Protein 1AF6 (pdb70)

Structure (mmCIF, N/CA/C/O backbone):
data_1AF6
#
_entry.id   1AF6
#
_cell.length_a   129.660
_cell.length_b   211.510
_cell.length_c   217.910
_cell.angle_alpha   90.00
_cell.angle_beta   90.00
_cell.angle_gamma   90.00
#
_symmetry.space_group_name_H-M   'C 2 2 21'
#
loop_
_entity.id
_entity.type
_entity.pdbx_description
1 polymer MALTOPORIN
2 branched beta-D-fructofuranose-(2-1)-alpha-D-glucopyranose
3 non-polymer 'MAGNESIUM ION'
4 water water
#
loop_
_atom_site.group_PDB
_atom_site.id
_atom_site.type_symbol
_atom_site.label_atom_id
_atom_site.label_alt_id
_atom_site.label_comp_id
_atom_site.label_asym_id
_atom_site.label_entity_id
_atom_site.label_seq_id
_atom_site.pdbx_PDB_ins_code
_atom_site.Cartn_x
_atom_site.Cartn_y
_atom_site.Cartn_z
_atom_site.occupancy
_atom_site.B_iso_or_equiv
_atom_site.auth_seq_id
_atom_site.auth_comp_id
_atom_site.auth_asym_id
_atom_site.auth_atom_id
_atom_site.pdbx_PDB_model_num
ATOM 1 N N . VAL A 1 1 ? -0.576 40.146 64.303 1.00 36.56 1 VAL A N 1
ATOM 2 C CA . VAL A 1 1 ? -0.176 40.196 65.736 1.00 31.34 1 VAL A CA 1
ATOM 3 C C . VAL A 1 1 ? 1.257 39.702 65.872 1.00 30.72 1 VAL A C 1
ATOM 4 O O . VAL A 1 1 ? 1.574 38.694 65.280 1.00 30.68 1 VAL A O 1
ATOM 8 N N . ASP A 1 2 ? 2.121 40.447 66.516 1.00 24.74 2 ASP A N 1
ATOM 9 C CA . ASP A 1 2 ? 3.488 40.051 66.812 1.00 25.40 2 ASP A CA 1
ATOM 10 C C . ASP A 1 2 ? 3.526 39.354 68.176 1.00 28.79 2 ASP A C 1
ATOM 11 O O . ASP A 1 2 ? 3.032 39.894 69.159 1.00 34.37 2 ASP A O 1
ATOM 16 N N . PHE A 1 3 ? 4.146 38.201 68.229 1.00 24.84 3 PHE A N 1
ATOM 17 C CA . PHE A 1 3 ? 4.254 37.379 69.412 1.00 27.52 3 PHE A CA 1
ATOM 18 C C . PHE A 1 3 ? 5.727 37.356 69.809 1.00 27.92 3 PHE A C 1
ATOM 19 O O . PHE A 1 3 ? 6.522 36.960 68.973 1.00 27.28 3 PHE A O 1
ATOM 27 N N . HIS A 1 4 ? 6.083 37.923 70.945 1.00 25.44 4 HIS A N 1
ATOM 28 C CA . HIS A 1 4 ? 7.470 38.000 71.375 1.00 26.63 4 HIS A CA 1
ATOM 29 C C . HIS A 1 4 ? 7.536 37.729 72.886 1.00 32.35 4 HIS A C 1
ATOM 30 O O . HIS A 1 4 ? 6.505 37.595 73.544 1.00 21.86 4 HIS A O 1
ATOM 37 N N . GLY A 1 5 ? 8.756 37.569 73.406 1.00 25.78 5 GLY A N 1
ATOM 38 C CA . GLY A 1 5 ? 8.876 37.370 74.832 1.00 25.82 5 GLY A CA 1
ATOM 39 C C . GLY A 1 5 ? 10.182 36.711 75.230 1.00 27.34 5 GLY A C 1
ATOM 40 O O . GLY A 1 5 ? 11.069 36.507 74.417 1.00 28.91 5 GLY A O 1
ATOM 41 N N . TYR A 1 6 ? 10.145 36.152 76.434 1.00 22.60 6 TYR A N 1
ATOM 42 C CA . TYR A 1 6 ? 11.265 35.496 77.058 1.00 25.15 6 TYR A CA 1
ATOM 43 C C . TYR A 1 6 ? 10.715 34.347 77.904 1.00 23.44 6 TYR A C 1
ATOM 44 O O . TYR A 1 6 ? 9.663 34.529 78.534 1.00 27.61 6 TYR A O 1
ATOM 53 N N . ALA A 1 7 ? 11.396 33.215 77.964 1.00 25.44 7 ALA A N 1
ATOM 54 C CA . ALA A 1 7 ? 10.978 32.144 78.861 1.00 25.25 7 ALA A CA 1
ATOM 55 C C . ALA A 1 7 ? 12.137 31.219 79.223 1.00 28.46 7 ALA A C 1
ATOM 56 O O . ALA A 1 7 ? 13.056 31.029 78.437 1.00 27.71 7 ALA A O 1
ATOM 58 N N . ARG A 1 8 ? 12.055 30.644 80.416 1.00 25.99 8 ARG A N 1
ATOM 59 C CA . ARG A 1 8 ? 12.980 29.612 80.861 1.00 26.63 8 ARG A CA 1
ATOM 60 C C . ARG A 1 8 ? 12.183 28.604 81.694 1.00 25.99 8 ARG A C 1
ATOM 61 O O . ARG A 1 8 ? 11.245 28.996 82.386 1.00 29.64 8 ARG A O 1
ATOM 69 N N . SER A 1 9 ? 12.518 27.335 81.571 1.00 22.77 9 SER A N 1
ATOM 70 C CA . SER A 1 9 ? 11.795 26.294 82.300 1.00 23.78 9 SER A CA 1
ATOM 71 C C . SER A 1 9 ? 12.648 25.031 82.315 1.00 26.64 9 SER A C 1
ATOM 72 O O . SER A 1 9 ? 13.375 24.767 81.353 1.00 29.40 9 SER A O 1
ATOM 75 N N . GLY A 1 10 ? 12.669 24.316 83.441 1.00 27.47 10 GLY A N 1
ATOM 76 C CA . GLY A 1 10 ? 13.477 23.096 83.454 1.00 26.53 10 GLY A CA 1
ATOM 77 C C . GLY A 1 10 ? 13.130 22.190 84.620 1.00 32.40 10 GLY A C 1
ATOM 78 O O . GLY A 1 10 ? 12.136 22.385 85.308 1.00 26.22 10 GLY A O 1
ATOM 79 N N . ILE A 1 11 ? 14.003 21.206 84.813 1.00 30.89 11 ILE A N 1
ATOM 80 C CA . ILE A 1 11 ? 13.870 20.247 85.900 1.00 29.93 11 ILE A CA 1
ATOM 81 C C . ILE A 1 11 ? 15.276 19.944 86.423 1.00 35.72 11 ILE A C 1
ATOM 82 O O . ILE A 1 11 ? 16.236 19.992 85.654 1.00 33.47 11 ILE A O 1
ATOM 87 N N . GLY A 1 12 ? 15.419 19.934 87.745 1.00 33.78 12 GLY A N 1
ATOM 88 C CA . GLY A 1 12 ? 16.751 19.832 88.325 1.00 30.34 12 GLY A CA 1
ATOM 89 C C . GLY A 1 12 ? 16.713 19.069 89.641 1.00 33.88 12 GLY A C 1
ATOM 90 O O . GLY A 1 12 ? 15.645 18.884 90.234 1.00 27.91 12 GLY A O 1
ATOM 91 N N . TRP A 1 13 ? 17.889 18.559 90.006 1.00 33.40 13 TRP A N 1
ATOM 92 C CA . TRP A 1 13 ? 18.080 17.767 91.198 1.00 30.81 13 TRP A CA 1
ATOM 93 C C . TRP A 1 13 ? 19.271 18.283 92.013 1.00 39.38 13 TRP A C 1
ATOM 94 O O . TRP A 1 13 ? 20.309 18.682 91.469 1.00 37.31 13 TRP A O 1
ATOM 105 N N . THR A 1 14 ? 19.136 18.219 93.338 1.00 37.44 14 THR A N 1
ATOM 106 C CA . THR A 1 14 ? 20.287 18.551 94.193 1.00 38.18 14 THR A CA 1
ATOM 107 C C . THR A 1 14 ? 21.023 17.268 94.546 1.00 32.11 14 THR A C 1
ATOM 108 O O . THR A 1 14 ? 20.366 16.275 94.896 1.00 35.12 14 THR A O 1
ATOM 112 N N . GLY A 1 15 ? 22.330 17.260 94.426 1.00 34.17 15 GLY A N 1
ATOM 113 C CA . GLY A 1 15 ? 23.159 16.084 94.683 1.00 37.25 15 GLY A CA 1
ATOM 114 C C . GLY A 1 15 ? 22.895 15.417 96.014 1.00 41.86 15 GLY A C 1
ATOM 115 O O . GLY A 1 15 ? 22.682 14.200 96.095 1.00 43.60 15 GLY A O 1
ATOM 116 N N . SER A 1 16 ? 22.767 16.169 97.100 1.00 35.91 16 SER A N 1
ATOM 117 C CA . SER A 1 16 ? 22.466 15.590 98.400 1.00 36.60 16 SER A CA 1
ATOM 118 C C . SER A 1 16 ? 20.995 15.286 98.587 1.00 41.79 16 SER A C 1
ATOM 119 O O . SER A 1 16 ? 20.607 14.918 99.705 1.00 44.98 16 SER A O 1
ATOM 122 N N . GLY A 1 17 ? 20.140 15.501 97.590 1.00 43.79 17 GLY A N 1
ATOM 123 C CA . GLY A 1 17 ? 18.735 15.170 97.684 1.00 37.20 17 GLY A CA 1
ATOM 124 C C . GLY A 1 17 ? 17.772 16.317 97.410 1.00 40.26 17 GLY A C 1
ATOM 125 O O . GLY A 1 17 ? 17.993 17.486 97.721 1.00 33.93 17 GLY A O 1
ATOM 126 N N . GLY A 1 18 ? 16.570 15.951 96.936 1.00 35.91 18 GLY A N 1
ATOM 127 C CA . GLY A 1 18 ? 15.515 16.911 96.708 1.00 35.15 18 GLY A CA 1
ATOM 128 C C . GLY A 1 18 ? 15.705 17.630 95.370 1.00 33.95 18 GLY A C 1
ATOM 129 O O . GLY A 1 18 ? 16.614 17.329 94.602 1.00 32.94 18 GLY A O 1
ATOM 130 N N . GLU A 1 19 ? 14.836 18.589 95.123 1.00 34.03 19 GLU A N 1
ATOM 131 C CA . GLU A 1 19 ? 14.830 19.361 93.882 1.00 36.30 19 GLU A CA 1
ATOM 132 C C . GLU A 1 19 ? 16.027 20.298 93.808 1.00 35.17 19 GLU A C 1
ATOM 133 O O . GLU A 1 19 ? 16.601 20.677 94.826 1.00 36.72 19 GLU A O 1
ATOM 139 N N . GLN A 1 20 ? 16.350 20.750 92.609 1.00 34.64 20 GLN A N 1
ATOM 140 C CA . GLN A 1 20 ? 17.421 21.687 92.383 1.00 29.44 20 GLN A CA 1
ATOM 141 C C . GLN A 1 20 ? 17.415 22.834 93.388 1.00 33.08 20 GLN A C 1
ATOM 142 O O . GLN A 1 20 ? 16.384 23.434 93.643 1.00 28.62 20 GLN A O 1
ATOM 148 N N . GLN A 1 21 ? 18.580 23.268 93.826 1.00 31.30 21 GLN A N 1
ATOM 149 C CA . GLN A 1 21 ? 18.697 24.435 94.699 1.00 28.05 21 GLN A CA 1
ATOM 150 C C . GLN A 1 21 ? 19.601 25.425 93.957 1.00 29.00 21 GLN A C 1
ATOM 151 O O . GLN A 1 21 ? 20.331 24.995 93.054 1.00 28.89 21 GLN A O 1
ATOM 157 N N . CYS A 1 22 ? 19.397 26.701 94.221 1.00 29.50 22 CYS A N 1
ATOM 158 C CA . CYS A 1 22 ? 20.140 27.729 93.474 1.00 30.61 22 CYS A CA 1
ATOM 159 C C . CYS A 1 22 ? 20.977 28.527 94.457 1.00 36.74 22 CYS A C 1
ATOM 160 O O . CYS A 1 22 ? 20.701 28.503 95.654 1.00 32.71 22 CYS A O 1
ATOM 163 N N . PHE A 1 23 ? 22.136 28.954 94.014 1.00 33.38 23 PHE A N 1
ATOM 164 C CA . PHE A 1 23 ? 23.222 29.429 94.826 1.00 29.54 23 PHE A CA 1
ATOM 165 C C . PHE A 1 23 ? 23.582 30.883 94.549 1.00 31.45 23 PHE A C 1
ATOM 166 O O . PHE A 1 23 ? 24.117 31.204 93.494 1.00 32.73 23 PHE A O 1
ATOM 174 N N . GLN A 1 24 ? 23.261 31.724 95.512 1.00 29.05 24 GLN A N 1
ATOM 175 C CA . GLN A 1 24 ? 23.523 33.146 95.491 1.00 32.66 24 GLN A CA 1
ATOM 176 C C . GLN A 1 24 ? 24.206 33.585 96.795 1.00 38.21 24 GLN A C 1
ATOM 177 O O . GLN A 1 24 ? 23.799 33.232 97.901 1.00 31.55 24 GLN A O 1
ATOM 183 N N . THR A 1 25 ? 25.244 34.386 96.662 1.00 37.62 25 THR A N 1
ATOM 184 C CA . THR A 1 25 ? 25.983 34.901 97.800 1.00 31.24 25 THR A CA 1
ATOM 185 C C . THR A 1 25 ? 25.150 35.876 98.618 1.00 32.01 25 THR A C 1
ATOM 186 O O . THR A 1 25 ? 24.626 36.858 98.100 1.00 26.83 25 THR A O 1
ATOM 190 N N . THR A 1 26 ? 25.108 35.674 99.938 1.00 30.79 26 THR A N 1
ATOM 191 C CA . THR A 1 26 ? 24.414 36.650 100.792 1.00 27.88 26 THR A CA 1
ATOM 192 C C . THR A 1 26 ? 25.097 38.005 100.651 1.00 32.75 26 THR A C 1
ATOM 193 O O . THR A 1 26 ? 26.312 38.125 100.785 1.00 36.41 26 THR A O 1
ATOM 197 N N . GLY A 1 27 ? 24.356 39.026 100.243 1.00 30.04 27 GLY A N 1
ATOM 198 C CA . GLY A 1 27 ? 24.874 40.346 100.022 1.00 29.71 27 GLY A CA 1
ATOM 199 C C . GLY A 1 27 ? 25.079 40.675 98.553 1.00 36.16 27 GLY A C 1
ATOM 200 O O . GLY A 1 27 ? 25.182 41.866 98.234 1.00 36.37 27 GLY A O 1
ATOM 201 N N . ALA A 1 28 ? 25.163 39.678 97.679 1.00 27.36 28 ALA A N 1
ATOM 202 C CA . ALA A 1 28 ? 25.267 39.954 96.241 1.00 37.35 28 ALA A CA 1
ATOM 203 C C . ALA A 1 28 ? 23.885 40.208 95.654 1.00 35.06 28 ALA A C 1
ATOM 204 O O . ALA A 1 28 ? 22.898 39.629 96.116 1.00 37.57 28 ALA A O 1
ATOM 206 N N . GLN A 1 29 ? 23.773 41.055 94.630 1.00 33.92 29 GLN A N 1
ATOM 207 C CA . GLN A 1 29 ? 22.454 41.307 94.040 1.00 31.66 29 GLN A CA 1
ATOM 208 C C . GLN A 1 29 ? 22.191 40.450 92.806 1.00 34.00 29 GLN A C 1
ATOM 209 O O . GLN A 1 29 ? 21.241 40.716 92.080 1.00 34.75 29 GLN A O 1
ATOM 215 N N . SER A 1 30 ? 22.978 39.422 92.553 1.00 31.70 30 SER A N 1
ATOM 216 C CA . SER A 1 30 ? 22.827 38.557 91.397 1.00 30.57 30 SER A CA 1
ATOM 217 C C . SER A 1 30 ? 23.521 37.221 91.667 1.00 31.67 30 SER A C 1
ATOM 218 O O . SER A 1 30 ? 24.204 37.075 92.668 1.00 32.42 30 SER A O 1
ATOM 221 N N . LYS A 1 31 ? 23.377 36.284 90.771 1.00 29.40 31 LYS A N 1
ATOM 222 C CA . LYS A 1 31 ? 24.016 34.987 90.814 1.00 28.74 31 LYS A CA 1
ATOM 223 C C . LYS A 1 31 ? 24.393 34.616 89.366 1.00 35.94 31 LYS A C 1
ATOM 224 O O . LYS A 1 31 ? 23.808 35.216 88.448 1.00 34.20 31 LYS A O 1
ATOM 230 N N . TYR A 1 32 ? 25.356 33.738 89.192 1.00 31.19 32 TYR A N 1
ATOM 231 C CA . TYR A 1 32 ? 25.726 33.228 87.871 1.00 31.69 32 TYR A CA 1
ATOM 232 C C . TYR A 1 32 ? 24.667 32.225 87.443 1.00 32.58 32 TYR A C 1
ATOM 233 O O . TYR A 1 32 ? 24.460 31.230 88.123 1.00 32.00 32 TYR A O 1
ATOM 242 N N . ARG A 1 33 ? 23.913 32.572 86.409 1.00 31.80 33 ARG A N 1
ATOM 243 C CA . ARG A 1 33 ? 22.651 31.895 86.136 1.00 37.70 33 ARG A CA 1
ATOM 244 C C . ARG A 1 33 ? 22.738 30.519 85.527 1.00 31.41 33 ARG A C 1
ATOM 245 O O . ARG A 1 33 ? 21.801 29.719 85.716 1.00 31.72 33 ARG A O 1
ATOM 253 N N . LEU A 1 34 ? 23.757 30.223 84.717 1.00 28.62 34 LEU A N 1
ATOM 254 C CA . LEU A 1 34 ? 23.812 28.971 83.986 1.00 29.55 34 LEU A CA 1
ATOM 255 C C . LEU A 1 34 ? 23.708 27.793 84.949 1.00 30.61 34 LEU A C 1
ATOM 256 O O . LEU A 1 34 ? 24.472 27.726 85.904 1.00 32.61 34 LEU A O 1
ATOM 261 N N . GLY A 1 35 ? 22.690 26.948 84.760 1.00 27.96 35 GLY A N 1
ATOM 262 C CA . GLY A 1 35 ? 22.511 25.789 85.648 1.00 24.15 35 GLY A CA 1
ATOM 263 C C . GLY A 1 35 ? 22.306 26.234 87.095 1.00 33.15 35 GLY A C 1
ATOM 264 O O . GLY A 1 35 ? 22.672 25.538 88.034 1.00 29.55 35 GLY A O 1
ATOM 265 N N . ASN A 1 36 ? 21.683 27.386 87.300 1.00 25.42 36 ASN A N 1
ATOM 266 C CA . ASN A 1 36 ? 21.515 27.980 88.611 1.00 34.74 36 ASN A CA 1
ATOM 267 C C . ASN A 1 36 ? 20.276 28.878 88.607 1.00 34.53 36 ASN A C 1
ATOM 268 O O . ASN A 1 36 ? 20.269 29.956 89.201 1.00 30.65 36 ASN A O 1
ATOM 273 N N . GLU A 1 37 ? 19.239 28.390 87.946 1.00 27.05 37 GLU A N 1
ATOM 274 C CA . GLU A 1 37 ? 17.947 29.063 87.856 1.00 24.11 37 GLU A CA 1
ATOM 275 C C . GLU A 1 37 ? 16.852 28.090 88.295 1.00 29.15 37 GLU A C 1
ATOM 276 O O . GLU A 1 37 ? 16.841 26.939 87.845 1.00 30.38 37 GLU A O 1
ATOM 282 N N . CYS A 1 38 ? 16.107 28.433 89.331 1.00 25.08 38 CYS A N 1
ATOM 283 C CA . CYS A 1 38 ? 15.201 27.527 90.008 1.00 28.36 38 CYS A CA 1
ATOM 284 C C . CYS A 1 38 ? 13.726 27.822 89.834 1.00 32.37 38 CYS A C 1
ATOM 285 O O . CYS A 1 38 ? 12.926 27.511 90.725 1.00 31.16 38 CYS A O 1
ATOM 288 N N . GLU A 1 39 ? 13.326 28.473 88.750 1.00 25.49 39 GLU A N 1
ATOM 289 C CA . GLU A 1 39 ? 11.910 28.768 88.555 1.00 31.47 39 GLU A CA 1
ATOM 290 C C . GLU A 1 39 ? 11.604 28.794 87.053 1.00 31.60 39 GLU A C 1
ATOM 291 O O . GLU A 1 39 ? 12.516 28.867 86.239 1.00 26.57 39 GLU A O 1
ATOM 297 N N . THR A 1 40 ? 10.338 28.595 86.722 1.00 26.63 40 THR A N 1
ATOM 298 C CA . THR A 1 40 ? 9.871 28.808 85.360 1.00 23.42 40 THR A CA 1
ATOM 299 C C . THR A 1 40 ? 9.430 30.283 85.305 1.00 21.08 40 THR A C 1
ATOM 300 O O . THR A 1 40 ? 8.724 30.735 86.216 1.00 26.07 40 THR A O 1
ATOM 304 N N . TYR A 1 41 ? 10.035 31.032 84.406 1.00 23.50 41 TYR A N 1
ATOM 305 C CA . TYR A 1 41 ? 9.738 32.453 84.257 1.00 23.68 41 TYR A CA 1
ATOM 306 C C . TYR A 1 41 ? 9.425 32.707 82.788 1.00 27.43 41 TYR A C 1
ATOM 307 O O . TYR A 1 41 ? 10.123 32.209 81.901 1.00 28.07 41 TYR A O 1
ATOM 316 N N . ALA A 1 42 ? 8.333 33.397 82.502 1.00 25.65 42 ALA A N 1
ATOM 317 C CA . ALA A 1 42 ? 7.936 33.646 81.134 1.00 26.25 42 ALA A CA 1
ATOM 318 C C . ALA A 1 42 ? 7.326 35.034 81.010 1.00 24.69 42 ALA A C 1
ATOM 319 O O . ALA A 1 42 ? 6.555 35.433 81.862 1.00 28.21 42 ALA A O 1
ATOM 321 N N . GLU A 1 43 ? 7.620 35.673 79.883 1.00 24.99 43 GLU A N 1
ATOM 322 C CA . GLU A 1 43 ? 6.979 36.916 79.492 1.00 22.46 43 GLU A CA 1
ATOM 323 C C . GLU A 1 43 ? 6.342 36.701 78.127 1.00 26.98 43 GLU A C 1
ATOM 324 O O . GLU A 1 43 ? 7.001 36.290 77.164 1.00 27.97 43 GLU A O 1
ATOM 330 N N . LEU A 1 44 ? 5.043 36.901 78.047 1.00 26.48 44 LEU A N 1
ATOM 331 C CA . LEU A 1 44 ? 4.338 36.710 76.789 1.00 24.40 44 LEU A CA 1
ATOM 332 C C . LEU A 1 44 ? 3.921 38.089 76.285 1.00 27.22 44 LEU A C 1
ATOM 333 O O . LEU A 1 44 ? 3.094 38.725 76.908 1.00 24.21 44 LEU A O 1
ATOM 338 N N . LYS A 1 45 ? 4.507 38.499 75.168 1.00 22.66 45 LYS A N 1
ATOM 339 C CA . LYS A 1 45 ? 4.226 39.804 74.598 1.00 24.30 45 LYS A CA 1
ATOM 340 C C . LYS A 1 45 ? 3.410 39.662 73.316 1.00 23.77 45 LYS A C 1
ATOM 341 O O . LYS A 1 45 ? 3.691 38.856 72.439 1.00 28.16 45 LYS A O 1
ATOM 347 N N . LEU A 1 46 ? 2.326 40.417 73.248 1.00 23.63 46 LEU A N 1
ATOM 348 C CA . LEU A 1 46 ? 1.501 40.494 72.057 1.00 25.82 46 LEU A CA 1
ATOM 349 C C . LEU A 1 46 ? 1.469 41.972 71.650 1.00 28.61 46 LEU A C 1
ATOM 350 O O . LEU A 1 46 ? 1.128 42.809 72.482 1.00 29.62 46 LEU A O 1
ATOM 355 N N . GLY A 1 47 ? 1.909 42.235 70.435 1.00 27.01 47 GLY A N 1
ATOM 356 C CA . GLY A 1 47 ? 1.962 43.636 69.992 1.00 24.38 47 GLY A CA 1
ATOM 357 C C . GLY A 1 47 ? 1.443 43.695 68.557 1.00 29.44 47 GLY A C 1
ATOM 358 O O . GLY A 1 47 ? 1.338 42.675 67.880 1.00 32.35 47 GLY A O 1
ATOM 359 N N . GLN A 1 48 ? 1.231 44.919 68.092 1.00 28.36 48 GLN A N 1
ATOM 360 C CA . GLN A 1 48 ? 0.785 45.153 66.743 1.00 25.68 48 GLN A CA 1
ATOM 361 C C . GLN A 1 48 ? 1.064 46.582 66.289 1.00 33.78 48 GLN A C 1
ATOM 362 O O . GLN A 1 48 ? 0.861 47.558 67.036 1.00 29.83 48 GLN A O 1
ATOM 368 N N . GLU A 1 49 ? 1.476 46.674 65.031 1.00 28.58 49 GLU A N 1
ATOM 369 C CA . GLU A 1 49 ? 1.545 47.986 64.375 1.00 36.93 49 GLU A CA 1
ATOM 370 C C . GLU A 1 49 ? 0.125 48.337 63.937 1.00 31.64 49 GLU A C 1
ATOM 371 O O . GLU A 1 49 ? -0.371 47.682 63.029 1.00 33.48 49 GLU A O 1
ATOM 377 N N . VAL A 1 50 ? -0.561 49.206 64.668 1.00 31.43 50 VAL A N 1
ATOM 378 C CA . VAL A 1 50 ? -1.999 49.341 64.420 1.00 31.13 50 VAL A CA 1
ATOM 379 C C . VAL A 1 50 ? -2.338 50.398 63.398 1.00 29.93 50 VAL A C 1
ATOM 380 O O . VAL A 1 50 ? -3.477 50.487 62.961 1.00 36.58 50 VAL A O 1
ATOM 384 N N . TRP A 1 51 ? -1.364 51.205 63.006 1.00 29.35 51 TRP A N 1
ATOM 385 C CA . TRP A 1 51 ? -1.634 52.244 62.008 1.00 35.99 51 TRP A CA 1
ATOM 386 C C . TRP A 1 51 ? -0.306 52.700 61.418 1.00 38.52 51 TRP A C 1
ATOM 387 O O . TRP A 1 51 ? 0.679 52.835 62.141 1.00 33.81 51 TRP A O 1
ATOM 398 N N . LYS A 1 52 ? -0.324 52.840 60.100 1.00 33.54 52 LYS A N 1
ATOM 399 C CA . LYS A 1 52 ? 0.899 53.231 59.403 1.00 36.15 52 LYS A CA 1
ATOM 400 C C . LYS A 1 52 ? 0.552 54.030 58.153 1.00 37.72 52 LYS A C 1
ATOM 401 O O . LYS A 1 52 ? -0.321 53.620 57.390 1.00 36.77 52 LYS A O 1
ATOM 407 N N . GLU A 1 53 ? 1.121 55.210 58.016 1.00 33.76 53 GLU A N 1
ATOM 408 C CA . GLU A 1 53 ? 0.948 56.037 56.823 1.00 35.56 53 GLU A CA 1
ATOM 409 C C . GLU A 1 53 ? 2.306 56.623 56.448 1.00 42.50 53 GLU A C 1
ATOM 410 O O . GLU A 1 53 ? 2.900 57.402 57.195 1.00 35.51 53 GLU A O 1
ATOM 416 N N . GLY A 1 54 ? 2.874 56.093 55.364 1.00 42.31 54 GLY A N 1
ATOM 417 C CA . GLY A 1 54 ? 4.212 56.491 54.963 1.00 33.32 54 GLY A CA 1
ATOM 418 C C . GLY A 1 54 ? 5.209 56.133 56.056 1.00 38.40 54 GLY A C 1
ATOM 419 O O . GLY A 1 54 ? 5.364 54.974 56.432 1.00 43.61 54 GLY A O 1
ATOM 420 N N . ASP A 1 55 ? 5.880 57.138 56.573 1.00 41.44 55 ASP A N 1
ATOM 421 C CA . ASP A 1 55 ? 6.926 57.011 57.580 1.00 45.82 55 ASP A CA 1
ATOM 422 C C . ASP A 1 55 ? 6.360 56.990 59.003 1.00 40.31 55 ASP A C 1
ATOM 423 O O . ASP A 1 55 ? 7.090 56.958 59.996 1.00 40.61 55 ASP A O 1
ATOM 428 N N . LYS A 1 56 ? 5.102 57.389 59.136 1.00 36.62 56 LYS A N 1
ATOM 429 C CA . LYS A 1 56 ? 4.469 57.541 60.431 1.00 41.97 56 LYS A CA 1
ATOM 430 C C . LYS A 1 56 ? 3.795 56.251 60.881 1.00 36.14 56 LYS A C 1
ATOM 431 O O . LYS A 1 56 ? 3.076 55.652 60.086 1.00 33.96 56 LYS A O 1
ATOM 437 N N . SER A 1 57 ? 3.982 55.869 62.152 1.00 29.50 57 SER A N 1
ATOM 438 C CA . SER A 1 57 ? 3.236 54.717 62.654 1.00 33.60 57 SER A CA 1
ATOM 439 C C . SER A 1 57 ? 2.944 54.781 64.144 1.00 36.06 57 SER A C 1
ATOM 440 O O . SER A 1 57 ? 3.554 55.506 64.926 1.00 27.64 57 SER A O 1
ATOM 443 N N . PHE A 1 58 ? 1.977 53.965 64.555 1.00 28.38 58 PHE A N 1
ATOM 444 C CA . PHE A 1 58 ? 1.709 53.715 65.968 1.00 29.91 58 PHE A CA 1
ATOM 445 C C . PHE A 1 58 ? 1.884 52.210 66.233 1.00 28.52 58 PHE A C 1
ATOM 446 O O . PHE A 1 58 ? 1.290 51.421 65.505 1.00 31.83 58 PHE A O 1
ATOM 454 N N . TYR A 1 59 ? 2.642 51.874 67.251 1.00 23.60 59 TYR A N 1
ATOM 455 C CA . TYR A 1 59 ? 2.844 50.493 67.654 1.00 26.70 59 TYR A CA 1
ATOM 456 C C . TYR A 1 59 ? 2.281 50.295 69.065 1.00 27.69 59 TYR A C 1
ATOM 457 O O . TYR A 1 59 ? 2.507 51.099 69.969 1.00 30.24 59 TYR A O 1
ATOM 466 N N . PHE A 1 60 ? 1.498 49.258 69.264 1.00 25.58 60 PHE A N 1
ATOM 467 C CA . PHE A 1 60 ? 0.940 48.895 70.559 1.00 21.16 60 PHE A CA 1
ATOM 468 C C . PHE A 1 60 ? 1.635 47.631 71.067 1.00 26.66 60 PHE A C 1
ATOM 469 O O . PHE A 1 60 ? 1.780 46.673 70.303 1.00 28.46 60 PHE A O 1
ATOM 477 N N . ASP A 1 61 ? 2.049 47.631 72.321 1.00 23.25 61 ASP A N 1
ATOM 478 C CA . ASP A 1 61 ? 2.792 46.496 72.870 1.00 28.88 61 ASP A CA 1
ATOM 479 C C . ASP A 1 61 ? 2.356 46.154 74.291 1.00 30.20 61 ASP A C 1
ATOM 480 O O . ASP A 1 61 ? 1.906 47.009 75.063 1.00 29.83 61 ASP A O 1
ATOM 485 N N . THR A 1 62 ? 2.342 44.869 74.629 1.00 24.73 62 THR A N 1
ATOM 486 C CA . THR A 1 62 ? 1.925 44.363 75.922 1.00 23.06 62 THR A CA 1
ATOM 487 C C . THR A 1 62 ? 2.952 43.345 76.442 1.00 26.59 62 THR A C 1
ATOM 488 O O . THR A 1 62 ? 3.736 42.782 75.677 1.00 30.98 62 THR A O 1
ATOM 492 N N . ASN A 1 63 ? 2.856 43.036 77.716 1.00 23.35 63 ASN A N 1
ATOM 493 C CA . ASN A 1 63 ? 3.718 42.072 78.373 1.00 28.30 63 ASN A CA 1
ATOM 494 C C . ASN A 1 63 ? 3.042 41.547 79.649 1.00 25.97 63 ASN A C 1
ATOM 495 O O . ASN A 1 63 ? 2.772 42.303 80.577 1.00 27.27 63 ASN A O 1
ATOM 500 N N . VAL A 1 64 ? 2.788 40.261 79.698 1.00 23.33 64 VAL A N 1
ATOM 501 C CA . VAL A 1 64 ? 2.206 39.569 80.837 1.00 18.05 64 VAL A CA 1
ATOM 502 C C . VAL A 1 64 ? 3.256 38.561 81.313 1.00 24.22 64 VAL A C 1
ATOM 503 O O . VAL A 1 64 ? 3.699 37.743 80.508 1.00 24.27 64 VAL A O 1
ATOM 507 N N . ALA A 1 65 ? 3.719 38.676 82.543 1.00 21.30 65 ALA A N 1
ATOM 508 C CA . ALA A 1 65 ? 4.779 37.815 83.053 1.00 21.65 65 ALA A CA 1
ATOM 509 C C . ALA A 1 65 ? 4.273 36.843 84.111 1.00 25.53 65 ALA A C 1
ATOM 510 O O . ALA A 1 65 ? 3.345 37.120 84.874 1.00 25.55 65 ALA A O 1
ATOM 512 N N . TYR A 1 66 ? 4.792 35.622 84.063 1.00 24.82 66 TYR A N 1
ATOM 513 C CA . TYR A 1 66 ? 4.464 34.527 84.939 1.00 22.20 66 TYR A CA 1
ATOM 514 C C . TYR A 1 66 ? 5.736 33.962 85.588 1.00 26.72 66 TYR A C 1
ATOM 515 O O . TYR A 1 66 ? 6.730 33.704 84.924 1.00 26.23 66 TYR A O 1
ATOM 524 N N . SER A 1 67 ? 5.692 33.777 86.905 1.00 23.31 67 SER A N 1
ATOM 525 C CA . SER A 1 67 ? 6.819 33.139 87.583 1.00 28.17 67 SER A CA 1
ATOM 526 C C . SER A 1 67 ? 6.273 32.012 88.466 1.00 28.58 67 SER A C 1
ATOM 527 O O . SER A 1 67 ? 5.454 32.328 89.317 1.00 26.84 67 SER A O 1
ATOM 530 N N . VAL A 1 68 ? 6.581 30.757 88.166 1.00 24.91 68 VAL A N 1
ATOM 531 C CA . VAL A 1 68 ? 6.046 29.666 89.003 1.00 21.76 68 VAL A CA 1
ATOM 532 C C . VAL A 1 68 ? 7.181 28.763 89.450 1.00 28.47 68 VAL A C 1
ATOM 533 O O . VAL A 1 68 ? 8.277 28.808 88.865 1.00 25.52 68 VAL A O 1
ATOM 537 N N . ALA A 1 69 ? 6.930 27.965 90.486 1.00 21.25 69 ALA A N 1
ATOM 538 C CA . ALA A 1 69 ? 7.973 27.175 91.129 1.00 28.18 69 ALA A CA 1
ATOM 539 C C . ALA A 1 69 ? 8.410 25.977 90.337 1.00 29.42 69 ALA A C 1
ATOM 540 O O . ALA A 1 69 ? 9.394 25.297 90.678 1.00 32.40 69 ALA A O 1
ATOM 542 N N . GLN A 1 70 ? 7.739 25.616 89.244 1.00 29.64 70 GLN A N 1
ATOM 543 C CA . GLN A 1 70 ? 8.074 24.454 88.434 1.00 31.92 70 GLN A CA 1
ATOM 544 C C . GLN A 1 70 ? 8.285 23.227 89.315 1.00 34.01 70 GLN A C 1
ATOM 545 O O . GLN A 1 70 ? 9.198 22.423 89.145 1.00 27.49 70 GLN A O 1
ATOM 551 N N . GLN A 1 71 ? 7.310 22.959 90.195 1.00 22.54 71 GLN A N 1
ATOM 552 C CA . GLN A 1 71 ? 7.376 21.720 90.981 1.00 30.80 71 GLN A CA 1
ATOM 553 C C . GLN A 1 71 ? 6.145 20.886 90.686 1.00 35.03 71 GLN A C 1
ATOM 554 O O . GLN A 1 71 ? 5.981 19.769 91.156 1.00 36.38 71 GLN A O 1
ATOM 560 N N . ASN A 1 72 ? 5.236 21.421 89.854 1.00 23.47 72 ASN A N 1
ATOM 561 C CA . ASN A 1 72 ? 3.974 20.735 89.593 1.00 26.39 72 ASN A CA 1
ATOM 562 C C . ASN A 1 72 ? 3.421 21.219 88.252 1.00 32.76 72 ASN A C 1
ATOM 563 O O . ASN A 1 72 ? 3.788 22.297 87.794 1.00 28.48 72 ASN A O 1
ATOM 568 N N . ASP A 1 73 ? 2.453 20.477 87.755 1.00 32.61 73 ASP A N 1
ATOM 569 C CA . ASP A 1 73 ? 1.742 20.832 86.538 1.00 32.15 73 ASP A CA 1
ATOM 570 C C . ASP A 1 73 ? 0.862 22.048 86.801 1.00 26.19 73 ASP A C 1
ATOM 571 O O . ASP A 1 73 ? 1.112 23.136 86.301 1.00 22.92 73 ASP A O 1
ATOM 576 N N . TRP A 1 74 ? -0.219 21.858 87.566 1.00 23.60 74 TRP A N 1
ATOM 577 C CA . TRP A 1 74 ? -1.117 22.976 87.841 1.00 30.41 74 TRP A CA 1
ATOM 578 C C . TRP A 1 74 ? -0.512 23.965 88.828 1.00 31.25 74 TRP A C 1
ATOM 579 O O . TRP A 1 74 ? -0.515 23.701 90.027 1.00 29.84 74 TRP A O 1
ATOM 590 N N . GLU A 1 75 ? 0.066 25.065 88.369 1.00 29.98 75 GLU A N 1
ATOM 591 C CA . GLU A 1 75 ? 0.637 26.051 89.280 1.00 23.56 75 GLU A CA 1
ATOM 592 C C . GLU A 1 75 ? -0.057 27.398 89.047 1.00 27.22 75 GLU A C 1
ATOM 593 O O . GLU A 1 75 ? 0.186 28.072 88.061 1.00 29.80 75 GLU A O 1
ATOM 599 N N . ALA A 1 76 ? -1.007 27.674 89.903 1.00 27.36 76 ALA A N 1
ATOM 600 C CA . ALA A 1 76 ? -1.811 28.889 89.880 1.00 30.85 76 ALA A CA 1
ATOM 601 C C . ALA A 1 76 ? -0.927 30.033 90.354 1.00 27.76 76 ALA A C 1
ATOM 602 O O . ALA A 1 76 ? -0.152 29.820 91.282 1.00 33.48 76 ALA A O 1
ATOM 604 N N . THR A 1 77 ? -1.028 31.193 89.729 1.00 26.56 77 THR A N 1
ATOM 605 C CA . THR A 1 77 ? -0.146 32.306 90.104 1.00 23.58 77 THR A CA 1
ATOM 606 C C . THR A 1 77 ? -0.828 33.639 89.788 1.00 28.73 77 THR A C 1
ATOM 607 O O . THR A 1 77 ? -1.901 33.631 89.199 1.00 25.15 77 THR A O 1
ATOM 611 N N . ASP A 1 78 ? -0.275 34.743 90.243 1.00 26.01 78 ASP A N 1
ATOM 612 C CA . ASP A 1 78 ? -0.696 36.081 89.900 1.00 27.66 78 ASP A CA 1
ATOM 613 C C . ASP A 1 78 ? 0.254 36.626 88.822 1.00 26.84 78 ASP A C 1
ATOM 614 O O . ASP A 1 78 ? 1.431 36.823 89.092 1.00 31.92 78 ASP A O 1
ATOM 619 N N . PRO A 1 79 ? -0.230 36.688 87.602 1.00 27.88 79 PRO A N 1
ATOM 620 C CA . PRO A 1 79 ? 0.612 37.185 86.523 1.00 30.53 79 PRO A CA 1
ATOM 621 C C . PRO A 1 79 ? 0.897 38.650 86.817 1.00 29.81 79 PRO A C 1
ATOM 622 O O . PRO A 1 79 ? 0.083 39.312 87.464 1.00 30.03 79 PRO A O 1
ATOM 626 N N . ALA A 1 80 ? 2.051 39.134 86.415 1.00 25.99 80 ALA A N 1
ATOM 627 C CA . ALA A 1 80 ? 2.350 40.567 86.526 1.00 24.58 80 ALA A CA 1
ATOM 628 C C . ALA A 1 80 ? 2.058 41.252 85.189 1.00 27.51 80 ALA A C 1
ATOM 629 O O . ALA A 1 80 ? 2.523 40.777 84.136 1.00 27.10 80 ALA A O 1
ATOM 631 N N . PHE A 1 81 ? 1.205 42.268 85.196 1.00 21.84 81 PHE A N 1
ATOM 632 C CA . PHE A 1 81 ? 0.903 42.981 83.935 1.00 23.26 81 PHE A CA 1
ATOM 633 C C . PHE A 1 81 ? 1.923 44.112 83.798 1.00 27.65 81 PHE A C 1
ATOM 634 O O . PHE A 1 81 ? 1.800 45.148 84.448 1.00 22.15 81 PHE A O 1
ATOM 642 N N . ARG A 1 82 ? 3.038 43.822 83.135 1.00 23.39 82 ARG A N 1
ATOM 643 C CA . ARG A 1 82 ? 4.181 44.711 83.150 1.00 26.14 82 ARG A CA 1
ATOM 644 C C . ARG A 1 82 ? 4.190 45.767 82.068 1.00 27.33 82 ARG A C 1
ATOM 645 O O . ARG A 1 82 ? 4.825 46.811 82.282 1.00 27.23 82 ARG A O 1
ATOM 653 N N . GLU A 1 83 ? 3.710 45.487 80.860 1.00 23.48 83 GLU A N 1
ATOM 654 C CA . GLU A 1 83 ? 3.763 46.457 79.775 1.00 27.57 83 GLU A CA 1
ATOM 655 C C . GLU A 1 83 ? 2.399 46.600 79.088 1.00 29.15 83 GLU A C 1
ATOM 656 O O . GLU A 1 83 ? 1.727 45.606 78.833 1.00 24.43 83 GLU A O 1
ATOM 662 N N . ALA A 1 84 ? 2.061 47.837 78.778 1.00 22.61 84 ALA A N 1
ATOM 663 C CA . ALA A 1 84 ? 0.927 48.222 77.974 1.00 23.04 84 ALA A CA 1
ATOM 664 C C . ALA A 1 84 ? 1.182 49.668 77.526 1.00 30.30 84 ALA A C 1
ATOM 665 O O . ALA A 1 84 ? 1.071 50.580 78.347 1.00 26.10 84 ALA A O 1
ATOM 667 N N . ASN A 1 85 ? 1.661 49.840 76.295 1.00 28.46 85 ASN A N 1
ATOM 668 C CA . ASN A 1 85 ? 2.052 51.198 75.895 1.00 30.20 85 ASN A CA 1
ATOM 669 C C . ASN A 1 85 ? 1.906 51.370 74.393 1.00 29.07 85 ASN A C 1
ATOM 670 O O . ASN A 1 85 ? 1.818 50.398 73.651 1.00 29.80 85 ASN A O 1
ATOM 675 N N . VAL A 1 86 ? 1.791 52.619 73.970 1.00 30.62 86 VAL A N 1
ATOM 676 C CA . VAL A 1 86 ? 1.677 52.942 72.553 1.00 31.01 86 VAL A CA 1
ATOM 677 C C . VAL A 1 86 ? 2.858 53.858 72.203 1.00 31.74 86 VAL A C 1
ATOM 678 O O . VAL A 1 86 ? 3.207 54.722 72.999 1.00 27.79 86 VAL A O 1
ATOM 682 N N . GLN A 1 87 ? 3.521 53.530 71.111 1.00 31.09 87 GLN A N 1
ATOM 683 C CA . GLN A 1 87 ? 4.657 54.290 70.607 1.00 31.09 87 GLN A CA 1
ATOM 684 C C . GLN A 1 87 ? 4.303 54.955 69.272 1.00 33.58 87 GLN A C 1
ATOM 685 O O . GLN A 1 87 ? 3.845 54.286 68.338 1.00 34.67 87 GLN A O 1
ATOM 691 N N . GLY A 1 88 ? 4.354 56.282 69.231 1.00 26.76 88 GLY A N 1
ATOM 692 C CA . GLY A 1 88 ? 4.012 57.039 68.022 1.00 25.69 88 GLY A CA 1
ATOM 693 C C . GLY A 1 88 ? 5.300 57.493 67.342 1.00 35.03 88 GLY A C 1
ATOM 694 O O . GLY A 1 88 ? 6.086 58.221 67.973 1.00 31.68 88 GLY A O 1
ATOM 695 N N . LYS A 1 89 ? 5.628 56.886 66.198 1.00 26.78 89 LYS A N 1
ATOM 696 C CA . LYS A 1 89 ? 6.916 57.212 65.582 1.00 34.79 89 LYS A CA 1
ATOM 697 C C . LYS A 1 89 ? 6.777 58.141 64.383 1.00 35.92 89 LYS A C 1
ATOM 698 O O . LYS A 1 89 ? 5.838 58.039 63.580 1.00 31.26 89 LYS A O 1
ATOM 704 N N . ASN A 1 90 ? 7.661 59.145 64.337 1.00 34.81 90 ASN A N 1
ATOM 705 C CA . ASN A 1 90 ? 7.713 60.106 63.254 1.00 36.16 90 ASN A CA 1
ATOM 706 C C . ASN A 1 90 ? 6.467 60.964 63.170 1.00 37.87 90 ASN A C 1
ATOM 707 O O . ASN A 1 90 ? 6.000 61.247 62.052 1.00 43.62 90 ASN A O 1
ATOM 712 N N . LEU A 1 91 ? 5.905 61.339 64.309 1.00 38.30 91 LEU A N 1
ATOM 713 C CA . LEU A 1 91 ? 4.654 62.107 64.281 1.00 41.57 91 LEU A CA 1
ATOM 714 C C . LEU A 1 91 ? 4.947 63.597 64.374 1.00 44.78 91 LEU A C 1
ATOM 715 O O . LEU A 1 91 ? 4.050 64.410 64.149 1.00 51.00 91 LEU A O 1
ATOM 720 N N . ILE A 1 92 ? 6.138 63.928 64.870 1.00 36.97 92 ILE A N 1
ATOM 721 C CA . ILE A 1 92 ? 6.501 65.349 65.019 1.00 45.79 92 ILE A CA 1
ATOM 722 C C . ILE A 1 92 ? 7.490 65.738 63.931 1.00 49.27 92 ILE A C 1
ATOM 723 O O . ILE A 1 92 ? 8.633 65.275 63.924 1.00 42.00 92 ILE A O 1
ATOM 728 N N . GLU A 1 93 ? 7.025 66.488 62.939 1.00 56.39 93 GLU A N 1
ATOM 729 C CA . GLU A 1 93 ? 7.781 66.841 61.754 1.00 59.61 93 GLU A CA 1
ATOM 730 C C . GLU A 1 93 ? 9.109 67.520 62.057 1.00 56.06 93 GLU A C 1
ATOM 731 O O . GLU A 1 93 ? 10.134 67.154 61.478 1.00 54.78 93 GLU A O 1
ATOM 737 N N . TRP A 1 94 ? 9.147 68.414 63.039 1.00 53.67 94 TRP A N 1
ATOM 738 C CA . TRP A 1 94 ? 10.371 69.118 63.381 1.00 63.57 94 TRP A CA 1
ATOM 739 C C . TRP A 1 94 ? 11.349 68.295 64.198 1.00 68.70 94 TRP A C 1
ATOM 740 O O . TRP A 1 94 ? 12.424 68.805 64.566 1.00 67.11 94 TRP A O 1
ATOM 751 N N . LEU A 1 95 ? 11.036 67.047 64.518 1.00 60.06 95 LEU A N 1
ATOM 752 C CA . LEU A 1 95 ? 11.923 66.129 65.212 1.00 58.85 95 LEU A CA 1
ATOM 753 C C . LEU A 1 95 ? 11.875 64.754 64.539 1.00 59.04 95 LEU A C 1
ATOM 754 O O . LEU A 1 95 ? 11.328 63.789 65.071 1.00 59.38 95 LEU A O 1
ATOM 759 N N . PRO A 1 96 ? 12.371 64.673 63.312 1.00 60.91 96 PRO A N 1
ATOM 760 C CA . PRO A 1 96 ? 12.288 63.469 62.510 1.00 53.06 96 PRO A CA 1
ATOM 761 C C . PRO A 1 96 ? 12.930 62.283 63.200 1.00 45.49 96 PRO A C 1
ATOM 762 O O . PRO A 1 96 ? 13.946 62.439 63.864 1.00 41.86 96 PRO A O 1
ATOM 766 N N . GLY A 1 97 ? 12.306 61.118 63.079 1.00 41.72 97 GLY A N 1
ATOM 767 C CA . GLY A 1 97 ? 12.825 59.877 63.618 1.00 39.15 97 GLY A CA 1
ATOM 768 C C . GLY A 1 97 ? 12.499 59.637 65.084 1.00 36.72 97 GLY A C 1
ATOM 769 O O . GLY A 1 97 ? 12.901 58.612 65.631 1.00 41.17 97 GLY A O 1
ATOM 770 N N . SER A 1 98 ? 11.950 60.619 65.781 1.00 34.41 98 SER A N 1
ATOM 771 C CA . SER A 1 98 ? 11.746 60.549 67.217 1.00 41.22 98 SER A CA 1
ATOM 772 C C . SER A 1 98 ? 10.402 59.916 67.564 1.00 38.43 98 SER A C 1
ATOM 773 O O . SER A 1 98 ? 9.454 59.935 66.771 1.00 36.65 98 SER A O 1
ATOM 776 N N . THR A 1 99 ? 10.359 59.257 68.719 1.00 37.90 99 THR A N 1
ATOM 777 C CA . THR A 1 99 ? 9.145 58.554 69.141 1.00 32.31 99 THR A CA 1
ATOM 778 C C . THR A 1 99 ? 8.527 59.205 70.374 1.00 32.19 99 THR A C 1
ATOM 779 O O . THR A 1 99 ? 9.199 59.523 71.361 1.00 34.36 99 THR A O 1
ATOM 783 N N . ILE A 1 100 ? 7.211 59.322 70.356 1.00 32.65 100 ILE A N 1
ATOM 784 C CA . ILE A 1 100 ? 6.471 59.734 71.537 1.00 38.43 100 ILE A CA 1
ATOM 785 C C . ILE A 1 100 ? 5.741 58.493 72.073 1.00 39.04 100 ILE A C 1
ATOM 786 O O . ILE A 1 100 ? 5.274 57.662 71.288 1.00 32.50 100 ILE A O 1
ATOM 791 N N . TRP A 1 101 ? 5.751 58.347 73.395 1.00 29.44 101 TRP A N 1
ATOM 792 C CA . TRP A 1 101 ? 5.144 57.161 73.984 1.00 32.08 101 TRP A CA 1
ATOM 793 C C . TRP A 1 101 ? 4.568 57.460 75.363 1.00 29.72 101 TRP A C 1
ATOM 794 O O . TRP A 1 101 ? 5.039 58.342 76.080 1.00 27.99 101 TRP A O 1
ATOM 805 N N . ALA A 1 102 ? 3.642 56.614 75.769 1.00 32.13 102 ALA A N 1
ATOM 806 C CA . ALA A 1 102 ? 3.048 56.595 77.088 1.00 29.26 102 ALA A CA 1
ATOM 807 C C . ALA A 1 102 ? 2.506 55.192 77.398 1.00 30.23 102 ALA A C 1
ATOM 808 O O . ALA A 1 102 ? 2.018 54.495 76.516 1.00 29.95 102 ALA A O 1
ATOM 810 N N . GLY A 1 103 ? 2.533 54.818 78.671 1.00 25.09 103 GLY A N 1
ATOM 811 C CA . GLY A 1 103 ? 2.043 53.542 79.129 1.00 23.34 103 GLY A CA 1
ATOM 812 C C . GLY A 1 103 ? 3.149 52.813 79.904 1.00 26.57 103 GLY A C 1
ATOM 813 O O . GLY A 1 103 ? 4.234 53.370 80.121 1.00 27.02 103 GLY A O 1
ATOM 814 N N . LYS A 1 104 ? 2.820 51.617 80.389 1.00 24.31 104 LYS A N 1
ATOM 815 C CA . LYS A 1 104 ? 3.844 50.837 81.105 1.00 25.46 104 LYS A CA 1
ATOM 816 C C . LYS A 1 104 ? 4.796 50.243 80.074 1.00 28.84 104 LYS A C 1
ATOM 817 O O . LYS A 1 104 ? 4.348 49.718 79.045 1.00 26.67 104 LYS A O 1
ATOM 823 N N . ARG A 1 105 ? 6.090 50.396 80.310 1.00 26.73 105 ARG A N 1
ATOM 824 C CA . ARG A 1 105 ? 7.069 50.011 79.315 1.00 26.95 105 ARG A CA 1
ATOM 825 C C . ARG A 1 105 ? 8.401 49.600 79.916 1.00 26.59 105 ARG A C 1
ATOM 826 O O . ARG A 1 105 ? 8.861 50.213 80.882 1.00 28.82 105 ARG A O 1
ATOM 834 N N . PHE A 1 106 ? 9.029 48.607 79.298 1.00 22.80 106 PHE A N 1
ATOM 835 C CA . PHE A 1 106 ? 10.417 48.252 79.583 1.00 28.64 106 PHE A CA 1
ATOM 836 C C . PHE A 1 106 ? 11.285 49.270 78.809 1.00 34.80 106 PHE A C 1
ATOM 837 O O . PHE A 1 106 ? 11.237 49.312 77.583 1.00 30.98 106 PHE A O 1
ATOM 845 N N . TYR A 1 107 ? 11.752 50.317 79.475 1.00 34.76 107 TYR A N 1
ATOM 846 C CA . TYR A 1 107 ? 12.369 51.439 78.805 1.00 31.27 107 TYR A CA 1
ATOM 847 C C . TYR A 1 107 ? 13.881 51.293 78.724 1.00 31.84 107 TYR A C 1
ATOM 848 O O . TYR A 1 107 ? 14.555 51.409 79.750 1.00 28.76 107 TYR A O 1
ATOM 857 N N . GLN A 1 108 ? 14.390 51.018 77.534 1.00 27.95 108 GLN A N 1
ATOM 858 C CA . GLN A 1 108 ? 15.828 50.951 77.288 1.00 28.89 108 GLN A CA 1
ATOM 859 C C . GLN A 1 108 ? 16.619 50.393 78.462 1.00 33.33 108 GLN A C 1
ATOM 860 O O . GLN A 1 108 ? 17.535 51.037 79.010 1.00 33.40 108 GLN A O 1
ATOM 866 N N . ARG A 1 109 ? 16.404 49.127 78.755 1.00 28.32 109 ARG A N 1
ATOM 867 C CA . ARG A 1 1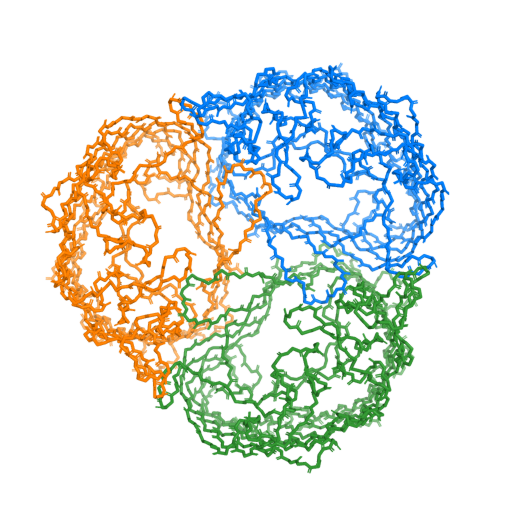09 ? 17.046 48.458 79.883 1.00 30.21 109 ARG A CA 1
ATOM 868 C C . ARG A 1 109 ? 18.451 48.003 79.534 1.00 32.12 109 ARG A C 1
ATOM 869 O O . ARG A 1 109 ? 18.662 47.491 78.448 1.00 32.22 109 ARG A O 1
ATOM 877 N N . HIS A 1 110 ? 19.392 48.097 80.467 1.00 32.16 110 HIS A N 1
ATOM 878 C CA . HIS A 1 110 ? 20.747 47.623 80.252 1.00 30.72 110 HIS A CA 1
ATOM 879 C C . HIS A 1 110 ? 21.016 46.520 81.283 1.00 30.55 110 HIS A C 1
ATOM 880 O O . HIS A 1 110 ? 20.800 46.701 82.487 1.00 31.82 110 HIS A O 1
ATOM 887 N N . ASP A 1 111 ? 21.461 45.367 80.827 1.00 24.26 111 ASP A N 1
ATOM 888 C CA . ASP A 1 111 ? 21.678 44.225 81.703 1.00 25.38 111 ASP A CA 1
ATOM 889 C C . ASP A 1 111 ? 22.937 43.483 81.294 1.00 28.82 111 ASP A C 1
ATOM 890 O O . ASP A 1 111 ? 23.524 43.741 80.249 1.00 30.82 111 ASP A O 1
ATOM 895 N N . VAL A 1 112 ? 23.388 42.608 82.158 1.00 32.36 112 VAL A N 1
ATOM 896 C CA . VAL A 1 112 ? 24.478 41.683 81.889 1.00 31.06 112 VAL A CA 1
ATOM 897 C C . VAL A 1 112 ? 23.824 40.292 81.875 1.00 33.42 112 VAL A C 1
ATOM 898 O O . VAL A 1 112 ? 23.355 39.875 82.940 1.00 33.86 112 VAL A O 1
ATOM 902 N N . HIS A 1 113 ? 23.669 39.696 80.716 1.00 30.09 113 HIS A N 1
ATOM 903 C CA . HIS A 1 113 ? 22.949 38.445 80.585 1.00 28.27 113 HIS A CA 1
ATOM 904 C C . HIS A 1 113 ? 23.369 37.375 81.574 1.00 28.68 113 HIS A C 1
ATOM 905 O O . HIS A 1 113 ? 22.503 36.737 82.189 1.00 33.41 113 HIS A O 1
ATOM 912 N N . MET A 1 114 ? 24.639 37.030 81.663 1.00 31.96 114 MET A N 1
ATOM 913 C CA . MET A 1 114 ? 25.098 35.860 82.393 1.00 30.82 114 MET A CA 1
ATOM 914 C C . MET A 1 114 ? 24.841 35.882 83.878 1.00 29.58 114 MET A C 1
ATOM 915 O O . MET A 1 114 ? 24.803 34.815 84.508 1.00 29.91 114 MET A O 1
ATOM 920 N N . ILE A 1 115 ? 24.646 37.047 84.489 1.00 26.60 115 ILE A N 1
ATOM 921 C CA . ILE A 1 115 ? 24.291 37.137 85.891 1.00 28.04 115 ILE A CA 1
ATOM 922 C C . ILE A 1 115 ? 22.889 37.702 86.044 1.00 32.22 115 ILE A C 1
ATOM 923 O O . ILE A 1 115 ? 22.454 38.088 87.127 1.00 31.64 115 ILE A O 1
ATOM 928 N N . ASP A 1 116 ? 22.171 37.796 84.928 1.00 29.68 116 ASP A N 1
ATOM 929 C CA . ASP A 1 116 ? 20.811 38.310 84.892 1.00 26.21 116 ASP A CA 1
ATOM 930 C C . ASP A 1 116 ? 20.682 39.584 85.733 1.00 28.28 116 ASP A C 1
ATOM 931 O O . ASP A 1 116 ? 19.850 39.666 86.633 1.00 28.54 116 ASP A O 1
ATOM 936 N N . PHE A 1 117 ? 21.549 40.550 85.524 1.00 34.22 117 PHE A N 1
ATOM 937 C CA . PHE A 1 117 ? 21.653 41.739 86.353 1.00 32.76 117 PHE A CA 1
ATOM 938 C C . PHE A 1 117 ? 21.360 42.989 85.539 1.00 29.51 117 PHE A C 1
ATOM 939 O O . PHE A 1 117 ? 22.099 43.327 84.629 1.00 32.36 117 PHE A O 1
ATOM 947 N N . TYR A 1 118 ? 20.311 43.707 85.907 1.00 28.67 118 TYR A N 1
ATOM 948 C CA . TYR A 1 118 ? 19.983 44.970 85.272 1.00 27.36 118 TYR A CA 1
ATOM 949 C C . TYR A 1 118 ? 20.664 46.089 86.059 1.00 34.07 118 TYR A C 1
ATOM 950 O O . TYR A 1 118 ? 20.545 46.127 87.284 1.00 32.37 118 TYR A O 1
ATOM 959 N N . TYR A 1 119 ? 21.402 46.927 85.348 1.00 27.31 119 TYR A N 1
ATOM 960 C CA . TYR A 1 119 ? 22.195 47.958 85.997 1.00 32.23 119 TYR A CA 1
ATOM 961 C C . TYR A 1 119 ? 21.642 49.331 85.641 1.00 31.67 119 TYR A C 1
ATOM 962 O O . TYR A 1 119 ? 21.905 50.285 86.357 1.00 32.62 119 TYR A O 1
ATOM 971 N N . TRP A 1 120 ? 20.767 49.337 84.636 1.00 26.21 120 TRP A N 1
ATOM 972 C CA . TRP A 1 120 ? 20.108 50.590 84.265 1.00 30.12 120 TRP A CA 1
ATOM 973 C C . TRP A 1 120 ? 18.698 50.234 83.798 1.00 33.40 120 TRP A C 1
ATOM 974 O O . TRP A 1 120 ? 18.459 49.752 82.689 1.00 34.61 120 TRP A O 1
ATOM 985 N N . ASP A 1 121 ? 17.746 50.408 84.709 1.00 34.95 121 ASP A N 1
ATOM 986 C CA . ASP A 1 121 ? 16.364 50.036 84.428 1.00 30.85 121 ASP A CA 1
ATOM 987 C C . ASP A 1 121 ? 15.393 50.933 85.175 1.00 33.82 121 ASP A C 1
ATOM 988 O O . ASP A 1 121 ? 15.222 50.787 86.390 1.00 30.58 121 ASP A O 1
ATOM 993 N N . ILE A 1 122 ? 14.733 51.839 84.448 1.00 29.38 122 ILE A N 1
ATOM 994 C CA . ILE A 1 122 ? 13.741 52.710 85.067 1.00 27.12 122 ILE A CA 1
ATOM 995 C C . ILE A 1 122 ? 12.323 52.323 84.652 1.00 33.76 122 ILE A C 1
ATOM 996 O O . ILE A 1 122 ? 11.378 53.116 84.773 1.00 32.35 122 ILE A O 1
ATOM 1001 N N . SER A 1 123 ? 12.168 51.095 84.165 1.00 24.33 123 SER A N 1
ATOM 1002 C CA . SER A 1 123 ? 10.900 50.628 83.646 1.00 31.95 123 SER A CA 1
ATOM 1003 C C . SER A 1 123 ? 9.744 50.811 84.639 1.00 28.99 123 SER A C 1
ATOM 1004 O O . SER A 1 123 ? 9.865 50.580 85.833 1.00 25.60 123 SER A O 1
ATOM 1007 N N . GLY A 1 124 ? 8.584 51.111 84.093 1.00 23.87 124 GLY A N 1
ATOM 1008 C CA . GLY A 1 124 ? 7.344 51.189 84.845 1.00 29.18 124 GLY A CA 1
ATOM 1009 C C . GLY A 1 124 ? 6.373 52.031 84.012 1.00 31.07 124 GLY A C 1
ATOM 1010 O O . GLY A 1 124 ? 6.604 52.234 82.821 1.00 28.17 124 GLY A O 1
ATOM 1011 N N . PRO A 1 125 ? 5.312 52.468 84.667 1.00 24.33 125 PRO A N 1
ATOM 1012 C CA . PRO A 1 125 ? 4.384 53.415 84.072 1.00 25.00 125 PRO A CA 1
ATOM 1013 C C . PRO A 1 125 ? 5.163 54.670 83.697 1.00 29.62 125 PRO A C 1
ATOM 1014 O O . PRO A 1 125 ? 6.041 55.072 84.471 1.00 30.86 125 PRO A O 1
ATOM 1018 N N . GLY A 1 126 ? 4.967 55.209 82.499 1.00 27.85 126 GLY A N 1
ATOM 1019 C CA . GLY A 1 126 ? 5.742 56.393 82.127 1.00 22.15 126 GLY A CA 1
ATOM 1020 C C . GLY A 1 126 ? 5.284 57.028 80.834 1.00 27.12 126 GLY A C 1
ATOM 1021 O O . GLY A 1 126 ? 4.293 56.634 80.199 1.00 29.58 126 GLY A O 1
ATOM 1022 N N . ALA A 1 127 ? 6.087 57.978 80.383 1.00 27.29 127 ALA A N 1
ATOM 1023 C CA . ALA A 1 127 ? 5.912 58.662 79.112 1.00 30.53 127 ALA A CA 1
ATOM 1024 C C . ALA A 1 127 ? 7.227 59.346 78.739 1.00 32.64 127 ALA A C 1
ATOM 1025 O O . ALA A 1 127 ? 8.104 59.508 79.583 1.00 30.97 127 ALA A O 1
ATOM 1027 N N . GLY A 1 128 ? 7.387 59.680 77.462 1.00 31.71 128 GLY A N 1
ATOM 1028 C CA . GLY A 1 128 ? 8.627 60.325 77.057 1.00 33.02 128 GLY A CA 1
ATOM 1029 C C . GLY A 1 128 ? 8.650 60.662 75.568 1.00 36.29 128 GLY A C 1
ATOM 1030 O O . GLY A 1 128 ? 7.719 60.370 74.835 1.00 25.95 128 GLY A O 1
ATOM 1031 N N . LEU A 1 129 ? 9.780 61.212 75.183 1.00 35.16 129 LEU A N 1
ATOM 1032 C CA . LEU A 1 129 ? 10.098 61.624 73.821 1.00 35.50 129 LEU A CA 1
ATOM 1033 C C . LEU A 1 129 ? 11.512 61.094 73.555 1.00 32.28 129 LEU A C 1
ATOM 1034 O O . LEU A 1 129 ? 12.445 61.320 74.338 1.00 32.07 129 LEU A O 1
ATOM 1039 N N . GLU A 1 130 ? 11.560 60.115 72.668 1.00 28.56 130 GLU A N 1
ATOM 1040 C CA . GLU A 1 130 ? 12.717 59.269 72.472 1.00 33.83 130 GLU A CA 1
ATOM 1041 C C . GLU A 1 130 ? 13.404 59.562 71.139 1.00 34.46 130 GLU A C 1
ATOM 1042 O O . GLU A 1 130 ? 12.753 59.793 70.117 1.00 28.08 130 GLU A O 1
ATOM 1048 N N . ASN A 1 131 ? 14.700 59.305 71.119 1.00 32.84 131 ASN A N 1
ATOM 1049 C CA . ASN A 1 131 ? 15.499 59.379 69.921 1.00 42.95 131 ASN A CA 1
ATOM 1050 C C . ASN A 1 131 ? 15.417 60.698 69.178 1.00 38.34 131 ASN A C 1
ATOM 1051 O O . ASN A 1 131 ? 15.086 60.714 68.001 1.00 37.97 131 ASN A O 1
ATOM 1056 N N . ILE A 1 132 ? 15.630 61.817 69.857 1.00 41.37 132 ILE A N 1
ATOM 1057 C CA . ILE A 1 132 ? 15.702 63.102 69.167 1.00 42.85 132 ILE A CA 1
ATOM 1058 C C . ILE A 1 132 ? 17.080 63.213 68.506 1.00 40.03 132 ILE A C 1
ATOM 1059 O O . ILE A 1 132 ? 18.097 62.984 69.168 1.00 40.66 132 ILE A O 1
ATOM 1064 N N . ASP A 1 133 ? 17.092 63.352 67.192 1.00 40.34 133 ASP A N 1
ATOM 1065 C CA . ASP A 1 133 ? 18.362 63.466 66.463 1.00 44.71 133 ASP A CA 1
ATOM 1066 C C . ASP A 1 133 ? 18.986 64.829 66.781 1.00 44.42 133 ASP A C 1
ATOM 1067 O O . ASP A 1 133 ? 18.413 65.864 66.447 1.00 46.00 133 ASP A O 1
ATOM 1072 N N . VAL A 1 134 ? 20.140 64.787 67.421 1.00 42.35 134 VAL A N 1
ATOM 1073 C CA . VAL A 1 134 ? 20.761 66.052 67.894 1.00 46.93 134 VAL A CA 1
ATOM 1074 C C . VAL A 1 134 ? 22.071 66.273 67.172 1.00 55.01 134 VAL A C 1
ATOM 1075 O O . VAL A 1 134 ? 22.934 67.074 67.528 1.00 60.13 134 VAL A O 1
ATOM 1079 N N . GLY A 1 135 ? 22.246 65.562 66.050 1.00 51.84 135 GLY A N 1
ATOM 1080 C CA . GLY A 1 135 ? 23.391 65.676 65.177 1.00 51.65 135 GLY A CA 1
ATOM 1081 C C . GLY A 1 135 ? 24.536 64.757 65.534 1.00 48.15 135 GLY A C 1
ATOM 1082 O O . GLY A 1 135 ? 24.844 63.813 64.815 1.00 52.56 135 GLY A O 1
ATOM 1083 N N . PHE A 1 136 ? 25.143 64.974 66.697 1.00 47.08 136 PHE A N 1
ATOM 1084 C CA . PHE A 1 136 ? 26.257 64.144 67.134 1.00 49.49 136 PHE A CA 1
ATOM 1085 C C . PHE A 1 136 ? 25.798 63.008 68.045 1.00 57.31 136 PHE A C 1
ATOM 1086 O O . PHE A 1 136 ? 26.622 62.387 68.724 1.00 57.99 136 PHE A O 1
ATOM 1094 N N . GLY A 1 137 ? 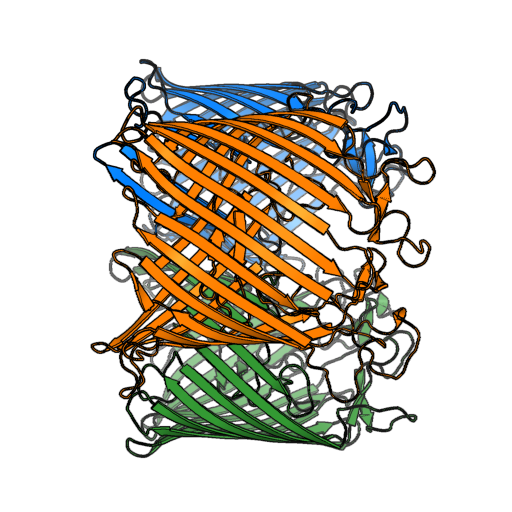24.492 62.770 68.131 1.00 51.68 137 GLY A N 1
ATOM 1095 C CA . GLY A 1 137 ? 23.940 61.701 68.930 1.00 51.75 137 GLY A CA 1
ATOM 1096 C C . GLY A 1 137 ? 22.426 61.732 69.039 1.00 51.13 137 GLY A C 1
ATOM 1097 O O . GLY A 1 137 ? 21.739 62.573 68.453 1.00 50.18 137 GLY A O 1
ATOM 1098 N N . LYS A 1 138 ? 21.901 60.784 69.815 1.00 49.82 138 LYS A N 1
ATOM 1099 C CA . LYS A 1 138 ? 20.468 60.663 70.049 1.00 37.72 138 LYS A CA 1
ATOM 1100 C C . LYS A 1 138 ? 20.127 61.001 71.501 1.00 34.77 138 LYS A C 1
ATOM 1101 O O . LYS A 1 138 ? 20.801 60.567 72.424 1.00 40.35 138 LYS A O 1
ATOM 1107 N N . LEU A 1 139 ? 19.184 61.903 71.662 1.00 34.50 139 LEU A N 1
ATOM 1108 C CA . LEU A 1 139 ? 18.722 62.385 72.939 1.00 39.61 139 LEU A CA 1
ATOM 1109 C C . LEU A 1 139 ? 17.353 61.768 73.261 1.00 41.89 139 LEU A C 1
ATOM 1110 O O . LEU A 1 139 ? 16.483 61.683 72.396 1.00 33.86 139 LEU A O 1
ATOM 1115 N N . SER A 1 140 ? 17.198 61.300 74.486 1.00 33.75 140 SER A N 1
ATOM 1116 C CA . SER A 1 140 ? 15.918 60.758 74.931 1.00 39.83 140 SER A CA 1
ATOM 1117 C C . SER A 1 140 ? 15.569 61.314 76.310 1.00 35.56 140 SER A C 1
ATOM 1118 O O . SER A 1 140 ? 16.439 61.445 77.157 1.00 32.98 140 SER A O 1
ATOM 1121 N N . LEU A 1 141 ? 14.324 61.697 76.489 1.00 32.65 141 LEU A N 1
ATOM 1122 C CA . LEU A 1 141 ? 13.758 62.201 77.717 1.00 36.23 141 LEU A CA 1
ATOM 1123 C C . LEU A 1 141 ? 12.594 61.287 78.157 1.00 44.26 141 LEU A C 1
ATOM 1124 O O . LEU A 1 141 ? 11.723 60.936 77.344 1.00 34.65 141 LEU A O 1
ATOM 1129 N N . ALA A 1 142 ? 12.522 60.980 79.447 1.00 30.17 142 ALA A N 1
ATOM 1130 C CA . ALA A 1 142 ? 11.446 60.153 79.962 1.00 37.47 142 ALA A CA 1
ATOM 1131 C C . ALA A 1 142 ? 11.168 60.422 81.436 1.00 34.63 142 ALA A C 1
ATOM 1132 O O . ALA A 1 142 ? 12.072 60.753 82.204 1.00 34.71 142 ALA A O 1
ATOM 1134 N N . ALA A 1 143 ? 9.924 60.154 81.813 1.00 33.62 143 ALA A N 1
ATOM 1135 C CA . ALA A 1 143 ? 9.545 60.215 83.234 1.00 33.81 143 ALA A CA 1
ATOM 1136 C C . ALA A 1 143 ? 8.810 58.909 83.549 1.00 33.34 143 ALA A C 1
ATOM 1137 O O . ALA A 1 143 ? 7.970 58.492 82.741 1.00 28.69 143 ALA A O 1
ATOM 1139 N N . THR A 1 144 ? 9.231 58.191 84.575 1.00 30.82 144 THR A N 1
ATOM 1140 C CA . THR A 1 144 ? 8.566 56.955 84.973 1.00 36.99 144 THR A CA 1
ATOM 1141 C C . THR A 1 144 ? 8.244 56.978 86.470 1.00 34.66 144 THR A C 1
ATOM 1142 O O . THR A 1 144 ? 8.805 57.751 87.242 1.00 35.57 144 THR A O 1
ATOM 1146 N N . ARG A 1 145 ? 7.373 56.091 86.903 1.00 34.83 145 ARG A N 1
ATOM 1147 C CA . ARG A 1 145 ? 6.885 56.045 88.278 1.00 23.62 145 ARG A CA 1
ATOM 1148 C C . ARG A 1 145 ? 7.168 54.711 88.943 1.00 29.60 145 ARG A C 1
ATOM 1149 O O . ARG A 1 145 ? 7.217 53.656 88.317 1.00 33.09 145 ARG A O 1
ATOM 1157 N N . SER A 1 146 ? 7.459 54.759 90.231 1.00 29.82 146 SER A N 1
ATOM 1158 C CA . SER A 1 146 ? 7.553 53.618 91.108 1.00 27.93 146 SER A CA 1
ATOM 1159 C C . SER A 1 146 ? 6.921 54.027 92.452 1.00 30.68 146 SER A C 1
ATOM 1160 O O . SER A 1 146 ? 6.498 55.167 92.613 1.00 34.51 146 SER A O 1
ATOM 1163 N N . SER A 1 147 ? 6.669 53.055 93.323 1.00 30.33 147 SER A N 1
ATOM 1164 C CA . SER A 1 147 ? 6.064 53.423 94.604 1.00 36.82 147 SER A CA 1
ATOM 1165 C C . SER A 1 147 ? 6.569 52.504 95.697 1.00 35.02 147 SER A C 1
ATOM 1166 O O . SER A 1 147 ? 6.680 51.303 95.458 1.00 36.26 147 SER A O 1
ATOM 1169 N N . GLU A 1 148 ? 6.883 53.074 96.853 1.00 33.87 148 GLU A N 1
ATOM 1170 C CA . GLU A 1 148 ? 7.258 52.219 97.993 1.00 29.42 148 GLU A CA 1
ATOM 1171 C C . GLU A 1 148 ? 5.977 51.804 98.699 1.00 30.99 148 GLU A C 1
ATOM 1172 O O . GLU A 1 148 ? 4.991 52.549 98.709 1.00 36.37 148 GLU A O 1
ATOM 1178 N N . ALA A 1 149 ? 5.989 50.635 99.308 1.00 31.01 149 ALA A N 1
ATOM 1179 C CA . ALA A 1 149 ? 4.786 50.089 99.942 1.00 37.56 149 ALA A CA 1
ATOM 1180 C C . ALA A 1 149 ? 4.300 50.944 101.096 1.00 36.37 149 ALA A C 1
ATOM 1181 O O . ALA A 1 149 ? 3.097 50.978 101.352 1.00 43.48 149 ALA A O 1
ATOM 1183 N N . GLY A 1 150 ? 5.173 51.633 101.823 1.00 33.98 150 GLY A N 1
ATOM 1184 C CA . GLY A 1 150 ? 4.729 52.532 102.902 1.00 36.30 150 GLY A CA 1
ATOM 1185 C C . GLY A 1 150 ? 5.653 53.753 102.934 1.00 50.48 150 GLY A C 1
ATOM 1186 O O . GLY A 1 150 ? 6.078 54.187 101.852 1.00 39.17 150 GLY A O 1
ATOM 1187 N N . GLY A 1 151 ? 5.953 54.314 104.096 1.00 46.13 151 GLY A N 1
ATOM 1188 C CA . GLY A 1 151 ? 6.941 55.373 104.206 1.00 40.37 151 GLY A CA 1
ATOM 1189 C C . GLY A 1 151 ? 6.382 56.747 104.513 1.00 40.61 151 GLY A C 1
ATOM 1190 O O . GLY A 1 151 ? 7.144 57.674 104.819 1.00 44.54 151 GLY A O 1
ATOM 1191 N N . SER A 1 152 ? 5.097 56.964 104.288 1.00 38.67 152 SER A N 1
ATOM 1192 C CA . SER A 1 152 ? 4.479 58.266 104.470 1.00 40.82 152 SER A CA 1
ATOM 1193 C C . SER A 1 152 ? 3.471 58.256 105.629 1.00 45.31 152 SER A C 1
ATOM 1194 O O . SER A 1 152 ? 2.588 57.392 105.688 1.00 44.48 152 SER A O 1
ATOM 1197 N N . SER A 1 153 ? 3.471 59.338 106.397 1.00 45.48 153 SER A N 1
ATOM 1198 C CA . SER A 1 153 ? 2.452 59.552 107.414 1.00 50.75 153 SER A CA 1
ATOM 1199 C C . SER A 1 153 ? 1.561 60.733 107.038 1.00 46.06 153 SER A C 1
ATOM 1200 O O . SER A 1 153 ? 2.071 61.764 106.588 1.00 49.84 153 SER A O 1
ATOM 1203 N N . SER A 1 154 ? 0.279 60.645 107.364 1.00 49.42 154 SER A N 1
ATOM 1204 C CA . SER A 1 154 ? -0.657 61.734 107.139 1.00 59.83 154 SER A CA 1
ATOM 1205 C C . SER A 1 154 ? -0.601 62.791 108.238 1.00 66.08 154 SER A C 1
ATOM 1206 O O . SER A 1 154 ? -1.204 63.860 108.096 1.00 72.98 154 SER A O 1
ATOM 1209 N N . PHE A 1 155 ? 0.072 62.502 109.342 1.00 66.50 155 PHE A N 1
ATOM 1210 C CA . PHE A 1 155 ? 0.191 63.469 110.429 1.00 70.11 155 PHE A CA 1
ATOM 1211 C C . PHE A 1 155 ? 1.611 63.505 110.978 1.00 67.79 155 PHE A C 1
ATOM 1212 O O . PHE A 1 155 ? 2.387 62.570 110.777 1.00 63.16 155 PHE A O 1
ATOM 1220 N N . ALA A 1 156 ? 1.954 64.601 111.644 1.00 71.59 156 ALA A N 1
ATOM 1221 C CA . ALA A 1 156 ? 3.265 64.698 112.291 1.00 72.73 156 ALA A CA 1
ATOM 1222 C C . ALA A 1 156 ? 3.389 63.592 113.343 1.00 69.20 156 ALA A C 1
ATOM 1223 O O . ALA A 1 156 ? 2.432 63.299 114.062 1.00 69.19 156 ALA A O 1
ATOM 1225 N N . SER A 1 157 ? 4.513 62.884 113.324 1.00 62.33 157 SER A N 1
ATOM 1226 C CA . SER A 1 157 ? 4.710 61.774 114.241 1.00 57.70 157 SER A CA 1
ATOM 1227 C C . SER A 1 157 ? 6.187 61.423 114.353 1.00 62.23 157 SER A C 1
ATOM 1228 O O . SER A 1 157 ? 6.951 61.636 113.417 1.00 59.75 157 SER A O 1
ATOM 1231 N N . ASN A 1 158 ? 6.583 60.946 115.529 1.00 66.86 158 ASN A N 1
ATOM 1232 C CA . ASN A 1 158 ? 7.962 60.520 115.759 1.00 66.05 158 ASN A CA 1
ATOM 1233 C C . ASN A 1 158 ? 7.994 58.989 115.792 1.00 62.32 158 ASN A C 1
ATOM 1234 O O . ASN A 1 158 ? 9.042 58.388 115.975 1.00 66.81 158 ASN A O 1
ATOM 1239 N N . ASN A 1 159 ? 6.801 58.400 115.708 1.00 58.95 159 ASN A N 1
ATOM 1240 C CA . ASN A 1 159 ? 6.684 56.946 115.690 1.00 59.35 159 ASN A CA 1
ATOM 1241 C C . ASN A 1 159 ? 6.721 56.436 114.248 1.00 57.56 159 ASN A C 1
ATOM 1242 O O . ASN A 1 159 ? 5.757 56.570 113.491 1.00 55.64 159 ASN A O 1
ATOM 1247 N N . ILE A 1 160 ? 7.725 55.629 113.928 1.00 55.47 160 ILE A N 1
ATOM 1248 C CA . ILE A 1 160 ? 7.915 55.070 112.606 1.00 58.39 160 ILE A CA 1
ATOM 1249 C C . ILE A 1 160 ? 6.802 54.131 112.178 1.00 60.96 160 ILE A C 1
ATOM 1250 O O . ILE A 1 160 ? 6.494 54.056 110.974 1.00 58.10 160 ILE A O 1
ATOM 1255 N N . TYR A 1 161 ? 5.998 53.616 113.104 1.00 53.77 161 TYR A N 1
ATOM 1256 C CA . TYR A 1 161 ? 4.871 52.756 112.802 1.00 48.95 161 TYR A CA 1
ATOM 1257 C C . TYR A 1 161 ? 3.701 53.497 112.178 1.00 51.50 161 TYR A C 1
ATOM 1258 O O . TYR A 1 161 ? 2.758 52.861 111.678 1.00 49.75 161 TYR A O 1
ATOM 1267 N N . ASP A 1 162 ? 3.745 54.828 112.159 1.00 47.70 162 ASP A N 1
ATOM 1268 C CA . ASP A 1 162 ? 2.715 55.635 111.535 1.00 46.00 162 ASP A CA 1
ATOM 1269 C C . ASP A 1 162 ? 2.948 55.855 110.040 1.00 52.03 162 ASP A C 1
ATOM 1270 O O . ASP A 1 162 ? 2.087 56.432 109.367 1.00 48.35 162 ASP A O 1
ATOM 1275 N N . TYR A 1 163 ? 4.146 55.556 109.559 1.00 44.63 163 TYR A N 1
ATOM 1276 C CA . TYR A 1 163 ? 4.548 55.823 108.185 1.00 51.81 163 TYR A CA 1
ATOM 1277 C C . TYR A 1 163 ? 4.227 54.681 107.247 1.00 44.32 163 TYR A C 1
ATOM 1278 O O . TYR A 1 163 ? 5.116 54.026 106.706 1.00 44.28 163 TYR A O 1
ATOM 1287 N N . THR A 1 164 ? 2.931 54.418 107.065 1.00 43.77 164 THR A N 1
ATOM 1288 C CA . THR A 1 164 ? 2.479 53.223 106.367 1.00 48.25 164 THR A CA 1
ATOM 1289 C C . THR A 1 164 ? 1.763 53.509 105.056 1.00 41.74 164 THR A C 1
ATOM 1290 O O . THR A 1 164 ? 1.241 52.583 104.436 1.00 48.40 164 THR A O 1
ATOM 1294 N N . ASN A 1 165 ? 1.616 54.776 104.693 1.00 40.46 165 ASN A N 1
ATOM 1295 C CA . ASN A 1 165 ? 0.986 55.155 103.442 1.00 42.24 165 ASN A CA 1
ATOM 1296 C C . ASN A 1 165 ? 2.002 55.093 102.292 1.00 46.75 165 ASN A C 1
ATOM 1297 O O . ASN A 1 165 ? 3.126 55.555 102.436 1.00 44.68 165 ASN A O 1
ATOM 1302 N N . GLU A 1 166 ? 1.615 54.442 101.211 1.00 41.75 166 GLU A N 1
ATOM 1303 C CA . GLU A 1 166 ? 2.431 54.264 100.021 1.00 46.02 166 GLU A CA 1
ATOM 1304 C C . GLU A 1 166 ? 3.034 55.585 99.572 1.00 37.03 166 GLU A C 1
ATOM 1305 O O . GLU A 1 166 ? 2.409 56.640 99.732 1.00 40.93 166 GLU A O 1
ATOM 1311 N N . THR A 1 167 ? 4.292 55.580 99.131 1.00 31.32 167 THR A N 1
ATOM 1312 C CA . THR A 1 167 ? 4.857 56.832 98.647 1.00 35.00 167 THR A CA 1
ATOM 1313 C C . THR A 1 167 ? 5.378 56.698 97.231 1.00 33.30 167 THR A C 1
ATOM 1314 O O . THR A 1 167 ? 6.238 55.892 96.886 1.00 37.92 167 THR A O 1
ATOM 1318 N N . ALA A 1 168 ? 4.706 57.447 96.354 1.00 29.72 168 ALA A N 1
ATOM 1319 C CA . ALA A 1 168 ? 5.080 57.535 94.950 1.00 31.58 168 ALA A CA 1
ATOM 1320 C C . ALA A 1 168 ? 6.490 58.098 94.828 1.00 39.69 168 ALA A C 1
ATOM 1321 O O . ALA A 1 168 ? 6.845 59.016 95.572 1.00 38.85 168 ALA A O 1
ATOM 1323 N N . ASN A 1 169 ? 7.294 57.521 93.951 1.00 35.85 169 ASN A N 1
ATOM 1324 C CA . ASN A 1 169 ? 8.605 58.095 93.643 1.00 32.67 169 ASN A CA 1
ATOM 1325 C C . ASN A 1 169 ? 8.638 58.373 92.131 1.00 33.80 169 ASN A C 1
ATOM 1326 O O . ASN A 1 169 ? 8.179 57.537 91.360 1.00 38.79 169 ASN A O 1
ATOM 1331 N N . ASP A 1 170 ? 9.083 59.556 91.752 1.00 35.67 170 ASP A N 1
ATOM 1332 C CA . ASP A 1 170 ? 9.208 59.922 90.343 1.00 31.35 170 ASP A CA 1
ATOM 1333 C C . ASP A 1 170 ? 10.671 59.860 89.921 1.00 33.33 170 ASP A C 1
ATOM 1334 O O . ASP A 1 170 ? 11.549 60.165 90.731 1.00 38.34 170 ASP A O 1
ATOM 1339 N N . VAL A 1 171 ? 10.923 59.462 88.673 1.00 31.54 171 VAL A N 1
ATOM 1340 C CA . VAL A 1 171 ? 12.256 59.509 88.097 1.00 32.57 171 VAL A CA 1
ATOM 1341 C C . VAL A 1 171 ? 12.227 60.307 86.791 1.00 35.91 171 VAL A C 1
ATOM 1342 O O . VAL A 1 171 ? 11.356 60.154 85.934 1.00 33.08 171 VAL A O 1
ATOM 1346 N N . PHE A 1 172 ? 13.159 61.248 86.655 1.00 34.28 172 PHE A N 1
ATOM 1347 C CA . PHE A 1 172 ? 13.269 62.046 85.425 1.00 32.41 172 PHE A CA 1
ATOM 1348 C C . PHE A 1 172 ? 14.600 61.700 84.775 1.00 32.82 172 PHE A C 1
ATOM 1349 O O . PHE A 1 172 ? 15.634 61.694 85.440 1.00 33.25 172 PHE A O 1
ATOM 1357 N N . ASP A 1 173 ? 14.513 61.224 83.546 1.00 31.91 173 ASP A N 1
ATOM 1358 C CA . ASP A 1 173 ? 15.648 60.561 82.903 1.00 32.12 173 ASP A CA 1
ATOM 1359 C C . ASP A 1 173 ? 16.017 61.226 81.591 1.00 33.94 173 ASP A C 1
ATOM 1360 O O . ASP A 1 173 ? 15.149 61.534 80.770 1.00 34.95 173 ASP A O 1
ATOM 1365 N N . VAL A 1 174 ? 17.296 61.538 81.434 1.00 35.74 174 VAL A N 1
ATOM 1366 C CA . VAL A 1 174 ? 17.803 62.174 80.216 1.00 34.03 174 VAL A CA 1
ATOM 1367 C C . VAL A 1 174 ? 19.020 61.376 79.762 1.00 31.70 174 VAL A C 1
ATOM 1368 O O . VAL A 1 174 ? 19.875 61.028 80.592 1.00 34.88 174 VAL A O 1
ATOM 1372 N N . ARG A 1 175 ? 19.002 60.929 78.517 1.00 33.14 175 ARG A N 1
ATOM 1373 C CA . ARG A 1 175 ? 20.107 60.127 77.991 1.00 37.00 175 ARG A CA 1
ATOM 1374 C C . ARG A 1 175 ? 20.559 60.704 76.646 1.00 44.68 175 ARG A C 1
ATOM 1375 O O . ARG A 1 175 ? 19.732 61.126 75.828 1.00 41.57 175 ARG A O 1
ATOM 1383 N N . LEU A 1 176 ? 21.853 60.617 76.419 1.00 41.27 176 LEU A N 1
ATOM 1384 C CA . LEU A 1 176 ? 22.461 61.073 75.162 1.00 39.32 176 LEU A CA 1
ATOM 1385 C C . LEU A 1 176 ? 23.377 59.950 74.678 1.00 38.35 176 LEU A C 1
ATOM 1386 O O . LEU A 1 176 ? 24.297 59.551 75.405 1.00 39.41 176 LEU A O 1
ATOM 1391 N N . ALA A 1 177 ? 22.958 59.301 73.602 1.00 34.14 177 ALA A N 1
ATOM 1392 C CA . ALA A 1 177 ? 23.575 58.074 73.152 1.00 42.88 177 ALA A CA 1
ATOM 1393 C C . ALA A 1 177 ? 24.105 58.172 71.729 1.00 35.86 177 ALA A C 1
ATOM 1394 O O . ALA A 1 177 ? 23.753 59.070 70.975 1.00 40.47 177 ALA A O 1
ATOM 1396 N N . GLN A 1 178 ? 24.850 57.152 71.330 1.00 38.95 178 GLN A N 1
ATOM 1397 C CA . GLN A 1 178 ? 25.345 56.993 69.984 1.00 48.69 178 GLN A CA 1
ATOM 1398 C C . GLN A 1 178 ? 26.366 58.039 69.578 1.00 50.63 178 GLN A C 1
ATOM 1399 O O . GLN A 1 178 ? 26.539 58.308 68.391 1.00 51.20 178 GLN A O 1
ATOM 1405 N N . MET A 1 179 ? 27.107 58.584 70.533 1.00 51.39 179 MET A N 1
ATOM 1406 C CA . MET A 1 179 ? 28.203 59.488 70.241 1.00 52.36 179 MET A CA 1
ATOM 1407 C C . MET A 1 179 ? 29.436 58.699 69.788 1.00 48.91 179 MET A C 1
ATOM 1408 O O . MET A 1 179 ? 29.973 57.907 70.557 1.00 45.99 179 MET A O 1
ATOM 1413 N N . GLU A 1 180 ? 29.798 58.830 68.515 1.00 56.30 180 GLU A N 1
ATOM 1414 C CA . GLU A 1 180 ? 30.993 58.149 68.003 1.00 64.14 180 GLU A CA 1
ATOM 1415 C C . GLU A 1 180 ? 32.234 58.884 68.503 1.00 65.20 180 GLU A C 1
ATOM 1416 O O . GLU A 1 180 ? 32.429 60.073 68.256 1.00 75.70 180 GLU A O 1
ATOM 1422 N N . ILE A 1 181 ? 32.972 58.212 69.363 1.00 62.49 181 ILE A N 1
ATOM 1423 C CA . ILE A 1 181 ? 34.062 58.829 70.128 1.00 64.84 181 ILE A CA 1
ATOM 1424 C C . ILE A 1 181 ? 35.397 58.224 69.741 1.00 59.97 181 ILE A C 1
ATOM 1425 O O . ILE A 1 181 ? 36.471 58.701 70.072 1.00 61.44 181 ILE A O 1
ATOM 1430 N N . ASN A 1 182 ? 35.338 57.128 68.995 1.00 55.92 182 ASN A N 1
ATOM 1431 C CA . ASN A 1 182 ? 36.505 56.361 68.590 1.00 52.46 182 ASN A CA 1
ATOM 1432 C C . ASN A 1 182 ? 36.044 55.226 67.677 1.00 59.58 182 ASN A C 1
ATOM 1433 O O . ASN A 1 182 ? 34.852 54.919 67.624 1.00 59.02 182 ASN A O 1
ATOM 1438 N N . PRO A 1 183 ? 36.926 54.765 66.809 1.00 64.50 183 PRO A N 1
ATOM 1439 C CA . PRO A 1 183 ? 36.569 53.794 65.794 1.00 63.84 183 PRO A CA 1
ATOM 1440 C C . PRO A 1 183 ? 35.984 52.534 66.405 1.00 58.53 183 PRO A C 1
ATOM 1441 O O . PRO A 1 183 ? 36.588 51.896 67.268 1.00 56.34 183 PRO A O 1
ATOM 1445 N N . GLY A 1 184 ? 34.750 52.219 66.030 1.00 55.20 184 GLY A N 1
ATOM 1446 C CA . GLY A 1 184 ? 34.020 51.068 66.541 1.00 54.48 184 GLY A CA 1
ATOM 1447 C C . GLY A 1 184 ? 33.519 51.256 67.968 1.00 49.55 184 GLY A C 1
ATOM 1448 O O . GLY A 1 184 ? 33.174 50.277 68.646 1.00 52.10 184 GLY A O 1
ATOM 1449 N N . GLY A 1 185 ? 33.520 52.485 68.468 1.00 42.80 185 GLY A N 1
ATOM 1450 C CA . GLY A 1 185 ? 33.239 52.759 69.856 1.00 46.46 185 GLY A CA 1
ATOM 1451 C C . GLY A 1 185 ? 32.190 53.842 70.029 1.00 48.70 185 GLY A C 1
ATOM 1452 O O . GLY A 1 185 ? 32.310 54.920 69.450 1.00 51.23 185 GLY A O 1
ATOM 1453 N N . THR A 1 186 ? 31.140 53.531 70.796 1.00 48.21 186 THR A N 1
ATOM 1454 C CA . THR A 1 186 ? 30.118 54.524 71.088 1.00 43.28 186 THR A CA 1
ATOM 1455 C C . THR A 1 186 ? 30.072 54.833 72.582 1.00 40.88 186 THR A C 1
ATOM 1456 O O . THR A 1 186 ? 30.402 54.002 73.428 1.00 42.96 186 THR A O 1
ATOM 1460 N N . LEU A 1 187 ? 29.581 56.021 72.896 1.00 39.89 187 LEU A N 1
ATOM 1461 C CA . LEU A 1 187 ? 29.445 56.463 74.268 1.00 41.80 187 LEU A CA 1
ATOM 1462 C C . LEU A 1 187 ? 27.987 56.880 74.512 1.00 46.25 187 LEU A C 1
ATOM 1463 O O . LEU A 1 187 ? 27.344 57.489 73.651 1.00 34.92 187 LEU A O 1
ATOM 1468 N N . GLU A 1 188 ? 27.495 56.483 75.678 1.00 33.48 188 GLU A N 1
ATOM 1469 C CA . GLU A 1 188 ? 26.165 56.894 76.105 1.00 36.51 188 GLU A CA 1
ATOM 1470 C C . GLU A 1 188 ? 26.299 57.491 77.512 1.00 31.52 188 GLU A C 1
ATOM 1471 O O . GLU A 1 188 ? 27.031 56.931 78.326 1.00 33.38 188 GLU A O 1
ATOM 1477 N N . LEU A 1 189 ? 25.631 58.600 77.720 1.00 29.19 189 LEU A N 1
ATOM 1478 C CA . LEU A 1 189 ? 25.640 59.282 79.011 1.00 36.07 189 LEU A CA 1
ATOM 1479 C C . LEU A 1 189 ? 24.186 59.409 79.489 1.00 39.79 189 LEU A C 1
ATOM 1480 O O . LEU A 1 189 ? 23.302 59.741 78.693 1.00 32.26 189 LEU A O 1
ATOM 1485 N N . GLY A 1 190 ? 23.956 59.168 80.772 1.00 36.40 190 GLY A N 1
ATOM 1486 C CA . GLY A 1 190 ? 22.623 59.391 81.309 1.00 32.35 190 GLY A CA 1
ATOM 1487 C C . GLY A 1 190 ? 22.655 60.007 82.700 1.00 31.68 190 GLY A C 1
ATOM 1488 O O . GLY A 1 190 ? 23.584 59.809 83.475 1.00 32.07 190 GLY A O 1
ATOM 1489 N N . VAL A 1 191 ? 21.608 60.754 82.995 1.00 27.13 191 VAL A N 1
ATOM 1490 C CA . VAL A 1 191 ? 21.358 61.373 84.278 1.00 38.74 191 VAL A CA 1
ATOM 1491 C C . VAL A 1 191 ? 19.931 61.015 84.735 1.00 36.75 191 VAL A C 1
ATOM 1492 O O . VAL A 1 191 ? 18.966 61.266 84.023 1.00 32.48 191 VAL A O 1
ATOM 1496 N N . ASP A 1 192 ? 19.796 60.518 85.950 1.00 31.13 192 ASP A N 1
ATOM 1497 C CA . ASP A 1 192 ? 18.483 60.293 86.522 1.00 33.15 192 ASP A CA 1
ATOM 1498 C C . ASP A 1 192 ? 18.361 61.097 87.818 1.00 35.01 192 ASP A C 1
ATOM 1499 O O . ASP A 1 192 ? 19.232 60.987 88.683 1.00 35.99 192 ASP A O 1
ATOM 1504 N N . TYR A 1 193 ? 17.277 61.831 87.933 1.00 32.61 193 TYR A N 1
ATOM 1505 C CA . TYR A 1 193 ? 16.906 62.483 89.177 1.00 36.51 193 TYR A CA 1
ATOM 1506 C C . TYR A 1 193 ? 15.618 61.828 89.687 1.00 33.20 193 TYR A C 1
ATOM 1507 O O . TYR A 1 193 ? 14.618 61.772 88.963 1.00 33.99 193 TYR A O 1
ATOM 1516 N N . GLY A 1 194 ? 15.675 61.235 90.876 1.00 35.08 194 GLY A N 1
ATOM 1517 C CA . GLY A 1 194 ? 14.489 60.608 91.453 1.00 35.49 194 GLY A CA 1
ATOM 1518 C C . GLY A 1 194 ? 14.163 61.218 92.813 1.00 36.28 194 GLY A C 1
ATOM 1519 O O . GLY A 1 194 ? 15.070 61.510 93.582 1.00 43.25 194 GLY A O 1
ATOM 1520 N N . ARG A 1 195 ? 12.882 61.345 93.122 1.00 35.02 195 ARG A N 1
ATOM 1521 C CA . ARG A 1 195 ? 12.429 61.905 94.370 1.00 39.40 195 ARG A CA 1
ATOM 1522 C C . ARG A 1 195 ? 11.106 61.318 94.853 1.00 38.80 195 ARG A C 1
ATOM 1523 O O . ARG A 1 195 ? 10.213 61.068 94.049 1.00 36.26 195 ARG A O 1
ATOM 1531 N N . ALA A 1 196 ? 10.974 61.218 96.173 1.00 34.65 196 ALA A N 1
ATOM 1532 C CA . ALA A 1 196 ? 9.673 60.844 96.752 1.00 35.62 196 ALA A CA 1
ATOM 1533 C C . ALA A 1 196 ? 8.718 62.007 96.474 1.00 33.90 196 ALA A C 1
ATOM 1534 O O . ALA A 1 196 ? 9.165 63.149 96.430 1.00 42.93 196 ALA A O 1
ATOM 1536 N N . ASN A 1 197 ? 7.493 61.724 96.120 1.00 37.28 197 ASN A N 1
ATOM 1537 C CA . ASN A 1 197 ? 6.534 62.749 95.729 1.00 35.66 197 ASN A CA 1
ATOM 1538 C C . ASN A 1 197 ? 5.312 62.607 96.635 1.00 36.10 197 ASN A C 1
ATOM 1539 O O . ASN A 1 197 ? 4.391 61.834 96.369 1.00 40.72 197 ASN A O 1
ATOM 1544 N N . LEU A 1 198 ? 5.328 63.355 97.717 1.00 41.25 198 LEU A N 1
ATOM 1545 C CA . LEU A 1 198 ? 4.369 63.266 98.788 1.00 36.22 198 LEU A CA 1
ATOM 1546 C C . LEU A 1 198 ? 3.015 63.852 98.482 1.00 34.77 198 LEU A C 1
ATOM 1547 O O . LEU A 1 198 ? 2.905 64.917 97.886 1.00 34.76 198 LEU A O 1
ATOM 1552 N N . ARG A 1 199 ? 1.963 63.202 98.979 1.00 37.89 199 ARG A N 1
ATOM 1553 C CA . ARG A 1 199 ? 0.642 63.821 98.931 1.00 47.60 199 ARG A CA 1
ATOM 1554 C C . ARG A 1 199 ? 0.650 65.074 99.826 1.00 46.98 199 ARG A C 1
ATOM 1555 O O . ARG A 1 199 ? 1.495 65.222 100.708 1.00 44.47 199 ARG A O 1
ATOM 1563 N N . ASP A 1 200 ? -0.273 65.974 99.554 1.00 45.89 200 ASP A N 1
ATOM 1564 C CA . ASP A 1 200 ? -0.480 67.165 100.345 1.00 46.20 200 ASP A CA 1
ATOM 1565 C C . ASP A 1 200 ? -0.570 66.827 101.832 1.00 48.50 200 ASP A C 1
ATOM 1566 O O . ASP A 1 200 ? -1.325 65.938 102.248 1.00 50.35 200 ASP A O 1
ATOM 1571 N N . ASN A 1 201 ? 0.243 67.469 102.656 1.00 47.38 201 ASN A N 1
ATOM 1572 C CA . ASN A 1 201 ? 0.228 67.273 104.094 1.00 59.05 201 ASN A CA 1
ATOM 1573 C C . ASN A 1 201 ? 0.765 65.937 104.572 1.00 62.76 201 ASN A C 1
ATOM 1574 O O . ASN A 1 201 ? 0.568 65.602 105.755 1.00 64.55 201 ASN A O 1
ATOM 1579 N N . TYR A 1 202 ? 1.393 65.130 103.718 1.00 56.68 202 TYR A N 1
ATOM 1580 C CA . TYR A 1 202 ? 1.980 63.877 104.210 1.00 42.59 202 TYR A CA 1
ATOM 1581 C C . TYR A 1 202 ? 3.453 64.140 104.492 1.00 42.61 202 TYR A C 1
ATOM 1582 O O . TYR A 1 202 ? 4.024 65.128 104.015 1.00 45.36 202 TYR A O 1
ATOM 1591 N N . ARG A 1 203 ? 4.094 63.232 105.214 1.00 38.38 203 ARG A N 1
ATOM 1592 C CA . ARG A 1 203 ? 5.484 63.476 105.577 1.00 36.45 203 ARG A CA 1
ATOM 1593 C C . ARG A 1 203 ? 6.301 62.190 105.498 1.00 39.01 203 ARG A C 1
ATOM 1594 O O . ARG A 1 203 ? 5.772 61.105 105.706 1.00 40.97 203 ARG A O 1
ATOM 1602 N N . LEU A 1 204 ? 7.590 62.364 105.328 1.00 35.09 204 LEU A N 1
ATOM 1603 C CA . LEU A 1 204 ? 8.560 61.297 105.469 1.00 39.54 204 LEU A CA 1
ATOM 1604 C C . LEU A 1 204 ? 9.153 61.377 106.880 1.00 47.68 204 LEU A C 1
ATOM 1605 O O . LEU A 1 204 ? 8.978 62.372 107.581 1.00 47.79 204 LEU A O 1
ATOM 1610 N N . VAL A 1 205 ? 9.697 60.279 107.334 1.00 47.50 205 VAL A N 1
ATOM 1611 C CA . VAL A 1 205 ? 10.357 60.190 108.636 1.00 44.95 205 VAL A CA 1
ATOM 1612 C C . VAL A 1 205 ? 11.509 61.176 108.681 1.00 53.84 205 VAL A C 1
ATOM 1613 O O . VAL A 1 205 ? 12.080 61.519 107.639 1.00 52.77 205 VAL A O 1
ATOM 1617 N N . ASP A 1 206 ? 11.830 61.715 109.857 1.00 52.69 206 ASP A N 1
ATOM 1618 C CA . ASP A 1 206 ? 12.955 62.645 109.981 1.00 47.45 206 ASP A CA 1
ATOM 1619 C C . ASP A 1 206 ? 14.221 62.001 109.430 1.00 40.80 206 ASP A C 1
ATOM 1620 O O . ASP A 1 206 ? 14.501 60.853 109.776 1.00 48.41 206 ASP A O 1
ATOM 1625 N N . GLY A 1 207 ? 14.986 62.713 108.618 1.00 39.01 207 GLY A N 1
ATOM 1626 C CA . GLY A 1 207 ? 16.226 62.169 108.096 1.00 45.24 207 GLY A CA 1
ATOM 1627 C C . GLY A 1 207 ? 16.064 61.395 106.796 1.00 49.72 207 GLY A C 1
ATOM 1628 O O . GLY A 1 207 ? 17.089 60.948 106.256 1.00 48.08 207 GLY A O 1
ATOM 1629 N N . ALA A 1 208 ? 14.849 61.186 106.292 1.00 45.95 208 ALA A N 1
ATOM 1630 C CA . ALA A 1 208 ? 14.663 60.418 105.058 1.00 43.44 208 ALA A CA 1
ATOM 1631 C C . ALA A 1 208 ? 15.483 61.008 103.915 1.00 38.17 208 ALA A C 1
ATOM 1632 O O . ALA A 1 208 ? 15.540 62.221 103.770 1.00 44.74 208 ALA A O 1
ATOM 1634 N N . SER A 1 209 ? 16.038 60.148 103.075 1.00 41.47 209 SER A N 1
ATOM 1635 C CA . SER A 1 209 ? 16.805 60.590 101.913 1.00 40.13 209 SER A CA 1
ATOM 1636 C C . SER A 1 209 ? 15.953 61.469 101.016 1.00 38.25 209 SER A C 1
ATOM 1637 O O . SER A 1 209 ? 16.441 62.470 100.485 1.00 38.35 209 SER A O 1
ATOM 1640 N N . LYS A 1 210 ? 14.720 61.050 100.726 1.00 35.36 210 LYS A N 1
ATOM 1641 C CA . LYS A 1 210 ? 13.813 61.862 99.929 1.00 41.34 210 LYS A CA 1
ATOM 1642 C C . LYS A 1 210 ? 14.108 61.867 98.438 1.00 42.41 210 LYS A C 1
ATOM 1643 O O . LYS A 1 210 ? 13.204 61.648 97.618 1.00 40.81 210 LYS A O 1
ATOM 1649 N N . ASP A 1 211 ? 15.324 62.231 98.031 1.00 36.85 211 ASP A N 1
ATOM 1650 C CA . ASP A 1 211 ? 15.644 62.285 96.607 1.00 36.36 211 ASP A CA 1
ATOM 1651 C C . ASP A 1 211 ? 17.096 61.898 96.391 1.00 34.77 211 ASP A C 1
ATOM 1652 O O . ASP A 1 211 ? 17.706 61.347 97.313 1.00 37.90 211 ASP A O 1
ATOM 1657 N N . GLY A 1 212 ? 17.532 61.906 95.142 1.00 31.78 212 GLY A N 1
ATOM 1658 C CA . GLY A 1 212 ? 18.873 61.378 94.841 1.00 26.88 212 GLY A CA 1
ATOM 1659 C C . GLY A 1 212 ? 19.064 61.406 93.325 1.00 34.64 212 GLY A C 1
ATOM 1660 O O . GLY A 1 212 ? 18.157 61.700 92.555 1.00 35.35 212 GLY A O 1
ATOM 1661 N N . TRP A 1 213 ? 20.275 61.090 92.906 1.00 37.01 213 TRP A N 1
ATOM 1662 C CA . TRP A 1 213 ? 20.688 61.145 91.518 1.00 33.73 213 TRP A CA 1
ATOM 1663 C C . TRP A 1 213 ? 21.388 59.840 91.137 1.00 36.09 213 TRP A C 1
ATOM 1664 O O . TRP A 1 213 ? 22.022 59.218 91.996 1.00 35.28 213 TRP A O 1
ATOM 1675 N N . LEU A 1 214 ? 21.328 59.517 89.854 1.00 32.38 214 LEU A N 1
ATOM 1676 C CA . LEU A 1 214 ? 22.134 58.410 89.334 1.00 34.92 214 LEU A CA 1
ATOM 1677 C C . LEU A 1 214 ? 22.782 58.892 88.031 1.00 37.31 214 LEU A C 1
ATOM 1678 O O . LEU A 1 214 ? 22.089 59.445 87.180 1.00 38.44 214 LEU A O 1
ATOM 1683 N N . PHE A 1 215 ? 24.089 58.742 87.938 1.00 32.12 215 PHE A N 1
ATOM 1684 C CA . PHE A 1 215 ? 24.803 59.215 86.747 1.00 38.32 215 PHE A CA 1
ATOM 1685 C C . PHE A 1 215 ? 25.391 57.984 86.074 1.00 31.87 215 PHE A C 1
ATOM 1686 O O . PHE A 1 215 ? 25.986 57.170 86.773 1.00 34.76 215 PHE A O 1
ATOM 1694 N N . THR A 1 216 ? 25.175 57.867 84.776 1.00 31.60 216 THR A N 1
ATOM 1695 C CA . THR A 1 216 ? 25.648 56.683 84.061 1.00 38.42 216 THR A CA 1
ATOM 1696 C C . THR A 1 216 ? 26.552 57.053 82.904 1.00 33.54 216 THR A C 1
ATOM 1697 O O . THR A 1 216 ? 26.199 57.944 82.121 1.00 36.63 216 THR A O 1
ATOM 1701 N N . ALA A 1 217 ? 27.577 56.246 82.676 1.00 30.38 217 ALA A N 1
ATOM 1702 C CA . ALA A 1 217 ? 28.397 56.400 81.470 1.00 39.22 217 ALA A CA 1
ATOM 1703 C C . ALA A 1 217 ? 28.681 55.002 80.922 1.00 36.78 217 ALA A C 1
ATOM 1704 O O . ALA A 1 217 ? 29.137 54.140 81.693 1.00 39.33 217 ALA A O 1
ATOM 1706 N N . GLU A 1 218 ? 28.324 54.776 79.660 1.00 32.70 218 GLU A N 1
ATOM 1707 C CA . GLU A 1 218 ? 28.533 53.450 79.083 1.00 35.31 218 GLU A CA 1
ATOM 1708 C C . GLU A 1 218 ? 29.261 53.593 77.751 1.00 41.13 218 GLU A C 1
ATOM 1709 O O . GLU A 1 218 ? 28.854 54.355 76.860 1.00 39.18 218 GLU A O 1
ATOM 1715 N N . HIS A 1 219 ? 30.390 52.906 77.655 1.00 35.23 219 HIS A N 1
ATOM 1716 C CA . HIS A 1 219 ? 31.148 52.904 76.408 1.00 38.77 219 HIS A CA 1
ATOM 1717 C C . HIS A 1 219 ? 30.993 51.528 75.771 1.00 37.20 219 HIS A C 1
ATOM 1718 O O . HIS A 1 219 ? 31.191 50.512 76.457 1.00 37.72 219 HIS A O 1
ATOM 1725 N N . THR A 1 220 ? 30.612 51.515 74.499 1.00 37.57 220 THR A N 1
ATOM 1726 C CA . THR A 1 220 ? 30.432 50.239 73.794 1.00 41.51 220 THR A CA 1
ATOM 1727 C C . THR A 1 220 ? 31.452 50.129 72.662 1.00 46.59 220 THR A C 1
ATOM 1728 O O . THR A 1 220 ? 31.465 50.964 71.760 1.00 43.30 220 THR A O 1
ATOM 1732 N N . GLN A 1 221 ? 32.234 49.067 72.671 1.00 47.94 221 GLN A N 1
ATOM 1733 C CA . GLN A 1 221 ? 33.283 48.845 71.698 1.00 39.39 221 GLN A CA 1
ATOM 1734 C C . GLN A 1 221 ? 33.054 47.574 70.883 1.00 46.45 221 GLN A C 1
ATOM 1735 O O . GLN A 1 221 ? 33.026 46.478 71.438 1.00 39.74 221 GLN A O 1
ATOM 1741 N N . SER A 1 222 ? 32.988 47.733 69.565 1.00 43.21 222 SER A N 1
ATOM 1742 C CA . SER A 1 222 ? 32.931 46.582 68.664 1.00 47.40 222 SER A CA 1
ATOM 1743 C C . SER A 1 222 ? 34.314 45.930 68.588 1.00 47.97 222 SER A C 1
ATOM 1744 O O . SER A 1 222 ? 35.314 46.639 68.443 1.00 55.30 222 SER A O 1
ATOM 1747 N N . VAL A 1 223 ? 34.408 44.686 69.012 1.00 48.66 223 VAL A N 1
ATOM 1748 C CA . VAL A 1 223 ? 35.612 43.916 69.130 1.00 48.10 223 VAL A CA 1
ATOM 1749 C C . VAL A 1 223 ? 35.311 42.437 68.793 1.00 53.09 223 VAL A C 1
ATOM 1750 O O . VAL A 1 223 ? 34.331 41.904 69.305 1.00 52.93 223 VAL A O 1
ATOM 1754 N N . LEU A 1 224 ? 36.259 41.770 68.178 1.00 49.22 224 LEU A N 1
ATOM 1755 C CA . LEU A 1 224 ? 36.242 40.348 67.934 1.00 44.51 224 LEU A CA 1
ATOM 1756 C C . LEU A 1 224 ? 34.892 39.750 67.608 1.00 48.92 224 LEU A C 1
ATOM 1757 O O . LEU A 1 224 ? 34.415 38.810 68.253 1.00 48.50 224 LEU A O 1
ATOM 1762 N N . LYS A 1 225 ? 34.180 40.327 66.644 1.00 53.39 225 LYS A N 1
ATOM 1763 C CA . LYS A 1 225 ? 32.859 39.894 66.232 1.00 57.07 225 LYS A CA 1
ATOM 1764 C C . LYS A 1 225 ? 31.785 40.038 67.295 1.00 58.09 225 LYS A C 1
ATOM 1765 O O . LYS A 1 225 ? 30.637 39.607 67.105 1.00 61.45 225 LYS A O 1
ATOM 1771 N N . GLY A 1 226 ? 32.071 40.733 68.386 1.00 49.84 226 GLY A N 1
ATOM 1772 C CA . GLY A 1 226 ? 31.107 40.927 69.453 1.00 42.06 226 GLY A CA 1
ATOM 1773 C C . GLY A 1 226 ? 31.242 42.337 70.004 1.00 45.00 226 GLY A C 1
ATOM 1774 O O . GLY A 1 226 ? 31.490 43.279 69.240 1.00 46.57 226 GLY A O 1
ATOM 1775 N N . PHE A 1 227 ? 31.246 42.445 71.328 1.00 43.76 227 PHE A N 1
ATOM 1776 C CA . PHE A 1 227 ? 31.326 43.773 71.926 1.00 38.75 227 PHE A CA 1
ATOM 1777 C C . PHE A 1 227 ? 31.890 43.692 73.340 1.00 37.67 227 PHE A C 1
ATOM 1778 O O . PHE A 1 227 ? 31.945 42.637 73.970 1.00 37.50 227 PHE A O 1
ATOM 1786 N N . ASN A 1 228 ? 32.260 44.864 73.819 1.00 33.17 228 ASN A N 1
ATOM 1787 C CA . ASN A 1 228 ? 32.706 45.082 75.174 1.00 35.41 228 ASN A CA 1
ATOM 1788 C C . ASN A 1 228 ? 31.954 46.331 75.652 1.00 36.94 228 ASN A C 1
ATOM 1789 O O . ASN A 1 228 ? 31.862 47.280 74.872 1.00 38.72 228 ASN A O 1
ATOM 1794 N N . LYS A 1 229 ? 31.431 46.262 76.851 1.00 32.64 229 LYS A N 1
ATOM 1795 C CA . LYS A 1 229 ? 30.750 47.417 77.434 1.00 36.14 229 LYS A CA 1
ATOM 1796 C C . LYS A 1 229 ? 31.476 47.738 78.746 1.00 38.52 229 LYS A C 1
ATOM 1797 O O . LYS A 1 229 ? 31.783 46.833 79.522 1.00 37.68 229 LYS A O 1
ATOM 1803 N N . PHE A 1 230 ? 31.852 48.992 78.872 1.00 33.49 230 PHE A N 1
ATOM 1804 C CA . PHE A 1 230 ? 32.552 49.476 80.042 1.00 37.91 230 PHE A CA 1
ATOM 1805 C C . PHE A 1 230 ? 31.654 50.548 80.667 1.00 37.88 230 PHE A C 1
ATOM 1806 O O . PHE A 1 230 ? 31.139 51.386 79.917 1.00 34.39 230 PHE A O 1
ATOM 1814 N N . VAL A 1 231 ? 31.283 50.321 81.922 1.00 34.85 231 VAL A N 1
ATOM 1815 C CA . VAL A 1 231 ? 30.219 51.103 82.546 1.00 34.20 231 VAL A CA 1
ATOM 1816 C C . VAL A 1 231 ? 30.716 51.638 83.884 1.00 36.22 231 VAL A C 1
ATOM 1817 O O . VAL A 1 231 ? 31.385 50.936 84.639 1.00 37.36 231 VAL A O 1
ATOM 1821 N N . VAL A 1 232 ? 30.367 52.873 84.161 1.00 30.18 232 VAL A N 1
ATOM 1822 C CA . VAL A 1 232 ? 30.643 53.537 85.406 1.00 32.17 232 VAL A CA 1
ATOM 1823 C C . VAL A 1 232 ? 29.335 54.239 85.800 1.00 37.02 232 VAL A C 1
ATOM 1824 O O . VAL A 1 232 ? 28.737 54.918 84.959 1.00 33.05 232 VAL A O 1
ATOM 1828 N N . GLN A 1 233 ? 28.895 53.996 87.018 1.00 38.06 233 GLN A N 1
ATOM 1829 C CA . GLN A 1 233 ? 27.689 54.639 87.525 1.00 38.23 233 GLN A CA 1
ATOM 1830 C C . GLN A 1 233 ? 27.968 55.132 88.939 1.00 35.29 233 GLN A C 1
ATOM 1831 O O . GLN A 1 233 ? 28.696 54.492 89.695 1.00 36.28 233 GLN A O 1
ATOM 1837 N N . TYR A 1 234 ? 27.313 56.220 89.285 1.00 34.55 234 TYR A N 1
ATOM 1838 C CA . TYR A 1 234 ? 27.444 56.820 90.602 1.00 34.63 234 TYR A CA 1
ATOM 1839 C C . TYR A 1 234 ? 26.051 57.264 91.030 1.00 32.02 234 TYR A C 1
ATOM 1840 O O . TYR A 1 234 ? 25.363 57.982 90.308 1.00 37.20 234 TYR A O 1
ATOM 1849 N N . ALA A 1 235 ? 25.621 56.781 92.182 1.00 34.29 235 ALA A N 1
ATOM 1850 C CA . ALA A 1 235 ? 24.293 57.125 92.669 1.00 37.11 235 ALA A CA 1
ATOM 1851 C C . ALA A 1 235 ? 24.427 57.698 94.082 1.00 37.02 235 ALA A C 1
ATOM 1852 O O . ALA A 1 235 ? 25.257 57.279 94.888 1.00 37.29 235 ALA A O 1
ATOM 1854 N N . THR A 1 236 ? 23.392 58.399 94.443 1.00 33.78 236 THR A N 1
ATOM 1855 C CA . THR A 1 236 ? 23.316 59.201 95.661 1.00 38.93 236 THR A CA 1
ATOM 1856 C C . THR A 1 236 ? 22.002 58.940 96.361 1.00 43.21 236 THR A C 1
ATOM 1857 O O . THR A 1 236 ? 20.961 58.728 95.721 1.00 30.80 236 THR A O 1
ATOM 1861 N N . ASP A 1 237 ? 22.040 58.801 97.677 1.00 36.40 237 ASP A N 1
ATOM 1862 C CA . ASP A 1 237 ? 20.889 58.717 98.534 1.00 35.81 237 ASP A CA 1
ATOM 1863 C C . ASP A 1 237 ? 19.757 57.843 98.056 1.00 38.74 237 ASP A C 1
ATOM 1864 O O . ASP A 1 237 ? 19.863 56.607 97.999 1.00 38.35 237 ASP A O 1
ATOM 1869 N N . SER A 1 238 ? 18.603 58.418 97.703 1.00 33.05 238 SER A N 1
ATOM 1870 C CA . SER A 1 238 ? 17.418 57.647 97.399 1.00 40.61 238 SER A CA 1
ATOM 1871 C C . SER A 1 238 ? 17.585 56.667 96.250 1.00 38.72 238 SER A C 1
ATOM 1872 O O . SER A 1 238 ? 16.808 55.722 96.196 1.00 37.11 238 SER A O 1
ATOM 1875 N N . MET A 1 239 ? 18.578 56.802 95.402 1.00 32.94 239 MET A N 1
ATOM 1876 C CA . MET A 1 239 ? 18.836 55.984 94.254 1.00 26.67 239 MET A CA 1
ATOM 1877 C C . MET A 1 239 ? 19.777 54.833 94.515 1.00 33.81 239 MET A C 1
ATOM 1878 O O . MET A 1 239 ? 20.053 54.062 93.583 1.00 36.31 239 MET A O 1
ATOM 1883 N N . THR A 1 240 ? 20.257 54.685 95.745 1.00 34.91 240 THR A N 1
ATOM 1884 C CA . THR A 1 240 ? 21.227 53.650 96.058 1.00 32.76 240 THR A CA 1
ATOM 1885 C C . THR A 1 240 ? 20.613 52.313 96.431 1.00 37.02 240 THR A C 1
ATOM 1886 O O . THR A 1 240 ? 21.322 51.291 96.396 1.00 35.25 240 THR A O 1
ATOM 1890 N N . SER A 1 241 ? 19.394 52.288 96.972 1.00 34.01 241 SER A N 1
ATOM 1891 C CA . SER A 1 241 ? 18.895 50.986 97.479 1.00 40.06 241 SER A CA 1
ATOM 1892 C C . SER A 1 241 ? 18.430 50.106 96.327 1.00 32.74 241 SER A C 1
ATOM 1893 O O . SER A 1 241 ? 18.940 49.002 96.169 1.00 33.75 241 SER A O 1
ATOM 1896 N N . GLN A 1 242 ? 17.643 50.646 95.399 1.00 34.40 242 GLN A N 1
ATOM 1897 C CA . GLN A 1 242 ? 17.307 49.854 94.204 1.00 34.65 242 GLN A CA 1
ATOM 1898 C C . GLN A 1 242 ? 18.507 49.783 93.272 1.00 37.76 242 GLN A C 1
ATOM 1899 O O . GLN A 1 242 ? 18.855 48.715 92.767 1.00 38.96 242 GLN A O 1
ATOM 1905 N N . GLY A 1 243 ? 19.162 50.907 93.021 1.00 38.46 243 GLY A N 1
ATOM 1906 C CA . GLY A 1 243 ? 20.422 50.973 92.344 1.00 37.08 243 GLY A CA 1
ATOM 1907 C C . GLY A 1 243 ? 20.431 50.873 90.843 1.00 42.35 243 GLY A C 1
ATOM 1908 O O . GLY A 1 243 ? 21.491 50.565 90.270 1.00 33.77 243 GLY A O 1
ATOM 1909 N N . LYS A 1 244 ? 19.273 50.987 90.192 1.00 35.24 244 LYS A N 1
ATOM 1910 C CA . LYS A 1 244 ? 19.185 50.797 88.750 1.00 36.22 244 LYS A CA 1
ATOM 1911 C C . LYS A 1 244 ? 18.456 51.967 88.096 1.00 30.44 244 LYS A C 1
ATOM 1912 O O . LYS A 1 244 ? 18.216 51.965 86.887 1.00 32.81 244 LYS A O 1
ATOM 1918 N N . GLY A 1 245 ? 18.079 52.962 88.898 1.00 30.01 245 GLY A N 1
ATOM 1919 C CA . GLY A 1 245 ? 17.464 54.150 88.308 1.00 29.96 245 GLY A CA 1
ATOM 1920 C C . GLY A 1 245 ? 16.134 54.488 88.950 1.00 36.69 245 GLY A C 1
ATOM 1921 O O . GLY A 1 245 ? 15.584 55.554 88.664 1.00 36.30 245 GLY A O 1
ATOM 1922 N N . LEU A 1 246 ? 15.653 53.631 89.860 1.00 34.29 246 LEU A N 1
ATOM 1923 C CA . LEU A 1 246 ? 14.415 53.981 90.575 1.00 38.15 246 LEU A CA 1
ATOM 1924 C C . LEU A 1 246 ? 14.740 54.543 91.953 1.00 34.59 246 LEU A C 1
ATOM 1925 O O . LEU A 1 246 ? 15.692 54.131 92.606 1.00 32.43 246 LEU A O 1
ATOM 1930 N N . SER A 1 247 ? 13.929 55.493 92.413 1.00 32.54 247 SER A N 1
ATOM 1931 C CA . SER A 1 247 ? 14.176 56.130 93.701 1.00 35.73 247 SER A CA 1
ATOM 1932 C C . SER A 1 247 ? 13.371 55.456 94.804 1.00 40.53 247 SER A C 1
ATOM 1933 O O . SER A 1 247 ? 12.233 55.033 94.583 1.00 32.43 247 SER A O 1
ATOM 1936 N N . GLN A 1 248 ? 13.918 55.442 96.012 1.00 36.18 248 GLN A N 1
ATOM 1937 C CA . GLN A 1 248 ? 13.220 54.965 97.204 1.00 38.16 248 GLN A CA 1
ATOM 1938 C C . GLN A 1 248 ? 13.472 55.951 98.343 1.00 40.85 248 GLN A C 1
ATOM 1939 O O . GLN A 1 248 ? 14.349 55.765 99.195 1.00 39.35 248 GLN A O 1
ATOM 1945 N N . GLY A 1 249 ? 12.825 57.111 98.255 1.00 36.48 249 GLY A N 1
ATOM 1946 C CA . GLY A 1 249 ? 13.064 58.226 99.134 1.00 41.54 249 GLY A CA 1
ATOM 1947 C C . GLY A 1 249 ? 12.564 58.102 100.556 1.00 42.73 249 GLY A C 1
ATOM 1948 O O . GLY A 1 249 ? 13.008 58.861 101.424 1.00 42.46 249 GLY A O 1
ATOM 1949 N N . SER A 1 250 ? 11.616 57.221 100.854 1.00 36.40 250 SER A N 1
ATOM 1950 C CA . SER A 1 250 ? 11.014 57.140 102.170 1.00 38.12 250 SER A CA 1
ATOM 1951 C C . SER A 1 250 ? 11.959 56.539 103.199 1.00 43.89 250 SER A C 1
ATOM 1952 O O . SER A 1 250 ? 11.914 56.914 104.374 1.00 40.98 250 SER A O 1
ATOM 1955 N N . GLY A 1 251 ? 12.768 55.563 102.801 1.00 45.73 251 GLY A N 1
ATOM 1956 C CA . GLY A 1 251 ? 13.691 54.897 103.702 1.00 43.74 251 GLY A CA 1
ATOM 1957 C C . GLY A 1 251 ? 13.011 53.997 104.722 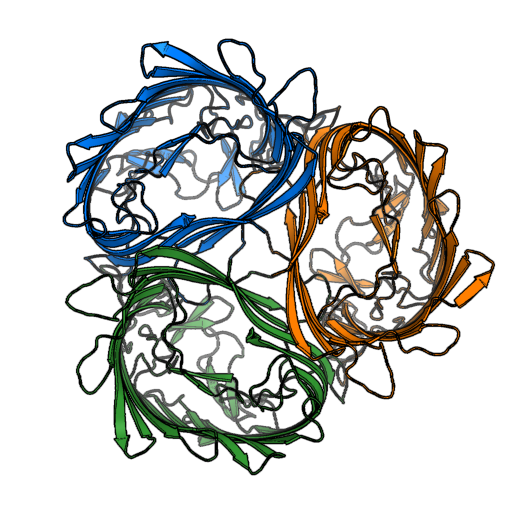1.00 47.49 251 GLY A C 1
ATOM 1958 O O . GLY A 1 251 ? 13.644 53.595 105.701 1.00 51.06 251 GLY A O 1
ATOM 1959 N N . VAL A 1 252 ? 11.768 53.604 104.490 1.00 47.61 252 VAL A N 1
ATOM 1960 C CA . VAL A 1 252 ? 11.004 52.739 105.360 1.00 44.14 252 VAL A CA 1
ATOM 1961 C C . VAL A 1 252 ? 10.716 51.384 104.710 1.00 47.69 252 VAL A C 1
ATOM 1962 O O . VAL A 1 252 ? 10.332 51.280 103.545 1.00 45.37 252 VAL A O 1
ATOM 1966 N N . ALA A 1 253 ? 10.880 50.328 105.492 1.00 45.65 253 ALA A N 1
ATOM 1967 C CA . ALA A 1 253 ? 10.585 48.964 105.077 1.00 42.63 253 ALA A CA 1
ATOM 1968 C C . ALA A 1 253 ? 9.698 48.300 106.132 1.00 49.46 253 ALA A C 1
ATOM 1969 O O . ALA A 1 253 ? 9.477 48.871 107.209 1.00 43.75 253 ALA A O 1
ATOM 1971 N N . PHE A 1 254 ? 9.098 47.171 105.766 1.00 50.15 254 PHE A N 1
ATOM 1972 C CA . PHE A 1 254 ? 8.167 46.463 106.631 1.00 48.33 254 PHE A CA 1
ATOM 1973 C C . PHE A 1 254 ? 8.574 45.021 106.822 1.00 49.80 254 PHE A C 1
ATOM 1974 O O . PHE A 1 254 ? 9.010 44.390 105.863 1.00 47.54 254 PHE A O 1
ATOM 1982 N N . ASP A 1 255 ? 8.458 44.492 108.044 1.00 51.80 255 ASP A N 1
ATOM 1983 C CA . ASP A 1 255 ? 8.735 43.056 108.219 1.00 56.77 255 ASP A CA 1
ATOM 1984 C C . ASP A 1 255 ? 7.507 42.262 107.783 1.00 62.33 255 ASP A C 1
ATOM 1985 O O . ASP A 1 255 ? 6.534 42.848 107.299 1.00 64.84 255 ASP A O 1
ATOM 1990 N N . ASN A 1 256 ? 7.451 40.976 108.093 1.00 69.33 256 ASN A N 1
ATOM 1991 C CA . ASN A 1 256 ? 6.324 40.138 107.700 1.00 72.45 256 ASN A CA 1
ATOM 1992 C C . ASN A 1 256 ? 5.076 40.423 108.516 1.00 74.93 256 ASN A C 1
ATOM 1993 O O . ASN A 1 256 ? 3.963 40.278 108.004 1.00 78.97 256 ASN A O 1
ATOM 1998 N N . GLU A 1 257 ? 5.223 40.967 109.716 1.00 73.83 257 GLU A N 1
ATOM 1999 C CA . GLU A 1 257 ? 4.099 41.327 110.566 1.00 71.59 257 GLU A CA 1
ATOM 2000 C C . GLU A 1 257 ? 3.655 42.765 110.353 1.00 72.11 257 GLU A C 1
ATOM 2001 O O . GLU A 1 257 ? 2.896 43.339 111.140 1.00 69.96 257 GLU A O 1
ATOM 2007 N N . LYS A 1 258 ? 4.189 43.419 109.322 1.00 73.64 258 LYS A N 1
ATOM 2008 C CA . LYS A 1 258 ? 3.826 44.777 108.962 1.00 68.16 258 LYS A CA 1
ATOM 2009 C C . LYS A 1 258 ? 4.346 45.835 109.921 1.00 65.23 258 LYS A C 1
ATOM 2010 O O . LYS A 1 258 ? 3.844 46.965 109.940 1.00 62.45 258 LYS A O 1
ATOM 2016 N N . PHE A 1 259 ? 5.389 45.518 110.685 1.00 57.73 259 PHE A N 1
ATOM 2017 C CA . PHE A 1 259 ? 6.053 46.523 111.507 1.00 55.99 259 PHE A CA 1
ATOM 2018 C C . PHE A 1 259 ? 7.053 47.282 110.621 1.00 53.54 259 PHE A C 1
ATOM 2019 O O . PHE A 1 259 ? 7.754 46.668 109.826 1.00 53.87 259 PHE A O 1
ATOM 2027 N N . ALA A 1 260 ? 7.025 48.599 110.704 1.00 51.56 260 ALA A N 1
ATOM 2028 C CA . ALA A 1 260 ? 7.909 49.453 109.939 1.00 52.02 260 ALA A CA 1
ATOM 2029 C C . ALA A 1 260 ? 9.278 49.544 110.618 1.00 52.91 260 ALA A C 1
ATOM 2030 O O . ALA A 1 260 ? 9.347 49.542 111.838 1.00 55.05 260 ALA A O 1
ATOM 2032 N N . TYR A 1 261 ? 10.335 49.569 109.820 1.00 48.77 261 TYR A N 1
ATOM 2033 C CA . TYR A 1 261 ? 11.684 49.806 110.316 1.00 44.07 261 TYR A CA 1
ATOM 2034 C C . TYR A 1 261 ? 12.460 50.665 109.318 1.00 47.53 261 TYR A C 1
ATOM 2035 O O . TYR A 1 261 ? 12.062 50.841 108.161 1.00 47.15 261 TYR A O 1
ATOM 2044 N N . ASN A 1 262 ? 13.470 51.344 109.817 1.00 47.10 262 ASN A N 1
ATOM 2045 C CA . ASN A 1 262 ? 14.224 52.349 109.094 1.00 45.15 262 ASN A CA 1
ATOM 2046 C C . ASN A 1 262 ? 15.360 51.757 108.279 1.00 47.64 262 ASN A C 1
ATOM 2047 O O . ASN A 1 262 ? 16.241 51.091 108.822 1.00 49.14 262 ASN A O 1
ATOM 2052 N N . ILE A 1 263 ? 15.338 51.981 106.966 1.00 41.53 263 ILE A N 1
ATOM 2053 C CA . ILE A 1 263 ? 16.440 51.548 106.103 1.00 44.32 263 ILE A CA 1
ATOM 2054 C C . ILE A 1 263 ? 17.001 52.753 105.356 1.00 46.17 263 ILE A C 1
ATOM 2055 O O . ILE A 1 263 ? 17.082 52.755 104.129 1.00 52.00 263 ILE A O 1
ATOM 2060 N N . ASN A 1 264 ? 17.229 53.852 106.081 1.00 48.08 264 ASN A N 1
ATOM 2061 C CA . ASN A 1 264 ? 17.723 55.083 105.484 1.00 45.40 264 ASN A CA 1
ATOM 2062 C C . ASN A 1 264 ? 18.810 54.767 104.461 1.00 44.61 264 ASN A C 1
ATOM 2063 O O . ASN A 1 264 ? 19.704 53.951 104.693 1.00 43.70 264 ASN A O 1
ATOM 2068 N N . ASN A 1 265 ? 18.684 55.348 103.271 1.00 40.52 265 ASN A N 1
ATOM 2069 C CA . ASN A 1 265 ? 19.628 55.038 102.209 1.00 42.72 265 ASN A CA 1
ATOM 2070 C C . ASN A 1 265 ? 20.502 56.233 101.865 1.00 41.86 265 ASN A C 1
ATOM 2071 O O . ASN A 1 265 ? 21.139 56.227 100.808 1.00 42.23 265 ASN A O 1
ATOM 2076 N N . ASN A 1 266 ? 20.662 57.158 102.807 1.00 41.10 266 ASN A N 1
ATOM 2077 C CA . ASN A 1 266 ? 21.583 58.280 102.633 1.00 40.69 266 ASN A CA 1
ATOM 2078 C C . ASN A 1 266 ? 22.989 57.740 102.452 1.00 33.82 266 ASN A C 1
ATOM 2079 O O . ASN A 1 266 ? 23.407 56.854 103.202 1.00 30.61 266 ASN A O 1
ATOM 2084 N N . GLY A 1 267 ? 23.676 58.261 101.432 1.00 30.82 267 GLY A N 1
ATOM 2085 C CA . GLY A 1 267 ? 25.062 57.776 101.213 1.00 24.52 267 GLY A CA 1
ATOM 2086 C C . GLY A 1 267 ? 25.250 57.709 99.699 1.00 36.12 267 GLY A C 1
ATOM 2087 O O . GLY A 1 267 ? 24.639 58.494 98.983 1.00 33.80 267 GLY A O 1
ATOM 2088 N N . HIS A 1 268 ? 26.081 56.807 99.210 1.00 31.47 268 HIS A N 1
ATOM 2089 C CA . HIS A 1 268 ? 26.310 56.791 97.773 1.00 36.13 268 HIS A CA 1
ATOM 2090 C C . HIS A 1 268 ? 26.648 55.375 97.312 1.00 36.89 268 HIS A C 1
ATOM 2091 O O . HIS A 1 268 ? 26.983 54.506 98.126 1.00 32.03 268 HIS A O 1
ATOM 2098 N N . MET A 1 269 ? 26.554 55.185 96.001 1.00 35.43 269 MET A N 1
ATOM 2099 C CA . MET A 1 269 ? 26.958 53.918 95.404 1.00 37.37 269 MET A CA 1
ATOM 2100 C C . MET A 1 269 ? 27.891 54.240 94.227 1.00 38.12 269 MET A C 1
ATOM 2101 O O . MET A 1 269 ? 27.600 55.143 93.434 1.00 36.65 269 MET A O 1
ATOM 2106 N N . LEU A 1 270 ? 28.953 53.467 94.133 1.00 33.11 270 LEU A N 1
ATOM 2107 C CA . LEU A 1 270 ? 29.829 53.551 92.976 1.00 38.20 270 LEU A CA 1
ATOM 2108 C C . LEU A 1 270 ? 29.809 52.183 92.303 1.00 36.51 270 LEU A C 1
ATOM 2109 O O . LEU A 1 270 ? 30.086 51.193 93.003 1.00 35.64 270 LEU A O 1
ATOM 2114 N N . ARG A 1 271 ? 29.491 52.138 91.022 1.00 34.39 271 ARG A N 1
ATOM 2115 C CA . ARG A 1 271 ? 29.496 50.846 90.320 1.00 36.73 271 ARG A CA 1
ATOM 2116 C C . ARG A 1 271 ? 30.413 50.953 89.107 1.00 39.04 271 ARG A C 1
ATOM 2117 O O . ARG A 1 271 ? 30.267 51.865 88.284 1.00 35.71 271 ARG A O 1
ATOM 2125 N N . ILE A 1 272 ? 31.395 50.063 89.045 1.00 32.25 272 ILE A N 1
ATOM 2126 C CA . ILE A 1 272 ? 32.289 50.029 87.891 1.00 33.55 272 ILE A CA 1
ATOM 2127 C C . ILE A 1 272 ? 32.174 48.624 87.288 1.00 34.59 272 ILE A C 1
ATOM 2128 O O . ILE A 1 272 ? 32.432 47.651 87.984 1.00 32.68 272 ILE A O 1
ATOM 2133 N N . LEU A 1 273 ? 31.810 48.577 86.017 1.00 32.92 273 LEU A N 1
ATOM 2134 C CA . LEU A 1 273 ? 31.370 47.333 85.391 1.00 38.24 273 LEU A CA 1
ATOM 2135 C C . LEU A 1 273 ? 31.964 47.212 83.994 1.00 38.57 273 LEU A C 1
ATOM 2136 O O . LEU A 1 273 ? 31.881 48.156 83.192 1.00 32.42 273 LEU A O 1
ATOM 2141 N N . ASP A 1 274 ? 32.421 46.006 83.673 1.00 28.91 274 ASP A N 1
ATOM 2142 C CA . ASP A 1 274 ? 32.829 45.734 82.304 1.00 34.27 274 ASP A CA 1
ATOM 2143 C C . ASP A 1 274 ? 32.313 44.348 81.925 1.00 37.14 274 ASP A C 1
ATOM 2144 O O . ASP A 1 274 ? 32.472 43.387 82.692 1.00 36.48 274 ASP A O 1
ATOM 2149 N N . HIS A 1 275 ? 31.640 44.281 80.779 1.00 33.84 275 HIS A N 1
ATOM 2150 C CA . HIS A 1 275 ? 31.122 42.974 80.335 1.00 32.21 275 HIS A CA 1
ATOM 2151 C C . HIS A 1 275 ? 31.100 42.959 78.809 1.00 31.40 275 HIS A C 1
ATOM 2152 O O . HIS A 1 275 ? 31.088 44.010 78.179 1.00 34.01 275 HIS A O 1
ATOM 2159 N N . GLY A 1 276 ? 31.072 41.767 78.230 1.00 29.39 276 GLY A N 1
ATOM 2160 C CA . GLY A 1 276 ? 30.929 41.673 76.787 1.00 33.30 276 GLY A CA 1
ATOM 2161 C C . GLY A 1 276 ? 30.754 40.235 76.344 1.00 31.66 276 GLY A C 1
ATOM 2162 O O . GLY A 1 276 ? 30.553 39.312 77.133 1.00 34.06 276 GLY A O 1
ATOM 2163 N N . ALA A 1 277 ? 30.909 40.052 75.038 1.00 34.61 277 ALA A N 1
ATOM 2164 C CA . ALA A 1 277 ? 30.763 38.709 74.456 1.00 38.80 277 ALA A CA 1
ATOM 2165 C C . ALA A 1 277 ? 31.543 38.725 73.147 1.00 43.33 277 ALA A C 1
ATOM 2166 O O . ALA A 1 277 ? 31.451 39.705 72.394 1.00 43.45 277 ALA A O 1
ATOM 2168 N N . ILE A 1 278 ? 32.516 37.823 73.045 1.00 45.08 278 ILE A N 1
ATOM 2169 C CA . ILE A 1 278 ? 33.439 37.871 71.914 1.00 45.33 278 ILE A CA 1
ATOM 2170 C C . ILE A 1 278 ? 33.582 36.496 71.279 1.00 42.26 278 ILE A C 1
ATOM 2171 O O . ILE A 1 278 ? 33.259 35.487 71.896 1.00 46.31 278 ILE A O 1
ATOM 2176 N N . SER A 1 279 ? 34.018 36.495 70.030 1.00 46.77 279 SER A N 1
ATOM 2177 C CA . SER A 1 279 ? 34.278 35.248 69.313 1.00 55.39 279 SER A CA 1
ATOM 2178 C C . SER A 1 279 ? 35.777 35.079 69.071 1.00 55.61 279 SER A C 1
ATOM 2179 O O . SER A 1 279 ? 36.513 36.054 68.903 1.00 55.03 279 SER A O 1
ATOM 2182 N N . MET A 1 280 ? 36.262 33.865 69.210 1.00 55.88 280 MET A N 1
ATOM 2183 C CA . MET A 1 280 ? 37.667 33.540 68.976 1.00 63.16 280 MET A CA 1
ATOM 2184 C C . MET A 1 280 ? 37.731 32.437 67.915 1.00 61.32 280 MET A C 1
ATOM 2185 O O . MET A 1 280 ? 37.662 31.250 68.233 1.00 66.82 280 MET A O 1
ATOM 2190 N N . GLY A 1 281 ? 37.701 32.832 66.648 1.00 62.28 281 GLY A N 1
ATOM 2191 C CA . GLY A 1 281 ? 37.699 31.842 65.567 1.00 62.27 281 GLY A CA 1
ATOM 2192 C C . GLY A 1 281 ? 36.263 31.501 65.175 1.00 65.20 281 GLY A C 1
ATOM 2193 O O . GLY A 1 281 ? 35.409 32.389 65.134 1.00 73.92 281 GLY A O 1
ATOM 2194 N N . ASP A 1 282 ? 36.010 30.253 64.829 1.00 56.72 282 ASP A N 1
ATOM 2195 C CA . ASP A 1 282 ? 34.696 29.775 64.447 1.00 51.02 282 ASP A CA 1
ATOM 2196 C C . ASP A 1 282 ? 34.155 28.764 65.467 1.00 48.24 282 ASP A C 1
ATOM 2197 O O . ASP A 1 282 ? 33.044 28.275 65.318 1.00 54.97 282 ASP A O 1
ATOM 2202 N N . ASN A 1 283 ? 34.981 28.345 66.414 1.00 47.49 283 ASN A N 1
ATOM 2203 C CA . ASN A 1 283 ? 34.609 27.341 67.389 1.00 49.46 283 ASN A CA 1
ATOM 2204 C C . ASN A 1 283 ? 34.361 27.870 68.798 1.00 43.88 283 ASN A C 1
ATOM 2205 O O . ASN A 1 283 ? 33.908 27.099 69.658 1.00 44.47 283 ASN A O 1
ATOM 2210 N N . TRP A 1 284 ? 34.793 29.083 69.112 1.00 38.48 284 TRP A N 1
ATOM 2211 C CA . TRP A 1 284 ? 34.717 29.574 70.475 1.00 44.77 284 TRP A CA 1
ATOM 2212 C C . TRP A 1 284 ? 33.974 30.912 70.568 1.00 44.42 284 TRP A C 1
ATOM 2213 O O . TRP A 1 284 ? 34.339 31.876 69.918 1.00 37.50 284 TRP A O 1
ATOM 2224 N N . ASP A 1 285 ? 33.023 30.966 71.487 1.00 41.53 285 ASP A N 1
ATOM 2225 C CA . ASP A 1 285 ? 32.424 32.223 71.915 1.00 33.12 285 ASP A CA 1
ATOM 2226 C C . ASP A 1 285 ? 32.649 32.321 73.430 1.00 37.56 285 ASP A C 1
ATOM 2227 O O . ASP A 1 285 ? 32.761 31.302 74.128 1.00 36.14 285 ASP A O 1
ATOM 2232 N N . MET A 1 286 ? 32.642 33.529 73.950 1.00 32.11 286 MET A N 1
ATOM 2233 C CA . MET A 1 286 ? 32.749 33.701 75.388 1.00 36.37 286 MET A CA 1
ATOM 2234 C C . MET A 1 286 ? 32.010 34.962 75.834 1.00 35.81 286 MET A C 1
ATOM 2235 O O . MET A 1 286 ? 32.106 36.006 75.199 1.00 39.14 286 MET A O 1
ATOM 2240 N N . MET A 1 287 ? 31.287 34.818 76.931 1.00 37.67 287 MET A N 1
ATOM 2241 C CA . MET A 1 287 ? 30.719 35.952 77.647 1.00 32.95 287 MET A CA 1
ATOM 2242 C C . MET A 1 287 ? 31.589 36.152 78.897 1.00 32.54 287 MET A C 1
ATOM 2243 O O . MET A 1 287 ? 32.119 35.156 79.409 1.00 27.99 287 MET A O 1
ATOM 2248 N N . TYR A 1 288 ? 31.666 37.372 79.390 1.00 32.11 288 TYR A N 1
ATOM 2249 C CA . TYR A 1 288 ? 32.461 37.622 80.596 1.00 35.57 288 TYR A CA 1
ATOM 2250 C C . TYR A 1 288 ? 31.912 38.859 81.295 1.00 39.01 288 TYR A C 1
ATOM 2251 O O . TYR A 1 288 ? 31.293 39.701 80.629 1.00 32.54 288 TYR A O 1
ATOM 2260 N N . VAL A 1 289 ? 32.094 38.933 82.602 1.00 35.16 289 VAL A N 1
ATOM 2261 C CA . VAL A 1 289 ? 31.755 40.054 83.415 1.00 31.99 289 VAL A CA 1
ATOM 2262 C C . VAL A 1 289 ? 32.905 40.263 84.450 1.00 33.90 289 VAL A C 1
ATOM 2263 O O . VAL A 1 289 ? 33.249 39.279 85.113 1.00 29.27 289 VAL A O 1
ATOM 2267 N N . GLY A 1 290 ? 33.004 41.515 84.843 1.00 30.44 290 GLY A N 1
ATOM 2268 C CA . GLY A 1 290 ? 33.758 41.872 86.053 1.00 27.57 290 GLY A CA 1
ATOM 2269 C C . GLY A 1 290 ? 33.110 43.168 86.551 1.00 30.23 290 GLY A C 1
ATOM 2270 O O . GLY A 1 290 ? 32.807 44.047 85.731 1.00 34.53 290 GLY A O 1
ATOM 2271 N N . MET A 1 291 ? 32.829 43.224 87.840 1.00 28.51 291 MET A N 1
ATOM 2272 C CA . MET A 1 291 ? 32.149 44.381 88.407 1.00 33.89 291 MET A CA 1
ATOM 2273 C C . MET A 1 291 ? 32.629 44.575 89.849 1.00 37.64 291 MET A C 1
ATOM 2274 O O . MET A 1 291 ? 32.829 43.622 90.599 1.00 37.32 291 MET A O 1
ATOM 2279 N N . TYR A 1 292 ? 32.735 45.839 90.202 1.00 35.76 292 TYR A N 1
ATOM 2280 C CA . TYR A 1 292 ? 32.981 46.266 91.562 1.00 33.42 292 TYR A CA 1
ATOM 2281 C C . TYR A 1 292 ? 31.832 47.197 91.943 1.00 33.20 292 TYR A C 1
ATOM 2282 O O . TYR A 1 292 ? 31.558 48.115 91.168 1.00 34.96 292 TYR A O 1
ATOM 2291 N N . GLN A 1 293 ? 31.142 46.906 93.037 1.00 28.16 293 GLN A N 1
ATOM 2292 C CA . GLN A 1 293 ? 30.021 47.757 93.416 1.00 36.92 293 GLN A CA 1
ATOM 2293 C C . GLN A 1 293 ? 30.132 48.099 94.897 1.00 37.22 293 GLN A C 1
ATOM 2294 O O . GLN A 1 293 ? 30.147 47.187 95.723 1.00 40.96 293 GLN A O 1
ATOM 2300 N N . ASP A 1 294 ? 30.203 49.393 95.196 1.00 39.49 294 ASP A N 1
ATOM 2301 C CA . ASP A 1 294 ? 30.359 49.824 96.583 1.00 35.91 294 ASP A CA 1
ATOM 2302 C C . ASP A 1 294 ? 29.153 50.628 97.028 1.00 31.19 294 ASP A C 1
ATOM 2303 O O . ASP A 1 294 ? 28.889 51.692 96.462 1.00 37.36 294 ASP A O 1
ATOM 2308 N N . ILE A 1 295 ? 28.401 50.081 97.988 1.00 32.41 295 ILE A N 1
ATOM 2309 C CA . ILE A 1 295 ? 27.246 50.834 98.488 1.00 34.86 295 ILE A CA 1
ATOM 2310 C C . ILE A 1 295 ? 27.603 51.274 99.913 1.00 37.50 295 ILE A C 1
ATOM 2311 O O . ILE A 1 295 ? 27.756 50.429 100.796 1.00 35.42 295 ILE A O 1
ATOM 2316 N N . ASN A 1 296 ? 27.815 52.569 100.052 1.00 43.45 296 ASN A N 1
ATOM 2317 C CA . ASN A 1 296 ? 28.300 53.173 101.290 1.00 33.04 296 ASN A CA 1
ATOM 2318 C C . ASN A 1 296 ? 27.195 54.015 101.908 1.00 33.61 296 ASN A C 1
ATOM 2319 O O . ASN A 1 296 ? 26.889 55.090 101.366 1.00 36.49 296 ASN A O 1
ATOM 2324 N N . TRP A 1 297 ? 26.611 53.497 102.986 1.00 31.74 297 TRP A N 1
ATOM 2325 C CA . TRP A 1 297 ? 25.481 54.219 103.587 1.00 38.92 297 TRP A CA 1
ATOM 2326 C C . TRP A 1 297 ? 25.936 54.919 104.859 1.00 37.77 297 TRP A C 1
ATOM 2327 O O . TRP A 1 297 ? 26.793 54.399 105.577 1.00 40.12 297 TRP A O 1
ATOM 2338 N N . ASP A 1 298 ? 25.230 55.973 105.243 1.00 38.42 298 ASP A N 1
ATOM 2339 C CA . ASP A 1 298 ? 25.506 56.692 106.479 1.00 43.31 298 ASP A CA 1
ATOM 2340 C C . ASP A 1 298 ? 25.250 55.816 107.696 1.00 44.10 298 ASP A C 1
ATOM 2341 O O . ASP A 1 298 ? 25.981 55.912 108.683 1.00 55.92 298 ASP A O 1
ATOM 2346 N N . ASN A 1 299 ? 24.305 54.885 107.623 1.00 40.65 299 ASN A N 1
ATOM 2347 C CA . ASN A 1 299 ? 24.030 54.000 108.758 1.00 33.01 299 ASN A CA 1
ATOM 2348 C C . ASN A 1 299 ? 25.001 52.839 108.832 1.00 31.60 299 ASN A C 1
ATOM 2349 O O . ASN A 1 299 ? 24.765 51.895 109.599 1.00 35.14 299 ASN A O 1
ATOM 2354 N N . ASP A 1 300 ? 25.949 52.709 107.893 1.00 29.29 300 ASP A N 1
ATOM 2355 C CA . ASP A 1 300 ? 26.915 51.636 107.980 1.00 36.43 300 ASP A CA 1
ATOM 2356 C C . ASP A 1 300 ? 26.442 50.252 107.602 1.00 41.69 300 ASP A C 1
ATOM 2357 O O . ASP A 1 300 ? 27.200 49.286 107.820 1.00 44.60 300 ASP A O 1
ATOM 2362 N N . ASN A 1 301 ? 25.266 50.097 106.996 1.00 35.54 301 ASN A N 1
ATOM 2363 C CA . ASN A 1 301 ? 24.802 48.741 106.695 1.00 45.53 301 ASN A CA 1
ATOM 2364 C C . ASN A 1 301 ? 24.914 48.432 105.216 1.00 41.82 301 ASN A C 1
ATOM 2365 O O . ASN A 1 301 ? 24.237 47.549 104.696 1.00 44.01 301 ASN A O 1
ATOM 2370 N N . GLY A 1 302 ? 25.832 49.110 104.529 1.00 36.44 302 GLY A N 1
ATOM 2371 C CA . GLY A 1 302 ? 26.009 48.933 103.088 1.00 26.14 302 GLY A CA 1
ATOM 2372 C C . GLY A 1 302 ? 26.844 47.688 102.807 1.00 34.79 302 GLY A C 1
ATOM 2373 O O . GLY A 1 302 ? 27.052 46.819 103.671 1.00 32.41 302 GLY A O 1
ATOM 2374 N N . THR A 1 303 ? 27.324 47.569 101.576 1.00 31.13 303 THR A N 1
ATOM 2375 C CA . THR A 1 303 ? 28.058 46.407 101.132 1.00 35.43 303 THR A CA 1
ATOM 2376 C C . THR A 1 303 ? 29.092 46.839 100.078 1.00 35.32 303 THR A C 1
ATOM 2377 O O . THR A 1 303 ? 28.887 47.842 99.379 1.00 33.04 303 THR A O 1
ATOM 2381 N N . LYS A 1 304 ? 30.094 45.984 99.946 1.00 31.14 304 LYS A N 1
ATOM 2382 C CA . LYS A 1 304 ? 31.149 46.202 98.950 1.00 35.11 304 LYS A CA 1
ATOM 2383 C C . LYS A 1 304 ? 31.302 44.880 98.196 1.00 35.24 304 LYS A C 1
ATOM 2384 O O . LYS A 1 304 ? 31.606 43.883 98.842 1.00 36.93 304 LYS A O 1
ATOM 2390 N N . TRP A 1 305 ? 30.910 44.870 96.931 1.00 36.19 305 TRP A N 1
ATOM 2391 C CA . TRP A 1 305 ? 30.757 43.590 96.224 1.00 34.79 305 TRP A CA 1
ATOM 2392 C C . TRP A 1 305 ? 31.621 43.557 94.979 1.00 37.93 305 TRP A C 1
ATOM 2393 O O . TRP A 1 305 ? 31.580 44.483 94.154 1.00 38.99 305 TRP A O 1
ATOM 2404 N N . TRP A 1 306 ? 32.422 42.504 94.878 1.00 30.67 306 TRP A N 1
ATOM 2405 C CA . TRP A 1 306 ? 33.212 42.230 93.691 1.00 36.69 306 TRP A CA 1
ATOM 2406 C C . TRP A 1 306 ? 32.614 40.968 93.026 1.00 36.03 306 TRP A C 1
ATOM 2407 O O . TRP A 1 306 ? 32.410 39.998 93.766 1.00 30.51 306 TRP A O 1
ATOM 2418 N N . THR A 1 307 ? 32.501 40.948 91.722 1.00 35.82 307 THR A N 1
ATOM 2419 C CA . THR A 1 307 ? 32.144 39.769 90.976 1.00 37.51 307 THR A CA 1
ATOM 2420 C C . THR A 1 307 ? 33.071 39.660 89.739 1.00 36.51 307 THR A C 1
ATOM 2421 O O . THR A 1 307 ? 33.190 40.665 89.031 1.00 35.87 307 THR A O 1
ATOM 2425 N N . VAL A 1 308 ? 33.292 38.426 89.324 1.00 29.59 308 VAL A N 1
ATOM 2426 C CA . VAL A 1 308 ? 33.901 38.136 88.049 1.00 36.21 308 VAL A CA 1
ATOM 2427 C C . VAL A 1 308 ? 33.452 36.751 87.570 1.00 31.93 308 VAL A C 1
ATOM 2428 O O . VAL A 1 308 ? 33.396 35.814 88.366 1.00 32.44 308 VAL A O 1
ATOM 2432 N N . GLY A 1 309 ? 33.239 36.637 86.258 1.00 29.77 309 GLY A N 1
ATOM 2433 C CA . GLY A 1 309 ? 32.953 35.290 85.739 1.00 26.94 309 GLY A CA 1
ATOM 2434 C C . GLY A 1 309 ? 33.140 35.261 84.233 1.00 33.63 309 GLY A C 1
ATOM 2435 O O . GLY A 1 309 ? 33.192 36.275 83.536 1.00 31.75 309 GLY A O 1
ATOM 2436 N N . ILE A 1 310 ? 33.238 34.043 83.719 1.00 27.48 310 ILE A N 1
ATOM 2437 C CA . ILE A 1 310 ? 33.378 33.828 82.293 1.00 40.18 310 ILE A CA 1
ATOM 2438 C C . ILE A 1 310 ? 32.472 32.656 81.883 1.00 35.41 310 ILE A C 1
ATOM 2439 O O . ILE A 1 310 ? 32.220 31.741 82.677 1.00 33.01 310 ILE A O 1
ATOM 2444 N N . ARG A 1 311 ? 32.057 32.719 80.633 1.00 35.52 311 ARG A N 1
ATOM 2445 C CA . ARG A 1 311 ? 31.222 31.668 80.063 1.00 42.09 311 ARG A CA 1
ATOM 2446 C C . ARG A 1 311 ? 31.674 31.357 78.633 1.00 41.50 311 ARG A C 1
ATOM 2447 O O . ARG A 1 311 ? 31.176 31.937 77.674 1.00 40.17 311 ARG A O 1
ATOM 2455 N N . PRO A 1 312 ? 32.688 30.518 78.513 1.00 43.95 312 PRO A N 1
ATOM 2456 C CA . PRO A 1 312 ? 33.172 30.064 77.223 1.00 40.70 312 PRO A CA 1
ATOM 2457 C C . PRO A 1 312 ? 32.212 29.042 76.624 1.00 39.83 312 PRO A C 1
ATOM 2458 O O . PRO A 1 312 ? 31.624 28.240 77.363 1.00 34.81 312 PRO A O 1
ATOM 2462 N N . MET A 1 313 ? 32.119 29.039 75.301 1.00 36.77 313 MET A N 1
ATOM 2463 C CA . MET A 1 313 ? 31.282 28.105 74.566 1.00 36.79 313 MET A CA 1
ATOM 2464 C C . MET A 1 313 ? 32.074 27.488 73.405 1.00 46.36 313 MET A C 1
ATOM 2465 O O . MET A 1 313 ? 32.570 28.195 72.519 1.00 39.70 313 MET A O 1
ATOM 2470 N N . TYR A 1 314 ? 32.158 26.165 73.399 1.00 40.01 314 TYR A N 1
ATOM 2471 C CA . TYR A 1 314 ? 32.807 25.432 72.346 1.00 39.83 314 TYR A CA 1
ATOM 2472 C C . TYR A 1 314 ? 31.802 24.800 71.382 1.00 42.27 314 TYR A C 1
ATOM 2473 O O . TYR A 1 314 ? 30.975 23.975 71.768 1.00 35.59 314 TYR A O 1
ATOM 2482 N N . LYS A 1 315 ? 31.833 25.239 70.126 1.00 34.52 315 LYS A N 1
ATOM 2483 C CA . LYS A 1 315 ? 30.894 24.758 69.117 1.00 39.39 315 LYS A CA 1
ATOM 2484 C C . LYS A 1 315 ? 31.412 23.521 68.404 1.00 38.10 315 LYS A C 1
ATOM 2485 O O . LYS A 1 315 ? 32.226 23.599 67.479 1.00 42.15 315 LYS A O 1
ATOM 2491 N N . TRP A 1 316 ? 30.936 22.346 68.767 1.00 38.19 316 TRP A N 1
ATOM 2492 C CA . TRP A 1 316 ? 31.266 21.115 68.079 1.00 43.46 316 TRP A CA 1
ATOM 2493 C C . TRP A 1 316 ? 30.676 21.114 66.661 1.00 51.95 316 TRP A C 1
ATOM 2494 O O . TRP A 1 316 ? 31.171 20.500 65.729 1.00 50.92 316 TRP A O 1
ATOM 2505 N N . THR A 1 317 ? 29.524 21.744 66.592 1.00 53.72 317 THR A N 1
ATOM 2506 C CA . THR A 1 317 ? 28.621 21.674 65.422 1.00 50.45 317 THR A CA 1
ATOM 2507 C C . THR A 1 317 ? 27.897 22.993 65.392 1.00 49.97 317 THR A C 1
ATOM 2508 O O . THR A 1 317 ? 27.956 23.738 66.380 1.00 50.76 317 THR A O 1
ATOM 2512 N N . PRO A 1 318 ? 27.219 23.331 64.320 1.00 53.40 318 PRO A N 1
ATOM 2513 C CA . PRO A 1 318 ? 26.470 24.576 64.236 1.00 48.70 318 PRO A CA 1
ATOM 2514 C C . PRO A 1 318 ? 25.351 24.650 65.249 1.00 43.90 318 PRO A C 1
ATOM 2515 O O . PRO A 1 318 ? 24.977 25.750 65.662 1.00 46.22 318 PRO A O 1
ATOM 2519 N N . ILE A 1 319 ? 24.793 23.528 65.704 1.00 38.51 319 ILE A N 1
ATOM 2520 C CA . ILE A 1 319 ? 23.720 23.552 66.683 1.00 44.42 319 ILE A CA 1
ATOM 2521 C C . ILE A 1 319 ? 24.058 22.909 68.013 1.00 48.43 319 ILE A C 1
ATOM 2522 O O . ILE A 1 319 ? 23.220 22.928 68.928 1.00 48.98 319 ILE A O 1
ATOM 2527 N N . MET A 1 320 ? 25.217 22.253 68.142 1.00 43.29 320 MET A N 1
ATOM 2528 C CA . MET A 1 320 ? 25.549 21.561 69.378 1.00 39.05 320 MET A CA 1
ATOM 2529 C C . MET A 1 320 ? 26.835 22.111 69.990 1.00 43.94 320 MET A C 1
ATOM 2530 O O . MET A 1 320 ? 27.834 22.353 69.318 1.00 40.04 320 MET A O 1
ATOM 2535 N N . SER A 1 321 ? 26.758 22.400 71.297 1.00 39.87 321 SER A N 1
ATOM 2536 C CA . SER A 1 321 ? 27.926 23.019 71.921 1.00 32.71 321 SER A CA 1
ATOM 2537 C C . SER A 1 321 ? 28.107 22.551 73.350 1.00 36.30 321 SER A C 1
ATOM 2538 O O . SER A 1 321 ? 27.306 21.797 73.897 1.00 35.26 321 SER A O 1
ATOM 2541 N N . THR A 1 322 ? 29.312 22.831 73.847 1.00 41.01 322 THR A N 1
ATOM 2542 C CA . THR A 1 322 ? 29.639 22.578 75.240 1.00 38.23 322 THR A CA 1
ATOM 2543 C C . THR A 1 322 ? 29.862 23.946 75.880 1.00 34.76 322 THR A C 1
ATOM 2544 O O . THR A 1 322 ? 30.555 24.777 75.285 1.00 37.90 322 THR A O 1
ATOM 2548 N N . VAL A 1 323 ? 29.078 24.225 76.904 1.00 34.92 323 VAL A N 1
ATOM 2549 C CA . VAL A 1 323 ? 29.158 25.528 77.559 1.00 33.12 323 VAL A CA 1
ATOM 2550 C C . VAL A 1 323 ? 29.597 25.338 79.006 1.00 39.02 323 VAL A C 1
ATOM 2551 O O . VAL A 1 323 ? 29.233 24.372 79.680 1.00 34.86 323 VAL A O 1
ATOM 2555 N N . MET A 1 324 ? 30.463 26.235 79.453 1.00 37.04 324 MET A N 1
ATOM 2556 C CA . MET A 1 324 ? 30.937 26.185 80.835 1.00 36.16 324 MET A CA 1
ATOM 2557 C C . MET A 1 324 ? 30.780 27.591 81.411 1.00 36.11 324 MET A C 1
ATOM 2558 O O . MET A 1 324 ? 30.885 28.553 80.656 1.00 36.25 324 MET A O 1
ATOM 2563 N N . GLU A 1 325 ? 30.412 27.658 82.687 1.00 30.74 325 GLU A N 1
ATOM 2564 C CA . GLU A 1 325 ? 30.363 28.956 83.342 1.00 33.26 325 GLU A CA 1
ATOM 2565 C C . GLU A 1 325 ? 31.080 28.893 84.691 1.00 37.55 325 GLU A C 1
ATOM 2566 O O . GLU A 1 325 ? 30.890 27.961 85.470 1.00 31.59 325 GLU A O 1
ATOM 2572 N N . ILE A 1 326 ? 31.961 29.865 84.912 1.00 30.48 326 ILE A N 1
ATOM 2573 C CA . ILE A 1 326 ? 32.688 29.966 86.173 1.00 35.75 326 ILE A CA 1
ATOM 2574 C C . ILE A 1 326 ? 32.456 31.366 86.745 1.00 34.25 326 ILE A C 1
ATOM 2575 O O . ILE A 1 326 ? 32.692 32.359 86.048 1.00 36.24 326 ILE A O 1
ATOM 2580 N N . GLY A 1 327 ? 31.947 31.427 87.963 1.00 32.18 327 GLY A N 1
ATOM 2581 C CA . GLY A 1 327 ? 31.604 32.722 88.545 1.00 36.95 327 GLY A CA 1
ATOM 2582 C C . GLY A 1 327 ? 32.044 32.818 90.002 1.00 37.55 327 GLY A C 1
ATOM 2583 O O . GLY A 1 327 ? 31.898 31.870 90.780 1.00 37.70 327 GLY A O 1
ATOM 2584 N N . TYR A 1 328 ? 32.548 34.000 90.349 1.00 34.08 328 TYR A N 1
ATOM 2585 C CA . TYR A 1 328 ? 33.041 34.252 91.695 1.00 32.57 328 TYR A CA 1
ATOM 2586 C C . TYR A 1 328 ? 32.429 35.508 92.288 1.00 33.06 328 TYR A C 1
ATOM 2587 O O . TYR A 1 328 ? 32.414 36.559 91.643 1.00 38.92 328 TYR A O 1
ATOM 2596 N N . ASP A 1 329 ? 31.920 35.407 93.509 1.00 32.11 329 ASP A N 1
ATOM 2597 C CA . ASP A 1 329 ? 31.382 36.552 94.222 1.00 34.34 329 ASP A CA 1
ATOM 2598 C C . ASP A 1 329 ? 32.149 36.739 95.546 1.00 41.02 329 ASP A C 1
ATOM 2599 O O . ASP A 1 329 ? 32.441 35.755 96.225 1.00 32.61 329 ASP A O 1
ATOM 2604 N N . ASN A 1 330 ? 32.344 37.991 95.917 1.00 38.13 330 ASN A N 1
ATOM 2605 C CA . ASN A 1 330 ? 32.938 38.347 97.188 1.00 35.45 330 ASN A CA 1
ATOM 2606 C C . ASN A 1 330 ? 32.245 39.592 97.735 1.00 29.36 330 ASN A C 1
ATOM 2607 O O . ASN A 1 330 ? 32.274 40.642 97.076 1.00 34.62 330 ASN A O 1
ATOM 2612 N N . VAL A 1 331 ? 31.578 39.448 98.869 1.00 31.99 331 VAL A N 1
ATOM 2613 C CA . VAL A 1 331 ? 30.830 40.566 99.423 1.00 36.10 331 VAL A CA 1
ATOM 2614 C C . VAL A 1 331 ? 31.303 40.860 100.849 1.00 43.50 331 VAL A C 1
ATOM 2615 O O . VAL A 1 331 ? 31.346 39.999 101.720 1.00 35.94 331 VAL A O 1
ATOM 2619 N N . GLU A 1 332 ? 31.610 42.123 101.078 1.00 40.85 332 GLU A N 1
ATOM 2620 C CA . GLU A 1 332 ? 32.038 42.569 102.399 1.00 35.01 332 GLU A CA 1
ATOM 2621 C C . GLU A 1 332 ? 30.946 43.402 103.043 1.00 32.42 332 GLU A C 1
ATOM 2622 O O . GLU A 1 332 ? 30.440 44.335 102.401 1.00 37.75 332 GLU A O 1
ATOM 2628 N N . SER A 1 333 ? 30.603 43.083 104.282 1.00 31.92 333 SER A N 1
ATOM 2629 C CA . SER A 1 333 ? 29.641 43.916 105.000 1.00 33.38 333 SER A CA 1
ATOM 2630 C C . SER A 1 333 ? 30.310 45.222 105.413 1.00 34.42 333 SER A C 1
ATOM 2631 O O . SER A 1 333 ? 31.344 45.188 106.087 1.00 39.10 333 SER A O 1
ATOM 2634 N N . GLN A 1 334 ? 29.676 46.356 105.189 1.00 42.90 334 GLN A N 1
ATOM 2635 C CA . GLN A 1 334 ? 30.212 47.633 105.647 1.00 38.15 334 GLN A CA 1
ATOM 2636 C C . GLN A 1 334 ? 30.190 47.648 107.178 1.00 47.37 334 GLN A C 1
ATOM 2637 O O . GLN A 1 334 ? 31.010 48.269 107.840 1.00 45.03 334 GLN A O 1
ATOM 2643 N N . ARG A 1 335 ? 29.162 47.045 107.762 1.00 44.26 335 ARG A N 1
ATOM 2644 C CA . ARG A 1 335 ? 28.948 47.116 109.186 1.00 40.07 335 ARG A CA 1
ATOM 2645 C C . ARG A 1 335 ? 29.969 46.344 110.011 1.00 43.04 335 ARG A C 1
ATOM 2646 O O . ARG A 1 335 ? 30.351 46.807 111.091 1.00 42.50 335 ARG A O 1
ATOM 2654 N N . THR A 1 336 ? 30.296 45.122 109.631 1.00 36.53 336 THR A N 1
ATOM 2655 C CA . THR A 1 336 ? 31.104 44.239 110.437 1.00 38.82 336 THR A CA 1
ATOM 2656 C C . THR A 1 336 ? 32.496 44.041 109.848 1.00 38.09 336 THR A C 1
ATOM 2657 O O . THR A 1 336 ? 33.345 43.425 110.512 1.00 42.67 336 THR A O 1
ATOM 2661 N N . GLY A 1 337 ? 32.653 44.261 108.558 1.00 36.85 337 GLY A N 1
ATOM 2662 C CA . GLY A 1 337 ? 33.931 44.014 107.897 1.00 28.40 337 GLY A CA 1
ATOM 2663 C C . GLY A 1 337 ? 34.116 42.558 107.528 1.00 35.92 337 GLY A C 1
ATOM 2664 O O . GLY A 1 337 ? 35.153 42.180 106.976 1.00 41.02 337 GLY A O 1
ATOM 2665 N N . ASP A 1 338 ? 33.112 41.714 107.804 1.00 32.07 338 ASP A N 1
ATOM 2666 C CA . ASP A 1 338 ? 33.190 40.329 107.367 1.00 34.00 338 ASP A CA 1
ATOM 2667 C C . ASP A 1 338 ? 33.062 40.221 105.851 1.00 40.19 338 ASP A C 1
ATOM 2668 O O . ASP A 1 338 ? 32.498 41.097 105.183 1.00 33.73 338 ASP A O 1
ATOM 2673 N N . LYS A 1 339 ? 33.429 39.058 105.341 1.00 36.25 339 LYS A N 1
ATOM 2674 C CA . LYS A 1 339 ? 33.355 38.770 103.923 1.00 40.57 339 LYS A CA 1
ATOM 2675 C C . LYS A 1 339 ? 32.594 37.471 103.662 1.00 45.47 339 LYS A C 1
ATOM 2676 O O . LYS A 1 339 ? 32.664 36.516 104.444 1.00 39.47 339 LYS A O 1
ATOM 2682 N N . ASN A 1 340 ? 31.806 37.486 102.590 1.00 37.40 340 ASN A N 1
ATOM 2683 C CA . ASN A 1 340 ? 31.084 36.316 102.119 1.00 34.90 340 ASN A CA 1
ATOM 2684 C C . ASN A 1 340 ? 31.623 36.026 100.713 1.00 35.16 340 ASN A C 1
ATOM 2685 O O . ASN A 1 340 ? 31.720 36.948 99.894 1.00 38.15 340 ASN A O 1
ATOM 2690 N N . ASN A 1 341 ? 31.964 34.776 100.446 1.00 28.82 341 ASN A N 1
ATOM 2691 C CA . ASN A 1 341 ? 32.413 34.498 99.077 1.00 35.96 341 ASN A CA 1
ATOM 2692 C C . ASN A 1 341 ? 31.816 33.192 98.588 1.00 34.19 341 ASN A C 1
ATOM 2693 O O . ASN A 1 341 ? 31.440 32.333 99.395 1.00 35.28 341 ASN A O 1
ATOM 2698 N N . GLN A 1 342 ? 31.805 33.053 97.276 1.00 32.24 342 GLN A N 1
ATOM 2699 C CA . GLN A 1 342 ? 31.349 31.836 96.625 1.00 34.17 342 GLN A CA 1
ATOM 2700 C C . GLN A 1 342 ? 31.966 31.726 95.231 1.00 33.85 342 GLN A C 1
ATOM 2701 O O . GLN A 1 342 ? 32.056 32.713 94.486 1.00 38.31 342 GLN A O 1
ATOM 2707 N N . TYR A 1 343 ? 32.270 30.504 94.839 1.00 31.70 343 TYR A N 1
ATOM 2708 C CA . TYR A 1 343 ? 32.624 30.260 93.438 1.00 42.11 343 TYR A CA 1
ATOM 2709 C C . TYR A 1 343 ? 31.689 29.159 92.917 1.00 40.64 343 TYR A C 1
ATOM 2710 O O . TYR A 1 343 ? 31.273 28.287 93.677 1.00 36.25 343 TYR A O 1
ATOM 2719 N N . LYS A 1 344 ? 31.214 29.366 91.698 1.00 37.40 344 LYS A N 1
ATOM 2720 C CA . LYS A 1 344 ? 30.265 28.439 91.099 1.00 39.86 344 LYS A CA 1
ATOM 2721 C C . LYS A 1 344 ? 30.806 27.958 89.761 1.00 38.02 344 LYS A C 1
ATOM 2722 O O . LYS A 1 344 ? 31.430 28.722 89.019 1.00 37.93 344 LYS A O 1
ATOM 2728 N N . ILE A 1 345 ? 30.741 26.650 89.544 1.00 40.04 345 ILE A N 1
ATOM 2729 C CA . ILE A 1 345 ? 31.227 26.066 88.303 1.00 39.48 345 ILE A CA 1
ATOM 2730 C C . ILE A 1 345 ? 30.112 25.227 87.663 1.00 34.93 345 ILE A C 1
ATOM 2731 O O . ILE A 1 345 ? 29.549 24.342 88.299 1.00 31.63 345 ILE A O 1
ATOM 2736 N N . THR A 1 346 ? 29.828 25.521 86.405 1.00 34.38 346 THR A N 1
ATOM 2737 C CA . THR A 1 346 ? 28.808 24.796 85.668 1.00 34.53 346 THR A CA 1
ATOM 2738 C C . THR A 1 346 ? 29.361 24.281 84.343 1.00 34.59 346 THR A C 1
ATOM 2739 O O . THR A 1 346 ? 30.022 24.985 83.574 1.00 36.56 346 THR A O 1
ATOM 2743 N N . LEU A 1 347 ? 29.003 23.057 84.042 1.00 30.21 347 LEU A N 1
ATOM 2744 C CA . LEU A 1 347 ? 29.288 22.387 82.788 1.00 37.37 347 LEU A CA 1
ATOM 2745 C C . LEU A 1 347 ? 27.954 22.014 82.112 1.00 37.54 347 LEU A C 1
ATOM 2746 O O . LEU A 1 347 ? 27.163 21.277 82.716 1.00 31.20 347 LEU A O 1
ATOM 2751 N N . ALA A 1 348 ? 27.765 22.413 80.871 1.00 30.46 348 ALA A N 1
ATOM 2752 C CA . ALA A 1 348 ? 26.548 22.068 80.160 1.00 35.27 348 ALA A CA 1
ATOM 2753 C C . ALA A 1 348 ? 26.816 21.600 78.733 1.00 38.77 348 ALA A C 1
ATOM 2754 O O . ALA A 1 348 ? 27.665 22.143 78.020 1.00 35.62 348 ALA A O 1
ATOM 2756 N N . GLN A 1 349 ? 26.036 20.602 78.322 1.00 32.17 349 GLN A N 1
ATOM 2757 C CA . GLN A 1 349 ? 25.918 20.232 76.930 1.00 29.80 349 GLN A CA 1
ATOM 2758 C C . GLN A 1 349 ? 24.645 20.877 76.377 1.00 34.18 349 GLN A C 1
ATOM 2759 O O . GLN A 1 349 ? 23.569 20.806 76.992 1.00 31.66 349 GLN A O 1
ATOM 2765 N N . GLN A 1 350 ? 24.774 21.540 75.233 1.00 32.52 350 GLN A N 1
ATOM 2766 C CA . GLN A 1 350 ? 23.672 22.338 74.727 1.00 29.27 350 GLN A CA 1
ATOM 2767 C C . GLN A 1 350 ? 23.371 22.163 73.260 1.00 39.02 350 GLN A C 1
ATOM 2768 O O . GLN A 1 350 ? 24.248 21.996 72.413 1.00 37.24 350 GLN A O 1
ATOM 2774 N N . TRP A 1 351 ? 22.066 22.186 72.945 1.00 36.14 351 TRP A N 1
ATOM 2775 C CA . TRP A 1 351 ? 21.578 22.254 71.574 1.00 34.42 351 TRP A CA 1
ATOM 2776 C C . TRP A 1 351 ? 20.878 23.599 71.381 1.00 34.73 351 TRP A C 1
ATOM 2777 O O . TRP A 1 351 ? 20.007 23.957 72.189 1.00 39.30 351 TRP A O 1
ATOM 2788 N N . GLN A 1 352 ? 21.319 24.403 70.415 1.00 32.17 352 GLN A N 1
ATOM 2789 C CA . GLN A 1 352 ? 20.707 25.727 70.260 1.00 30.54 352 GLN A CA 1
ATOM 2790 C C . GLN A 1 352 ? 20.447 26.075 68.810 1.00 36.99 352 GLN A C 1
ATOM 2791 O O . GLN A 1 352 ? 21.040 25.515 67.886 1.00 40.09 352 GLN A O 1
ATOM 2797 N N . ALA A 1 353 ? 19.574 27.054 68.591 1.00 30.78 353 ALA A N 1
ATOM 2798 C CA . ALA A 1 353 ? 19.115 27.416 67.260 1.00 33.67 353 ALA A CA 1
ATOM 2799 C C . ALA A 1 353 ? 20.031 28.444 66.616 1.00 36.27 353 ALA A C 1
ATOM 2800 O O . ALA A 1 353 ? 19.707 29.628 66.498 1.00 36.10 353 ALA A O 1
ATOM 2802 N N . GLY A 1 354 ? 21.198 27.979 66.151 1.00 34.65 354 GLY A N 1
ATOM 2803 C CA . GLY A 1 354 ? 22.153 28.957 65.577 1.00 23.99 354 GLY A CA 1
ATOM 2804 C C . GLY A 1 354 ? 23.511 28.677 66.224 1.00 38.18 354 GLY A C 1
ATOM 2805 O O . GLY A 1 354 ? 23.580 27.836 67.122 1.00 33.45 354 GLY A O 1
ATOM 2806 N N . ASP A 1 355 ? 24.559 29.342 65.745 1.00 38.88 355 ASP A N 1
ATOM 2807 C CA . ASP A 1 355 ? 25.894 29.009 66.228 1.00 49.42 355 ASP A CA 1
ATOM 2808 C C . ASP A 1 355 ? 26.503 30.111 67.081 1.00 46.84 355 ASP A C 1
ATOM 2809 O O . ASP A 1 355 ? 27.730 30.257 67.141 1.00 48.70 355 ASP A O 1
ATOM 2814 N N . SER A 1 356 ? 25.667 30.899 67.730 1.00 39.28 356 SER A N 1
ATOM 2815 C CA . SER A 1 356 ? 26.185 31.976 68.583 1.00 37.61 356 SER A CA 1
ATOM 2816 C C . SER A 1 356 ? 25.864 31.666 70.040 1.00 39.23 356 SER A C 1
ATOM 2817 O O . SER A 1 356 ? 24.999 30.855 70.380 1.00 36.72 356 SER A O 1
ATOM 2820 N N . ILE A 1 357 ? 26.566 32.340 70.942 1.00 35.35 357 ILE A N 1
ATOM 2821 C CA . ILE A 1 357 ? 26.321 32.166 72.378 1.00 32.92 357 ILE A CA 1
ATOM 2822 C C . ILE A 1 357 ? 25.066 32.954 72.762 1.00 34.70 357 ILE A C 1
ATOM 2823 O O . ILE A 1 357 ? 24.485 32.748 73.815 1.00 33.69 357 ILE A O 1
ATOM 2828 N N . TRP A 1 358 ? 24.608 33.831 71.868 1.00 28.24 358 TRP A N 1
ATOM 2829 C CA . TRP A 1 358 ? 23.376 34.553 71.940 1.00 38.83 358 TRP A CA 1
ATOM 2830 C C . TRP A 1 358 ? 22.208 33.809 71.297 1.00 38.72 358 TRP A C 1
ATOM 2831 O O . TRP A 1 358 ? 21.064 34.253 71.430 1.00 41.58 358 TRP A O 1
ATOM 2842 N N . SER A 1 359 ? 22.444 32.697 70.613 1.00 36.00 359 SER A N 1
ATOM 2843 C CA . SER A 1 359 ? 21.377 31.994 69.909 1.00 32.67 359 SER A CA 1
ATOM 2844 C C . SER A 1 359 ? 20.363 31.360 70.844 1.00 35.93 359 SER A C 1
ATOM 2845 O O . SER A 1 359 ? 20.729 30.612 71.747 1.00 30.96 359 SER A O 1
ATOM 2848 N N . ARG A 1 360 ? 19.078 31.611 70.616 1.00 31.85 360 ARG A N 1
ATOM 2849 C CA . ARG A 1 360 ? 18.004 30.990 71.400 1.00 32.59 360 ARG A CA 1
ATOM 2850 C C . ARG A 1 360 ? 16.926 30.516 70.440 1.00 28.04 360 ARG A C 1
ATOM 2851 O O . ARG A 1 360 ? 16.735 31.147 69.405 1.00 29.07 360 ARG A O 1
ATOM 2859 N N . PRO A 1 361 ? 16.172 29.479 70.765 1.00 26.73 361 PRO A N 1
ATOM 2860 C CA . PRO A 1 361 ? 16.269 28.771 72.006 1.00 26.60 361 PRO A CA 1
ATOM 2861 C C . PRO A 1 361 ? 17.492 27.874 72.149 1.00 33.85 361 PRO A C 1
ATOM 2862 O O . PRO A 1 361 ? 18.157 27.480 71.199 1.00 30.93 361 PRO A O 1
ATOM 2866 N N . ALA A 1 362 ? 17.685 27.435 73.385 1.00 28.80 362 ALA A N 1
ATOM 2867 C CA . ALA A 1 362 ? 18.736 26.548 73.797 1.00 29.11 362 ALA A CA 1
ATOM 2868 C C . ALA A 1 362 ? 18.144 25.497 74.744 1.00 31.33 362 ALA A C 1
ATOM 2869 O O . ALA A 1 362 ? 17.300 25.834 75.574 1.00 33.62 362 ALA A O 1
ATOM 2871 N N . ILE A 1 363 ? 18.538 24.260 74.521 1.00 27.61 363 ILE A N 1
ATOM 2872 C CA . ILE A 1 363 ? 18.180 23.191 75.448 1.00 29.36 363 ILE A CA 1
ATOM 2873 C C . ILE A 1 363 ? 19.506 22.742 76.087 1.00 38.22 363 ILE A C 1
ATOM 2874 O O . ILE A 1 363 ? 20.478 22.505 75.368 1.00 35.45 363 ILE A O 1
ATOM 2879 N N . ARG A 1 364 ? 19.576 22.807 77.404 1.00 29.99 364 ARG A N 1
ATOM 2880 C CA . ARG A 1 364 ? 20.771 22.476 78.140 1.00 32.18 364 ARG A CA 1
ATOM 2881 C C . ARG A 1 364 ? 20.600 21.249 79.029 1.00 32.78 364 ARG A C 1
ATOM 2882 O O . ARG A 1 364 ? 19.572 21.108 79.678 1.00 33.05 364 ARG A O 1
ATOM 2890 N N . VAL A 1 365 ? 21.667 20.464 79.129 1.00 33.83 365 VAL A N 1
ATOM 2891 C CA . VAL A 1 365 ? 21.814 19.441 80.159 1.00 32.50 365 VAL A CA 1
ATOM 2892 C C . VAL A 1 365 ? 23.083 19.797 80.944 1.00 33.06 365 VAL A C 1
ATOM 2893 O O . VAL A 1 365 ? 24.098 20.125 80.316 1.00 35.90 365 VAL A O 1
ATOM 2897 N N . PHE A 1 366 ? 22.957 19.984 82.255 1.00 32.15 366 PHE A N 1
ATOM 2898 C CA . PHE A 1 366 ? 24.043 20.577 83.022 1.00 27.83 366 PHE A CA 1
ATOM 2899 C C . PHE A 1 366 ? 24.343 19.873 84.334 1.00 33.52 366 PHE A C 1
ATOM 2900 O O . PHE A 1 366 ? 23.546 19.138 84.935 1.00 32.30 366 PHE A O 1
ATOM 2908 N N . ALA A 1 367 ? 25.478 20.288 84.887 1.00 35.59 367 ALA A N 1
ATOM 2909 C CA . ALA A 1 367 ? 25.907 19.909 86.235 1.00 37.68 367 ALA A CA 1
ATOM 2910 C C . ALA A 1 367 ? 26.557 21.155 86.835 1.00 33.71 367 ALA A C 1
ATOM 2911 O O . ALA A 1 367 ? 27.233 21.896 86.096 1.00 36.52 367 ALA A O 1
ATOM 2913 N N . THR A 1 368 ? 26.188 21.470 88.058 1.00 32.48 368 THR A N 1
ATOM 2914 C CA . THR A 1 368 ? 26.664 22.687 88.706 1.00 32.65 368 THR A CA 1
ATOM 2915 C C . THR A 1 368 ? 27.308 22.349 90.046 1.00 37.84 368 THR A C 1
ATOM 2916 O O . THR A 1 368 ? 26.796 21.557 90.841 1.00 30.60 368 THR A O 1
ATOM 2920 N N . TYR A 1 369 ? 28.424 23.028 90.314 1.00 34.28 369 TYR A N 1
ATOM 2921 C CA . TYR A 1 369 ? 29.071 22.836 91.617 1.00 40.74 369 TYR A CA 1
ATOM 2922 C C . TYR A 1 369 ? 29.274 24.213 92.240 1.00 30.83 369 TYR A C 1
ATOM 2923 O O . TYR A 1 369 ? 29.739 25.100 91.525 1.00 32.26 369 TYR A O 1
ATOM 2932 N N . ALA A 1 370 ? 28.883 24.372 93.498 1.00 31.84 370 ALA A N 1
ATOM 2933 C CA . ALA A 1 370 ? 29.119 25.666 94.151 1.00 37.89 370 ALA A CA 1
ATOM 2934 C C . ALA A 1 370 ? 29.781 25.411 95.502 1.00 39.70 370 ALA A C 1
ATOM 2935 O O . ALA A 1 370 ? 29.413 24.460 96.184 1.00 36.72 370 ALA A O 1
ATOM 2937 N N . LYS A 1 371 ? 30.688 26.294 95.890 1.00 40.96 371 LYS A N 1
ATOM 2938 C CA . LYS A 1 371 ? 31.322 26.229 97.194 1.00 36.80 371 LYS A CA 1
ATOM 2939 C C . LYS A 1 371 ? 31.341 27.646 97.774 1.00 36.79 371 LYS A C 1
ATOM 2940 O O . LYS A 1 371 ? 31.762 28.584 97.095 1.00 37.87 371 LYS A O 1
ATOM 2946 N N . TRP A 1 372 ? 30.844 27.781 98.986 1.00 33.32 372 TRP A N 1
ATOM 2947 C CA . TRP A 1 372 ? 30.693 29.111 99.566 1.00 39.19 372 TRP A CA 1
ATOM 2948 C C . TRP A 1 372 ? 31.215 29.122 101.001 1.00 39.71 372 TRP A C 1
ATOM 2949 O O . TRP A 1 372 ? 31.317 28.080 101.641 1.00 35.14 372 TRP A O 1
ATOM 2960 N N . ASP A 1 373 ? 31.485 30.322 101.473 1.00 40.31 373 ASP A N 1
ATOM 2961 C CA . ASP A 1 373 ? 32.053 30.537 102.807 1.00 37.94 373 ASP A CA 1
ATOM 2962 C C . ASP A 1 373 ? 31.570 31.902 103.288 1.00 30.29 373 ASP A C 1
ATOM 2963 O O . ASP A 1 373 ? 31.967 32.904 102.706 1.00 35.17 373 ASP A O 1
ATOM 2968 N N . GLU A 1 374 ? 30.552 31.894 104.135 1.00 31.97 374 GLU A N 1
ATOM 2969 C CA . GLU A 1 374 ? 29.900 33.111 104.555 1.00 32.50 374 GLU A CA 1
ATOM 2970 C C . GLU A 1 374 ? 30.156 33.390 106.028 1.00 39.55 374 GLU A C 1
ATOM 2971 O O . GLU A 1 374 ? 29.757 32.648 106.909 1.00 41.12 374 GLU A O 1
ATOM 2977 N N . LYS A 1 375 ? 30.758 34.548 106.282 1.00 39.34 375 LYS A N 1
ATOM 2978 C CA . LYS A 1 375 ? 31.108 34.939 107.646 1.00 44.89 375 LYS A CA 1
ATOM 2979 C C . LYS A 1 375 ? 30.173 35.994 108.182 1.00 46.02 375 LYS A C 1
ATOM 2980 O O . LYS A 1 375 ? 30.259 36.400 109.345 1.00 47.55 375 LYS A O 1
ATOM 2986 N N . TRP A 1 376 ? 29.156 36.339 107.379 1.00 38.53 376 TRP A N 1
ATOM 2987 C CA . TRP A 1 376 ? 28.120 37.242 107.865 1.00 37.91 376 TRP A CA 1
ATOM 2988 C C . TRP A 1 376 ? 26.786 37.008 107.159 1.00 39.23 376 TRP A C 1
ATOM 2989 O O . TRP A 1 376 ? 26.725 36.398 106.103 1.00 39.21 376 TRP A O 1
ATOM 3000 N N . GLY A 1 377 ? 25.742 37.568 107.756 1.00 37.69 377 GLY A N 1
ATOM 3001 C CA . GLY A 1 377 ? 24.396 37.472 107.240 1.00 37.69 377 GLY A CA 1
ATOM 3002 C C . GLY A 1 377 ? 23.534 38.590 107.815 1.00 39.66 377 GLY A C 1
ATOM 3003 O O . GLY A 1 377 ? 23.971 39.350 108.673 1.00 39.85 377 GLY A O 1
ATOM 3004 N N . TYR A 1 378 ? 22.341 38.740 107.264 1.00 31.87 378 TYR A N 1
ATOM 3005 C CA . TYR A 1 378 ? 21.393 39.734 107.743 1.00 34.97 378 TYR A CA 1
ATOM 3006 C C . TYR A 1 378 ? 20.564 39.122 108.868 1.00 39.81 378 TYR A C 1
ATOM 3007 O O . TYR A 1 378 ? 20.261 37.936 108.832 1.00 39.31 378 TYR A O 1
ATOM 3016 N N . ASP A 1 379 ? 20.312 39.904 109.913 1.00 41.59 379 ASP A N 1
ATOM 3017 C CA . ASP A 1 379 ? 19.510 39.401 111.018 1.00 40.03 379 ASP A CA 1
ATOM 3018 C C . ASP A 1 379 ? 18.031 39.680 110.734 1.00 45.61 379 ASP A C 1
ATOM 3019 O O . ASP A 1 379 ? 17.600 40.837 110.723 1.00 42.37 379 ASP A O 1
ATOM 3024 N N . TYR A 1 380 ? 17.300 38.618 110.392 1.00 46.38 380 TYR A N 1
ATOM 3025 C CA . TYR A 1 380 ? 15.872 38.749 110.124 1.00 51.76 380 TYR A CA 1
ATOM 3026 C C . TYR A 1 380 ? 15.070 37.918 111.129 1.00 55.68 380 TYR A C 1
ATOM 3027 O O . TYR A 1 380 ? 13.929 37.547 110.880 1.00 56.74 380 TYR A O 1
ATOM 3036 N N . THR A 1 381 ? 15.660 37.663 112.293 1.00 52.48 381 THR A N 1
ATOM 3037 C CA . THR A 1 381 ? 14.979 36.944 113.355 1.00 50.01 381 THR A CA 1
ATOM 3038 C C . THR A 1 381 ? 14.019 37.871 114.107 1.00 53.73 381 THR A C 1
ATOM 3039 O O . THR A 1 381 ? 14.199 39.086 114.178 1.00 49.99 381 THR A O 1
ATOM 3043 N N . GLY A 1 382 ? 13.039 37.259 114.768 1.00 55.15 382 GLY A N 1
ATOM 3044 C CA . GLY A 1 382 ? 12.007 38.021 115.478 1.00 44.15 382 GLY A CA 1
ATOM 3045 C C . GLY A 1 382 ? 11.239 38.851 114.441 1.00 48.10 382 GLY A C 1
ATOM 3046 O O . GLY A 1 382 ? 10.985 38.419 113.320 1.00 47.01 382 GLY A O 1
ATOM 3047 N N . ASN A 1 383 ? 10.939 40.078 114.818 1.00 48.70 383 ASN A N 1
ATOM 3048 C CA . ASN A 1 383 ? 10.327 41.059 113.936 1.00 53.03 383 ASN A CA 1
ATOM 3049 C C . ASN A 1 383 ? 10.950 42.414 114.269 1.00 53.56 383 ASN A C 1
ATOM 3050 O O . ASN A 1 383 ? 11.660 42.535 115.273 1.00 54.57 383 ASN A O 1
ATOM 3055 N N . ALA A 1 384 ? 10.627 43.443 113.499 1.00 53.66 384 ALA A N 1
ATOM 3056 C CA . ALA A 1 384 ? 11.202 44.760 113.708 1.00 57.29 384 ALA A CA 1
ATOM 3057 C C . ALA A 1 384 ? 10.819 45.388 115.035 1.00 64.16 384 ALA A C 1
ATOM 3058 O O . ALA A 1 384 ? 11.553 46.248 115.539 1.00 68.17 384 ALA A O 1
ATOM 3060 N N . ASP A 1 385 ? 9.704 44.991 115.632 1.00 70.66 385 ASP A N 1
ATOM 3061 C CA . ASP A 1 385 ? 9.295 45.476 116.941 1.00 67.21 385 ASP A CA 1
ATOM 3062 C C . ASP A 1 385 ? 10.075 44.837 118.079 1.00 67.55 385 ASP A C 1
ATOM 3063 O O . ASP A 1 385 ? 10.440 45.540 119.031 1.00 72.66 385 ASP A O 1
ATOM 3068 N N . ASN A 1 386 ? 10.383 43.550 118.018 1.00 68.81 386 ASN A N 1
ATOM 3069 C CA . ASN A 1 386 ? 11.135 42.856 119.046 1.00 70.25 386 ASN A CA 1
ATOM 3070 C C . ASN A 1 386 ? 12.651 43.103 118.919 1.00 68.41 386 ASN A C 1
ATOM 3071 O O . ASN A 1 386 ? 13.387 42.739 119.840 1.00 71.05 386 ASN A O 1
ATOM 3076 N N . ASN A 1 387 ? 13.097 43.235 117.672 1.00 66.17 387 ASN A N 1
ATOM 3077 C CA . ASN A 1 387 ? 14.529 43.136 117.389 1.00 61.76 387 ASN A CA 1
ATOM 3078 C C . ASN A 1 387 ? 15.094 44.441 116.874 1.00 63.02 387 ASN A C 1
ATOM 3079 O O . ASN A 1 387 ? 14.868 44.823 115.726 1.00 66.06 387 ASN A O 1
ATOM 3084 N N . ALA A 1 388 ? 15.961 45.061 117.669 1.00 60.92 388 ALA A N 1
ATOM 3085 C CA . ALA A 1 388 ? 16.571 46.328 117.284 1.00 63.51 388 ALA A CA 1
ATOM 3086 C C . ALA A 1 388 ? 17.525 46.152 116.112 1.00 56.96 388 ALA A C 1
ATOM 3087 O O . ALA A 1 388 ? 17.727 47.096 115.352 1.00 63.63 388 ALA A O 1
ATOM 3089 N N . ASN A 1 389 ? 18.122 44.975 115.951 1.00 47.37 389 ASN A N 1
ATOM 3090 C CA . ASN A 1 389 ? 19.009 44.716 114.838 1.00 51.51 389 ASN A CA 1
ATOM 3091 C C . ASN A 1 389 ? 18.312 44.246 113.566 1.00 47.07 389 ASN A C 1
ATOM 3092 O O . ASN A 1 389 ? 19.011 43.872 112.616 1.00 45.70 389 ASN A O 1
ATOM 3097 N N . PHE A 1 390 ? 16.989 44.199 113.525 1.00 43.50 390 PHE A N 1
ATOM 3098 C CA . PHE A 1 390 ? 16.264 43.661 112.379 1.00 47.23 390 PHE A CA 1
ATOM 3099 C C . PHE A 1 390 ? 16.789 44.233 111.072 1.00 42.26 390 PHE A C 1
ATOM 3100 O O . PHE A 1 390 ? 16.771 45.444 110.876 1.00 40.44 390 PHE A O 1
ATOM 3108 N N . GLY A 1 391 ? 17.327 43.383 110.199 1.00 45.08 391 GLY A N 1
ATOM 3109 C CA . GLY A 1 391 ? 17.819 43.849 108.911 1.00 45.83 391 GLY A CA 1
ATOM 3110 C C . GLY A 1 391 ? 19.260 44.295 108.875 1.00 43.99 391 GLY A C 1
ATOM 3111 O O . GLY A 1 391 ? 19.749 44.668 107.792 1.00 47.01 391 GLY A O 1
ATOM 3112 N N . LYS A 1 392 ? 19.986 44.269 109.990 1.00 46.54 392 LYS A N 1
ATOM 3113 C CA . LYS A 1 392 ? 21.390 44.676 109.970 1.00 43.66 392 LYS A CA 1
ATOM 3114 C C . LYS A 1 392 ? 22.265 43.475 109.613 1.00 42.54 392 LYS A C 1
ATOM 3115 O O . LYS A 1 392 ? 21.920 42.360 110.010 1.00 38.34 392 LYS A O 1
ATOM 3121 N N . ALA A 1 393 ? 23.391 43.744 108.960 1.00 33.69 393 ALA A N 1
ATOM 3122 C CA . ALA A 1 393 ? 24.389 42.699 108.762 1.00 33.31 393 ALA A CA 1
ATOM 3123 C C . ALA A 1 393 ? 24.910 42.305 110.146 1.00 37.69 393 ALA A C 1
ATOM 3124 O O . ALA A 1 393 ? 25.060 43.153 111.016 1.00 40.09 393 ALA A O 1
ATOM 3126 N N . VAL A 1 394 ? 25.271 41.047 110.294 1.00 38.43 394 VAL A N 1
ATOM 3127 C CA . VAL A 1 394 ? 25.670 40.482 111.586 1.00 32.26 394 VAL A CA 1
ATOM 3128 C C . VAL A 1 394 ? 26.641 39.348 111.329 1.00 38.60 394 VAL A C 1
ATOM 3129 O O . VAL A 1 394 ? 26.584 38.722 110.266 1.00 41.14 394 VAL A O 1
ATOM 3133 N N . PRO A 1 395 ? 27.636 39.164 112.191 1.00 37.61 395 PRO A N 1
ATOM 3134 C CA . PRO A 1 395 ? 28.595 38.086 112.043 1.00 37.87 395 PRO A CA 1
ATOM 3135 C C . PRO A 1 395 ? 27.836 36.767 112.022 1.00 37.45 395 PRO A C 1
ATOM 3136 O O . PRO A 1 395 ? 26.768 36.718 112.636 1.00 37.74 395 PRO A O 1
ATOM 3140 N N . ALA A 1 396 ? 28.388 35.742 111.395 1.00 35.88 396 ALA A N 1
ATOM 3141 C CA . ALA A 1 396 ? 27.721 34.463 111.260 1.00 44.84 396 ALA A CA 1
ATOM 3142 C C . ALA A 1 396 ? 27.233 33.844 112.555 1.00 47.67 396 ALA A C 1
ATOM 3143 O O . ALA A 1 396 ? 26.240 33.114 112.525 1.00 53.01 396 ALA A O 1
ATOM 3145 N N . ASP A 1 397 ? 27.963 34.008 113.658 1.00 51.76 397 ASP A N 1
ATOM 3146 C CA . ASP A 1 397 ? 27.654 33.358 114.922 1.00 47.08 397 ASP A CA 1
ATOM 3147 C C . ASP A 1 397 ? 27.112 34.310 115.971 1.00 45.50 397 ASP A C 1
ATOM 3148 O O . ASP A 1 397 ? 27.012 33.970 117.153 1.00 55.43 397 ASP A O 1
ATOM 3153 N N . PHE A 1 398 ? 26.701 35.495 115.562 1.00 41.47 398 PHE A N 1
ATOM 3154 C CA . PHE A 1 398 ? 26.120 36.491 116.455 1.00 45.02 398 PHE A CA 1
ATOM 3155 C C . PHE A 1 398 ? 25.124 35.911 117.450 1.00 54.66 398 PHE A C 1
ATOM 3156 O O . PHE A 1 398 ? 24.159 35.240 117.086 1.00 52.72 398 PHE A O 1
ATOM 3164 N N . ASN A 1 399 ? 25.380 36.139 118.728 1.00 58.93 399 ASN A N 1
ATOM 3165 C CA . ASN A 1 399 ? 24.574 35.728 119.846 1.00 55.35 399 ASN A CA 1
ATOM 3166 C C . ASN A 1 399 ? 24.240 34.251 119.878 1.00 55.93 399 ASN A C 1
ATOM 3167 O O . ASN A 1 399 ? 23.106 33.892 120.221 1.00 59.06 399 ASN A O 1
ATOM 3172 N N . GLY A 1 400 ? 25.154 33.381 119.463 1.00 53.50 400 GLY A N 1
ATOM 3173 C CA . GLY A 1 400 ? 24.880 31.960 119.389 1.00 65.68 400 GLY A CA 1
ATOM 3174 C C . GLY A 1 400 ? 23.960 31.547 118.256 1.00 70.39 400 GLY A C 1
ATOM 3175 O O . GLY A 1 400 ? 23.601 30.361 118.168 1.00 76.58 400 GLY A O 1
ATOM 3176 N N . GLY A 1 401 ? 23.594 32.455 117.359 1.00 64.59 401 GLY A N 1
ATOM 3177 C CA . GLY A 1 401 ? 22.723 32.122 116.236 1.00 56.00 401 GLY A CA 1
ATOM 3178 C C . GLY A 1 401 ? 23.553 31.687 115.034 1.00 51.67 401 GLY A C 1
ATOM 3179 O O . GLY A 1 401 ? 24.768 31.520 115.131 1.00 51.25 401 GLY A O 1
ATOM 3180 N N . SER A 1 402 ? 22.892 31.475 113.907 1.00 52.47 402 SER A N 1
ATOM 3181 C CA . SER A 1 402 ? 23.589 31.183 112.656 1.00 53.23 402 SER A CA 1
ATOM 3182 C C . SER A 1 402 ? 23.009 32.102 111.581 1.00 49.41 402 SER A C 1
ATOM 3183 O O . SER A 1 402 ? 21.798 32.312 111.532 1.00 51.45 402 SER A O 1
ATOM 3186 N N . PHE A 1 403 ? 23.880 32.916 111.000 1.00 42.39 403 PHE A N 1
ATOM 3187 C CA . PHE A 1 403 ? 23.454 33.930 110.040 1.00 39.13 403 PHE A CA 1
ATOM 3188 C C . PHE A 1 403 ? 24.272 33.777 108.762 1.00 44.01 403 PHE A C 1
ATOM 3189 O O . PHE A 1 403 ? 25.445 33.415 108.850 1.00 38.98 403 PHE A O 1
ATOM 3197 N N . GLY A 1 404 ? 23.626 33.890 107.599 1.00 36.79 404 GLY A N 1
ATOM 3198 C CA . GLY A 1 404 ? 24.361 33.601 106.356 1.00 33.68 404 GLY A CA 1
ATOM 3199 C C . GLY A 1 404 ? 24.270 32.096 106.095 1.00 36.86 404 GLY A C 1
ATOM 3200 O O . GLY A 1 404 ? 23.702 31.374 106.909 1.00 36.86 404 GLY A O 1
ATOM 3201 N N . ARG A 1 405 ? 24.878 31.629 105.015 1.00 43.52 405 ARG A N 1
ATOM 3202 C CA . ARG A 1 405 ? 24.754 30.249 104.585 1.00 39.43 405 ARG A CA 1
ATOM 3203 C C . ARG A 1 405 ? 25.842 29.336 105.087 1.00 37.73 405 ARG A C 1
ATOM 3204 O O . ARG A 1 405 ? 25.941 28.177 104.665 1.00 41.82 405 ARG A O 1
ATOM 3212 N N . GLY A 1 406 ? 26.733 29.809 105.957 1.00 45.89 406 GLY A N 1
ATOM 3213 C CA . GLY A 1 406 ? 27.771 28.941 106.501 1.00 29.34 406 GLY A CA 1
ATOM 3214 C C . GLY A 1 406 ? 28.904 28.685 105.517 1.00 38.11 406 GLY A C 1
ATOM 3215 O O . GLY A 1 406 ? 29.288 29.508 104.677 1.00 40.05 406 GLY A O 1
ATOM 3216 N N . ASP A 1 407 ? 29.535 27.539 105.694 1.00 34.42 407 ASP A N 1
ATOM 3217 C CA . ASP A 1 407 ? 30.756 27.153 105.007 1.00 38.74 407 ASP A CA 1
ATOM 3218 C C . ASP A 1 407 ? 30.529 25.780 104.399 1.00 43.56 407 ASP A C 1
ATOM 3219 O O . ASP A 1 407 ? 30.564 24.798 105.128 1.00 44.06 407 ASP A O 1
ATOM 3224 N N . SER A 1 408 ? 30.160 25.745 103.119 1.00 47.07 408 SER A N 1
ATOM 3225 C CA . SER A 1 408 ? 29.712 24.450 102.598 1.00 41.18 408 SER A CA 1
ATOM 3226 C C . SER A 1 408 ? 29.782 24.386 101.088 1.00 41.95 408 SER A C 1
ATOM 3227 O O . SER A 1 408 ? 30.304 25.246 100.390 1.00 41.13 408 SER A O 1
ATOM 3230 N N . ASP A 1 409 ? 29.238 23.299 100.586 1.00 41.96 409 ASP A N 1
ATOM 3231 C CA . ASP A 1 409 ? 29.387 22.767 99.265 1.00 43.02 409 ASP A CA 1
ATOM 3232 C C . ASP A 1 409 ? 28.022 22.297 98.756 1.00 43.06 409 ASP A C 1
ATOM 3233 O O . ASP A 1 409 ? 27.325 21.714 99.593 1.00 34.63 409 ASP A O 1
ATOM 3238 N N . GLU A 1 410 ? 27.848 22.197 97.450 1.00 34.59 410 GLU A N 1
ATOM 3239 C CA . GLU A 1 410 ? 26.694 21.480 96.923 1.00 36.27 410 GLU A CA 1
ATOM 3240 C C . GLU A 1 410 ? 26.802 21.358 95.411 1.00 34.75 410 GLU A C 1
ATOM 3241 O O . GLU A 1 410 ? 27.445 22.170 94.747 1.00 36.50 410 GLU A O 1
ATOM 3247 N N . TRP A 1 411 ? 26.199 20.302 94.879 1.00 35.01 411 TRP A N 1
ATOM 3248 C CA . TRP A 1 411 ? 26.190 20.130 93.426 1.00 35.65 411 TRP A CA 1
ATOM 3249 C C . TRP A 1 411 ? 24.775 19.880 92.943 1.00 39.10 411 TRP A C 1
ATOM 3250 O O . TRP A 1 411 ? 23.944 19.352 93.677 1.00 32.31 411 TRP A O 1
ATOM 3261 N N . THR A 1 412 ? 24.451 20.384 91.754 1.00 35.90 412 THR A N 1
ATOM 3262 C CA . THR A 1 412 ? 23.119 20.152 91.189 1.00 35.35 412 THR A CA 1
ATOM 3263 C C . THR A 1 412 ? 23.290 19.723 89.726 1.00 38.29 412 THR A C 1
ATOM 3264 O O . THR A 1 412 ? 24.338 19.963 89.143 1.00 37.14 412 THR A O 1
ATOM 3268 N N . PHE A 1 413 ? 22.254 19.139 89.161 1.00 34.06 413 PHE A N 1
ATOM 3269 C CA . PHE A 1 413 ? 22.233 18.717 87.785 1.00 37.23 413 PHE A CA 1
ATOM 3270 C C . PHE A 1 413 ? 20.801 18.767 87.254 1.00 35.84 413 PHE A C 1
ATOM 3271 O O . PHE A 1 413 ? 19.860 18.799 88.050 1.00 31.90 413 PHE A O 1
ATOM 3279 N N . GLY A 1 414 ? 20.665 18.791 85.931 1.00 30.95 414 GLY A N 1
ATOM 3280 C CA . GLY A 1 414 ? 19.335 18.758 85.342 1.00 28.77 414 GLY A CA 1
ATOM 3281 C C . GLY A 1 414 ? 19.336 19.184 83.884 1.00 33.88 414 GLY A C 1
ATOM 3282 O O . GLY A 1 414 ? 20.372 19.245 83.219 1.00 31.83 414 GLY A O 1
ATOM 3283 N N . ALA A 1 415 ? 18.158 19.596 83.439 1.00 33.79 415 ALA A N 1
ATOM 3284 C CA . ALA A 1 415 ? 17.929 20.010 82.061 1.00 32.64 415 ALA A CA 1
ATOM 3285 C C . ALA A 1 415 ? 17.084 21.279 82.061 1.00 31.34 415 ALA A C 1
ATOM 3286 O O . ALA A 1 415 ? 16.265 21.506 82.956 1.00 34.30 415 ALA A O 1
ATOM 3288 N N . GLN A 1 416 ? 17.277 22.118 81.053 1.00 27.56 416 GLN A N 1
ATOM 3289 C CA . GLN A 1 416 ? 16.554 23.377 81.025 1.00 28.10 416 GLN A CA 1
ATOM 3290 C C . GLN A 1 416 ? 16.462 23.930 79.609 1.00 29.73 416 GLN A C 1
ATOM 3291 O O . GLN A 1 416 ? 17.390 23.786 78.828 1.00 30.89 416 GLN A O 1
ATOM 3297 N N . MET A 1 417 ? 15.388 24.653 79.305 1.00 26.02 417 MET A N 1
ATOM 3298 C CA . MET A 1 417 ? 15.369 25.401 78.046 1.00 24.13 417 MET A CA 1
ATOM 3299 C C . MET A 1 417 ? 15.433 26.883 78.423 1.00 26.89 417 MET A C 1
ATOM 3300 O O . MET A 1 417 ? 15.060 27.248 79.527 1.00 26.39 417 MET A O 1
ATOM 3305 N N . GLU A 1 418 ? 15.900 27.696 77.495 1.00 26.70 418 GLU A N 1
ATOM 3306 C CA . GLU A 1 418 ? 15.795 29.127 77.598 1.00 24.63 418 GLU A CA 1
ATOM 3307 C C . GLU A 1 418 ? 15.500 29.655 76.191 1.00 29.80 418 GLU A C 1
ATOM 3308 O O . GLU A 1 418 ? 16.086 29.160 75.217 1.00 25.84 418 GLU A O 1
ATOM 3314 N N . ILE A 1 419 ? 14.610 30.633 76.111 1.00 27.09 419 ILE A N 1
ATOM 3315 C CA . ILE A 1 419 ? 14.322 31.193 74.784 1.00 25.87 419 ILE A CA 1
ATOM 3316 C C . ILE A 1 419 ? 13.925 32.651 74.895 1.00 26.43 419 ILE A C 1
ATOM 3317 O O . ILE A 1 419 ? 13.407 33.087 75.916 1.00 27.50 419 ILE A O 1
ATOM 3322 N N . TRP A 1 420 ? 14.290 33.438 73.900 1.00 24.38 420 TRP A N 1
ATOM 3323 C CA . TRP A 1 420 ? 13.684 34.735 73.656 1.00 29.32 420 TRP A CA 1
ATOM 3324 C C . TRP A 1 420 ? 13.335 34.744 72.156 1.00 28.26 420 TRP A C 1
ATOM 3325 O O . TRP A 1 420 ? 13.896 33.916 71.431 1.00 30.35 420 TRP A O 1
ATOM 3336 N N . TRP A 1 421 ? 12.218 35.345 71.824 1.00 26.42 421 TRP A N 1
ATOM 3337 C CA . TRP A 1 421 ? 11.730 35.295 70.438 1.00 27.66 421 TRP A CA 1
ATOM 3338 C C . TRP A 1 421 ? 11.012 36.616 70.215 1.00 27.88 421 TRP A C 1
ATOM 3339 O O . TRP A 1 421 ? 10.695 37.277 71.238 1.00 29.59 421 TRP A O 1
ATOM 3351 N N . VAL B 1 1 ? -5.245 33.871 63.839 1.00 37.29 1 VAL B N 1
ATOM 3352 C CA . VAL B 1 1 ? -5.742 34.366 65.146 1.00 32.97 1 VAL B CA 1
ATOM 3353 C C . VAL B 1 1 ? -6.031 35.866 65.076 1.00 34.19 1 VAL B C 1
ATOM 3354 O O . VAL B 1 1 ? -5.226 36.613 64.532 1.00 29.78 1 VAL B O 1
ATOM 3358 N N . ASP B 1 2 ? -7.226 36.264 65.484 1.00 25.28 2 ASP B N 1
ATOM 3359 C CA . ASP B 1 2 ? -7.569 37.685 65.557 1.00 24.22 2 ASP B CA 1
ATOM 3360 C C . ASP B 1 2 ? -7.195 38.204 66.953 1.00 28.00 2 ASP B C 1
ATOM 3361 O O . ASP B 1 2 ? -7.613 37.644 67.961 1.00 33.30 2 ASP B O 1
ATOM 3366 N N . PHE B 1 3 ? -6.501 39.311 67.009 1.00 25.32 3 PHE B N 1
ATOM 3367 C CA . PHE B 1 3 ? -6.066 39.967 68.211 1.00 26.56 3 PHE B CA 1
ATOM 3368 C C . PHE B 1 3 ? -6.838 41.284 68.337 1.00 29.62 3 PHE B C 1
ATOM 3369 O O . PHE B 1 3 ? -6.699 42.109 67.448 1.00 27.97 3 PHE B O 1
ATOM 3377 N N . HIS B 1 4 ? -7.679 41.429 69.352 1.00 26.30 4 HIS B N 1
ATOM 3378 C CA . HIS B 1 4 ? -8.464 42.644 69.519 1.00 24.65 4 HIS B CA 1
ATOM 3379 C C . HIS B 1 4 ? -8.494 42.997 71.001 1.00 29.93 4 HIS B C 1
ATOM 3380 O O . HIS B 1 4 ? -8.015 42.222 71.843 1.00 23.59 4 HIS B O 1
ATOM 3387 N N . GLY B 1 5 ? -9.030 44.167 71.328 1.00 25.88 5 GLY B N 1
ATOM 3388 C CA . GLY B 1 5 ? -9.148 44.509 72.742 1.00 24.39 5 GLY B CA 1
ATOM 3389 C C . GLY B 1 5 ? -9.269 46.004 72.970 1.00 27.69 5 GLY B C 1
ATOM 3390 O O . GLY B 1 5 ? -9.437 46.810 72.065 1.00 27.97 5 GLY B O 1
ATOM 3391 N N . TYR B 1 6 ? -8.953 46.378 74.200 1.00 24.09 6 TYR B N 1
ATOM 3392 C CA . TYR B 1 6 ? -9.049 47.729 74.695 1.00 24.64 6 TYR B CA 1
ATOM 3393 C C . TYR B 1 6 ? -7.930 47.913 75.706 1.00 24.56 6 TYR B C 1
ATOM 3394 O O . TYR B 1 6 ? -7.692 46.989 76.500 1.00 29.04 6 TYR B O 1
ATOM 3403 N N . ALA B 1 7 ? -7.292 49.084 75.737 1.00 26.74 7 ALA B N 1
ATOM 3404 C CA . ALA B 1 7 ? -6.330 49.359 76.786 1.00 23.31 7 ALA B CA 1
ATOM 3405 C C . ALA B 1 7 ? -6.171 50.851 77.055 1.00 28.36 7 ALA B C 1
ATOM 3406 O O . ALA B 1 7 ? -6.284 51.662 76.150 1.00 27.89 7 ALA B O 1
ATOM 3408 N N . ARG B 1 8 ? -5.826 51.182 78.300 1.00 25.62 8 ARG B N 1
ATOM 3409 C CA . ARG B 1 8 ? -5.476 52.538 78.681 1.00 26.16 8 ARG B CA 1
ATOM 3410 C C . ARG B 1 8 ? -4.359 52.467 79.721 1.00 26.65 8 ARG B C 1
ATOM 3411 O O . ARG B 1 8 ? -4.351 51.543 80.540 1.00 31.81 8 ARG B O 1
ATOM 3419 N N . SER B 1 9 ? -3.401 53.381 79.630 1.00 24.51 9 SER B N 1
ATOM 3420 C CA . SER B 1 9 ? -2.282 53.349 80.576 1.00 23.38 9 SER B CA 1
ATOM 3421 C C . SER B 1 9 ? -1.592 54.704 80.552 1.00 27.94 9 SER B C 1
ATOM 3422 O O . SER B 1 9 ? -1.557 55.363 79.514 1.00 30.05 9 SER B O 1
ATOM 3425 N N . GLY B 1 10 ? -1.158 55.182 81.722 1.00 27.71 10 GLY B N 1
ATOM 3426 C CA . GLY B 1 10 ? -0.531 56.484 81.752 1.00 26.82 10 GLY B CA 1
ATOM 3427 C C . GLY B 1 10 ? 0.224 56.756 83.041 1.00 33.83 10 GLY B C 1
ATOM 3428 O O . GLY B 1 10 ? 0.448 55.873 83.882 1.00 28.21 10 GLY B O 1
ATOM 3429 N N . ILE B 1 11 ? 0.677 58.000 83.118 1.00 30.45 11 ILE B N 1
ATOM 3430 C CA . ILE B 1 11 ? 1.360 58.502 84.310 1.00 30.72 11 ILE B CA 1
ATOM 3431 C C . ILE B 1 11 ? 0.842 59.908 84.608 1.00 33.41 11 ILE B C 1
ATOM 3432 O O . ILE B 1 11 ? 0.426 60.625 83.685 1.00 33.51 11 ILE B O 1
ATOM 3437 N N . GLY B 1 12 ? 0.597 60.197 85.877 1.00 33.30 12 GLY B N 1
ATOM 3438 C CA . GLY B 1 12 ? -0.073 61.444 86.242 1.00 32.74 12 GLY B CA 1
ATOM 3439 C C . GLY B 1 12 ? 0.367 61.963 87.596 1.00 31.83 12 GLY B C 1
ATOM 3440 O O . GLY B 1 12 ? 0.955 61.247 88.401 1.00 30.03 12 GLY B O 1
ATOM 3441 N N . TRP B 1 13 ? 0.129 63.258 87.814 1.00 34.16 13 TRP B N 1
ATOM 3442 C CA . TRP B 1 13 ? 0.567 63.949 89.017 1.00 36.04 13 TRP B CA 1
ATOM 3443 C C . TRP B 1 13 ? -0.577 64.805 89.565 1.00 38.64 13 TRP B C 1
ATOM 3444 O O . TRP B 1 13 ? -1.357 65.373 88.796 1.00 36.11 13 TRP B O 1
ATOM 3455 N N . THR B 1 14 ? -0.670 64.853 90.891 1.00 37.92 14 THR B N 1
ATOM 3456 C CA . THR B 1 14 ? -1.657 65.745 91.511 1.00 36.18 14 THR B CA 1
ATOM 3457 C C . THR B 1 14 ? -0.946 67.060 91.851 1.00 35.38 14 THR B C 1
ATOM 3458 O O . THR B 1 14 ? 0.193 67.044 92.338 1.00 35.69 14 THR B O 1
ATOM 3462 N N . GLY B 1 15 ? -1.554 68.183 91.509 1.00 35.16 15 GLY B N 1
ATOM 3463 C CA . GLY B 1 15 ? -0.979 69.500 91.728 1.00 38.60 15 GLY B CA 1
ATOM 3464 C C . GLY B 1 15 ? -0.517 69.776 93.142 1.00 41.26 15 GLY B C 1
ATOM 3465 O O . GLY B 1 15 ? 0.592 70.264 93.362 1.00 39.59 15 GLY B O 1
ATOM 3466 N N . SER B 1 16 ? -1.285 69.376 94.162 1.00 35.81 16 SER B N 1
ATOM 3467 C CA . SER B 1 16 ? -0.858 69.529 95.537 1.00 36.20 16 SER B CA 1
ATOM 3468 C C . SER B 1 16 ? 0.095 68.431 95.984 1.00 43.05 16 SER B C 1
ATOM 3469 O O . SER B 1 16 ? 0.454 68.420 97.167 1.00 46.54 16 SER B O 1
ATOM 3472 N N . GLY B 1 17 ? 0.454 67.470 95.132 1.00 44.79 17 GLY B N 1
ATOM 3473 C CA . GLY B 1 17 ? 1.434 66.457 95.503 1.00 37.52 17 GLY B CA 1
ATOM 3474 C C . GLY B 1 17 ? 0.965 65.032 95.302 1.00 38.31 17 GLY B C 1
ATOM 3475 O O . GLY B 1 17 ? -0.203 64.678 95.474 1.00 34.86 17 GLY B O 1
ATOM 3476 N N . GLY B 1 18 ? 1.928 64.139 95.069 1.00 36.93 18 GLY B N 1
ATOM 3477 C CA . GLY B 1 18 ? 1.641 62.722 94.904 1.00 34.67 18 GLY B CA 1
ATOM 3478 C C . GLY B 1 18 ? 1.140 62.392 93.502 1.00 36.10 18 GLY B C 1
ATOM 3479 O O . GLY B 1 18 ? 1.030 63.233 92.603 1.00 34.41 18 GLY B O 1
ATOM 3480 N N . GLU B 1 19 ? 0.792 61.131 93.319 1.00 34.23 19 GLU B N 1
ATOM 3481 C CA . GLU B 1 19 ? 0.324 60.605 92.044 1.00 37.84 19 GLU B CA 1
ATOM 3482 C C . GLU B 1 19 ? -1.033 61.189 91.680 1.00 35.47 19 GLU B C 1
ATOM 3483 O O . GLU B 1 19 ? -1.765 61.676 92.529 1.00 37.60 19 GLU B O 1
ATOM 3489 N N . GLN B 1 20 ? -1.398 61.101 90.408 1.00 37.53 20 GLN B N 1
ATOM 3490 C CA . GLN B 1 20 ? -2.676 61.582 89.925 1.00 29.55 20 GLN B CA 1
ATOM 3491 C C . GLN B 1 20 ? -3.816 61.110 90.833 1.00 36.21 20 GLN B C 1
ATOM 3492 O O . GLN B 1 20 ? -3.846 59.928 91.169 1.00 30.36 20 GLN B O 1
ATOM 3498 N N . GLN B 1 21 ? -4.844 61.941 90.980 1.00 29.90 21 GLN B N 1
ATOM 3499 C CA . GLN B 1 21 ? -6.049 61.535 91.693 1.00 26.75 21 GLN B CA 1
ATOM 3500 C C . GLN B 1 21 ? -7.216 61.725 90.734 1.00 29.03 21 GLN B C 1
ATOM 3501 O O . GLN B 1 21 ? -7.073 62.462 89.747 1.00 29.05 21 GLN B O 1
ATOM 3507 N N . CYS B 1 22 ? -8.238 60.904 90.880 1.00 27.80 22 CYS B N 1
ATOM 3508 C CA . CYS B 1 22 ? -9.368 60.966 89.946 1.00 30.77 22 CYS B CA 1
ATOM 3509 C C . CYS B 1 22 ? -10.622 61.412 90.673 1.00 38.76 22 CYS B C 1
ATOM 3510 O O . CYS B 1 22 ? -10.641 61.389 91.903 1.00 34.53 22 CYS B O 1
ATOM 3513 N N . PHE B 1 23 ? -11.477 62.146 89.961 1.00 34.07 23 PHE B N 1
ATOM 3514 C CA . PHE B 1 23 ? -12.547 62.909 90.563 1.00 25.32 23 PHE B CA 1
ATOM 3515 C C . PHE B 1 23 ? -13.908 62.453 90.092 1.00 31.35 23 PHE B C 1
ATOM 3516 O O . PHE B 1 23 ? -14.321 62.660 88.950 1.00 34.05 23 PHE B O 1
ATOM 3524 N N . GLN B 1 24 ? -14.639 61.851 91.008 1.00 29.16 24 GLN B N 1
ATOM 3525 C CA . GLN B 1 24 ? -15.972 61.355 90.839 1.00 33.50 24 GLN B CA 1
ATOM 3526 C C . GLN B 1 24 ? -16.887 61.901 91.955 1.00 39.30 24 GLN B C 1
ATOM 3527 O O . GLN B 1 24 ? -16.536 61.869 93.129 1.00 35.08 24 GLN B O 1
ATOM 3533 N N . THR B 1 25 ? -18.068 62.350 91.593 1.00 36.61 25 THR B N 1
ATOM 3534 C CA . THR B 1 25 ? -19.038 62.844 92.556 1.00 33.56 25 THR B CA 1
ATOM 3535 C C . THR B 1 25 ? -19.594 61.727 93.422 1.00 30.39 25 THR B C 1
ATOM 3536 O O . THR B 1 25 ? -20.190 60.767 92.905 1.00 28.36 25 THR B O 1
ATOM 3540 N N . THR B 1 26 ? -19.618 61.948 94.738 1.00 30.31 26 THR B N 1
ATOM 3541 C CA . THR B 1 26 ? -20.282 60.943 95.609 1.00 29.33 26 THR B CA 1
ATOM 3542 C C . THR B 1 26 ? -21.744 60.831 95.218 1.00 32.92 26 THR B C 1
ATOM 3543 O O . THR B 1 26 ? -22.424 61.862 95.110 1.00 37.26 26 THR B O 1
ATOM 3547 N N . GLY B 1 27 ? -22.212 59.638 94.885 1.00 28.87 27 GLY B N 1
ATOM 3548 C CA . GLY B 1 27 ? -23.568 59.430 94.427 1.00 30.78 27 GLY B CA 1
ATOM 3549 C C . GLY B 1 27 ? -23.705 59.252 92.923 1.00 35.94 27 GLY B C 1
ATOM 3550 O O . GLY B 1 27 ? -24.713 58.710 92.456 1.00 35.19 27 GLY B O 1
ATOM 3551 N N . ALA B 1 28 ? -22.760 59.754 92.139 1.00 28.59 28 ALA B N 1
ATOM 3552 C CA . ALA B 1 28 ? -22.814 59.537 90.684 1.00 36.87 28 ALA B CA 1
ATOM 3553 C C . ALA B 1 28 ? -22.260 58.165 90.317 1.00 34.78 28 ALA B C 1
ATOM 3554 O O . ALA B 1 28 ? -21.323 57.681 90.956 1.00 39.50 28 ALA B O 1
ATOM 3556 N N . GLN B 1 29 ? -22.787 57.509 89.289 1.00 35.17 29 GLN B N 1
ATOM 3557 C CA . GLN B 1 29 ? -22.257 56.208 88.888 1.00 32.90 29 GLN B CA 1
ATOM 3558 C C . GLN B 1 29 ? -21.199 56.301 87.797 1.00 32.64 29 GLN B C 1
ATOM 3559 O O . GLN B 1 29 ? -20.865 55.289 87.193 1.00 35.19 29 GLN B O 1
ATOM 3565 N N . SER B 1 30 ? -20.640 57.468 87.527 1.00 32.80 30 SER B N 1
ATOM 3566 C CA . SER B 1 30 ? -19.641 57.647 86.486 1.00 30.54 30 SER B CA 1
ATOM 3567 C C . SER B 1 30 ? -18.864 58.931 86.750 1.00 35.52 30 SER B C 1
ATOM 3568 O O . SER B 1 30 ? -19.270 59.733 87.592 1.00 35.03 30 SER B O 1
ATOM 3571 N N . LYS B 1 31 ? -17.819 59.143 85.965 1.00 34.32 31 LYS B N 1
ATOM 3572 C CA . LYS B 1 31 ? -17.017 60.352 86.011 1.00 27.66 31 LYS B CA 1
ATOM 3573 C C . LYS B 1 31 ? -16.625 60.729 84.572 1.00 35.43 31 LYS B C 1
ATOM 3574 O O . LYS B 1 31 ? -16.753 59.866 83.699 1.00 33.02 31 LYS B O 1
ATOM 3580 N N . TYR B 1 32 ? -16.279 61.987 84.345 1.00 32.37 32 TYR B N 1
ATOM 3581 C CA . TYR B 1 32 ? -15.820 62.440 83.031 1.00 30.30 32 TYR B CA 1
ATOM 3582 C C . TYR B 1 32 ? -14.384 61.973 82.872 1.00 32.49 32 TYR B C 1
ATOM 3583 O O . TYR B 1 32 ? -13.514 62.360 83.644 1.00 30.12 32 TYR B O 1
ATOM 3592 N N . ARG B 1 33 ? -14.160 61.036 81.952 1.00 31.81 33 ARG B N 1
ATOM 3593 C CA . ARG B 1 33 ? -12.934 60.249 81.946 1.00 38.10 33 ARG B CA 1
ATOM 3594 C C . ARG B 1 33 ? -11.692 60.928 81.427 1.00 27.76 33 ARG B C 1
ATOM 3595 O O . ARG B 1 33 ? -10.581 60.562 81.856 1.00 30.09 33 ARG B O 1
ATOM 3603 N N . LEU B 1 34 ? -11.798 61.902 80.535 1.00 30.94 34 LEU B N 1
ATOM 3604 C CA . LEU B 1 34 ? -10.610 62.515 79.922 1.00 31.35 34 LEU B CA 1
ATOM 3605 C C . LEU B 1 34 ? -9.728 63.137 80.987 1.00 31.24 34 LEU B C 1
ATOM 3606 O O . LEU B 1 34 ? -10.180 63.981 81.768 1.00 36.18 34 LEU B O 1
ATOM 3611 N N . GLY B 1 35 ? -8.486 62.676 81.078 1.00 31.07 35 GLY B N 1
ATOM 3612 C CA . GLY B 1 35 ? -7.531 63.159 82.063 1.00 23.91 35 GLY B CA 1
ATOM 3613 C C . GLY B 1 35 ? -8.036 62.884 83.482 1.00 35.34 35 GLY B C 1
ATOM 3614 O O . GLY B 1 35 ? -7.752 63.627 84.427 1.00 29.04 35 GLY B O 1
ATOM 3615 N N . ASN B 1 36 ? -8.788 61.793 83.623 1.00 26.69 36 ASN B N 1
ATOM 3616 C CA . ASN B 1 36 ? -9.447 61.505 84.902 1.00 37.27 36 ASN B CA 1
ATOM 3617 C C . ASN B 1 36 ? -9.618 59.997 85.065 1.00 34.76 36 ASN B C 1
ATOM 3618 O O . ASN B 1 36 ? -10.650 59.512 85.509 1.00 31.13 36 ASN B O 1
ATOM 3623 N N . GLU B 1 37 ? -8.572 59.264 84.695 1.00 29.42 37 GLU B N 1
ATOM 3624 C CA . GLU B 1 37 ? -8.549 57.803 84.734 1.00 24.43 37 GLU B CA 1
ATOM 3625 C C . GLU B 1 37 ? -7.242 57.376 85.411 1.00 27.56 37 GLU B C 1
ATOM 3626 O O . GLU B 1 37 ? -6.199 57.947 85.093 1.00 27.41 37 GLU B O 1
ATOM 3632 N N . CYS B 1 38 ? -7.355 56.684 86.535 1.00 24.01 38 CYS B N 1
ATOM 3633 C CA . CYS B 1 38 ? -6.237 56.448 87.437 1.00 27.47 38 CYS B CA 1
ATOM 3634 C C . CYS B 1 38 ? -5.763 55.011 87.510 1.00 33.95 38 CYS B C 1
ATOM 3635 O O . CYS B 1 38 ? -5.318 54.564 88.575 1.00 34.57 38 CYS B O 1
ATOM 3638 N N . GLU B 1 39 ? -5.955 54.198 86.479 1.00 27.75 39 GLU B N 1
ATOM 3639 C CA . GLU B 1 39 ? -5.483 52.823 86.491 1.00 29.03 39 GLU B CA 1
ATOM 3640 C C . GLU B 1 39 ? -5.078 52.414 85.071 1.00 30.97 39 GLU B C 1
ATOM 3641 O O . GLU B 1 39 ? -5.481 53.051 84.093 1.00 28.14 39 GLU B O 1
ATOM 3647 N N . THR B 1 40 ? -4.258 51.380 84.982 1.00 25.71 40 THR B N 1
ATOM 3648 C CA . THR B 1 40 ? -3.999 50.725 83.698 1.00 24.11 40 THR B CA 1
ATOM 3649 C C . THR B 1 40 ? -5.054 49.616 83.571 1.00 21.64 40 THR B C 1
ATOM 3650 O O . THR B 1 40 ? -5.276 48.855 84.517 1.00 28.63 40 THR B O 1
ATOM 3654 N N . TYR B 1 41 ? -5.854 49.671 82.536 1.00 24.23 41 TYR B N 1
ATOM 3655 C CA . TYR B 1 41 ? -6.903 48.685 82.300 1.00 22.63 41 TYR B CA 1
ATOM 3656 C C . TYR B 1 41 ? -6.732 48.134 80.887 1.00 26.66 41 TYR B C 1
ATOM 3657 O O . TYR B 1 41 ? -6.459 48.896 79.943 1.00 30.75 41 TYR B O 1
ATOM 3666 N N . ALA B 1 42 ? -6.776 46.821 80.727 1.00 25.90 42 ALA B N 1
ATOM 3667 C CA . ALA B 1 42 ? -6.570 46.216 79.423 1.00 25.85 42 ALA B CA 1
ATOM 3668 C C . ALA B 1 42 ? -7.419 44.959 79.273 1.00 26.45 42 ALA B C 1
ATOM 3669 O O . ALA B 1 42 ? -7.514 44.154 80.192 1.00 29.82 42 ALA B O 1
ATOM 3671 N N . GLU B 1 43 ? -8.017 44.813 78.098 1.00 22.43 43 GLU B N 1
ATOM 3672 C CA . GLU B 1 43 ? -8.659 43.579 77.687 1.00 23.10 43 GLU B CA 1
ATOM 3673 C C . GLU B 1 43 ? -7.914 43.015 76.486 1.00 26.55 43 GLU B C 1
ATOM 3674 O O . GLU B 1 43 ? -7.691 43.725 75.496 1.00 26.79 43 GLU B O 1
ATOM 3680 N N . LEU B 1 44 ? -7.434 41.790 76.604 1.00 25.44 44 LEU B N 1
ATOM 3681 C CA . LEU B 1 44 ? -6.727 41.145 75.499 1.00 23.03 44 LEU B CA 1
ATOM 3682 C C . LEU B 1 44 ? -7.614 40.044 74.940 1.00 25.90 44 LEU B C 1
ATOM 3683 O O . LEU B 1 44 ? -7.915 39.075 75.648 1.00 23.71 44 LEU B O 1
ATOM 3688 N N . LYS B 1 45 ? -8.062 40.264 73.713 1.00 21.73 45 LYS B N 1
ATOM 3689 C CA . LYS B 1 45 ? -8.975 39.299 73.092 1.00 25.88 45 LYS B CA 1
ATOM 3690 C C . LYS B 1 45 ? -8.251 38.512 72.007 1.00 24.37 45 LYS B C 1
ATOM 3691 O O . LYS B 1 45 ? -7.583 39.080 71.139 1.00 30.65 45 LYS B O 1
ATOM 3697 N N . LEU B 1 46 ? -8.388 37.202 72.038 1.00 24.83 46 LEU B N 1
ATOM 3698 C CA . LEU B 1 46 ? -7.868 36.332 70.988 1.00 26.72 46 LEU B CA 1
ATOM 3699 C C . LEU B 1 46 ? -9.037 35.522 70.439 1.00 28.41 46 LEU B C 1
ATOM 3700 O O . LEU B 1 46 ? -9.737 34.865 71.209 1.00 30.66 46 LEU B O 1
ATOM 3705 N N . GLY B 1 47 ? -9.297 35.668 69.151 1.00 26.43 47 GLY B N 1
ATOM 3706 C CA . GLY B 1 47 ? -10.450 34.938 68.605 1.00 22.82 47 GLY B CA 1
ATOM 3707 C C . GLY B 1 47 ? -10.032 34.321 67.274 1.00 29.97 47 GLY B C 1
ATOM 3708 O O . GLY B 1 47 ? -8.997 34.674 66.715 1.00 31.69 47 GLY B O 1
ATOM 3709 N N . GLN B 1 48 ? -10.916 33.474 66.751 1.00 28.81 48 GLN B N 1
ATOM 3710 C CA . GLN B 1 48 ? -10.647 32.830 65.483 1.00 26.50 48 GLN B CA 1
ATOM 3711 C C . GLN B 1 48 ? -11.931 32.315 64.846 1.00 31.11 48 GLN B C 1
ATOM 3712 O O . GLN B 1 48 ? -12.788 31.786 65.540 1.00 30.36 48 GLN B O 1
ATOM 3718 N N . GLU B 1 49 ? -11.998 32.463 63.536 1.00 29.29 49 GLU B N 1
ATOM 3719 C CA . GLU B 1 49 ? -13.063 31.812 62.762 1.00 36.78 49 GLU B CA 1
ATOM 3720 C C . GLU B 1 49 ? -12.580 30.379 62.547 1.00 31.96 49 GLU B C 1
ATOM 3721 O O . GLU B 1 49 ? -11.581 30.184 61.854 1.00 30.30 49 GLU B O 1
ATOM 3727 N N . VAL B 1 50 ? -13.136 29.430 63.295 1.00 30.54 50 VAL B N 1
ATOM 3728 C CA . VAL B 1 50 ? -12.505 28.098 63.280 1.00 29.91 50 VAL B CA 1
ATOM 3729 C C . VAL B 1 50 ? -13.079 27.187 62.223 1.00 32.09 50 VAL B C 1
ATOM 3730 O O . VAL B 1 50 ? -12.543 26.108 61.980 1.00 38.16 50 VAL B O 1
ATOM 3734 N N . TRP B 1 51 ? -14.176 27.572 61.583 1.00 28.11 51 TRP B N 1
ATOM 3735 C CA . TRP B 1 51 ? -14.797 26.730 60.574 1.00 33.41 51 TRP B CA 1
ATOM 3736 C C . TRP B 1 51 ? -15.715 27.613 59.725 1.00 39.67 51 TRP B C 1
ATOM 3737 O O . TRP B 1 51 ? -16.405 28.495 60.236 1.00 33.10 51 TRP B O 1
ATOM 3748 N N . LYS B 1 52 ? -15.628 27.375 58.418 1.00 32.27 52 LYS B N 1
ATOM 3749 C CA . LYS B 1 52 ? -16.430 28.135 57.481 1.00 34.75 52 LYS B CA 1
ATOM 3750 C C . LYS B 1 52 ? -16.747 27.305 56.242 1.00 39.50 52 LYS B C 1
ATOM 3751 O O . LYS B 1 52 ? -15.861 26.652 55.691 1.00 38.38 52 LYS B O 1
ATOM 3757 N N . GLU B 1 53 ? -18.024 27.171 55.917 1.00 36.54 53 GLU B N 1
ATOM 3758 C CA . GLU B 1 53 ? -18.434 26.489 54.688 1.00 36.00 53 GLU B CA 1
ATOM 3759 C C . GLU B 1 53 ? -19.533 27.323 54.037 1.00 41.89 53 GLU B C 1
ATOM 3760 O O . GLU B 1 53 ? -20.579 27.536 54.642 1.00 36.21 53 GLU B O 1
ATOM 3766 N N . GLY B 1 54 ? -19.181 27.966 52.929 1.00 42.47 54 GLY B N 1
ATOM 3767 C CA . GLY B 1 54 ? -20.118 28.875 52.274 1.00 33.08 54 GLY B CA 1
ATOM 3768 C C . GLY B 1 54 ? -20.459 30.029 53.203 1.00 38.50 54 GLY B C 1
ATOM 3769 O O . GLY B 1 54 ? -19.596 30.764 53.674 1.00 44.51 54 GLY B O 1
ATOM 3770 N N . ASP B 1 55 ? -21.730 30.185 53.492 1.00 41.50 55 ASP B N 1
ATOM 3771 C CA . ASP B 1 55 ? -22.289 31.241 54.315 1.00 46.33 55 ASP B CA 1
ATOM 3772 C C . ASP B 1 55 ? -22.208 30.916 55.811 1.00 39.60 55 ASP B C 1
ATOM 3773 O O . ASP B 1 55 ? -22.683 31.683 56.649 1.00 40.46 55 ASP B O 1
ATOM 3778 N N . LYS B 1 56 ? -21.951 29.650 56.119 1.00 36.25 56 LYS B N 1
ATOM 3779 C CA . LYS B 1 56 ? -22.010 29.156 57.483 1.00 41.49 56 LYS B CA 1
ATOM 3780 C C . LYS B 1 56 ? -20.655 29.264 58.163 1.00 37.61 56 LYS B C 1
ATOM 3781 O O . LYS B 1 56 ? -19.656 28.857 57.555 1.00 37.97 56 LYS B O 1
ATOM 3787 N N . SER B 1 57 ? -20.615 29.724 59.409 1.00 31.07 57 SER B N 1
ATOM 3788 C CA . SER B 1 57 ? -19.350 29.730 60.136 1.00 32.94 57 SER B CA 1
ATOM 3789 C C . SER B 1 57 ? -19.526 29.684 61.654 1.00 38.05 57 SER B C 1
ATOM 3790 O O . SER B 1 57 ? -20.597 29.914 62.217 1.00 28.27 57 SER B O 1
ATOM 3793 N N . PHE B 1 58 ? -18.451 29.262 62.310 1.00 30.97 58 PHE B N 1
ATOM 3794 C CA . PHE B 1 58 ? -18.303 29.276 63.744 1.00 30.43 58 PHE B CA 1
ATOM 3795 C C . PHE B 1 58 ? -17.127 30.220 64.084 1.00 31.32 58 PHE B C 1
ATOM 3796 O O . PHE B 1 58 ? -16.049 30.078 63.508 1.00 28.46 58 PHE B O 1
ATOM 3804 N N . TYR B 1 59 ? -17.377 31.153 64.978 1.00 25.17 59 TYR B N 1
ATOM 3805 C CA . TYR B 1 59 ? -16.363 32.043 65.495 1.00 27.90 59 TYR B CA 1
ATOM 3806 C C . TYR B 1 59 ? -16.164 31.808 67.000 1.00 30.30 59 TYR B C 1
ATOM 3807 O O . TYR B 1 59 ? -17.138 31.721 67.759 1.00 34.01 59 TYR B O 1
ATOM 3816 N N . PHE B 1 60 ? -14.927 31.702 67.433 1.00 24.68 60 PHE B N 1
ATOM 3817 C CA . PHE B 1 60 ? -14.553 31.510 68.817 1.00 21.80 60 PHE B CA 1
ATOM 3818 C C . PHE B 1 60 ? -13.897 32.793 69.340 1.00 28.54 60 PHE B C 1
ATOM 3819 O O . PHE B 1 60 ? -13.042 33.355 68.644 1.00 27.70 60 PHE B O 1
ATOM 3827 N N . ASP B 1 61 ? -14.304 33.244 70.514 1.00 23.78 61 ASP B N 1
ATOM 3828 C CA . ASP B 1 61 ? -13.788 34.519 71.025 1.00 28.77 61 ASP B CA 1
ATOM 3829 C C . ASP B 1 61 ? -13.507 34.458 72.518 1.00 28.83 61 ASP B C 1
ATOM 3830 O O . ASP B 1 61 ? -14.169 33.726 73.255 1.00 26.66 61 ASP B O 1
ATOM 3835 N N . THR B 1 62 ? -12.440 35.113 72.966 1.00 23.66 62 THR B N 1
ATOM 3836 C CA . THR B 1 62 ? -12.036 35.147 74.348 1.00 23.60 62 THR B CA 1
ATOM 3837 C C . THR B 1 62 ? -11.732 36.574 74.802 1.00 26.08 62 THR B C 1
ATOM 3838 O O . THR B 1 62 ? -11.545 37.459 73.979 1.00 32.25 62 THR B O 1
ATOM 3842 N N . ASN B 1 63 ? -11.585 36.735 76.121 1.00 23.35 63 ASN B N 1
ATOM 3843 C CA . ASN B 1 63 ? -11.317 38.057 76.679 1.00 28.34 63 ASN B CA 1
ATOM 3844 C C . ASN B 1 63 ? -10.761 37.885 78.092 1.00 26.95 63 ASN B C 1
ATOM 3845 O O . ASN B 1 63 ? -11.460 37.390 78.964 1.00 27.24 63 ASN B O 1
ATOM 3850 N N . VAL B 1 64 ? -9.525 38.307 78.287 1.00 22.15 64 VAL B N 1
ATOM 3851 C CA . VAL B 1 64 ? -8.850 38.290 79.567 1.00 19.66 64 VAL B CA 1
ATOM 3852 C C . VAL B 1 64 ? -8.566 39.757 79.933 1.00 26.59 64 VAL B C 1
ATOM 3853 O O . VAL B 1 64 ? -7.967 40.483 79.127 1.00 25.14 64 VAL B O 1
ATOM 3857 N N . ALA B 1 65 ? -9.067 40.221 81.055 1.00 21.03 65 ALA B N 1
ATOM 3858 C CA . ALA B 1 65 ? -8.947 41.622 81.440 1.00 22.96 65 ALA B CA 1
ATOM 3859 C C . ALA B 1 65 ? -8.051 41.775 82.670 1.00 26.69 65 ALA B C 1
ATOM 3860 O O . ALA B 1 65 ? -8.016 40.951 83.579 1.00 25.68 65 ALA B O 1
ATOM 3862 N N . TYR B 1 66 ? -7.260 42.828 82.670 1.00 24.98 66 TYR B N 1
ATOM 3863 C CA . TYR B 1 66 ? -6.311 43.172 83.693 1.00 24.00 66 TYR B CA 1
ATOM 3864 C C . TYR B 1 66 ? -6.566 44.608 84.161 1.00 28.71 66 TYR B C 1
ATOM 3865 O O . TYR B 1 66 ? -6.740 45.510 83.339 1.00 28.08 66 TYR B O 1
ATOM 3874 N N . SER B 1 67 ? -6.507 44.814 85.469 1.00 21.11 67 SER B N 1
ATOM 3875 C CA . SER B 1 67 ? -6.625 46.161 86.006 1.00 24.23 67 SER B CA 1
ATOM 3876 C C . SER B 1 67 ? -5.564 46.370 87.060 1.00 27.16 67 SER B C 1
ATOM 3877 O O . SER B 1 67 ? -5.524 45.580 88.010 1.00 28.25 67 SER B O 1
ATOM 3880 N N . VAL B 1 68 ? -4.584 47.233 86.831 1.00 23.79 68 VAL B N 1
ATOM 3881 C CA . VAL B 1 68 ? -3.511 47.393 87.823 1.00 18.86 68 VAL B CA 1
ATOM 3882 C C . VAL B 1 68 ? -3.373 48.870 88.154 1.00 27.53 68 VAL B C 1
ATOM 3883 O O . VAL B 1 68 ? -3.925 49.692 87.421 1.00 25.90 68 VAL B O 1
ATOM 3887 N N . ALA B 1 69 ? -2.747 49.195 89.272 1.00 23.00 69 ALA B N 1
ATOM 3888 C CA . ALA B 1 69 ? -2.703 50.543 89.806 1.00 28.20 69 ALA B CA 1
ATOM 3889 C C . ALA B 1 69 ? -1.732 51.431 89.067 1.00 29.00 69 ALA B C 1
ATOM 3890 O O . ALA B 1 69 ? -1.654 52.623 89.371 1.00 32.62 69 ALA B O 1
ATOM 3892 N N . GLN B 1 70 ? -0.888 50.923 88.183 1.00 30.18 70 GLN B N 1
ATOM 3893 C CA . GLN B 1 70 ? 0.091 51.689 87.430 1.00 29.46 70 GLN B CA 1
ATOM 3894 C C . GLN B 1 70 ? 0.881 52.603 88.361 1.00 34.67 70 GLN B C 1
ATOM 3895 O O . GLN B 1 70 ? 1.132 53.785 88.098 1.00 28.68 70 GLN B O 1
ATOM 3901 N N . GLN B 1 71 ? 1.475 52.005 89.384 1.00 22.91 71 GLN B N 1
ATOM 3902 C CA . GLN B 1 71 ? 2.362 52.733 90.277 1.00 32.57 71 GLN B CA 1
ATOM 3903 C C . GLN B 1 71 ? 3.716 52.053 90.265 1.00 35.90 71 GLN B C 1
ATOM 3904 O O . GLN B 1 71 ? 4.685 52.538 90.837 1.00 34.84 71 GLN B O 1
ATOM 3910 N N . ASN B 1 72 ? 3.778 50.866 89.630 1.00 25.35 72 ASN B N 1
ATOM 3911 C CA . ASN B 1 72 ? 5.047 50.123 89.620 1.00 26.26 72 ASN B CA 1
ATOM 3912 C C . ASN B 1 72 ? 5.147 49.286 88.346 1.00 28.14 72 ASN B C 1
ATOM 3913 O O . ASN B 1 72 ? 4.117 49.059 87.716 1.00 30.48 72 ASN B O 1
ATOM 3918 N N . ASP B 1 73 ? 6.303 48.744 88.090 1.00 28.67 73 ASP B N 1
ATOM 3919 C CA . ASP B 1 73 ? 6.562 47.840 86.977 1.00 31.01 73 ASP B CA 1
ATOM 3920 C C . ASP B 1 73 ? 5.885 46.497 87.243 1.00 23.89 73 ASP B C 1
ATOM 3921 O O . ASP B 1 73 ? 4.916 46.133 86.602 1.00 22.12 73 ASP B O 1
ATOM 3926 N N . TRP B 1 74 ? 6.410 45.755 88.204 1.00 23.25 74 TRP B N 1
ATOM 3927 C CA . TRP B 1 74 ? 5.867 44.455 88.560 1.00 32.34 74 TRP B CA 1
ATOM 3928 C C . TRP B 1 74 ? 4.561 44.598 89.323 1.00 31.90 74 TRP B C 1
ATOM 3929 O O . TRP B 1 74 ? 4.589 44.867 90.520 1.00 31.62 74 TRP B O 1
ATOM 3940 N N . GLU B 1 75 ? 3.420 44.469 88.665 1.00 30.49 75 GLU B N 1
ATOM 3941 C CA . GLU B 1 75 ? 2.142 44.577 89.367 1.00 23.75 75 GLU B CA 1
ATOM 3942 C C . GLU B 1 75 ? 1.341 43.286 89.116 1.00 28.63 75 GLU B C 1
ATOM 3943 O O . GLU B 1 75 ? 0.817 43.069 88.034 1.00 28.62 75 GLU B O 1
ATOM 3949 N N . ALA B 1 76 ? 1.398 42.429 90.105 1.00 26.59 76 ALA B N 1
ATOM 3950 C CA . ALA B 1 76 ? 0.757 41.130 90.128 1.00 32.46 76 ALA B CA 1
ATOM 3951 C C . ALA B 1 76 ? -0.737 41.347 90.369 1.00 28.85 76 ALA B C 1
ATOM 3952 O O . ALA B 1 76 ? -1.096 42.209 91.171 1.00 32.69 76 ALA B O 1
ATOM 3954 N N . THR B 1 77 ? -1.569 40.637 89.643 1.00 26.14 77 THR B N 1
ATOM 3955 C CA . THR B 1 77 ? -3.015 40.882 89.763 1.00 24.69 77 THR B CA 1
ATOM 3956 C C . THR B 1 77 ? -3.765 39.584 89.455 1.00 31.21 77 THR B C 1
ATOM 3957 O O . THR B 1 77 ? -3.141 38.628 88.979 1.00 29.29 77 THR B O 1
ATOM 3961 N N . ASP B 1 78 ? -5.052 39.571 89.686 1.00 26.74 78 ASP B N 1
ATOM 3962 C CA . ASP B 1 78 ? -5.945 38.512 89.276 1.00 31.19 78 ASP B CA 1
ATOM 3963 C C . ASP B 1 78 ? -6.675 38.980 88.008 1.00 27.29 78 ASP B C 1
ATOM 3964 O O . ASP B 1 78 ? -7.477 39.905 88.058 1.00 31.59 78 ASP B O 1
ATOM 3969 N N . PRO B 1 79 ? -6.324 38.376 86.896 1.00 27.66 79 PRO B N 1
ATOM 3970 C CA . PRO B 1 79 ? -6.979 38.746 85.641 1.00 27.66 79 PRO B CA 1
ATOM 3971 C C . PRO B 1 79 ? -8.418 38.260 85.730 1.00 30.90 79 PRO B C 1
ATOM 3972 O O . PRO B 1 79 ? -8.711 37.254 86.407 1.00 28.80 79 PRO B O 1
ATOM 3976 N N . ALA B 1 80 ? -9.321 38.980 85.082 1.00 25.04 80 ALA B N 1
ATOM 3977 C CA . ALA B 1 80 ? -10.715 38.499 85.028 1.00 25.29 80 ALA B CA 1
ATOM 3978 C C . ALA B 1 80 ? -10.916 37.775 83.701 1.00 27.73 80 ALA B C 1
ATOM 3979 O O . ALA B 1 80 ? -10.611 38.318 82.635 1.00 25.44 80 ALA B O 1
ATOM 3981 N N . PHE B 1 81 ? -11.401 36.537 83.751 1.00 24.92 81 PHE B N 1
ATOM 3982 C CA . PHE B 1 81 ? -11.681 35.806 82.522 1.00 22.51 81 PHE B CA 1
ATOM 3983 C C . PHE B 1 81 ? -13.113 36.131 82.102 1.00 27.75 81 PHE B C 1
ATOM 3984 O O . PHE B 1 81 ? -14.073 35.546 82.589 1.00 24.31 81 PHE B O 1
ATOM 3992 N N . ARG B 1 82 ? -13.271 37.183 81.300 1.00 23.92 82 ARG B N 1
ATOM 3993 C CA . ARG B 1 82 ? -14.602 37.712 81.002 1.00 25.29 82 ARG B CA 1
ATOM 3994 C C . ARG B 1 82 ? -15.326 37.100 79.836 1.00 28.80 82 ARG B C 1
ATOM 3995 O O . ARG B 1 82 ? -16.574 37.130 79.849 1.00 28.77 82 ARG B O 1
ATOM 4003 N N . GLU B 1 83 ? -14.650 36.669 78.766 1.00 24.23 83 GLU B N 1
ATOM 4004 C CA . GLU B 1 83 ? -15.365 36.091 77.619 1.00 24.66 83 GLU B CA 1
ATOM 4005 C C . GLU B 1 83 ? -14.712 34.790 77.157 1.00 27.94 83 GLU B C 1
ATOM 4006 O O . GLU B 1 83 ? -13.488 34.686 77.108 1.00 25.53 83 GLU B O 1
ATOM 4012 N N . ALA B 1 84 ? -15.543 33.840 76.787 1.00 23.63 84 ALA B N 1
ATOM 4013 C CA . ALA B 1 84 ? -15.197 32.581 76.176 1.00 21.26 84 ALA B CA 1
ATOM 4014 C C . ALA B 1 84 ? -16.485 32.019 75.546 1.00 30.10 84 ALA B C 1
ATOM 4015 O O . ALA B 1 84 ? -17.346 31.537 76.273 1.00 25.96 84 ALA B O 1
ATOM 4017 N N . ASN B 1 85 ? -16.692 32.289 74.251 1.00 27.56 85 ASN B N 1
ATOM 4018 C CA . ASN B 1 85 ? -17.971 31.888 73.665 1.00 28.59 85 ASN B CA 1
ATOM 4019 C C . ASN B 1 85 ? -17.792 31.489 72.218 1.00 28.62 85 ASN B C 1
ATOM 4020 O O . ASN B 1 85 ? -16.800 31.831 71.580 1.00 29.16 85 ASN B O 1
ATOM 4025 N N . VAL B 1 86 ? -18.734 30.679 71.731 1.00 31.94 86 VAL B N 1
ATOM 4026 C CA . VAL B 1 86 ? -18.756 30.313 70.317 1.00 32.27 86 VAL B CA 1
ATOM 4027 C C . VAL B 1 86 ? -20.042 30.864 69.695 1.00 31.60 86 VAL B C 1
ATOM 4028 O O . VAL B 1 86 ? -21.100 30.793 70.304 1.00 28.28 86 VAL B O 1
ATOM 4032 N N . GLN B 1 87 ? -19.914 31.489 68.546 1.00 32.05 87 GLN B N 1
ATOM 4033 C CA . GLN B 1 87 ? -21.019 32.006 67.762 1.00 31.07 87 GLN B CA 1
ATOM 4034 C C . GLN B 1 87 ? -21.168 31.221 66.454 1.00 31.39 87 GLN B C 1
ATOM 4035 O O . GLN B 1 87 ? -20.222 31.157 65.679 1.00 31.48 87 GLN B O 1
ATOM 4041 N N . GLY B 1 88 ? -22.314 30.590 66.263 1.00 31.08 88 GLY B N 1
ATOM 4042 C CA . GLY B 1 88 ? -22.612 29.824 65.039 1.00 29.60 88 GLY B CA 1
ATOM 4043 C C . GLY B 1 88 ? -23.550 30.644 64.149 1.00 34.64 88 GLY B C 1
ATOM 4044 O O . GLY B 1 88 ? -24.667 31.021 64.553 1.00 31.44 88 GLY B O 1
ATOM 4045 N N . LYS B 1 89 ? -23.025 31.091 63.008 1.00 30.37 89 LYS B N 1
ATOM 4046 C CA . LYS B 1 89 ? -23.822 31.975 62.152 1.00 36.53 89 LYS B CA 1
ATOM 4047 C C . LYS B 1 89 ? -24.343 31.271 60.906 1.00 36.69 89 LYS B C 1
ATOM 4048 O O . LYS B 1 89 ? -23.666 30.469 60.269 1.00 33.94 89 LYS B O 1
ATOM 4054 N N . ASN B 1 90 ? -25.620 31.517 60.600 1.00 37.26 90 ASN B N 1
ATOM 4055 C CA . ASN B 1 90 ? -26.275 30.945 59.437 1.00 35.79 90 ASN B CA 1
ATOM 4056 C C . ASN B 1 90 ? -26.397 29.432 59.501 1.00 37.78 90 ASN B C 1
ATOM 4057 O O . ASN B 1 90 ? -26.245 28.766 58.473 1.00 43.03 90 ASN B O 1
ATOM 4062 N N . LEU B 1 91 ? -26.631 28.881 60.677 1.00 37.90 91 LEU B N 1
ATOM 4063 C CA . LEU B 1 91 ? -26.703 27.432 60.815 1.00 42.75 91 LEU B CA 1
ATOM 4064 C C . LEU B 1 91 ? -28.146 26.966 60.694 1.00 42.82 91 LEU B C 1
ATOM 4065 O O . LEU B 1 91 ? -28.407 25.782 60.550 1.00 48.98 91 LEU B O 1
ATOM 4070 N N . ILE B 1 92 ? -29.077 27.890 60.939 1.00 38.68 92 ILE B N 1
ATOM 4071 C CA . ILE B 1 92 ? -30.497 27.511 60.906 1.00 46.42 92 ILE B CA 1
ATOM 4072 C C . ILE B 1 92 ? -31.125 28.024 59.623 1.00 49.15 92 ILE B C 1
ATOM 4073 O O . ILE B 1 92 ? -31.242 29.232 59.411 1.00 43.74 92 ILE B O 1
ATOM 4078 N N . GLU B 1 93 ? -31.393 27.126 58.682 1.00 56.49 93 GLU B N 1
ATOM 4079 C CA . GLU B 1 93 ? -31.871 27.472 57.352 1.00 62.21 93 GLU B CA 1
ATOM 4080 C C . GLU B 1 93 ? -33.146 28.305 57.355 1.00 56.87 93 GLU B C 1
ATOM 4081 O O . GLU B 1 93 ? -33.229 29.301 56.633 1.00 55.97 93 GLU B O 1
ATOM 4087 N N . TRP B 1 94 ? -34.083 27.999 58.242 1.00 55.14 94 TRP B N 1
ATOM 4088 C CA . TRP B 1 94 ? -35.333 28.756 58.305 1.00 64.91 94 TRP B CA 1
ATOM 4089 C C . TRP B 1 94 ? -35.223 30.087 59.017 1.00 68.24 94 TRP B C 1
ATOM 4090 O O . TRP B 1 94 ? -36.237 30.786 59.154 1.00 67.51 94 TRP B O 1
ATOM 4101 N N . LEU B 1 95 ? -34.053 30.471 59.509 1.00 60.80 95 LEU B N 1
ATOM 4102 C CA . LEU B 1 95 ? -33.796 31.765 60.115 1.00 58.95 95 LEU B CA 1
ATOM 4103 C C . LEU B 1 95 ? -32.477 32.334 59.583 1.00 58.87 95 LEU B C 1
ATOM 4104 O O . LEU B 1 95 ? -31.473 32.427 60.285 1.00 59.90 95 LEU B O 1
ATOM 4109 N N . PRO B 1 96 ? -32.454 32.692 58.305 1.00 59.91 96 PRO B N 1
ATOM 4110 C CA . PRO B 1 96 ? -31.257 33.176 57.656 1.00 53.28 96 PRO B CA 1
ATOM 4111 C C . PRO B 1 96 ? -30.668 34.391 58.344 1.00 46.37 96 PRO B C 1
ATOM 4112 O O . PRO B 1 96 ? -31.366 35.307 58.771 1.00 40.88 96 PRO B O 1
ATOM 4116 N N . GLY B 1 97 ? -29.342 34.401 58.441 1.00 40.52 97 GLY B N 1
ATOM 4117 C CA . GLY B 1 97 ? -28.592 35.501 58.969 1.00 38.05 97 GLY B CA 1
ATOM 4118 C C . GLY B 1 97 ? -28.480 35.490 60.490 1.00 36.15 97 GLY B C 1
ATOM 4119 O O . GLY B 1 97 ? -27.856 36.407 61.021 1.00 40.32 97 GLY B O 1
ATOM 4120 N N . SER B 1 98 ? -29.185 34.599 61.172 1.00 32.62 98 SER B N 1
ATOM 4121 C CA . SER B 1 98 ? -29.243 34.632 62.626 1.00 40.18 98 SER B CA 1
ATOM 4122 C C . SER B 1 98 ? -28.077 33.859 63.231 1.00 37.47 98 SER B C 1
ATOM 4123 O O . SER B 1 98 ? -27.538 32.930 62.619 1.00 37.98 98 SER B O 1
ATOM 4126 N N . THR B 1 99 ? -27.717 34.231 64.455 1.00 39.08 99 THR B N 1
ATOM 4127 C CA . THR B 1 99 ? -26.598 33.583 65.148 1.00 32.34 99 THR B CA 1
ATOM 4128 C C . THR B 1 99 ? -27.068 32.856 66.400 1.00 32.74 99 THR B C 1
ATOM 4129 O O . THR B 1 99 ? -27.821 33.399 67.209 1.00 34.67 99 THR B O 1
ATOM 4133 N N . ILE B 1 100 ? -26.573 31.639 66.582 1.00 32.53 100 ILE B N 1
ATOM 4134 C CA . ILE B 1 100 ? -26.751 30.930 67.841 1.00 37.40 100 ILE B CA 1
ATOM 4135 C C . ILE B 1 100 ? -25.437 31.014 68.622 1.00 37.74 100 ILE B C 1
ATOM 4136 O O . ILE B 1 100 ? -24.356 30.934 68.033 1.00 34.91 100 ILE B O 1
ATOM 4141 N N . TRP B 1 101 ? -25.539 31.255 69.926 1.00 31.12 101 TRP B N 1
ATOM 4142 C CA . TRP B 1 101 ? -24.307 31.362 70.716 1.00 33.37 101 TRP B CA 1
ATOM 4143 C C . TRP B 1 101 ? -24.489 30.857 72.137 1.00 29.62 101 TRP B C 1
ATOM 4144 O O . TRP B 1 101 ? -25.594 30.808 72.673 1.00 32.32 101 TRP B O 1
ATOM 4155 N N . ALA B 1 102 ? -23.374 30.561 72.778 1.00 31.78 102 ALA B N 1
ATOM 4156 C CA . ALA B 1 102 ? -23.289 30.159 74.163 1.00 30.30 102 ALA B CA 1
ATOM 4157 C C . ALA B 1 102 ? -21.876 30.437 74.698 1.00 30.75 102 ALA B C 1
ATOM 4158 O O . ALA B 1 102 ? -20.879 30.275 73.994 1.00 28.55 102 ALA B O 1
ATOM 4160 N N . GLY B 1 103 ? -21.810 30.777 75.977 1.00 25.57 103 GLY B N 1
ATOM 4161 C CA . GLY B 1 103 ? -20.531 31.009 76.649 1.00 26.04 103 GLY B CA 1
ATOM 4162 C C . GLY B 1 103 ? -20.567 32.403 77.280 1.00 25.09 103 GLY B C 1
ATOM 4163 O O . GLY B 1 103 ? -21.608 33.053 77.277 1.00 26.55 103 GLY B O 1
ATOM 4164 N N . LYS B 1 104 ? -19.465 32.803 77.884 1.00 25.86 104 LYS B N 1
ATOM 4165 C CA . LYS B 1 104 ? -19.408 34.122 78.522 1.00 22.76 104 LYS B CA 1
ATOM 4166 C C . LYS B 1 104 ? -19.157 35.138 77.408 1.00 27.61 104 LYS B C 1
ATOM 4167 O O . LYS B 1 104 ? -18.334 34.864 76.531 1.00 28.59 104 LYS B O 1
ATOM 4173 N N . ARG B 1 105 ? -19.947 36.184 77.362 1.00 26.35 105 ARG B N 1
ATOM 4174 C CA . ARG B 1 105 ? -19.918 37.104 76.236 1.00 26.96 105 ARG B CA 1
ATOM 4175 C C . ARG B 1 105 ? -20.321 38.519 76.642 1.00 28.13 105 ARG B C 1
ATOM 4176 O O . ARG B 1 105 ? -21.266 38.676 77.412 1.00 28.03 105 ARG B O 1
ATOM 4184 N N . PHE B 1 106 ? -19.642 39.495 76.060 1.00 22.32 106 PHE B N 1
ATOM 4185 C CA . PHE B 1 106 ? -20.065 40.900 76.128 1.00 29.35 106 PHE B CA 1
ATOM 4186 C C . PHE B 1 106 ? -21.231 41.058 75.139 1.00 34.35 106 PHE B C 1
ATOM 4187 O O . PHE B 1 106 ? -21.026 40.819 73.939 1.00 31.28 106 PHE B O 1
ATOM 4195 N N . TYR B 1 107 ? -22.464 41.041 75.615 1.00 32.35 107 TYR B N 1
ATOM 4196 C CA . TYR B 1 107 ? -23.605 40.928 74.711 1.00 31.54 107 TYR B CA 1
ATOM 4197 C C . TYR B 1 107 ? -24.215 42.281 74.392 1.00 31.79 107 TYR B C 1
ATOM 4198 O O . TYR B 1 107 ? -24.871 42.863 75.257 1.00 26.83 107 TYR B O 1
ATOM 4207 N N . GLN B 1 108 ? -24.066 42.732 73.157 1.00 29.31 108 GLN B N 1
ATOM 4208 C CA . GLN B 1 108 ? -24.685 43.984 72.696 1.00 27.10 108 GLN B CA 1
ATOM 4209 C C . GLN B 1 108 ? -24.746 45.064 73.752 1.00 32.96 108 GLN B C 1
ATOM 4210 O O . GLN B 1 108 ? -25.821 45.572 74.092 1.00 32.95 108 GLN B O 1
ATOM 4216 N N . ARG B 1 109 ? -23.581 45.544 74.170 1.00 27.52 109 ARG B N 1
ATOM 4217 C CA . ARG B 1 109 ? -23.471 46.521 75.233 1.00 31.63 109 ARG B CA 1
ATOM 4218 C C . ARG B 1 109 ? -23.740 47.919 74.724 1.00 31.42 109 ARG B C 1
ATOM 4219 O O . ARG B 1 109 ? -23.241 48.266 73.662 1.00 32.76 109 ARG B O 1
ATOM 4227 N N . HIS B 1 110 ? -24.413 48.769 75.498 1.00 30.99 110 HIS B N 1
ATOM 4228 C CA . HIS B 1 110 ? -24.601 50.165 75.070 1.00 28.84 110 HIS B CA 1
ATOM 4229 C C . HIS B 1 110 ? -23.951 51.051 76.126 1.00 31.45 110 HIS B C 1
ATOM 4230 O O . HIS B 1 110 ? -24.190 50.890 77.338 1.00 33.38 110 HIS B O 1
ATOM 4237 N N . ASP B 1 111 ? -23.069 51.941 75.707 1.00 27.21 111 ASP B N 1
ATOM 4238 C CA . ASP B 1 111 ? -22.352 52.797 76.645 1.00 24.91 111 ASP B CA 1
ATOM 4239 C C . ASP B 1 111 ? -22.256 54.215 76.095 1.00 28.75 111 ASP B C 1
ATOM 4240 O O . ASP B 1 111 ? -22.570 54.467 74.938 1.00 30.88 111 ASP B O 1
ATOM 4245 N N . VAL B 1 112 ? -21.881 55.126 76.964 1.00 32.16 112 VAL B N 1
ATOM 4246 C CA . VAL B 1 112 ? -21.548 56.497 76.602 1.00 33.70 112 VAL B CA 1
ATOM 4247 C C . VAL B 1 112 ? -20.031 56.610 76.812 1.00 34.82 112 VAL B C 1
ATOM 4248 O O . VAL B 1 112 ? -19.607 56.547 77.970 1.00 36.04 112 VAL B O 1
ATOM 4252 N N . HIS B 1 113 ? -19.261 56.711 75.748 1.00 32.83 113 HIS B N 1
ATOM 4253 C CA . HIS B 1 113 ? -17.812 56.682 75.855 1.00 26.86 113 HIS B CA 1
ATOM 4254 C C . HIS B 1 113 ? -17.265 57.653 76.877 1.00 29.25 113 HIS B C 1
ATOM 4255 O O . HIS B 1 113 ? -16.394 57.262 77.672 1.00 32.04 113 HIS B O 1
ATOM 4262 N N . MET B 1 114 ? -17.630 58.926 76.834 1.00 33.10 114 MET B N 1
ATOM 4263 C CA . MET B 1 114 ? -16.929 59.987 77.539 1.00 30.11 114 MET B CA 1
ATOM 4264 C C . MET B 1 114 ? -17.057 59.945 79.048 1.00 30.74 114 MET B C 1
ATOM 4265 O O . MET B 1 114 ? -16.228 60.509 79.778 1.00 27.75 114 MET B O 1
ATOM 4270 N N . ILE B 1 115 ? -18.081 59.260 79.563 1.00 27.75 115 ILE B N 1
ATOM 4271 C CA . ILE B 1 115 ? -18.222 59.055 80.990 1.00 33.21 115 ILE B CA 1
ATOM 4272 C C . ILE B 1 115 ? -18.062 57.569 81.312 1.00 36.73 115 ILE B C 1
ATOM 4273 O O . ILE B 1 115 ? -18.391 57.098 82.402 1.00 32.04 115 ILE B O 1
ATOM 4278 N N . ASP B 1 116 ? -17.622 56.796 80.307 1.00 33.40 116 ASP B N 1
ATOM 4279 C CA . ASP B 1 116 ? -17.400 55.369 80.458 1.00 23.05 116 ASP B CA 1
ATOM 4280 C C . ASP B 1 116 ? -18.562 54.730 81.217 1.00 31.87 116 ASP B C 1
ATOM 4281 O O . ASP B 1 116 ? -18.344 54.095 82.261 1.00 30.92 116 ASP B O 1
ATOM 4286 N N . PHE B 1 117 ? -19.769 54.934 80.742 1.00 33.16 117 PHE B N 1
ATOM 4287 C CA . PHE B 1 117 ? -20.978 54.523 81.426 1.00 34.65 117 PHE B CA 1
ATOM 4288 C C . PHE B 1 117 ? -21.803 53.573 80.566 1.00 28.26 117 PHE B C 1
ATOM 4289 O O . PHE B 1 117 ? -22.295 53.985 79.533 1.00 33.21 117 PHE B O 1
ATOM 4297 N N . TYR B 1 118 ? -21.958 52.345 81.000 1.00 23.77 118 TYR B N 1
ATOM 4298 C CA . TYR B 1 118 ? -22.783 51.364 80.337 1.00 27.42 118 TYR B CA 1
ATOM 4299 C C . TYR B 1 118 ? -24.205 51.447 80.877 1.00 33.05 118 TYR B C 1
ATOM 4300 O O . TYR B 1 118 ? -24.403 51.351 82.087 1.00 33.70 118 TYR B O 1
ATOM 4309 N N . TYR B 1 119 ? -25.164 51.625 79.971 1.00 27.75 119 TYR B N 1
ATOM 4310 C CA . TYR B 1 119 ? -26.544 51.828 80.396 1.00 30.01 119 TYR B CA 1
ATOM 4311 C C . TYR B 1 119 ? -27.397 50.635 80.026 1.00 31.36 119 TYR B C 1
ATOM 4312 O O . TYR B 1 119 ? -28.514 50.486 80.526 1.00 34.62 119 TYR B O 1
ATOM 4321 N N . TRP B 1 120 ? -26.820 49.770 79.191 1.00 28.06 120 TRP B N 1
ATOM 4322 C CA . TRP B 1 120 ? -27.535 48.536 78.831 1.00 28.30 120 TRP B CA 1
ATOM 4323 C C . TRP B 1 120 ? -26.496 47.437 78.651 1.00 34.01 120 TRP B C 1
ATOM 4324 O O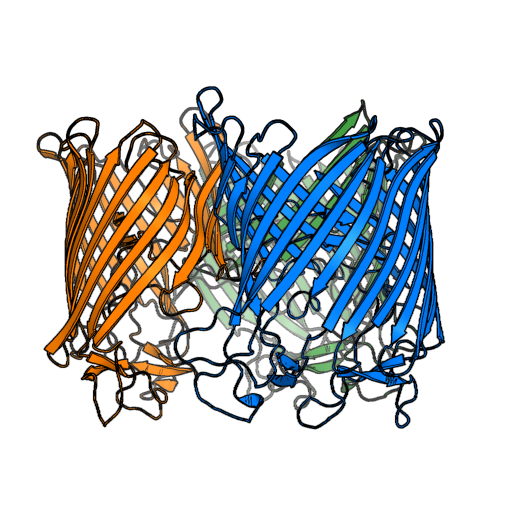 . TRP B 1 120 ? -25.850 47.311 77.603 1.00 36.01 120 TRP B O 1
ATOM 4335 N N . ASP B 1 121 ? -26.292 46.680 79.721 1.00 32.82 121 ASP B N 1
ATOM 4336 C CA . ASP B 1 121 ? -25.272 45.638 79.718 1.00 31.24 121 ASP B CA 1
ATOM 4337 C C . ASP B 1 121 ? -25.691 44.423 80.513 1.00 31.86 121 ASP B C 1
ATOM 4338 O O . ASP B 1 121 ? -25.720 44.456 81.743 1.00 31.80 121 ASP B O 1
ATOM 4343 N N . ILE B 1 122 ? -26.017 43.322 79.842 1.00 33.05 122 ILE B N 1
ATOM 4344 C CA . ILE B 1 122 ? -26.395 42.098 80.529 1.00 26.58 122 ILE B CA 1
ATOM 4345 C C . ILE B 1 122 ? -25.316 41.033 80.394 1.00 32.64 122 ILE B C 1
ATOM 4346 O O . ILE B 1 122 ? -25.568 39.830 80.529 1.00 32.64 122 ILE B O 1
ATOM 4351 N N . SER B 1 123 ? -24.104 41.474 80.085 1.00 27.90 123 SER B N 1
ATOM 4352 C CA . SER B 1 123 ? -23.007 40.555 79.796 1.00 31.02 123 SER B CA 1
ATOM 4353 C C . SER B 1 123 ? -22.783 39.579 80.957 1.00 28.58 123 SER B C 1
ATOM 4354 O O . SER B 1 123 ? -22.839 39.958 82.121 1.00 26.88 123 SER B O 1
ATOM 4357 N N . GLY B 1 124 ? -22.417 38.371 80.609 1.00 23.93 124 GLY B N 1
ATOM 4358 C CA . GLY B 1 124 ? -22.013 37.335 81.534 1.00 29.95 124 GLY B CA 1
ATOM 4359 C C . GLY B 1 124 ? -22.123 35.989 80.804 1.00 30.71 124 GLY B C 1
ATOM 4360 O O . GLY B 1 124 ? -22.197 35.942 79.579 1.00 31.01 124 GLY B O 1
ATOM 4361 N N . PRO B 1 125 ? -22.079 34.925 81.574 1.00 26.09 125 PRO B N 1
ATOM 4362 C CA . PRO B 1 125 ? -22.352 33.595 81.061 1.00 26.05 125 PRO B CA 1
ATOM 4363 C C . PRO B 1 125 ? -23.748 33.625 80.447 1.00 31.09 125 PRO B C 1
ATOM 4364 O O . PRO B 1 125 ? -24.637 34.260 81.028 1.00 30.86 125 PRO B O 1
ATOM 4368 N N . GLY B 1 126 ? -23.933 33.012 79.279 1.00 28.14 126 GLY B N 1
ATOM 4369 C CA . GLY B 1 126 ? -25.246 33.073 78.660 1.00 24.70 126 GLY B CA 1
ATOM 4370 C C . GLY B 1 126 ? -25.368 32.241 77.399 1.00 28.18 126 GLY B C 1
ATOM 4371 O O . GLY B 1 126 ? -24.470 31.492 77.014 1.00 27.97 126 GLY B O 1
ATOM 4372 N N . ALA B 1 127 ? -26.495 32.447 76.723 1.00 24.29 127 ALA B N 1
ATOM 4373 C CA . ALA B 1 127 ? -26.778 31.795 75.453 1.00 30.39 127 ALA B CA 1
ATOM 4374 C C . ALA B 1 127 ? -27.945 32.533 74.795 1.00 34.29 127 ALA B C 1
ATOM 4375 O O . ALA B 1 127 ? -28.659 33.289 75.466 1.00 31.70 127 ALA B O 1
ATOM 4377 N N . GLY B 1 128 ? -28.076 32.378 73.475 1.00 29.22 128 GLY B N 1
ATOM 4378 C CA . GLY B 1 128 ? -29.149 33.090 72.813 1.00 30.70 128 GLY B CA 1
ATOM 4379 C C . GLY B 1 128 ? -29.235 32.806 71.323 1.00 38.19 128 GLY B C 1
ATOM 4380 O O . GLY B 1 128 ? -28.432 32.066 70.764 1.00 26.99 128 GLY B O 1
ATOM 4381 N N . LEU B 1 129 ? -30.216 33.473 70.723 1.00 34.15 129 LEU B N 1
ATOM 4382 C CA . LEU B 1 129 ? -30.506 33.359 69.303 1.00 35.30 129 LEU B CA 1
ATOM 4383 C C . LEU B 1 129 ? -30.687 34.797 68.810 1.00 32.54 129 LEU B C 1
ATOM 4384 O O . LEU B 1 129 ? -31.525 35.530 69.341 1.00 31.05 129 LEU B O 1
ATOM 4389 N N . GLU B 1 130 ? -29.686 35.234 68.059 1.00 29.72 130 GLU B N 1
ATOM 4390 C CA . GLU B 1 130 ? -29.493 36.645 67.748 1.00 35.76 130 GLU B CA 1
ATOM 4391 C C . GLU B 1 130 ? -29.840 36.958 66.292 1.00 34.61 130 GLU B C 1
ATOM 4392 O O . GLU B 1 130 ? -29.506 36.201 65.366 1.00 30.35 130 GLU B O 1
ATOM 4398 N N . ASN B 1 131 ? -30.303 38.171 66.076 1.00 35.14 131 ASN B N 1
ATOM 4399 C CA . ASN B 1 131 ? -30.529 38.726 64.749 1.00 42.09 131 ASN B CA 1
ATOM 4400 C C . ASN B 1 131 ? -31.500 37.941 63.902 1.00 36.23 131 ASN B C 1
ATOM 4401 O O . ASN B 1 131 ? -31.167 37.504 62.798 1.00 39.16 131 ASN B O 1
ATOM 4406 N N . ILE B 1 132 ? -32.658 37.600 64.450 1.00 40.52 132 ILE B N 1
ATOM 4407 C CA . ILE B 1 132 ? -33.689 36.938 63.635 1.00 43.36 132 ILE B CA 1
ATOM 4408 C C . ILE B 1 132 ? -34.334 37.999 62.742 1.00 40.58 132 ILE B C 1
ATOM 4409 O O . ILE B 1 132 ? -34.687 39.070 63.264 1.00 41.88 132 ILE B O 1
ATOM 4414 N N . ASP B 1 133 ? -34.256 37.811 61.435 1.00 39.01 133 ASP B N 1
ATOM 4415 C CA . ASP B 1 133 ? -34.824 38.783 60.495 1.00 42.18 133 ASP B CA 1
ATOM 4416 C C . ASP B 1 133 ? -36.351 38.679 60.536 1.00 43.78 133 ASP B C 1
ATOM 4417 O O . ASP B 1 133 ? -36.929 37.636 60.224 1.00 46.04 133 ASP B O 1
ATOM 4422 N N . VAL B 1 134 ? -36.970 39.760 60.963 1.00 42.87 134 VAL B N 1
ATOM 4423 C CA . VAL B 1 134 ? -38.437 39.710 61.218 1.00 46.78 134 VAL B CA 1
ATOM 4424 C C . VAL B 1 134 ? -39.143 40.648 60.274 1.00 53.36 134 VAL B C 1
ATOM 4425 O O . VAL B 1 134 ? -40.298 41.046 60.414 1.00 59.10 134 VAL B O 1
ATOM 4429 N N . GLY B 1 135 ? -38.428 41.052 59.217 1.00 50.47 135 GLY B N 1
ATOM 4430 C CA . GLY B 1 135 ? -38.944 41.874 58.152 1.00 52.16 135 GLY B CA 1
ATOM 4431 C C . GLY B 1 135 ? -38.759 43.354 58.376 1.00 47.98 135 GLY B C 1
ATOM 4432 O O . GLY B 1 135 ? -37.965 44.024 57.714 1.00 52.43 135 GLY B O 1
ATOM 4433 N N . PHE B 1 136 ? -39.425 43.883 59.397 1.00 48.25 136 PHE B N 1
ATOM 4434 C CA . PHE B 1 136 ? -39.302 45.310 59.706 1.00 49.01 136 PHE B CA 1
ATOM 4435 C C . PHE B 1 136 ? -38.243 45.576 60.766 1.00 55.85 136 PHE B C 1
ATOM 4436 O O . PHE B 1 136 ? -38.237 46.651 61.372 1.00 56.82 136 PHE B O 1
ATOM 4444 N N . GLY B 1 137 ? -37.441 44.570 61.110 1.00 50.89 137 GLY B N 1
ATOM 4445 C CA . GLY B 1 137 ? -36.381 44.707 62.080 1.00 51.86 137 GLY B CA 1
ATOM 4446 C C . GLY B 1 137 ? -35.699 43.397 62.446 1.00 51.21 137 GLY B C 1
ATOM 4447 O O . GLY B 1 137 ? -35.957 42.327 61.887 1.00 48.71 137 GLY B O 1
ATOM 4448 N N . LYS B 1 138 ? -34.790 43.500 63.414 1.00 48.99 138 LYS B N 1
ATOM 4449 C CA . LYS B 1 138 ? -34.027 42.359 63.902 1.00 38.97 138 LYS B CA 1
ATOM 4450 C C . LYS B 1 138 ? -34.396 42.047 65.347 1.00 37.29 138 LYS B C 1
ATOM 4451 O O . LYS B 1 138 ? -34.427 42.937 66.199 1.00 40.45 138 LYS B O 1
ATOM 4457 N N . LEU B 1 139 ? -34.754 40.797 65.565 1.00 36.76 139 LEU B N 1
ATOM 4458 C CA . LEU B 1 139 ? -35.161 40.316 66.879 1.00 40.02 139 LEU B CA 1
ATOM 4459 C C . LEU B 1 139 ? -34.035 39.470 67.483 1.00 42.88 139 LEU B C 1
ATOM 4460 O O . LEU B 1 139 ? -33.479 38.610 66.800 1.00 36.53 139 LEU B O 1
ATOM 4465 N N . SER B 1 140 ? -33.721 39.694 68.739 1.00 35.95 140 SER B N 1
ATOM 4466 C CA . SER B 1 140 ? -32.712 38.913 69.447 1.00 39.88 140 SER B CA 1
ATOM 4467 C C . SER B 1 140 ? -33.256 38.467 70.805 1.00 35.42 140 SER B C 1
ATOM 4468 O O . SER B 1 140 ? -33.966 39.241 71.449 1.00 31.80 140 SER B O 1
ATOM 4471 N N . LEU B 1 141 ? -33.021 37.223 71.153 1.00 30.48 141 LEU B N 1
ATOM 4472 C CA . LEU B 1 141 ? -33.393 36.629 72.422 1.00 36.18 141 LEU B CA 1
ATOM 4473 C C . LEU B 1 141 ? -32.126 36.132 73.134 1.00 43.24 141 LEU B C 1
ATOM 4474 O O . LEU B 1 141 ? -31.323 35.449 72.491 1.00 32.53 141 LEU B O 1
ATOM 4479 N N . ALA B 1 142 ? -32.004 36.398 74.430 1.00 33.47 142 ALA B N 1
ATOM 4480 C CA . ALA B 1 142 ? -30.863 35.918 75.196 1.00 38.06 142 ALA B CA 1
ATOM 4481 C C . ALA B 1 142 ? -31.238 35.651 76.654 1.00 34.65 142 ALA B C 1
ATOM 4482 O O . ALA B 1 142 ? -32.104 36.324 77.203 1.00 33.86 142 ALA B O 1
ATOM 4484 N N . ALA B 1 143 ? -30.459 34.780 77.275 1.00 33.91 143 ALA B N 1
ATOM 4485 C CA . ALA B 1 143 ? -30.544 34.563 78.724 1.00 35.29 143 ALA B CA 1
ATOM 4486 C C . ALA B 1 143 ? -29.130 34.636 79.300 1.00 31.39 143 ALA B C 1
ATOM 4487 O O . ALA B 1 143 ? -28.219 34.047 78.708 1.00 29.77 143 ALA B O 1
ATOM 4489 N N . THR B 1 144 ? -28.886 35.451 80.312 1.00 28.98 144 THR B N 1
ATOM 4490 C CA . THR B 1 144 ? -27.575 35.564 80.928 1.00 35.85 144 THR B CA 1
ATOM 4491 C C . THR B 1 144 ? -27.699 35.452 82.454 1.00 34.99 144 THR B C 1
ATOM 4492 O O . THR B 1 144 ? -28.787 35.547 83.013 1.00 35.18 144 THR B O 1
ATOM 4496 N N . ARG B 1 145 ? -26.583 35.207 83.111 1.00 34.91 145 ARG B N 1
ATOM 4497 C CA . ARG B 1 145 ? -26.545 34.903 84.535 1.00 26.37 145 ARG B CA 1
ATOM 4498 C C . ARG B 1 145 ? -25.639 35.879 85.277 1.00 31.30 145 ARG B C 1
ATOM 4499 O O . ARG B 1 145 ? -24.649 36.389 84.753 1.00 33.44 145 ARG B O 1
ATOM 4507 N N . SER B 1 146 ? -26.053 36.257 86.469 1.00 28.25 146 SER B N 1
ATOM 4508 C CA . SER B 1 146 ? -25.228 36.963 87.430 1.00 30.68 146 SER B CA 1
ATOM 4509 C C . SER B 1 146 ? -25.508 36.349 88.812 1.00 28.52 146 SER B C 1
ATOM 4510 O O . SER B 1 146 ? -26.333 35.450 88.926 1.00 35.58 146 SER B O 1
ATOM 4513 N N . SER B 1 147 ? -24.734 36.722 89.816 1.00 31.57 147 SER B N 1
ATOM 4514 C CA . SER B 1 147 ? -24.958 36.110 91.133 1.00 36.14 147 SER B CA 1
ATOM 4515 C C . SER B 1 147 ? -24.568 37.088 92.223 1.00 37.62 147 SER B C 1
ATOM 4516 O O . SER B 1 147 ? -23.528 37.732 92.092 1.00 37.14 147 SER B O 1
ATOM 4519 N N . GLU B 1 148 ? -25.423 37.202 93.244 1.00 36.83 148 GLU B N 1
ATOM 4520 C CA . GLU B 1 148 ? -25.022 38.069 94.379 1.00 31.58 148 GLU B CA 1
ATOM 4521 C C . GLU B 1 148 ? -24.147 37.242 95.313 1.00 30.71 148 GLU B C 1
ATOM 4522 O O . GLU B 1 148 ? -24.287 36.016 95.408 1.00 35.87 148 GLU B O 1
ATOM 4528 N N . ALA B 1 149 ? -23.224 37.874 96.002 1.00 30.73 149 ALA B N 1
ATOM 4529 C CA . ALA B 1 149 ? -22.301 37.213 96.906 1.00 37.36 149 ALA B CA 1
ATOM 4530 C C . ALA B 1 149 ? -22.997 36.516 98.068 1.00 39.38 149 ALA B C 1
ATOM 4531 O O . ALA B 1 149 ? -22.477 35.498 98.541 1.00 44.11 149 ALA B O 1
ATOM 4533 N N . GLY B 1 150 ? -24.118 37.035 98.560 1.00 35.61 150 GLY B N 1
ATOM 4534 C CA . GLY B 1 150 ? -24.870 36.351 99.623 1.00 37.74 150 GLY B CA 1
ATOM 4535 C C . GLY B 1 150 ? -26.368 36.503 99.348 1.00 49.03 150 GLY B C 1
ATOM 4536 O O . GLY B 1 150 ? -26.733 36.530 98.168 1.00 36.84 150 GLY B O 1
ATOM 4537 N N . GLY B 1 151 ? -27.203 36.568 100.374 1.00 45.40 151 GLY B N 1
ATOM 4538 C CA . GLY B 1 151 ? -28.604 36.876 100.224 1.00 40.09 151 GLY B CA 1
ATOM 4539 C C . GLY B 1 151 ? -29.581 35.750 100.484 1.00 41.66 151 GLY B C 1
ATOM 4540 O O . GLY B 1 151 ? -30.794 35.983 100.623 1.00 42.37 151 GLY B O 1
ATOM 4541 N N . SER B 1 152 ? -29.122 34.506 100.449 1.00 39.03 152 SER B N 1
ATOM 4542 C CA . SER B 1 152 ? -29.973 33.345 100.601 1.00 38.34 152 SER B CA 1
ATOM 4543 C C . SER B 1 152 ? -29.675 32.600 101.909 1.00 47.58 152 SER B C 1
ATOM 4544 O O . SER B 1 152 ? -28.512 32.285 102.187 1.00 49.65 152 SER B O 1
ATOM 4547 N N . SER B 1 153 ? -30.734 32.179 102.589 1.00 46.33 153 SER B N 1
ATOM 4548 C CA . SER B 1 153 ? -30.595 31.306 103.743 1.00 52.12 153 SER B CA 1
ATOM 4549 C C . SER B 1 153 ? -31.108 29.907 103.403 1.00 48.10 153 SER B C 1
ATOM 4550 O O . SER B 1 153 ? -32.141 29.790 102.746 1.00 49.86 153 SER B O 1
ATOM 4553 N N . SER B 1 154 ? -30.468 28.887 103.977 1.00 52.65 154 SER B N 1
ATOM 4554 C CA . SER B 1 154 ? -30.924 27.515 103.782 1.00 60.69 154 SER B CA 1
ATOM 4555 C C . SER B 1 154 ? -32.047 27.146 104.745 1.00 65.78 154 SER B C 1
ATOM 4556 O O . SER B 1 154 ? -32.651 26.081 104.594 1.00 73.66 154 SER B O 1
ATOM 4559 N N . PHE B 1 155 ? -32.297 27.966 105.753 1.00 65.75 155 PHE B N 1
ATOM 4560 C CA . PHE B 1 155 ? -33.364 27.692 106.710 1.00 69.90 155 PHE B CA 1
ATOM 4561 C C . PHE B 1 155 ? -34.157 28.956 107.012 1.00 67.48 155 PHE B C 1
ATOM 4562 O O . PHE B 1 155 ? -33.677 30.065 106.791 1.00 62.42 155 PHE B O 1
ATOM 4570 N N . ALA B 1 156 ? -35.374 28.775 107.507 1.00 72.22 156 ALA B N 1
ATOM 4571 C CA . ALA B 1 156 ? -36.202 29.920 107.900 1.00 72.34 156 ALA B CA 1
ATOM 4572 C C . ALA B 1 156 ? -35.497 30.677 109.027 1.00 69.52 156 ALA B C 1
ATOM 4573 O O . ALA B 1 156 ? -34.926 30.056 109.926 1.00 69.99 156 ALA B O 1
ATOM 4575 N N . SER B 1 157 ? -35.384 31.990 108.873 1.00 64.07 157 SER B N 1
ATOM 4576 C CA . SER B 1 157 ? -34.699 32.817 109.852 1.00 56.36 157 SER B CA 1
ATOM 4577 C C . SER B 1 157 ? -35.146 34.271 109.739 1.00 62.46 157 SER B C 1
ATOM 4578 O O . SER B 1 157 ? -35.551 34.716 108.663 1.00 61.68 157 SER B O 1
ATOM 4581 N N . ASN B 1 158 ? -35.127 34.985 110.854 1.00 66.01 158 ASN B N 1
ATOM 4582 C CA . ASN B 1 158 ? -35.454 36.403 110.885 1.00 65.36 158 ASN B CA 1
ATOM 4583 C C . ASN B 1 158 ? -34.145 37.189 111.053 1.00 63.00 158 ASN B C 1
ATOM 4584 O O . ASN B 1 158 ? -34.146 38.411 111.100 1.00 69.08 158 ASN B O 1
ATOM 4589 N N . ASN B 1 159 ? -33.058 36.446 111.241 1.00 58.46 159 ASN B N 1
ATOM 4590 C CA . ASN B 1 159 ? -31.748 37.076 111.366 1.00 60.36 159 ASN B CA 1
ATOM 4591 C C . ASN B 1 159 ? -31.104 37.225 109.989 1.00 58.44 159 ASN B C 1
ATOM 4592 O O . ASN B 1 159 ? -30.662 36.243 109.378 1.00 54.89 159 ASN B O 1
ATOM 4597 N N . ILE B 1 160 ? -30.845 38.472 109.598 1.00 57.18 160 ILE B N 1
ATOM 4598 C CA . ILE B 1 160 ? -30.215 38.790 108.330 1.00 59.90 160 ILE B CA 1
ATOM 4599 C C . ILE B 1 160 ? -28.799 38.252 108.185 1.00 59.50 160 ILE B C 1
ATOM 4600 O O . ILE B 1 160 ? -28.396 37.916 107.054 1.00 55.81 160 ILE B O 1
ATOM 4605 N N . TYR B 1 161 ? -28.126 37.924 109.278 1.00 50.28 161 TYR B N 1
ATOM 4606 C CA . TYR B 1 161 ? -26.799 37.338 109.264 1.00 48.77 161 TYR B CA 1
ATOM 4607 C C . TYR B 1 161 ? -26.769 35.902 108.777 1.00 48.78 161 TYR B C 1
ATOM 4608 O O . TYR B 1 161 ? -25.679 35.382 108.511 1.00 51.14 161 TYR B O 1
ATOM 4617 N N . ASP B 1 162 ? -27.915 35.256 108.631 1.00 45.73 162 ASP B N 1
ATOM 4618 C CA . ASP B 1 162 ? -28.005 33.904 108.113 1.00 47.24 162 ASP B CA 1
ATOM 4619 C C . ASP B 1 162 ? -28.066 33.843 106.584 1.00 53.60 162 ASP B C 1
ATOM 4620 O O . ASP B 1 162 ? -28.045 32.740 106.013 1.00 50.70 162 ASP B O 1
ATOM 4625 N N . TYR B 1 163 ? -28.303 34.974 105.929 1.00 43.17 163 TYR B N 1
ATOM 4626 C CA . TYR B 1 163 ? -28.512 34.999 104.479 1.00 52.51 163 TYR B CA 1
ATOM 4627 C C . TYR B 1 163 ? -27.224 35.203 103.705 1.00 46.07 163 TYR B C 1
ATOM 4628 O O . TYR B 1 163 ? -26.990 36.266 103.116 1.00 43.65 163 TYR B O 1
ATOM 4637 N N . THR B 1 164 ? -26.339 34.212 103.777 1.00 43.06 164 THR B N 1
ATOM 4638 C CA . THR B 1 164 ? -24.974 34.360 103.298 1.00 47.25 164 THR B CA 1
ATOM 4639 C C . THR B 1 164 ? -24.646 33.475 102.106 1.00 40.63 164 THR B C 1
ATOM 4640 O O . THR B 1 164 ? -23.499 33.451 101.657 1.00 47.39 164 THR B O 1
ATOM 4644 N N . ASN B 1 165 ? -25.588 32.647 101.677 1.00 41.85 165 ASN B N 1
ATOM 4645 C CA . ASN B 1 165 ? -25.410 31.800 100.509 1.00 44.17 165 ASN B CA 1
ATOM 4646 C C . ASN B 1 165 ? -25.657 32.600 99.215 1.00 47.71 165 ASN B C 1
ATOM 4647 O O . ASN B 1 165 ? -26.633 33.332 99.108 1.00 42.66 165 ASN B O 1
ATOM 4652 N N . GLU B 1 166 ? -24.759 32.446 98.262 1.00 42.91 166 GLU B N 1
ATOM 4653 C CA . GLU B 1 166 ? -24.792 33.136 96.979 1.00 45.29 166 GLU B CA 1
ATOM 4654 C C . GLU B 1 166 ? -26.137 32.937 96.310 1.00 38.31 166 GLU B C 1
ATOM 4655 O O . GLU B 1 166 ? -26.743 31.874 96.487 1.00 40.49 166 GLU B O 1
ATOM 4661 N N . THR B 1 167 ? -26.671 33.997 95.686 1.00 34.26 167 THR B N 1
ATOM 4662 C CA . THR B 1 167 ? -27.949 33.794 94.996 1.00 36.01 167 THR B CA 1
ATOM 4663 C C . THR B 1 167 ? -27.838 34.162 93.527 1.00 32.97 167 THR B C 1
ATOM 4664 O O . THR B 1 167 ? -27.509 35.268 93.119 1.00 35.89 167 THR B O 1
ATOM 4668 N N . ALA B 1 168 ? -28.008 33.117 92.711 1.00 30.44 168 ALA B N 1
ATOM 4669 C CA . ALA B 1 168 ? -28.026 33.274 91.260 1.00 32.47 168 ALA B CA 1
ATOM 4670 C C . ALA B 1 168 ? -29.176 34.192 90.848 1.00 41.02 168 ALA B C 1
ATOM 4671 O O . ALA B 1 168 ? -30.266 34.096 91.423 1.00 39.40 168 ALA B O 1
ATOM 4673 N N . ASN B 1 169 ? -28.933 35.098 89.916 1.00 36.59 169 ASN B N 1
ATOM 4674 C CA . ASN B 1 169 ? -30.012 35.889 89.319 1.00 33.29 169 ASN B CA 1
ATOM 4675 C C . ASN B 1 169 ? -30.014 35.644 87.801 1.00 35.30 169 ASN B C 1
ATOM 4676 O O . ASN B 1 169 ? -28.941 35.589 87.198 1.00 41.74 169 ASN B O 1
ATOM 4681 N N . ASP B 1 170 ? -31.181 35.374 87.245 1.00 35.74 170 ASP B N 1
ATOM 4682 C CA . ASP B 1 170 ? -31.324 35.161 85.810 1.00 32.05 170 ASP B CA 1
ATOM 4683 C C . ASP B 1 170 ? -31.924 36.410 85.153 1.00 33.27 170 ASP B C 1
ATOM 4684 O O . ASP B 1 170 ? -32.752 37.083 85.770 1.00 38.05 170 ASP B O 1
ATOM 4689 N N . VAL B 1 171 ? -31.509 36.708 83.931 1.00 32.36 171 VAL B N 1
ATOM 4690 C CA . VAL B 1 171 ? -32.089 37.780 83.130 1.00 33.01 171 VAL B CA 1
ATOM 4691 C C . VAL B 1 171 ? -32.528 37.215 81.773 1.00 36.17 171 VAL B C 1
ATOM 4692 O O . VAL B 1 171 ? -31.830 36.413 81.160 1.00 36.66 171 VAL B O 1
ATOM 4696 N N . PHE B 1 172 ? -33.747 37.538 81.348 1.00 31.06 172 PHE B N 1
ATOM 4697 C CA . PHE B 1 172 ? -34.292 37.062 80.082 1.00 30.76 172 PHE B CA 1
ATOM 4698 C C . PHE B 1 172 ? -34.534 38.301 79.235 1.00 35.63 172 PHE B C 1
ATOM 4699 O O . PHE B 1 172 ? -35.106 39.269 79.742 1.00 35.75 172 PHE B O 1
ATOM 4707 N N . ASP B 1 173 ? -33.898 38.306 78.069 1.00 33.37 173 ASP B N 1
ATOM 4708 C CA . ASP B 1 173 ? -33.743 39.566 77.330 1.00 33.24 173 ASP B CA 1
ATOM 4709 C C . ASP B 1 173 ? -34.263 39.413 75.918 1.00 34.78 173 ASP B C 1
ATOM 4710 O O . ASP B 1 173 ? -34.009 38.398 75.261 1.00 35.71 173 ASP B O 1
ATOM 4715 N N . VAL B 1 174 ? -35.101 40.351 75.500 1.00 37.87 174 VAL B N 1
ATOM 4716 C CA . VAL B 1 174 ? -35.698 40.344 74.159 1.00 35.27 174 VAL B CA 1
ATOM 4717 C C . VAL B 1 174 ? -35.532 41.751 73.579 1.00 33.33 174 VAL B C 1
ATOM 4718 O O . VAL B 1 174 ? -35.775 42.741 74.288 1.00 34.50 174 VAL B O 1
ATOM 4722 N N . ARG B 1 175 ? -34.906 41.832 72.406 1.00 29.49 175 ARG B N 1
ATOM 4723 C CA . ARG B 1 175 ? -34.676 43.139 71.793 1.00 35.22 175 ARG B CA 1
ATOM 4724 C C . ARG B 1 175 ? -35.170 43.110 70.338 1.00 44.91 175 ARG B C 1
ATOM 4725 O O . ARG B 1 175 ? -35.067 42.091 69.648 1.00 40.24 175 ARG B O 1
ATOM 4733 N N . LEU B 1 176 ? -35.676 44.254 69.912 1.00 41.65 176 LEU B N 1
ATOM 4734 C CA . LEU B 1 176 ? -36.165 44.422 68.539 1.00 39.88 176 LEU B CA 1
ATOM 4735 C C . LEU B 1 176 ? -35.554 45.709 68.002 1.00 39.46 176 LEU B C 1
ATOM 4736 O O . LEU B 1 176 ? -35.759 46.786 68.582 1.00 40.62 176 LEU B O 1
ATOM 4741 N N . ALA B 1 177 ? -34.605 45.549 67.084 1.00 36.03 177 ALA B N 1
ATOM 4742 C CA . ALA B 1 177 ? -33.779 46.676 66.667 1.00 41.79 177 ALA B CA 1
ATOM 4743 C C . ALA B 1 177 ? -33.883 46.927 65.167 1.00 36.27 177 ALA B C 1
ATOM 4744 O O . ALA B 1 177 ? -34.352 46.084 64.408 1.00 38.36 177 ALA B O 1
ATOM 4746 N N . GLN B 1 178 ? -33.285 48.040 64.758 1.00 39.30 178 GLN B N 1
ATOM 4747 C CA . GLN B 1 178 ? -33.154 48.393 63.350 1.00 50.12 178 GLN B CA 1
ATOM 4748 C C . GLN B 1 178 ? -34.476 48.704 62.672 1.00 49.91 178 GLN B C 1
ATOM 4749 O O . GLN B 1 178 ? -34.608 48.544 61.465 1.00 50.60 178 GLN B O 1
ATOM 4755 N N . MET B 1 179 ? -35.455 49.190 63.425 1.00 52.44 179 MET B N 1
ATOM 4756 C CA . MET B 1 179 ? -36.731 49.608 62.860 1.00 53.50 179 MET B CA 1
ATOM 4757 C C . MET B 1 179 ? -36.586 51.006 62.262 1.00 49.05 179 MET B C 1
ATOM 4758 O O . MET B 1 179 ? -36.303 51.945 63.003 1.00 48.40 179 MET B O 1
ATOM 4763 N N . GLU B 1 180 ? -36.673 51.116 60.945 1.00 56.67 180 GLU B N 1
ATOM 4764 C CA . GLU B 1 180 ? -36.585 52.439 60.303 1.00 65.59 180 GLU B CA 1
ATOM 4765 C C . GLU B 1 180 ? -37.900 53.184 60.523 1.00 65.32 180 GLU B C 1
ATOM 4766 O O . GLU B 1 180 ? -38.965 52.725 60.127 1.00 75.21 180 GLU B O 1
ATOM 4772 N N . ILE B 1 181 ? -37.835 54.237 61.305 1.00 63.84 181 ILE B N 1
ATOM 4773 C CA . ILE B 1 181 ? -39.015 54.950 61.809 1.00 64.63 181 ILE B CA 1
ATOM 4774 C C . ILE B 1 181 ? -39.039 56.366 61.263 1.00 61.41 181 ILE B C 1
ATOM 4775 O O . ILE B 1 181 ? -40.022 57.090 61.365 1.00 63.94 181 ILE B O 1
ATOM 4780 N N . ASN B 1 182 ? -37.918 56.797 60.691 1.00 55.21 182 ASN B N 1
ATOM 4781 C CA . ASN B 1 182 ? -37.752 58.124 60.130 1.00 52.46 182 ASN B CA 1
ATOM 4782 C C . ASN B 1 182 ? -36.416 58.207 59.395 1.00 60.39 182 ASN B C 1
ATOM 4783 O O . ASN B 1 182 ? -35.559 57.342 59.559 1.00 57.48 182 ASN B O 1
ATOM 4788 N N . PRO B 1 183 ? -36.320 59.105 58.420 1.00 67.64 183 PRO B N 1
ATOM 4789 C CA . PRO B 1 183 ? -35.138 59.208 57.576 1.00 65.01 183 PRO B CA 1
ATOM 4790 C C . PRO B 1 183 ? -33.872 59.382 58.396 1.00 58.57 183 PRO B C 1
ATOM 4791 O O . PRO B 1 183 ? -33.779 60.281 59.230 1.00 57.52 183 PRO B O 1
ATOM 4795 N N . GLY B 1 184 ? -32.943 58.440 58.269 1.00 54.83 184 GLY B N 1
ATOM 4796 C CA . GLY B 1 184 ? -31.694 58.446 59.011 1.00 53.69 184 GLY B CA 1
ATOM 4797 C C . GLY B 1 184 ? -31.852 58.102 60.482 1.00 49.14 184 GLY B C 1
ATOM 4798 O O . GLY B 1 184 ? -30.985 58.409 61.312 1.00 50.58 184 GLY B O 1
ATOM 4799 N N . GLY B 1 185 ? -32.974 57.483 60.845 1.00 45.19 185 GLY B N 1
ATOM 4800 C CA . GLY B 1 185 ? -33.306 57.264 62.241 1.00 46.65 185 GLY B CA 1
ATOM 4801 C C . GLY B 1 185 ? -33.789 55.855 62.506 1.00 46.71 185 GLY B C 1
ATOM 4802 O O . GLY B 1 185 ? -34.714 55.381 61.860 1.00 50.10 185 GLY B O 1
ATOM 4803 N N . THR B 1 186 ? -33.126 55.167 63.442 1.00 48.73 186 THR B N 1
ATOM 4804 C CA . THR B 1 186 ? -33.557 53.819 63.813 1.00 40.75 186 THR B CA 1
ATOM 4805 C C . THR B 1 186 ? -34.040 53.821 65.263 1.00 42.23 186 THR B C 1
ATOM 4806 O O . THR B 1 186 ? -33.577 54.596 66.119 1.00 41.82 186 THR B O 1
ATOM 4810 N N . LEU B 1 187 ? -34.896 52.859 65.551 1.00 38.22 187 LEU B N 1
ATOM 4811 C CA . LEU B 1 187 ? -35.418 52.650 66.882 1.00 41.69 187 LEU B CA 1
ATOM 4812 C C . LEU B 1 187 ? -35.132 51.209 67.333 1.00 44.82 187 LEU B C 1
ATOM 4813 O O . LEU B 1 187 ? -35.201 50.280 66.540 1.00 35.96 187 LEU B O 1
ATOM 4818 N N . GLU B 1 188 ? -34.746 51.071 68.589 1.00 34.09 188 GLU B N 1
ATOM 4819 C CA . GLU B 1 188 ? -34.525 49.768 69.186 1.00 36.70 188 GLU B CA 1
ATOM 4820 C C . GLU B 1 188 ? -35.341 49.740 70.484 1.00 31.56 188 GLU B C 1
ATOM 4821 O O . GLU B 1 188 ? -35.397 50.744 71.187 1.00 35.09 188 GLU B O 1
ATOM 4827 N N . LEU B 1 189 ? -36.023 48.637 70.695 1.00 31.27 189 LEU B N 1
ATOM 4828 C CA . LEU B 1 189 ? -36.802 48.419 71.909 1.00 36.47 189 LEU B CA 1
ATOM 4829 C C . LEU B 1 189 ? -36.272 47.170 72.614 1.00 39.16 189 LEU B C 1
ATOM 4830 O O . LEU B 1 189 ? -36.037 46.139 71.950 1.00 32.28 189 LEU B O 1
ATOM 4835 N N . GLY B 1 190 ? -36.208 47.223 73.936 1.00 36.23 190 GLY B N 1
ATOM 4836 C CA . GLY B 1 190 ? -35.819 46.011 74.667 1.00 31.68 190 GLY B CA 1
ATOM 4837 C C . GLY B 1 190 ? -36.595 45.899 75.974 1.00 35.74 190 GLY B C 1
ATOM 4838 O O . GLY B 1 190 ? -36.971 46.883 76.622 1.00 35.19 190 GLY B O 1
ATOM 4839 N N . VAL B 1 191 ? -36.788 44.659 76.381 1.00 28.64 191 VAL B N 1
ATOM 4840 C CA . VAL B 1 191 ? -37.400 44.265 77.621 1.00 37.40 191 VAL B CA 1
ATOM 4841 C C . VAL B 1 191 ? -36.452 43.280 78.326 1.00 38.60 191 VAL B C 1
ATOM 4842 O O . VAL B 1 191 ? -36.099 42.248 77.746 1.00 35.37 191 VAL B O 1
ATOM 4846 N N . ASP B 1 192 ? -36.176 43.538 79.594 1.00 33.26 192 ASP B N 1
ATOM 4847 C CA . ASP B 1 192 ? -35.478 42.559 80.415 1.00 32.52 192 ASP B CA 1
ATOM 4848 C C . ASP B 1 192 ? -36.341 42.187 81.621 1.00 37.07 192 ASP B C 1
ATOM 4849 O O . ASP B 1 192 ? -36.807 43.080 82.345 1.00 36.88 192 ASP B O 1
ATOM 4854 N N . TYR B 1 193 ? -36.471 40.898 81.856 1.00 34.97 193 TYR B N 1
ATOM 4855 C CA . TYR B 1 193 ? -37.053 40.379 83.085 1.00 37.27 193 TYR B CA 1
ATOM 4856 C C . TYR B 1 193 ? -35.956 39.650 83.871 1.00 34.87 193 TYR B C 1
ATOM 4857 O O . TYR B 1 193 ? -35.374 38.682 83.370 1.00 33.71 193 TYR B O 1
ATOM 4866 N N . GLY B 1 194 ? -35.695 40.120 85.087 1.00 34.76 194 GLY B N 1
ATOM 4867 C CA . GLY B 1 194 ? -34.699 39.436 85.917 1.00 37.71 194 GLY B CA 1
ATOM 4868 C C . GLY B 1 194 ? -35.305 38.991 87.242 1.00 37.33 194 GLY B C 1
ATOM 4869 O O . GLY B 1 194 ? -36.136 39.684 87.807 1.00 44.24 194 GLY B O 1
ATOM 4870 N N . ARG B 1 195 ? -34.794 37.890 87.782 1.00 39.85 195 ARG B N 1
ATOM 4871 C CA . ARG B 1 195 ? -35.233 37.342 89.036 1.00 37.27 195 ARG B CA 1
ATOM 4872 C C . ARG B 1 195 ? -34.159 36.555 89.764 1.00 40.15 195 ARG B C 1
ATOM 4873 O O . ARG B 1 195 ? -33.412 35.788 89.150 1.00 38.94 195 ARG B O 1
ATOM 4881 N N . ALA B 1 196 ? -34.205 36.626 91.099 1.00 36.43 196 ALA B N 1
ATOM 4882 C CA . ALA B 1 196 ? -33.377 35.726 91.911 1.00 31.60 196 ALA B CA 1
ATOM 4883 C C . ALA B 1 196 ? -33.910 34.314 91.677 1.00 34.30 196 ALA B C 1
ATOM 4884 O O . ALA B 1 196 ? -35.103 34.144 91.425 1.00 43.09 196 ALA B O 1
ATOM 4886 N N . ASN B 1 197 ? -33.034 33.346 91.587 1.00 38.90 197 ASN B N 1
ATOM 4887 C CA . ASN B 1 197 ? -33.373 31.967 91.281 1.00 36.08 197 ASN B CA 1
ATOM 4888 C C . ASN B 1 197 ? -32.828 31.067 92.389 1.00 35.44 197 ASN B C 1
ATOM 4889 O O . ASN B 1 197 ? -31.673 30.676 92.383 1.00 37.75 197 ASN B O 1
ATOM 4894 N N . LEU B 1 198 ? -33.685 30.795 93.360 1.00 45.47 198 LEU B N 1
ATOM 4895 C CA . LEU B 1 198 ? -33.324 30.167 94.616 1.00 38.28 198 LEU B CA 1
ATOM 4896 C C . LEU B 1 198 ? -33.114 28.675 94.505 1.00 35.57 198 LEU B C 1
ATOM 4897 O O . LEU B 1 198 ? -33.862 27.998 93.811 1.00 35.51 198 LEU B O 1
ATOM 4902 N N . ARG B 1 199 ? -32.083 28.167 95.194 1.00 38.16 199 ARG B N 1
ATOM 4903 C CA . ARG B 1 199 ? -31.971 26.710 95.318 1.00 45.62 199 ARG B CA 1
ATOM 4904 C C . ARG B 1 199 ? -33.199 26.189 96.073 1.00 45.78 199 ARG B C 1
ATOM 4905 O O . ARG B 1 199 ? -33.862 26.938 96.799 1.00 45.12 199 ARG B O 1
ATOM 4913 N N . ASP B 1 200 ? -33.475 24.909 95.904 1.00 47.75 200 ASP B N 1
ATOM 4914 C CA . ASP B 1 200 ? -34.552 24.229 96.606 1.00 45.47 200 ASP B CA 1
ATOM 4915 C C . ASP B 1 200 ? -34.477 24.463 98.108 1.00 47.89 200 ASP B C 1
ATOM 4916 O O . ASP B 1 200 ? -33.427 24.266 98.724 1.00 49.44 200 ASP B O 1
ATOM 4921 N N . ASN B 1 201 ? -35.548 24.945 98.720 1.00 49.64 201 ASN B N 1
ATOM 4922 C CA . ASN B 1 201 ? -35.629 25.178 100.149 1.00 58.66 201 ASN B CA 1
ATOM 4923 C C . ASN B 1 201 ? -34.818 26.357 100.654 1.00 63.06 201 ASN B C 1
ATOM 4924 O O . ASN B 1 201 ? -34.698 26.490 101.886 1.00 66.18 201 ASN B O 1
ATOM 4929 N N . TYR B 1 202 ? -34.239 27.189 99.795 1.00 56.53 202 TYR B N 1
ATOM 4930 C CA . TYR B 1 202 ? -33.532 28.376 100.296 1.00 43.61 202 TYR B CA 1
ATOM 4931 C C . TYR B 1 202 ? -34.510 29.538 100.284 1.00 41.98 202 TYR B C 1
ATOM 4932 O O . TYR B 1 202 ? -35.547 29.455 99.620 1.00 45.53 202 TYR B O 1
ATOM 4941 N N . ARG B 1 203 ? -34.158 30.629 100.955 1.00 39.30 203 ARG B N 1
ATOM 4942 C CA . ARG B 1 203 ? -35.087 31.748 101.043 1.00 35.43 203 ARG B CA 1
ATOM 4943 C C . ARG B 1 203 ? -34.377 33.091 100.949 1.00 38.81 203 ARG B C 1
ATOM 4944 O O . ARG B 1 203 ? -33.237 33.238 101.395 1.00 39.40 203 ARG B O 1
ATOM 4952 N N . LEU B 1 204 ? -35.147 34.097 100.564 1.00 35.71 204 LEU B N 1
ATOM 4953 C CA . LEU B 1 204 ? -34.744 35.482 100.626 1.00 38.25 204 LEU B CA 1
ATOM 4954 C C . LEU B 1 204 ? -35.328 36.106 101.899 1.00 47.17 204 LEU B C 1
ATOM 4955 O O . LEU B 1 204 ? -36.228 35.546 102.513 1.00 47.37 204 LEU B O 1
ATOM 4960 N N . VAL B 1 205 ? -34.691 37.148 102.368 1.00 47.31 205 VAL B N 1
ATOM 4961 C CA . VAL B 1 205 ? -35.138 37.910 103.529 1.00 43.58 205 VAL B CA 1
ATOM 4962 C C . VAL B 1 205 ? -36.535 38.440 103.262 1.00 55.76 205 VAL B C 1
ATOM 4963 O O . VAL B 1 205 ? -36.928 38.595 102.089 1.00 54.48 205 VAL B O 1
ATOM 4967 N N . ASP B 1 206 ? -37.363 38.558 104.293 1.00 52.12 206 ASP B N 1
ATOM 4968 C CA . ASP B 1 206 ? -38.733 39.039 104.133 1.00 46.26 206 ASP B CA 1
ATOM 4969 C C . ASP B 1 206 ? -38.723 40.398 103.445 1.00 42.79 206 ASP B C 1
ATOM 4970 O O . ASP B 1 206 ? -37.961 41.284 103.864 1.00 52.44 206 ASP B O 1
ATOM 4975 N N . GLY B 1 207 ? -39.552 40.603 102.441 1.00 41.04 207 GLY B N 1
ATOM 4976 C CA . GLY B 1 207 ? -39.584 41.896 101.750 1.00 47.75 207 GLY B CA 1
ATOM 4977 C C . GLY B 1 207 ? -38.622 42.012 100.581 1.00 51.10 207 GLY B C 1
ATOM 4978 O O . GLY B 1 207 ? -38.591 43.057 99.899 1.00 48.35 207 GLY B O 1
ATOM 4979 N N . ALA B 1 208 ? -37.776 41.018 100.327 1.00 48.06 208 ALA B N 1
ATOM 4980 C CA . ALA B 1 208 ? -36.797 41.119 99.240 1.00 44.72 208 ALA B CA 1
ATOM 4981 C C . ALA B 1 208 ? -37.509 41.413 97.926 1.00 40.19 208 ALA B C 1
ATOM 4982 O O . ALA B 1 208 ? -38.526 40.780 97.638 1.00 47.17 208 ALA B O 1
ATOM 4984 N N . SER B 1 209 ? -36.925 42.281 97.112 1.00 41.07 209 SER B N 1
ATOM 4985 C CA . SER B 1 209 ? -37.508 42.567 95.792 1.00 39.95 209 SER B CA 1
ATOM 4986 C C . SER B 1 209 ? -37.706 41.288 95.001 1.00 35.74 209 SER B C 1
ATOM 4987 O O . SER B 1 209 ? -38.680 41.153 94.266 1.00 37.80 209 SER B O 1
ATOM 4990 N N . LYS B 1 210 ? -36.706 40.411 94.949 1.00 35.36 210 LYS B N 1
ATOM 4991 C CA . LYS B 1 210 ? -36.821 39.145 94.236 1.00 41.01 210 LYS B CA 1
ATOM 4992 C C . LYS B 1 210 ? -36.677 39.270 92.725 1.00 42.59 210 LYS B C 1
ATOM 4993 O O . LYS B 1 210 ? -35.950 38.475 92.101 1.00 42.25 210 LYS B O 1
ATOM 4999 N N . ASP B 1 211 ? -37.532 40.078 92.089 1.00 35.55 211 ASP B N 1
ATOM 5000 C CA . ASP B 1 211 ? -37.506 40.171 90.633 1.00 34.25 211 ASP B CA 1
ATOM 5001 C C . ASP B 1 211 ? -37.838 41.587 90.203 1.00 34.53 211 ASP B C 1
ATOM 5002 O O . ASP B 1 211 ? -37.818 42.497 91.038 1.00 38.21 211 ASP B O 1
ATOM 5007 N N . GLY B 1 212 ? -37.851 41.810 88.894 1.00 33.64 212 GLY B N 1
ATOM 5008 C CA . GLY B 1 212 ? -37.979 43.191 88.407 1.00 27.03 212 GLY B CA 1
ATOM 5009 C C . GLY B 1 212 ? -37.817 43.159 86.882 1.00 37.78 212 GLY B C 1
ATOM 5010 O O . GLY B 1 212 ? -37.541 42.119 86.279 1.00 37.62 212 GLY B O 1
ATOM 5011 N N . TRP B 1 213 ? -38.081 44.292 86.273 1.00 37.46 213 TRP B N 1
ATOM 5012 C CA . TRP B 1 213 ? -38.084 44.493 84.855 1.00 34.00 213 TRP B CA 1
ATOM 5013 C C . TRP B 1 213 ? -37.214 45.705 84.499 1.00 36.46 213 TRP B C 1
ATOM 5014 O O . TRP B 1 213 ? -37.126 46.629 85.311 1.00 34.58 213 TRP B O 1
ATOM 5025 N N . LEU B 1 214 ? -36.689 45.673 83.273 1.00 31.90 214 LEU B N 1
ATOM 5026 C CA . LEU B 1 214 ? -36.049 46.873 82.731 1.00 34.68 214 LEU B CA 1
ATOM 5027 C C . LEU B 1 214 ? -36.553 47.044 81.285 1.00 38.55 214 LEU B C 1
ATOM 5028 O O . LEU B 1 214 ? -36.529 46.081 80.511 1.00 36.00 214 LEU B O 1
ATOM 5033 N N . PHE B 1 215 ? -37.050 48.223 80.980 1.00 31.81 215 PHE B N 1
ATOM 5034 C CA . PHE B 1 215 ? -37.595 48.523 79.660 1.00 39.86 215 PHE B CA 1
ATOM 5035 C C . PHE B 1 215 ? -36.709 49.606 79.032 1.00 33.85 215 PHE B C 1
ATOM 5036 O O . PHE B 1 215 ? -36.396 50.592 79.699 1.00 32.89 215 PHE B O 1
ATOM 5044 N N . THR B 1 216 ? -36.301 49.353 77.800 1.00 32.47 216 THR B N 1
ATOM 5045 C CA . THR B 1 216 ? -35.396 50.278 77.119 1.00 39.18 216 THR B CA 1
ATOM 5046 C C . THR B 1 216 ? -35.944 50.715 75.769 1.00 33.74 216 THR B C 1
ATOM 5047 O O . THR B 1 216 ? -36.427 49.910 74.969 1.00 33.89 216 THR B O 1
ATOM 5051 N N . ALA B 1 217 ? -35.712 51.968 75.434 1.00 32.94 217 ALA B N 1
ATOM 5052 C CA . ALA B 1 217 ? -36.037 52.488 74.108 1.00 41.23 217 ALA B CA 1
ATOM 5053 C C . ALA B 1 217 ? -34.869 53.381 73.679 1.00 37.54 217 ALA B C 1
ATOM 5054 O O . ALA B 1 217 ? -34.472 54.260 74.446 1.00 38.48 217 ALA B O 1
ATOM 5056 N N . GLU B 1 218 ? -34.302 53.079 72.517 1.00 35.07 218 GLU B N 1
ATOM 5057 C CA . GLU B 1 218 ? -33.172 53.872 72.043 1.00 35.02 218 GLU B CA 1
ATOM 5058 C C . GLU B 1 218 ? -33.430 54.279 70.590 1.00 41.47 218 GLU B C 1
ATOM 5059 O O . GLU B 1 218 ? -33.704 53.458 69.708 1.00 37.46 218 GLU B O 1
ATOM 5065 N N . HIS B 1 219 ? -33.345 55.587 70.373 1.00 32.13 219 HIS B N 1
ATOM 5066 C CA . HIS B 1 219 ? -33.499 56.113 69.025 1.00 38.54 219 HIS B CA 1
ATOM 5067 C C . HIS B 1 219 ? -32.123 56.570 68.549 1.00 37.75 219 HIS B C 1
ATOM 5068 O O . HIS B 1 219 ? -31.451 57.289 69.291 1.00 35.57 219 HIS B O 1
ATOM 5075 N N . THR B 1 220 ? -31.726 56.101 67.372 1.00 35.10 220 THR B N 1
ATOM 5076 C CA . THR B 1 220 ? -30.436 56.520 66.819 1.00 40.33 220 THR B CA 1
ATOM 5077 C C . THR B 1 220 ? -30.666 57.333 65.546 1.00 46.39 220 THR B C 1
ATOM 5078 O O . THR B 1 220 ? -31.301 56.859 64.596 1.00 41.68 220 THR B O 1
ATOM 5082 N N . GLN B 1 221 ? -30.096 58.522 65.511 1.00 47.56 221 GLN B N 1
ATOM 5083 C CA . GLN B 1 221 ? -30.264 59.444 64.409 1.00 39.61 221 GLN B CA 1
ATOM 5084 C C . GLN B 1 221 ? -28.930 59.801 63.764 1.00 46.51 221 GLN B C 1
ATOM 5085 O O . GLN B 1 221 ? -28.064 60.400 64.419 1.00 40.18 221 GLN B O 1
ATOM 5091 N N . SER B 1 222 ? -28.852 59.552 62.458 1.00 42.53 222 SER B N 1
ATOM 5092 C CA . SER B 1 222 ? -27.664 59.970 61.704 1.00 48.12 222 SER B CA 1
ATOM 5093 C C . SER B 1 222 ? -27.718 61.473 61.451 1.00 46.30 222 SER B C 1
ATOM 5094 O O . SER B 1 222 ? -28.777 61.985 61.077 1.00 56.54 222 SER B O 1
ATOM 5097 N N . VAL B 1 223 ? -26.763 62.218 61.970 1.00 46.33 223 VAL B N 1
ATOM 5098 C CA . VAL B 1 223 ? -26.710 63.651 61.944 1.00 46.20 223 VAL B CA 1
ATOM 5099 C C . VAL B 1 223 ? -25.240 64.100 61.804 1.00 52.76 223 VAL B C 1
ATOM 5100 O O . VAL B 1 223 ? -24.394 63.616 62.556 1.00 52.69 223 VAL B O 1
ATOM 5104 N N . LEU B 1 224 ? -25.029 65.178 61.081 1.00 51.19 224 LEU B N 1
ATOM 5105 C CA . LEU B 1 224 ? -23.753 65.852 60.970 1.00 41.96 224 LEU B CA 1
ATOM 5106 C C . LEU B 1 224 ? -22.553 64.945 60.959 1.00 47.90 224 LEU B C 1
ATOM 5107 O O . LEU B 1 224 ? -21.609 65.111 61.743 1.00 50.78 224 LEU B O 1
ATOM 5112 N N . LYS B 1 225 ? -22.560 63.922 60.103 1.00 51.38 225 LYS B N 1
ATOM 5113 C CA . LYS B 1 225 ? -21.467 62.987 59.945 1.00 56.13 225 LYS B CA 1
ATOM 5114 C C . LYS B 1 225 ? -21.237 62.097 61.149 1.00 58.04 225 LYS B C 1
ATOM 5115 O O . LYS B 1 225 ? -20.257 61.343 61.216 1.00 61.21 225 LYS B O 1
ATOM 5121 N N . GLY B 1 226 ? -22.148 62.110 62.112 1.00 49.56 226 GLY B N 1
ATOM 5122 C CA . GLY B 1 226 ? -22.012 61.283 63.305 1.00 40.43 226 GLY B CA 1
ATOM 5123 C C . GLY B 1 226 ? -23.381 60.751 63.695 1.00 42.99 226 GLY B C 1
ATOM 5124 O O . GLY B 1 226 ? -24.179 60.374 62.832 1.00 42.98 226 GLY B O 1
ATOM 5125 N N . PHE B 1 227 ? -23.700 60.876 64.983 1.00 41.93 227 PHE B N 1
ATOM 5126 C CA . PHE B 1 227 ? -24.996 60.362 65.422 1.00 38.27 227 PHE B CA 1
ATOM 5127 C C . PHE B 1 227 ? -25.445 61.048 66.707 1.00 36.48 227 PHE B C 1
ATOM 5128 O O . PHE B 1 227 ? -24.682 61.646 67.459 1.00 34.81 227 PHE B O 1
ATOM 5136 N N . ASN B 1 228 ? -26.700 60.805 67.002 1.00 33.40 228 ASN B N 1
ATOM 5137 C CA . ASN B 1 228 ? -27.337 61.178 68.243 1.00 37.57 228 ASN B CA 1
ATOM 5138 C C . ASN B 1 228 ? -28.101 59.945 68.749 1.00 38.46 228 ASN B C 1
ATOM 5139 O O . ASN B 1 228 ? -28.810 59.295 67.979 1.00 39.20 228 ASN B O 1
ATOM 5144 N N . LYS B 1 229 ? -27.934 59.650 70.029 1.00 32.61 229 LYS B N 1
ATOM 5145 C CA . LYS B 1 229 ? -28.746 58.567 70.604 1.00 35.27 229 LYS B CA 1
ATOM 5146 C C . LYS B 1 229 ? -29.577 59.199 71.723 1.00 39.81 229 LYS B C 1
ATOM 5147 O O . LYS B 1 229 ? -29.048 60.005 72.499 1.00 40.34 229 LYS B O 1
ATOM 5153 N N . PHE B 1 230 ? -30.854 58.899 71.689 1.00 35.62 230 PHE B N 1
ATOM 5154 C CA . PHE B 1 230 ? -31.796 59.383 72.692 1.00 40.44 230 PHE B CA 1
ATOM 5155 C C . PHE B 1 230 ? -32.400 58.134 73.342 1.00 36.69 230 PHE B C 1
ATOM 5156 O O . PHE B 1 230 ? -32.809 57.210 72.621 1.00 36.25 230 PHE B O 1
ATOM 5164 N N . VAL B 1 231 ? -32.222 58.030 74.642 1.00 34.19 231 VAL B N 1
ATOM 5165 C CA . VAL B 1 231 ? -32.516 56.801 75.369 1.00 33.75 231 VAL B CA 1
ATOM 5166 C C . VAL B 1 231 ? -33.445 57.087 76.549 1.00 36.00 231 VAL B C 1
ATOM 5167 O O . VAL B 1 231 ? -33.240 58.030 77.319 1.00 36.55 231 VAL B O 1
ATOM 5171 N N . VAL B 1 232 ? -34.415 56.218 76.720 1.00 29.75 232 VAL B N 1
ATOM 5172 C CA . VAL B 1 232 ? -35.334 56.247 77.844 1.00 37.14 232 VAL B CA 1
ATOM 5173 C C . VAL B 1 232 ? -35.390 54.814 78.411 1.00 37.85 232 VAL B C 1
ATOM 5174 O O . VAL B 1 232 ? -35.608 53.874 77.659 1.00 32.67 232 VAL B O 1
ATOM 5178 N N . GLN B 1 233 ? -35.146 54.685 79.699 1.00 34.79 233 GLN B N 1
ATOM 5179 C CA . GLN B 1 233 ? -35.203 53.393 80.350 1.00 38.64 233 GLN B CA 1
ATOM 5180 C C . GLN B 1 233 ? -35.987 53.536 81.659 1.00 37.96 233 GLN B C 1
ATOM 5181 O O . GLN B 1 233 ? -35.862 54.523 82.382 1.00 35.74 233 GLN B O 1
ATOM 5187 N N . TYR B 1 234 ? -36.714 52.477 81.961 1.00 34.93 234 TYR B N 1
ATOM 5188 C CA . TYR B 1 234 ? -37.480 52.406 83.194 1.00 37.05 234 TYR B CA 1
ATOM 5189 C C . TYR B 1 234 ? -37.268 51.028 83.818 1.00 33.24 234 TYR B C 1
ATOM 5190 O O . TYR B 1 234 ? -37.470 49.992 83.176 1.00 36.63 234 TYR B O 1
ATOM 5199 N N . ALA B 1 235 ? -36.824 51.032 85.064 1.00 33.92 235 ALA B N 1
ATOM 5200 C CA . ALA B 1 235 ? -36.544 49.773 85.744 1.00 36.40 235 ALA B CA 1
ATOM 5201 C C . ALA B 1 235 ? -37.347 49.744 87.051 1.00 38.07 235 ALA B C 1
ATOM 5202 O O . ALA B 1 235 ? -37.513 50.756 87.728 1.00 38.16 235 ALA B O 1
ATOM 5204 N N . THR B 1 236 ? -37.525 48.538 87.510 1.00 32.71 236 THR B N 1
ATOM 5205 C CA . THR B 1 236 ? -38.350 48.202 88.663 1.00 37.78 236 THR B CA 1
ATOM 5206 C C . THR B 1 236 ? -37.593 47.274 89.589 1.00 45.12 236 THR B C 1
ATOM 5207 O O . THR B 1 236 ? -36.802 46.410 89.173 1.00 35.44 236 THR B O 1
ATOM 5211 N N . ASP B 1 237 ? -37.717 47.491 90.886 1.00 38.60 237 ASP B N 1
ATOM 5212 C CA . ASP B 1 237 ? -37.253 46.646 91.945 1.00 36.53 237 ASP B CA 1
ATOM 5213 C C . ASP B 1 237 ? -35.871 46.062 91.764 1.00 39.42 237 ASP B C 1
ATOM 5214 O O . ASP B 1 237 ? -34.869 46.803 91.813 1.00 40.93 237 ASP B O 1
ATOM 5219 N N . SER B 1 238 ? -35.730 44.756 91.562 1.00 30.69 238 SER B N 1
ATOM 5220 C CA . SER B 1 238 ? -34.457 44.080 91.543 1.00 42.00 238 SER B CA 1
ATOM 5221 C C . SER B 1 238 ? -33.501 44.565 90.456 1.00 40.67 238 SER B C 1
ATOM 5222 O O . SER B 1 238 ? -32.290 44.380 90.606 1.00 37.26 238 SER B O 1
ATOM 5225 N N . MET B 1 239 ? -33.979 45.258 89.446 1.00 33.07 239 MET B N 1
ATOM 5226 C CA . MET B 1 239 ? -33.203 45.775 88.350 1.00 27.89 239 MET B CA 1
ATOM 5227 C C . MET B 1 239 ? -32.687 47.179 88.558 1.00 35.17 239 MET B C 1
ATOM 5228 O O . MET B 1 239 ? -32.027 47.678 87.643 1.00 36.78 239 MET B O 1
ATOM 5233 N N . THR B 1 240 ? -33.010 47.818 89.679 1.00 37.40 240 THR B N 1
ATOM 5234 C CA . THR B 1 240 ? -32.638 49.205 89.910 1.00 33.26 240 THR B CA 1
ATOM 5235 C C . THR B 1 240 ? -31.249 49.396 90.493 1.00 38.02 240 THR B C 1
ATOM 5236 O O . THR B 1 240 ? -30.738 50.517 90.429 1.00 34.62 240 THR B O 1
ATOM 5240 N N . SER B 1 241 ? -30.731 48.423 91.267 1.00 35.84 241 SER B N 1
ATOM 5241 C CA . SER B 1 241 ? -29.464 48.698 91.966 1.00 40.39 241 SER B CA 1
ATOM 5242 C C . SER B 1 241 ? -28.290 48.614 90.996 1.00 34.52 241 SER B C 1
ATOM 5243 O O . SER B 1 241 ? -27.523 49.569 90.899 1.00 35.30 241 SER B O 1
ATOM 5246 N N . GLN B 1 242 ? -28.236 47.566 90.172 1.00 35.14 242 GLN B N 1
ATOM 5247 C CA . GLN B 1 242 ? -27.189 47.536 89.143 1.00 36.25 242 GLN B CA 1
ATOM 5248 C C . GLN B 1 242 ? -27.559 48.515 88.028 1.00 39.57 242 GLN B C 1
ATOM 5249 O O . GLN B 1 242 ? -26.738 49.333 87.600 1.00 37.77 242 GLN B O 1
ATOM 5255 N N . GLY B 1 243 ? -28.801 48.450 87.544 1.00 39.48 243 GLY B N 1
ATOM 5256 C CA . GLY B 1 243 ? -29.366 49.430 86.658 1.00 39.01 243 GLY B CA 1
ATOM 5257 C C . GLY B 1 243 ? -29.005 49.357 85.193 1.00 44.14 243 GLY B C 1
ATOM 5258 O O . GLY B 1 243 ? -29.129 50.373 84.477 1.00 36.45 243 GLY B O 1
ATOM 5259 N N . LYS B 1 244 ? -28.417 48.242 84.746 1.00 37.49 244 LYS B N 1
ATOM 5260 C CA . LYS B 1 244 ? -27.983 48.117 83.352 1.00 35.44 244 LYS B CA 1
ATOM 5261 C C . LYS B 1 244 ? -28.564 46.855 82.731 1.00 30.95 244 LYS B C 1
ATOM 5262 O O . LYS B 1 244 ? -28.288 46.545 81.577 1.00 34.71 244 LYS B O 1
ATOM 5268 N N . GLY B 1 245 ? -29.369 46.114 83.492 1.00 30.90 245 GLY B N 1
ATOM 5269 C CA . GLY B 1 245 ? -30.028 44.939 82.955 1.00 31.69 245 GLY B CA 1
ATOM 5270 C C . GLY B 1 245 ? -29.766 43.684 83.772 1.00 35.19 245 GLY B C 1
ATOM 5271 O O . GLY B 1 245 ? -30.339 42.635 83.449 1.00 38.06 245 GLY B O 1
ATOM 5272 N N . LEU B 1 246 ? -28.963 43.764 84.813 1.00 31.79 246 LEU B N 1
ATOM 5273 C CA . LEU B 1 246 ? -28.756 42.603 85.684 1.00 38.41 246 LEU B CA 1
ATOM 5274 C C . LEU B 1 246 ? -29.609 42.726 86.945 1.00 35.33 246 LEU B C 1
ATOM 5275 O O . LEU B 1 246 ? -29.852 43.810 87.465 1.00 30.63 246 LEU B O 1
ATOM 5280 N N . SER B 1 247 ? -30.114 41.583 87.426 1.00 31.46 247 SER B N 1
ATOM 5281 C CA . SER B 1 247 ? -30.992 41.648 88.603 1.00 34.74 247 SER B CA 1
ATOM 5282 C C . SER B 1 247 ? -30.222 41.382 89.877 1.00 38.87 247 SER B C 1
ATOM 5283 O O . SER B 1 247 ? -29.315 40.545 89.912 1.00 33.06 247 SER B O 1
ATOM 5286 N N . GLN B 1 248 ? -30.627 42.017 90.965 1.00 36.00 248 GLN B N 1
ATOM 5287 C CA . GLN B 1 248 ? -30.092 41.758 92.298 1.00 40.43 248 GLN B CA 1
ATOM 5288 C C . GLN B 1 248 ? -31.268 41.613 93.278 1.00 41.58 248 GLN B C 1
ATOM 5289 O O . GLN B 1 248 ? -31.666 42.578 93.937 1.00 38.78 248 GLN B O 1
ATOM 5295 N N . GLY B 1 249 ? -31.948 40.472 93.191 1.00 36.65 249 GLY B N 1
ATOM 5296 C CA . GLY B 1 249 ? -33.172 40.237 93.918 1.00 41.72 249 GLY B CA 1
ATOM 5297 C C . GLY B 1 249 ? -33.062 40.054 95.418 1.00 44.82 249 GLY B C 1
ATOM 5298 O O . GLY B 1 249 ? -34.074 40.220 96.130 1.00 41.54 249 GLY B O 1
ATOM 5299 N N . SER B 1 250 ? -31.892 39.679 95.935 1.00 36.32 250 SER B N 1
ATOM 5300 C CA . SER B 1 250 ? -31.756 39.320 97.335 1.00 40.98 250 SER B CA 1
ATOM 5301 C C . SER B 1 250 ? -31.847 40.535 98.240 1.00 43.72 250 SER B C 1
ATOM 5302 O O . SER B 1 250 ? -32.307 40.423 99.372 1.00 42.75 250 SER B O 1
ATOM 5305 N N . GLY B 1 251 ? -31.328 41.677 97.809 1.00 47.19 251 GLY B N 1
ATOM 5306 C CA . GLY B 1 251 ? -31.346 42.901 98.593 1.00 44.49 251 GLY B CA 1
ATOM 5307 C C . GLY B 1 251 ? -30.432 42.869 99.808 1.00 49.35 251 GLY B C 1
ATOM 5308 O O . GLY B 1 251 ? -30.562 43.687 100.730 1.00 49.74 251 GLY B O 1
ATOM 5309 N N . VAL B 1 252 ? -29.435 41.991 99.791 1.00 49.39 252 VAL B N 1
ATOM 5310 C CA . VAL B 1 252 ? -28.482 41.841 100.878 1.00 45.39 252 VAL B CA 1
ATOM 5311 C C . VAL B 1 252 ? -27.072 42.217 100.423 1.00 49.01 252 VAL B C 1
ATOM 5312 O O . VAL B 1 252 ? -26.616 41.774 99.362 1.00 45.31 252 VAL B O 1
ATOM 5316 N N . ALA B 1 253 ? -26.381 42.981 101.256 1.00 44.36 253 ALA B N 1
ATOM 5317 C CA . ALA B 1 253 ? -24.989 43.334 101.032 1.00 42.51 253 ALA B CA 1
ATOM 5318 C C . ALA B 1 253 ? -24.160 43.003 102.276 1.00 51.25 253 ALA B C 1
ATOM 5319 O O . ALA B 1 253 ? -24.691 42.614 103.321 1.00 47.40 253 ALA B O 1
ATOM 5321 N N . PHE B 1 254 ? -22.838 43.023 102.126 1.00 51.88 254 PHE B N 1
ATOM 5322 C CA . PHE B 1 254 ? -21.940 42.670 103.221 1.00 49.59 254 PHE B CA 1
ATOM 5323 C C . PHE B 1 254 ? -20.918 43.762 103.464 1.00 51.70 254 PHE B C 1
ATOM 5324 O O . PHE B 1 254 ? -20.400 44.328 102.498 1.00 48.25 254 PHE B O 1
ATOM 5332 N N . ASP B 1 255 ? -20.619 44.055 104.733 1.00 53.14 255 ASP B N 1
ATOM 5333 C CA . ASP B 1 255 ? -19.541 45.024 104.996 1.00 58.01 255 ASP B CA 1
ATOM 5334 C C . ASP B 1 255 ? -18.200 44.309 104.867 1.00 62.51 255 ASP B C 1
ATOM 5335 O O . ASP B 1 255 ? -18.176 43.122 104.520 1.00 66.25 255 ASP B O 1
ATOM 5340 N N . ASN B 1 256 ? -17.117 44.948 105.271 1.00 68.82 256 ASN B N 1
ATOM 5341 C CA . ASN B 1 256 ? -15.786 44.359 105.184 1.00 72.92 256 ASN B CA 1
ATOM 5342 C C . ASN B 1 256 ? -15.565 43.231 106.174 1.00 74.85 256 ASN B C 1
ATOM 5343 O O . ASN B 1 256 ? -14.820 42.289 105.882 1.00 79.89 256 ASN B O 1
ATOM 5348 N N . GLU B 1 257 ? -16.296 43.220 107.283 1.00 73.78 257 GLU B N 1
ATOM 5349 C CA . GLU B 1 257 ? -16.216 42.143 108.259 1.00 72.09 257 GLU B CA 1
ATOM 5350 C C . GLU B 1 257 ? -17.208 41.026 107.992 1.00 72.55 257 GLU B C 1
ATOM 5351 O O . GLU B 1 257 ? -17.472 40.181 108.853 1.00 71.82 257 GLU B O 1
ATOM 5357 N N . LYS B 1 258 ? -17.856 41.040 106.830 1.00 73.78 258 LYS B N 1
ATOM 5358 C CA . LYS B 1 258 ? -18.784 40.018 106.399 1.00 68.05 258 LYS B CA 1
ATOM 5359 C C . LYS B 1 258 ? -20.101 40.037 107.158 1.00 65.40 258 LYS B C 1
ATOM 5360 O O . LYS B 1 258 ? -20.814 39.026 107.191 1.00 64.16 258 LYS B O 1
ATOM 5366 N N . PHE B 1 259 ? -20.453 41.171 107.759 1.00 57.73 259 PHE B N 1
ATOM 5367 C CA . PHE B 1 259 ? -21.771 41.334 108.359 1.00 55.38 259 PHE B CA 1
ATOM 5368 C C . PHE B 1 259 ? -22.766 41.724 107.256 1.00 54.93 259 PHE B C 1
ATOM 5369 O O . PHE B 1 259 ? -22.444 42.562 106.416 1.00 55.82 259 PHE B O 1
ATOM 5377 N N . ALA B 1 260 ? -23.882 41.025 107.186 1.00 53.80 260 ALA B N 1
ATOM 5378 C CA . ALA B 1 260 ? -24.919 41.288 106.209 1.00 51.93 260 ALA B CA 1
ATOM 5379 C C . ALA B 1 260 ? -25.765 42.487 106.642 1.00 54.07 260 ALA B C 1
ATOM 5380 O O . ALA B 1 260 ? -25.983 42.680 107.835 1.00 55.70 260 ALA B O 1
ATOM 5382 N N . TYR B 1 261 ? -26.194 43.287 105.676 1.00 48.75 261 TYR B N 1
ATOM 5383 C CA . TYR B 1 261 ? -27.112 44.389 105.916 1.00 45.13 261 TYR B CA 1
ATOM 5384 C C . TYR B 1 261 ? -28.062 44.517 104.715 1.00 49.70 261 TYR B C 1
ATOM 5385 O O . TYR B 1 261 ? -27.828 43.929 103.654 1.00 47.55 261 TYR B O 1
ATOM 5394 N N . ASN B 1 262 ? -29.216 45.112 104.959 1.00 46.85 262 ASN B N 1
ATOM 5395 C CA . ASN B 1 262 ? -30.316 45.173 104.022 1.00 42.51 262 ASN B CA 1
ATOM 5396 C C . ASN B 1 262 ? -30.236 46.372 103.093 1.00 48.51 262 ASN B C 1
ATOM 5397 O O . ASN B 1 262 ? -30.176 47.516 103.545 1.00 51.47 262 ASN B O 1
ATOM 5402 N N . ILE B 1 263 ? -30.213 46.119 101.791 1.00 43.75 263 ILE B N 1
ATOM 5403 C CA . ILE B 1 263 ? -30.211 47.205 100.802 1.00 45.18 263 ILE B CA 1
ATOM 5404 C C . ILE B 1 263 ? -31.386 46.981 99.851 1.00 46.76 263 ILE B C 1
ATOM 5405 O O . ILE B 1 263 ? -31.216 46.902 98.641 1.00 52.71 263 ILE B O 1
ATOM 5410 N N . ASN B 1 264 ? -32.560 46.719 100.429 1.00 48.70 264 ASN B N 1
ATOM 5411 C CA . ASN B 1 264 ? -33.758 46.453 99.637 1.00 47.86 264 ASN B CA 1
ATOM 5412 C C . ASN B 1 264 ? -33.849 47.448 98.480 1.00 44.88 264 ASN B C 1
ATOM 5413 O O . ASN B 1 264 ? -33.681 48.646 98.653 1.00 43.43 264 ASN B O 1
ATOM 5418 N N . ASN B 1 265 ? -34.076 46.920 97.282 1.00 40.97 265 ASN B N 1
ATOM 5419 C CA . ASN B 1 265 ? -34.095 47.783 96.106 1.00 44.18 265 ASN B CA 1
ATOM 5420 C C . ASN B 1 265 ? -35.484 47.878 95.512 1.00 41.50 265 ASN B C 1
ATOM 5421 O O . ASN B 1 265 ? -35.628 48.262 94.349 1.00 43.54 265 ASN B O 1
ATOM 5426 N N . ASN B 1 266 ? -36.513 47.641 96.328 1.00 42.60 266 ASN B N 1
ATOM 5427 C CA . ASN B 1 266 ? -37.897 47.869 95.900 1.00 41.21 266 ASN B CA 1
ATOM 5428 C C . ASN B 1 266 ? -38.074 49.333 95.529 1.00 34.41 266 ASN B C 1
ATOM 5429 O O . ASN B 1 266 ? -37.598 50.191 96.275 1.00 32.99 266 ASN B O 1
ATOM 5434 N N . GLY B 1 267 ? -38.699 49.572 94.370 1.00 33.19 267 GLY B N 1
ATOM 5435 C CA . GLY B 1 267 ? -38.814 51.000 93.954 1.00 27.15 267 GLY B CA 1
ATOM 5436 C C . GLY B 1 267 ? -38.621 51.011 92.433 1.00 37.77 267 GLY B C 1
ATOM 5437 O O . GLY B 1 267 ? -38.905 50.015 91.767 1.00 31.58 267 GLY B O 1
ATOM 5438 N N . HIS B 1 268 ? -38.188 52.139 91.886 1.00 32.19 268 HIS B N 1
ATOM 5439 C CA . HIS B 1 268 ? -38.070 52.183 90.424 1.00 36.65 268 HIS B CA 1
ATOM 5440 C C . HIS B 1 268 ? -36.940 53.129 90.042 1.00 34.55 268 HIS B C 1
ATOM 5441 O O . HIS B 1 268 ? -36.495 53.932 90.855 1.00 32.26 268 HIS B O 1
ATOM 5448 N N . MET B 1 269 ? -36.501 53.022 88.801 1.00 36.14 269 MET B N 1
ATOM 5449 C CA . MET B 1 269 ? -35.499 53.930 88.267 1.00 34.43 269 MET B CA 1
ATOM 5450 C C . MET B 1 269 ? -35.990 54.442 86.905 1.00 35.13 269 MET B C 1
ATOM 5451 O O . MET B 1 269 ? -36.505 53.683 86.087 1.00 36.12 269 MET B O 1
ATOM 5456 N N . LEU B 1 270 ? -35.845 55.734 86.705 1.00 32.76 270 LEU B N 1
ATOM 5457 C CA . LEU B 1 270 ? -36.160 56.347 85.425 1.00 40.83 270 LEU B CA 1
ATOM 5458 C C . LEU B 1 270 ? -34.869 56.968 84.881 1.00 36.63 270 LEU B C 1
ATOM 5459 O O . LEU B 1 270 ? -34.251 57.746 85.606 1.00 32.11 270 LEU B O 1
ATOM 5464 N N . ARG B 1 271 ? -34.486 56.581 83.675 1.00 34.20 271 ARG B N 1
ATOM 5465 C CA . ARG B 1 271 ? -33.249 57.136 83.115 1.00 35.76 271 ARG B CA 1
ATOM 5466 C C . ARG B 1 271 ? -33.573 57.748 81.759 1.00 38.90 271 ARG B C 1
ATOM 5467 O O . ARG B 1 271 ? -34.176 57.088 80.905 1.00 35.98 271 ARG B O 1
ATOM 5475 N N . ILE B 1 272 ? -33.242 59.029 81.630 1.00 32.06 272 ILE B N 1
ATOM 5476 C CA . ILE B 1 272 ? -33.453 59.715 80.353 1.00 34.10 272 ILE B CA 1
ATOM 5477 C C . ILE B 1 272 ? -32.094 60.261 79.911 1.00 35.50 272 ILE B C 1
ATOM 5478 O O . ILE B 1 272 ? -31.452 60.996 80.666 1.00 35.19 272 ILE B O 1
ATOM 5483 N N . LEU B 1 273 ? -31.660 59.809 78.749 1.00 32.06 273 LEU B N 1
ATOM 5484 C CA . LEU B 1 273 ? -30.270 59.998 78.329 1.00 38.16 273 LEU B CA 1
ATOM 5485 C C . LEU B 1 273 ? -30.245 60.397 76.854 1.00 39.74 273 LEU B C 1
ATOM 5486 O O . LEU B 1 273 ? -30.936 59.754 76.058 1.00 33.55 273 LEU B O 1
ATOM 5491 N N . ASP B 1 274 ? -29.376 61.337 76.547 1.00 32.64 274 ASP B N 1
ATOM 5492 C CA . ASP B 1 274 ? -29.114 61.710 75.169 1.00 36.31 274 ASP B CA 1
ATOM 5493 C C . ASP B 1 274 ? -27.606 61.943 75.025 1.00 36.37 274 ASP B C 1
ATOM 5494 O O . ASP B 1 274 ? -27.008 62.609 75.873 1.00 33.05 274 ASP B O 1
ATOM 5499 N N . HIS B 1 275 ? -27.019 61.281 74.031 1.00 32.53 275 HIS B N 1
ATOM 5500 C CA . HIS B 1 275 ? -25.583 61.436 73.801 1.00 31.11 275 HIS B CA 1
ATOM 5501 C C . HIS B 1 275 ? -25.295 61.221 72.320 1.00 30.74 275 HIS B C 1
ATOM 5502 O O . HIS B 1 275 ? -26.083 60.589 71.614 1.00 33.75 275 HIS B O 1
ATOM 5509 N N . GLY B 1 276 ? -24.144 61.722 71.882 1.00 28.33 276 GLY B N 1
ATOM 5510 C CA . GLY B 1 276 ? -23.775 61.499 70.491 1.00 33.98 276 GLY B CA 1
ATOM 5511 C C . GLY B 1 276 ? -22.400 62.077 70.205 1.00 32.48 276 GLY B C 1
ATOM 5512 O O . GLY B 1 276 ? -21.684 62.508 71.111 1.00 34.51 276 GLY B O 1
ATOM 5513 N N . ALA B 1 277 ? -22.099 62.129 68.916 1.00 35.13 277 ALA B N 1
ATOM 5514 C CA . ALA B 1 277 ? -20.785 62.615 68.470 1.00 40.75 277 ALA B CA 1
ATOM 5515 C C . ALA B 1 277 ? -20.957 63.145 67.051 1.00 43.91 277 ALA B C 1
ATOM 5516 O O . ALA B 1 277 ? -21.637 62.508 66.227 1.00 43.05 277 ALA B O 1
ATOM 5518 N N . ILE B 1 278 ? -20.643 64.419 66.871 1.00 43.66 278 ILE B N 1
ATOM 5519 C CA . ILE B 1 278 ? -20.930 65.085 65.603 1.00 45.75 278 ILE B CA 1
ATOM 5520 C C . ILE B 1 278 ? -19.699 65.827 65.091 1.00 43.35 278 ILE B C 1
ATOM 5521 O O . ILE B 1 278 ? -18.778 66.136 65.842 1.00 45.11 278 ILE B O 1
ATOM 5526 N N . SER B 1 279 ? -19.705 66.090 63.788 1.00 48.75 279 SER B N 1
ATOM 5527 C CA . SER B 1 279 ? -18.617 66.842 63.159 1.00 54.56 279 SER B CA 1
ATOM 5528 C C . SER B 1 279 ? -19.154 68.186 62.679 1.00 55.50 279 SER B C 1
ATOM 5529 O O . SER B 1 279 ? -20.332 68.294 62.338 1.00 54.06 279 SER B O 1
ATOM 5532 N N . MET B 1 280 ? -18.364 69.225 62.852 1.00 56.52 280 MET B N 1
ATOM 5533 C CA . MET B 1 280 ? -18.729 70.572 62.418 1.00 63.75 280 MET B CA 1
ATOM 5534 C C . MET B 1 280 ? -17.643 71.078 61.462 1.00 60.72 280 MET B C 1
ATOM 5535 O O . MET B 1 280 ? -16.656 71.664 61.914 1.00 65.48 280 MET B O 1
ATOM 5540 N N . GLY B 1 281 ? -17.760 70.727 60.189 1.00 61.46 281 GLY B N 1
ATOM 5541 C CA . GLY B 1 281 ? -16.731 71.130 59.219 1.00 61.36 281 GLY B CA 1
ATOM 5542 C C . GLY B 1 281 ? -15.696 70.014 59.086 1.00 65.44 281 GLY B C 1
ATOM 5543 O O . GLY B 1 281 ? -16.050 68.832 59.148 1.00 72.41 281 GLY B O 1
ATOM 5544 N N . ASP B 1 282 ? -14.438 70.388 58.927 1.00 57.35 282 ASP B N 1
ATOM 5545 C CA . ASP B 1 282 ? -13.349 69.424 58.816 1.00 51.86 282 ASP B CA 1
ATOM 5546 C C . ASP B 1 282 ? -12.403 69.545 60.010 1.00 49.78 282 ASP B C 1
ATOM 5547 O O . ASP B 1 282 ? -11.410 68.827 60.079 1.00 56.89 282 ASP B O 1
ATOM 5552 N N . ASN B 1 283 ? -12.604 70.570 60.837 1.00 46.14 283 ASN B N 1
ATOM 5553 C CA . ASN B 1 283 ? -11.682 70.869 61.913 1.00 47.62 283 ASN B CA 1
ATOM 5554 C C . ASN B 1 283 ? -12.237 70.565 63.304 1.00 43.37 283 ASN B C 1
ATOM 5555 O O . ASN B 1 283 ? -11.479 70.694 64.262 1.00 44.19 283 ASN B O 1
ATOM 5560 N N . TRP B 1 284 ? -13.538 70.352 63.424 1.00 38.04 284 TRP B N 1
ATOM 5561 C CA . TRP B 1 284 ? -14.168 70.194 64.717 1.00 48.00 284 TRP B CA 1
ATOM 5562 C C . TRP B 1 284 ? -14.976 68.897 64.813 1.00 43.57 284 TRP B C 1
ATOM 5563 O O . TRP B 1 284 ? -15.914 68.701 64.039 1.00 38.87 284 TRP B O 1
ATOM 5574 N N . ASP B 1 285 ? -14.697 68.128 65.853 1.00 40.22 285 ASP B N 1
ATOM 5575 C CA . ASP B 1 285 ? -15.585 67.036 66.269 1.00 32.72 285 ASP B CA 1
ATOM 5576 C C . ASP B 1 285 ? -16.024 67.352 67.706 1.00 37.97 285 ASP B C 1
ATOM 5577 O O . ASP B 1 285 ? -15.294 68.025 68.459 1.00 34.12 285 ASP B O 1
ATOM 5582 N N . MET B 1 286 ? -17.135 66.751 68.116 1.00 35.40 286 MET B N 1
ATOM 5583 C CA . MET B 1 286 ? -17.569 66.933 69.500 1.00 38.61 286 MET B CA 1
ATOM 5584 C C . MET B 1 286 ? -18.372 65.730 69.974 1.00 36.94 286 MET B C 1
ATOM 5585 O O . MET B 1 286 ? -19.171 65.183 69.222 1.00 40.28 286 MET B O 1
ATOM 5590 N N . MET B 1 287 ? -18.082 65.310 71.197 1.00 37.24 287 MET B N 1
ATOM 5591 C CA . MET B 1 287 ? -18.913 64.311 71.872 1.00 31.58 287 MET B CA 1
ATOM 5592 C C . MET B 1 287 ? -19.724 65.077 72.922 1.00 33.18 287 MET B C 1
ATOM 5593 O O . MET B 1 287 ? -19.226 66.076 73.483 1.00 29.74 287 MET B O 1
ATOM 5598 N N . TYR B 1 288 ? -20.892 64.558 73.269 1.00 29.62 288 TYR B N 1
ATOM 5599 C CA . TYR B 1 288 ? -21.667 65.265 74.300 1.00 37.44 288 TYR B CA 1
ATOM 5600 C C . TYR B 1 288 ? -22.552 64.250 74.990 1.00 37.64 288 TYR B C 1
ATOM 5601 O O . TYR B 1 288 ? -22.892 63.242 74.357 1.00 33.00 288 TYR B O 1
ATOM 5610 N N . VAL B 1 289 ? -22.914 64.539 76.234 1.00 36.48 289 VAL B N 1
ATOM 5611 C CA . VAL B 1 289 ? -23.870 63.758 76.969 1.00 35.24 289 VAL B CA 1
ATOM 5612 C C . VAL B 1 289 ? -24.782 64.747 77.768 1.00 35.70 289 VAL B C 1
ATOM 5613 O O . VAL B 1 289 ? -24.193 65.569 78.483 1.00 29.95 289 VAL B O 1
ATOM 5617 N N . GLY B 1 290 ? -25.968 64.234 78.021 1.00 30.71 290 GLY B N 1
ATOM 5618 C CA . GLY B 1 290 ? -26.848 64.806 79.035 1.00 32.10 290 GLY B CA 1
ATOM 5619 C C . GLY B 1 290 ? -27.723 63.656 79.549 1.00 28.65 290 GLY B C 1
ATOM 5620 O O . GLY B 1 290 ? -28.258 62.886 78.745 1.00 33.76 290 GLY B O 1
ATOM 5621 N N . MET B 1 291 ? -27.777 63.504 80.861 1.00 27.55 291 MET B N 1
ATOM 5622 C CA . MET B 1 291 ? -28.567 62.418 81.429 1.00 34.37 291 MET B CA 1
ATOM 5623 C C . MET B 1 291 ? -29.243 62.887 82.721 1.00 38.65 291 MET B C 1
ATOM 5624 O O . MET B 1 291 ? -28.657 63.634 83.510 1.00 37.96 291 MET B O 1
ATOM 5629 N N . TYR B 1 292 ? -30.418 62.337 82.942 1.00 36.09 292 TYR B N 1
ATOM 5630 C CA . TYR B 1 292 ? -31.142 62.522 84.189 1.00 35.44 292 TYR B CA 1
ATOM 5631 C C . TYR B 1 292 ? -31.491 61.114 84.674 1.00 32.61 292 TYR B C 1
ATOM 5632 O O . TYR B 1 292 ? -32.067 60.355 83.888 1.00 34.87 292 TYR B O 1
ATOM 5641 N N . GLN B 1 293 ? -31.065 60.782 85.881 1.00 26.46 293 GLN B N 1
ATOM 5642 C CA . GLN B 1 293 ? -31.366 59.423 86.360 1.00 36.89 293 GLN B CA 1
ATOM 5643 C C . GLN B 1 293 ? -31.932 59.522 87.772 1.00 38.95 293 GLN B C 1
ATOM 5644 O O . GLN B 1 293 ? -31.338 60.165 88.652 1.00 36.38 293 GLN B O 1
ATOM 5650 N N . ASP B 1 294 ? -33.120 58.964 87.933 1.00 41.96 294 ASP B N 1
ATOM 5651 C CA . ASP B 1 294 ? -33.807 59.030 89.228 1.00 38.39 294 ASP B CA 1
ATOM 5652 C C . ASP B 1 294 ? -33.969 57.622 89.788 1.00 30.48 294 ASP B C 1
ATOM 5653 O O . ASP B 1 294 ? -34.637 56.794 89.175 1.00 35.53 294 ASP B O 1
ATOM 5658 N N . ILE B 1 295 ? -33.290 57.357 90.911 1.00 29.73 295 ILE B N 1
ATOM 5659 C CA . ILE B 1 295 ? -33.485 56.038 91.526 1.00 35.88 295 ILE B CA 1
ATOM 5660 C C . ILE B 1 295 ? -34.286 56.267 92.818 1.00 37.26 295 ILE B C 1
ATOM 5661 O O . ILE B 1 295 ? -33.782 56.868 93.755 1.00 34.07 295 ILE B O 1
ATOM 5666 N N . ASN B 1 296 ? -35.526 55.843 92.784 1.00 43.74 296 ASN B N 1
ATOM 5667 C CA . ASN B 1 296 ? -36.501 56.056 93.835 1.00 37.73 296 ASN B CA 1
ATOM 5668 C C . ASN B 1 296 ? -36.772 54.744 94.568 1.00 30.70 296 ASN B C 1
ATOM 5669 O O . ASN B 1 296 ? -37.443 53.882 93.989 1.00 37.13 296 ASN B O 1
ATOM 5674 N N . TRP B 1 297 ? -36.253 54.631 95.770 1.00 30.25 297 TRP B N 1
ATOM 5675 C CA . TRP B 1 297 ? -36.413 53.372 96.507 1.00 39.99 297 TRP B CA 1
ATOM 5676 C C . TRP B 1 297 ? -37.445 53.529 97.619 1.00 38.41 297 TRP B C 1
ATOM 5677 O O . TRP B 1 297 ? -37.464 54.584 98.267 1.00 42.21 297 TRP B O 1
ATOM 5688 N N . ASP B 1 298 ? -38.110 52.442 97.994 1.00 35.25 298 ASP B N 1
ATOM 5689 C CA . ASP B 1 298 ? -39.038 52.443 99.115 1.00 43.19 298 ASP B CA 1
ATOM 5690 C C . ASP B 1 298 ? -38.363 52.785 100.435 1.00 42.70 298 ASP B C 1
ATOM 5691 O O . ASP B 1 298 ? -38.966 53.453 101.275 1.00 56.39 298 ASP B O 1
ATOM 5696 N N . ASN B 1 299 ? -37.097 52.456 100.612 1.00 40.83 299 ASN B N 1
ATOM 5697 C CA . ASN B 1 299 ? -36.363 52.760 101.829 1.00 32.17 299 ASN B CA 1
ATOM 5698 C C . ASN B 1 299 ? -35.847 54.175 101.870 1.00 30.34 299 ASN B C 1
ATOM 5699 O O . ASN B 1 299 ? -35.022 54.498 102.745 1.00 32.71 299 ASN B O 1
ATOM 5704 N N . ASP B 1 300 ? -36.059 54.959 100.809 1.00 32.94 300 ASP B N 1
ATOM 5705 C CA . ASP B 1 300 ? -35.607 56.347 100.833 1.00 38.01 300 ASP B CA 1
ATOM 5706 C C . ASP B 1 300 ? -34.135 56.602 100.676 1.00 39.47 300 ASP B C 1
ATOM 5707 O O . ASP B 1 300 ? -33.692 57.752 100.911 1.00 45.11 300 ASP B O 1
ATOM 5712 N N . ASN B 1 301 ? -33.336 55.611 100.299 1.00 35.48 301 ASN B N 1
ATOM 5713 C CA . ASN B 1 301 ? -31.884 55.873 100.209 1.00 46.17 301 ASN B CA 1
ATOM 5714 C C . ASN B 1 301 ? -31.434 55.972 98.762 1.00 42.38 301 ASN B C 1
ATOM 5715 O O . ASN B 1 301 ? -30.243 55.894 98.466 1.00 45.76 301 ASN B O 1
ATOM 5720 N N . GLY B 1 302 ? -32.358 56.262 97.849 1.00 36.15 302 GLY B N 1
ATOM 5721 C CA . GLY B 1 302 ? -32.074 56.387 96.426 1.00 25.95 302 GLY B CA 1
ATOM 5722 C C . GLY B 1 302 ? -31.298 57.645 96.099 1.00 33.01 302 GLY B C 1
ATOM 5723 O O . GLY B 1 302 ? -30.700 58.278 96.977 1.00 32.13 302 GLY B O 1
ATOM 5724 N N . THR B 1 303 ? -31.261 58.012 94.812 1.00 33.87 303 THR B N 1
ATOM 5725 C CA . THR B 1 303 ? -30.539 59.212 94.386 1.00 35.43 303 THR B CA 1
ATOM 5726 C C . THR B 1 303 ? -31.231 59.778 93.136 1.00 35.62 303 THR B C 1
ATOM 5727 O O . THR B 1 303 ? -31.860 59.030 92.380 1.00 36.79 303 THR B O 1
ATOM 5731 N N . LYS B 1 304 ? -30.944 61.031 92.870 1.00 32.36 304 LYS B N 1
ATOM 5732 C CA . LYS B 1 304 ? -31.467 61.746 91.709 1.00 33.74 304 LYS B CA 1
ATOM 5733 C C . LYS B 1 304 ? -30.277 62.481 91.086 1.00 35.82 304 LYS B C 1
ATOM 5734 O O . LYS B 1 304 ? -29.652 63.297 91.765 1.00 35.95 304 LYS B O 1
ATOM 5740 N N . TRP B 1 305 ? -29.874 62.013 89.912 1.00 34.76 305 TRP B N 1
ATOM 5741 C CA . TRP B 1 305 ? -28.577 62.440 89.360 1.00 34.27 305 TRP B CA 1
ATOM 5742 C C . TRP B 1 305 ? -28.761 63.073 87.990 1.00 36.47 305 TRP B C 1
ATOM 5743 O O . TRP B 1 305 ? -29.413 62.489 87.111 1.00 36.53 305 TRP B O 1
ATOM 5754 N N . TRP B 1 306 ? -28.208 64.260 87.840 1.00 30.97 306 TRP B N 1
ATOM 5755 C CA . TRP B 1 306 ? -28.159 64.986 86.585 1.00 38.02 306 TRP B CA 1
ATOM 5756 C C . TRP B 1 306 ? -26.668 65.034 86.157 1.00 39.22 306 TRP B C 1
ATOM 5757 O O . TRP B 1 306 ? -25.867 65.448 87.002 1.00 31.74 306 TRP B O 1
ATOM 5768 N N . THR B 1 307 ? -26.388 64.785 84.898 1.00 35.74 307 THR B N 1
ATOM 5769 C CA . THR B 1 307 ? -25.087 64.998 84.329 1.00 38.96 307 THR B CA 1
ATOM 5770 C C . THR B 1 307 ? -25.237 65.722 82.954 1.00 39.15 307 THR B C 1
ATOM 5771 O O . THR B 1 307 ? -26.057 65.276 82.136 1.00 34.96 307 THR B O 1
ATOM 5775 N N . VAL B 1 308 ? -24.191 66.469 82.629 1.00 28.65 308 VAL B N 1
ATOM 5776 C CA . VAL B 1 308 ? -24.048 67.040 81.315 1.00 39.07 308 VAL B CA 1
ATOM 5777 C C . VAL B 1 308 ? -22.564 67.324 81.055 1.00 33.94 308 VAL B C 1
ATOM 5778 O O . VAL B 1 308 ? -21.885 67.781 81.980 1.00 32.34 308 VAL B O 1
ATOM 5782 N N . GLY B 1 309 ? -22.158 67.042 79.812 1.00 30.36 309 GLY B N 1
ATOM 5783 C CA . GLY B 1 309 ? -20.761 67.409 79.490 1.00 29.27 309 GLY B CA 1
ATOM 5784 C C . GLY B 1 309 ? -20.585 67.396 77.976 1.00 34.89 309 GLY B C 1
ATOM 5785 O O . GLY B 1 309 ? -21.365 66.789 77.232 1.00 32.82 309 GLY B O 1
ATOM 5786 N N . ILE B 1 310 ? -19.524 68.060 77.549 1.00 27.60 310 ILE B N 1
ATOM 5787 C CA . ILE B 1 310 ? -19.159 68.108 76.147 1.00 39.11 310 ILE B CA 1
ATOM 5788 C C . ILE B 1 310 ? -17.656 67.850 76.031 1.00 30.94 310 ILE B C 1
ATOM 5789 O O . ILE B 1 310 ? -16.904 68.202 76.935 1.00 30.59 310 ILE B O 1
ATOM 5794 N N . ARG B 1 311 ? -17.281 67.348 74.867 1.00 37.50 311 ARG B N 1
ATOM 5795 C CA . ARG B 1 311 ? -15.872 67.108 74.559 1.00 42.01 311 ARG B CA 1
ATOM 5796 C C . ARG B 1 311 ? -15.560 67.502 73.114 1.00 41.84 311 ARG B C 1
ATOM 5797 O O . ARG B 1 311 ? -15.684 66.680 72.203 1.00 40.09 311 ARG B O 1
ATOM 5805 N N . PRO B 1 312 ? -15.301 68.781 72.903 1.00 44.66 312 PRO B N 1
ATOM 5806 C CA . PRO B 1 312 ? -14.966 69.289 71.579 1.00 41.26 312 PRO B CA 1
ATOM 5807 C C . PRO B 1 312 ? -13.534 68.908 71.230 1.00 40.79 312 PRO B C 1
ATOM 5808 O O . PRO B 1 312 ? -12.664 68.893 72.113 1.00 36.68 312 PRO B O 1
ATOM 5812 N N . MET B 1 313 ? -13.288 68.706 69.936 1.00 36.05 313 MET B N 1
ATOM 5813 C CA . MET B 1 313 ? -11.941 68.385 69.463 1.00 36.72 313 MET B CA 1
ATOM 5814 C C . MET B 1 313 ? -11.582 69.270 68.270 1.00 44.70 313 MET B C 1
ATOM 5815 O O . MET B 1 313 ? -12.293 69.265 67.257 1.00 39.33 313 MET B O 1
ATOM 5820 N N . TYR B 1 314 ? -10.476 69.990 68.370 1.00 39.21 314 TYR B N 1
ATOM 5821 C CA . TYR B 1 314 ? -9.998 70.812 67.280 1.00 39.80 314 TYR B CA 1
ATOM 5822 C C . TYR B 1 314 ? -8.825 70.145 66.566 1.00 44.38 314 TYR B C 1
ATOM 5823 O O . TYR B 1 314 ? -7.782 69.891 67.189 1.00 39.46 314 TYR B O 1
ATOM 5832 N N . LYS B 1 315 ? -9.005 69.847 65.285 1.00 36.64 315 LYS B N 1
ATOM 5833 C CA . LYS B 1 315 ? -7.959 69.149 64.519 1.00 41.47 315 LYS B CA 1
ATOM 5834 C C . LYS B 1 315 ? -7.014 70.122 63.830 1.00 38.21 315 LYS B C 1
ATOM 5835 O O . LYS B 1 315 ? -7.338 70.659 62.771 1.00 41.73 315 LYS B O 1
ATOM 5841 N N . TRP B 1 316 ? -5.827 70.317 64.374 1.00 37.70 316 TRP B N 1
ATOM 5842 C CA . TRP B 1 316 ? -4.826 71.171 63.764 1.00 42.65 316 TRP B CA 1
ATOM 5843 C C . TRP B 1 316 ? -4.289 70.530 62.476 1.00 52.63 316 TRP B C 1
ATOM 5844 O O . TRP B 1 316 ? -3.891 71.187 61.528 1.00 53.99 316 TRP B O 1
ATOM 5855 N N . THR B 1 317 ? -4.204 69.226 62.564 1.00 53.44 317 THR B N 1
ATOM 5856 C CA . THR B 1 317 ? -3.547 68.356 61.576 1.00 48.88 317 THR B CA 1
ATOM 5857 C C . THR B 1 317 ? -4.338 67.070 61.549 1.00 51.39 317 THR B C 1
ATOM 5858 O O . THR B 1 317 ? -5.188 66.849 62.425 1.00 51.24 317 THR B O 1
ATOM 5862 N N . PRO B 1 318 ? -4.147 66.211 60.572 1.00 53.34 318 PRO B N 1
ATOM 5863 C CA . PRO B 1 318 ? -4.845 64.940 60.496 1.00 48.98 318 PRO B CA 1
ATOM 5864 C C . PRO B 1 318 ? -4.552 64.034 61.675 1.00 44.96 318 PRO B C 1
ATOM 5865 O O . PRO B 1 318 ? -5.381 63.173 61.990 1.00 46.33 318 PRO B O 1
ATOM 5869 N N . ILE B 1 319 ? -3.418 64.179 62.351 1.00 37.94 319 ILE B N 1
ATOM 5870 C CA . ILE B 1 319 ? -3.064 63.331 63.475 1.00 45.61 319 ILE B CA 1
ATOM 5871 C C . ILE B 1 319 ? -2.863 64.080 64.784 1.00 47.02 319 ILE B C 1
ATOM 5872 O O . ILE B 1 319 ? -2.611 63.446 65.815 1.00 49.39 319 ILE B O 1
ATOM 5877 N N . MET B 1 320 ? -2.874 65.399 64.790 1.00 40.46 320 MET B N 1
ATOM 5878 C CA . MET B 1 320 ? -2.654 66.178 65.985 1.00 41.48 320 MET B CA 1
ATOM 5879 C C . MET B 1 320 ? -3.860 67.065 66.299 1.00 44.51 320 MET B C 1
ATOM 5880 O O . MET B 1 320 ? -4.460 67.653 65.406 1.00 43.18 320 MET B O 1
ATOM 5885 N N . SER B 1 321 ? -4.309 66.994 67.558 1.00 39.09 321 SER B N 1
ATOM 5886 C CA . SER B 1 321 ? -5.498 67.747 67.930 1.00 30.41 321 SER B CA 1
ATOM 5887 C C . SER B 1 321 ? -5.426 68.308 69.328 1.00 34.58 321 SER B C 1
ATOM 5888 O O . SER B 1 321 ? -4.515 68.021 70.108 1.00 36.63 321 SER B O 1
ATOM 5891 N N . THR B 1 322 ? -6.321 69.258 69.578 1.00 37.18 322 THR B N 1
ATOM 5892 C CA . THR B 1 322 ? -6.479 69.810 70.924 1.00 34.62 322 THR B CA 1
ATOM 5893 C C . THR B 1 322 ? -7.876 69.392 71.397 1.00 36.98 322 THR B C 1
ATOM 5894 O O . THR B 1 322 ? -8.825 69.442 70.604 1.00 37.95 322 THR B O 1
ATOM 5898 N N . VAL B 1 323 ? -7.900 68.654 72.496 1.00 37.89 323 VAL B N 1
ATOM 5899 C CA . VAL B 1 323 ? -9.173 68.134 72.999 1.00 35.46 323 VAL B CA 1
ATOM 5900 C C . VAL B 1 323 ? -9.472 68.750 74.363 1.00 40.04 323 VAL B C 1
ATOM 5901 O O . VAL B 1 323 ? -8.570 68.974 75.184 1.00 36.24 323 VAL B O 1
ATOM 5905 N N . MET B 1 324 ? -10.740 69.107 74.546 1.00 35.96 324 MET B N 1
ATOM 5906 C CA . MET B 1 324 ? -11.138 69.681 75.838 1.00 35.30 324 MET B CA 1
ATOM 5907 C C . MET B 1 324 ? -12.353 68.908 76.322 1.00 37.77 324 MET B C 1
ATOM 5908 O O . MET B 1 324 ? -13.122 68.402 75.502 1.00 37.23 324 MET B O 1
ATOM 5913 N N . GLU B 1 325 ? -12.438 68.715 77.643 1.00 32.24 325 GLU B N 1
ATOM 5914 C CA . GLU B 1 325 ? -13.654 68.089 78.167 1.00 32.08 325 GLU B CA 1
ATOM 5915 C C . GLU B 1 325 ? -14.182 68.893 79.350 1.00 39.21 325 GLU B C 1
ATOM 5916 O O . GLU B 1 325 ? -13.431 69.308 80.244 1.00 34.36 325 GLU B O 1
ATOM 5922 N N . ILE B 1 326 ? -15.480 69.181 79.311 1.00 31.36 326 ILE B N 1
ATOM 5923 C CA . ILE B 1 326 ? -16.110 69.888 80.432 1.00 35.44 326 ILE B CA 1
ATOM 5924 C C . ILE B 1 326 ? -17.287 69.045 80.917 1.00 34.83 326 ILE B C 1
ATOM 5925 O O . ILE B 1 326 ? -18.136 68.686 80.090 1.00 37.43 326 ILE B O 1
ATOM 5930 N N . GLY B 1 327 ? -17.275 68.665 82.183 1.00 31.44 327 GLY B N 1
ATOM 5931 C CA . GLY B 1 327 ? -18.350 67.812 82.685 1.00 36.77 327 GLY B CA 1
ATOM 5932 C C . GLY B 1 327 ? -18.887 68.284 84.027 1.00 36.33 327 GLY B C 1
ATOM 5933 O O . GLY B 1 327 ? -18.139 68.731 84.900 1.00 41.14 327 GLY B O 1
ATOM 5934 N N . TYR B 1 328 ? -20.196 68.173 84.192 1.00 36.19 328 TYR B N 1
ATOM 5935 C CA . TYR B 1 328 ? -20.852 68.619 85.427 1.00 33.50 328 TYR B CA 1
ATOM 5936 C C . TYR B 1 328 ? -21.740 67.521 85.991 1.00 33.37 328 TYR B C 1
ATOM 5937 O O . TYR B 1 328 ? -22.487 66.865 85.245 1.00 41.07 328 TYR B O 1
ATOM 5946 N N . ASP B 1 329 ? -21.625 67.278 87.283 1.00 29.78 329 ASP B N 1
ATOM 5947 C CA . ASP B 1 329 ? -22.476 66.309 87.966 1.00 35.40 329 ASP B CA 1
ATOM 5948 C C . ASP B 1 329 ? -23.212 67.020 89.114 1.00 40.66 329 ASP B C 1
ATOM 5949 O O . ASP B 1 329 ? -22.605 67.814 89.837 1.00 33.18 329 ASP B O 1
ATOM 5954 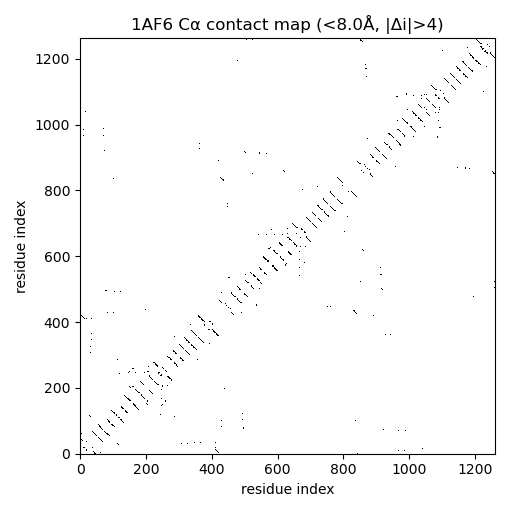N N . ASN B 1 330 ? -24.434 66.601 89.343 1.00 39.73 330 ASN B N 1
ATOM 5955 C CA . ASN B 1 330 ? -25.243 67.056 90.446 1.00 35.03 330 ASN B CA 1
ATOM 5956 C C . ASN B 1 330 ? -26.058 65.874 90.984 1.00 31.17 330 ASN B C 1
ATOM 5957 O O . ASN B 1 330 ? -26.879 65.312 90.260 1.00 37.48 330 ASN B O 1
ATOM 5962 N N . VAL B 1 331 ? -25.781 65.479 92.223 1.00 34.94 331 VAL B N 1
ATOM 5963 C CA . VAL B 1 331 ? -26.495 64.354 92.812 1.00 38.22 331 VAL B CA 1
ATOM 5964 C C . VAL B 1 331 ? -27.201 64.764 94.111 1.00 44.34 331 VAL B C 1
ATOM 5965 O O . VAL B 1 331 ? -26.615 65.316 95.044 1.00 33.96 331 VAL B O 1
ATOM 5969 N N . GLU B 1 332 ? -28.477 64.400 94.154 1.00 42.44 332 GLU B N 1
ATOM 5970 C CA . GLU B 1 332 ? -29.315 64.681 95.305 1.00 39.53 332 GLU B CA 1
ATOM 5971 C C . GLU B 1 332 ? -29.632 63.378 96.030 1.00 32.78 332 GLU B C 1
ATOM 5972 O O . GLU B 1 332 ? -30.111 62.432 95.405 1.00 34.14 332 GLU B O 1
ATOM 5978 N N . SER B 1 333 ? -29.378 63.364 97.336 1.00 32.83 333 SER B N 1
ATOM 5979 C CA . SER B 1 333 ? -29.777 62.194 98.119 1.00 34.20 333 SER B CA 1
ATOM 5980 C C . SER B 1 333 ? -31.294 62.168 98.269 1.00 33.92 333 SER B C 1
ATOM 5981 O O . SER B 1 333 ? -31.885 63.163 98.707 1.00 39.31 333 SER B O 1
ATOM 5984 N N . GLN B 1 334 ? -31.919 61.028 98.062 1.00 40.67 334 GLN B N 1
ATOM 5985 C CA . GLN B 1 334 ? -33.359 60.916 98.304 1.00 37.54 334 GLN B CA 1
ATOM 5986 C C . GLN B 1 334 ? -33.647 61.057 99.807 1.00 48.16 334 GLN B C 1
ATOM 5987 O O . GLN B 1 334 ? -34.682 61.575 100.191 1.00 43.13 334 GLN B O 1
ATOM 5993 N N . ARG B 1 335 ? -32.761 60.520 100.637 1.00 46.13 335 ARG B N 1
ATOM 5994 C CA . ARG B 1 335 ? -32.939 60.459 102.057 1.00 42.32 335 ARG B CA 1
ATOM 5995 C C . ARG B 1 335 ? -32.943 61.830 102.724 1.00 45.40 335 ARG B C 1
ATOM 5996 O O . ARG B 1 335 ? -33.796 62.053 103.585 1.00 44.85 335 ARG B O 1
ATOM 6004 N N . THR B 1 336 ? -31.961 62.667 102.432 1.00 39.68 336 THR B N 1
ATOM 6005 C CA . THR B 1 336 ? -31.757 63.909 103.142 1.00 39.09 336 THR B CA 1
ATOM 6006 C C . THR B 1 336 ? -32.142 65.126 102.311 1.00 38.30 336 THR B C 1
ATOM 6007 O O . THR B 1 336 ? -32.159 66.264 102.815 1.00 43.95 336 THR B O 1
ATOM 6011 N N . GLY B 1 337 ? -32.176 64.992 100.993 1.00 38.76 337 GLY B N 1
ATOM 6012 C CA . GLY B 1 337 ? -32.385 66.126 100.092 1.00 26.82 337 GLY B CA 1
ATOM 6013 C C . GLY B 1 337 ? -31.165 67.001 99.905 1.00 34.89 337 GLY B C 1
ATOM 6014 O O . GLY B 1 337 ? -31.236 68.040 99.229 1.00 42.32 337 GLY B O 1
ATOM 6015 N N . ASP B 1 338 ? -30.022 66.691 100.509 1.00 33.77 338 ASP B N 1
ATOM 6016 C CA . ASP B 1 338 ? -28.780 67.391 100.215 1.00 35.44 338 ASP B CA 1
ATOM 6017 C C . ASP B 1 338 ? -28.300 67.100 98.794 1.00 40.38 338 ASP B C 1
ATOM 6018 O O . ASP B 1 338 ? -28.676 66.110 98.167 1.00 34.49 338 ASP B O 1
ATOM 6023 N N . LYS B 1 339 ? -27.410 67.953 98.314 1.00 38.67 339 LYS B N 1
ATOM 6024 C CA . LYS B 1 339 ? -26.921 67.893 96.954 1.00 39.28 339 LYS B CA 1
ATOM 6025 C C . LYS B 1 339 ? -25.403 67.856 96.923 1.00 43.06 339 LYS B C 1
ATOM 6026 O O . LYS B 1 339 ? -24.771 68.535 97.724 1.00 38.78 339 LYS B O 1
ATOM 6032 N N . ASN B 1 340 ? -24.865 67.006 96.055 1.00 38.17 340 ASN B N 1
ATOM 6033 C CA . ASN B 1 340 ? -23.427 66.966 95.791 1.00 36.57 340 ASN B CA 1
ATOM 6034 C C . ASN B 1 340 ? -23.195 67.408 94.340 1.00 36.91 340 ASN B C 1
ATOM 6035 O O . ASN B 1 340 ? -23.859 66.864 93.435 1.00 38.67 340 ASN B O 1
ATOM 6040 N N . ASN B 1 341 ? -22.248 68.308 94.134 1.00 27.94 341 ASN B N 1
ATOM 6041 C CA . ASN B 1 341 ? -21.995 68.704 92.751 1.00 36.27 341 ASN B CA 1
ATOM 6042 C C . ASN B 1 341 ? -20.503 68.813 92.488 1.00 36.55 341 ASN B C 1
ATOM 6043 O O . ASN B 1 341 ? -19.711 68.981 93.418 1.00 33.98 341 ASN B O 1
ATOM 6048 N N . GLN B 1 342 ? -20.176 68.742 91.198 1.00 35.85 342 GLN B N 1
ATOM 6049 C CA . GLN B 1 342 ? -18.804 68.848 90.745 1.00 34.79 342 GLN B CA 1
ATOM 6050 C C . GLN B 1 342 ? -18.799 69.292 89.274 1.00 35.65 342 GLN B C 1
ATOM 6051 O O . GLN B 1 342 ? -19.598 68.788 88.481 1.00 38.08 342 GLN B O 1
ATOM 6057 N N . TYR B 1 343 ? -17.828 70.136 88.954 1.00 32.54 343 TYR B N 1
ATOM 6058 C CA . TYR B 1 343 ? -17.541 70.431 87.559 1.00 39.97 343 TYR B CA 1
ATOM 6059 C C . TYR B 1 343 ? -16.055 70.114 87.331 1.00 41.49 343 TYR B C 1
ATOM 6060 O O . TYR B 1 343 ? -15.230 70.326 88.224 1.00 35.34 343 TYR B O 1
ATOM 6069 N N . LYS B 1 344 ? -15.806 69.446 86.209 1.00 36.70 344 LYS B N 1
ATOM 6070 C CA . LYS B 1 344 ? -14.447 69.071 85.853 1.00 41.72 344 LYS B CA 1
ATOM 6071 C C . LYS B 1 344 ? -14.100 69.655 84.484 1.00 41.52 344 LYS B C 1
ATOM 6072 O O . LYS B 1 344 ? -14.942 69.687 83.572 1.00 40.87 344 LYS B O 1
ATOM 6078 N N . ILE B 1 345 ? -12.909 70.216 84.380 1.00 38.18 345 ILE B N 1
ATOM 6079 C CA . ILE B 1 345 ? -12.435 70.786 83.128 1.00 37.21 345 ILE B CA 1
ATOM 6080 C C . ILE B 1 345 ? -11.075 70.177 82.777 1.00 34.28 345 ILE B C 1
ATOM 6081 O O . ILE B 1 345 ? -10.117 70.285 83.544 1.00 33.59 345 ILE B O 1
ATOM 6086 N N . THR B 1 346 ? -10.993 69.625 81.575 1.00 35.50 346 THR B N 1
ATOM 6087 C CA . THR B 1 346 ? -9.736 69.059 81.095 1.00 36.32 346 THR B CA 1
ATOM 6088 C C . THR B 1 346 ? -9.330 69.674 79.761 1.00 35.53 346 THR B C 1
ATOM 6089 O O . THR B 1 346 ? -10.142 69.773 78.839 1.00 37.74 346 THR B O 1
ATOM 6093 N N . LEU B 1 347 ? -8.049 69.952 79.631 1.00 31.21 347 LEU B N 1
ATOM 6094 C CA . LEU B 1 347 ? -7.417 70.385 78.400 1.00 36.47 347 LEU B CA 1
ATOM 6095 C C . LEU B 1 347 ? -6.362 69.341 77.992 1.00 37.22 347 LEU B C 1
ATOM 6096 O O . LEU B 1 347 ? -5.436 69.077 78.771 1.00 32.88 347 LEU B O 1
ATOM 6101 N N . ALA B 1 348 ? -6.407 68.872 76.755 1.00 31.90 348 ALA B N 1
ATOM 6102 C CA . ALA B 1 348 ? -5.380 67.929 76.321 1.00 36.14 348 ALA B CA 1
ATOM 6103 C C . ALA B 1 348 ? -4.867 68.251 74.925 1.00 39.67 348 ALA B C 1
ATOM 6104 O O . ALA B 1 348 ? -5.638 68.597 74.021 1.00 37.07 348 ALA B O 1
ATOM 6106 N N . GLN B 1 349 ? -3.571 68.011 74.761 1.00 33.82 349 GLN B N 1
ATOM 6107 C CA . GLN B 1 349 ? -2.971 67.939 73.439 1.00 32.92 349 GLN B CA 1
ATOM 6108 C C . GLN B 1 349 ? -2.851 66.460 73.060 1.00 32.39 349 GLN B C 1
ATOM 6109 O O . GLN B 1 349 ? -2.392 65.639 73.855 1.00 33.56 349 GLN B O 1
ATOM 6115 N N . GLN B 1 350 ? -3.263 66.110 71.854 1.00 32.42 350 GLN B N 1
ATOM 6116 C CA . GLN B 1 350 ? -3.342 64.712 71.481 1.00 30.42 350 GLN B CA 1
ATOM 6117 C C . GLN B 1 350 ? -2.811 64.391 70.102 1.00 39.76 350 GLN B C 1
ATOM 6118 O O . GLN B 1 350 ? -2.970 65.125 69.123 1.00 38.49 350 GLN B O 1
ATOM 6124 N N . TRP B 1 351 ? -2.165 63.225 70.024 1.00 36.64 351 TRP B N 1
ATOM 6125 C CA . TRP B 1 351 ? -1.741 62.642 68.748 1.00 34.04 351 TRP B CA 1
ATOM 6126 C C . TRP B 1 351 ? -2.524 61.348 68.562 1.00 33.08 351 TRP B C 1
ATOM 6127 O O . TRP B 1 351 ? -2.526 60.501 69.461 1.00 39.22 351 TRP B O 1
ATOM 6138 N N . GLN B 1 352 ? -3.277 61.222 67.480 1.00 32.64 352 GLN B N 1
ATOM 6139 C CA . GLN B 1 352 ? -4.087 60.025 67.295 1.00 32.23 352 GLN B CA 1
ATOM 6140 C C . GLN B 1 352 ? -4.002 59.479 65.881 1.00 35.75 352 GLN B C 1
ATOM 6141 O O . GLN B 1 352 ? -3.643 60.182 64.949 1.00 40.22 352 GLN B O 1
ATOM 6147 N N . ALA B 1 353 ? -4.358 58.207 65.720 1.00 30.06 353 ALA B N 1
ATOM 6148 C CA . ALA B 1 353 ? -4.260 57.494 64.462 1.00 35.04 353 ALA B CA 1
ATOM 6149 C C . ALA B 1 353 ? -5.488 57.684 63.584 1.00 35.72 353 ALA B C 1
ATOM 6150 O O . ALA B 1 353 ? -6.290 56.762 63.416 1.00 37.13 353 ALA B O 1
ATOM 6152 N N . GLY B 1 354 ? -5.631 58.861 62.993 1.00 34.48 354 GLY B N 1
ATOM 6153 C CA . GLY B 1 354 ? -6.854 59.121 62.202 1.00 25.79 354 GLY B CA 1
ATOM 6154 C C . GLY B 1 354 ? -7.338 60.514 62.578 1.00 37.69 354 GLY B C 1
ATOM 6155 O O . GLY B 1 354 ? -6.738 61.118 63.483 1.00 36.20 354 GLY B O 1
ATOM 6156 N N . ASP B 1 355 ? -8.342 61.029 61.879 1.00 37.17 355 ASP B N 1
ATOM 6157 C CA . ASP B 1 355 ? -8.719 62.427 62.149 1.00 47.97 355 ASP B CA 1
ATOM 6158 C C . ASP B 1 355 ? -10.085 62.518 62.803 1.00 45.56 355 ASP B C 1
ATOM 6159 O O . ASP B 1 355 ? -10.779 63.526 62.670 1.00 47.23 355 ASP B O 1
ATOM 6164 N N . SER B 1 356 ? -10.509 61.436 63.448 1.00 40.74 356 SER B N 1
ATOM 6165 C CA . SER B 1 356 ? -11.794 61.436 64.136 1.00 35.10 356 SER B CA 1
ATOM 6166 C C . SER B 1 356 ? -11.613 61.473 65.645 1.00 40.37 356 SER B C 1
ATOM 6167 O O . SER B 1 356 ? -10.571 61.152 66.215 1.00 36.70 356 SER B O 1
ATOM 6170 N N . ILE B 1 357 ? -12.692 61.847 66.342 1.00 38.71 357 ILE B N 1
ATOM 6171 C CA . ILE B 1 357 ? -12.686 61.866 67.806 1.00 32.06 357 ILE B CA 1
ATOM 6172 C C . ILE B 1 357 ? -12.827 60.439 68.340 1.00 34.35 357 ILE B C 1
ATOM 6173 O O . ILE B 1 357 ? -12.537 60.137 69.488 1.00 34.04 357 ILE B O 1
ATOM 6178 N N . TRP B 1 358 ? -13.229 59.512 67.475 1.00 28.43 358 TRP B N 1
ATOM 6179 C CA . TRP B 1 358 ? -13.248 58.103 67.670 1.00 37.23 358 TRP B CA 1
ATOM 6180 C C . TRP B 1 358 ? -11.930 57.421 67.295 1.00 39.79 358 TRP B C 1
ATOM 6181 O O . TRP B 1 358 ? -11.763 56.250 67.638 1.00 42.71 358 TRP B O 1
ATOM 6192 N N . SER B 1 359 ? -10.965 58.129 66.711 1.00 35.99 359 SER B N 1
ATOM 6193 C CA . SER B 1 359 ? -9.735 57.476 66.264 1.00 35.32 359 SER B CA 1
ATOM 6194 C C . SER B 1 359 ? -8.868 57.010 67.418 1.00 36.27 359 SER B C 1
ATOM 6195 O O . SER B 1 359 ? -8.564 57.808 68.315 1.00 30.37 359 SER B O 1
ATOM 6198 N N . ARG B 1 360 ? -8.431 55.754 67.382 1.00 30.92 360 ARG B N 1
ATOM 6199 C CA . ARG B 1 360 ? -7.512 55.211 68.400 1.00 30.37 360 ARG B CA 1
ATOM 6200 C C . ARG B 1 360 ? -6.434 54.407 67.676 1.00 29.03 360 ARG B C 1
ATOM 6201 O O . ARG B 1 360 ? -6.754 53.800 66.662 1.00 25.75 360 ARG B O 1
ATOM 6209 N N . PRO B 1 361 ? -5.227 54.318 68.197 1.00 29.54 361 PRO B N 1
ATOM 6210 C CA . PRO B 1 361 ? -4.854 54.864 69.476 1.00 26.47 361 PRO B CA 1
ATOM 6211 C C . PRO B 1 361 ? -4.681 56.367 69.523 1.00 33.80 361 PRO B C 1
ATOM 6212 O O . PRO B 1 361 ? -4.501 57.050 68.517 1.00 31.77 361 PRO B O 1
ATOM 6216 N N . ALA B 1 362 ? -4.626 56.844 70.772 1.00 27.25 362 ALA B N 1
ATOM 6217 C CA . ALA B 1 362 ? -4.447 58.254 71.036 1.00 27.47 362 ALA B CA 1
ATOM 6218 C C . ALA B 1 362 ? -3.411 58.392 72.149 1.00 31.27 362 ALA B C 1
ATOM 6219 O O . ALA B 1 362 ? -3.436 57.570 73.066 1.00 33.83 362 ALA B O 1
ATOM 6221 N N . ILE B 1 363 ? -2.472 59.300 71.975 1.00 31.19 363 ILE B N 1
ATOM 6222 C CA . ILE B 1 363 ? -1.527 59.646 73.045 1.00 29.64 363 ILE B CA 1
ATOM 6223 C C . ILE B 1 363 ? -1.865 61.080 73.481 1.00 37.11 363 ILE B C 1
ATOM 6224 O O . ILE B 1 363 ? -2.009 61.955 72.628 1.00 35.64 363 ILE B O 1
ATOM 6229 N N . ARG B 1 364 ? -2.204 61.253 74.747 1.00 29.80 364 ARG B N 1
ATOM 6230 C CA . ARG B 1 364 ? -2.605 62.525 75.295 1.00 31.31 364 ARG B CA 1
ATOM 6231 C C . ARG B 1 364 ? -1.628 63.088 76.314 1.00 32.03 364 ARG B C 1
ATOM 6232 O O . ARG B 1 364 ? -1.112 62.358 77.164 1.00 32.53 364 ARG B O 1
ATOM 6240 N N . VAL B 1 365 ? -1.486 64.406 76.289 1.00 33.17 365 VAL B N 1
ATOM 6241 C CA . VAL B 1 365 ? -0.845 65.149 77.383 1.00 31.37 365 VAL B CA 1
ATOM 6242 C C . VAL B 1 365 ? -1.910 66.117 77.916 1.00 34.19 365 VAL B C 1
ATOM 6243 O O . VAL B 1 365 ? -2.604 66.740 77.089 1.00 37.89 365 VAL B O 1
ATOM 6247 N N . PHE B 1 366 ? -2.223 66.051 79.209 1.00 30.14 366 PHE B N 1
ATOM 6248 C CA . PHE B 1 366 ? -3.392 66.773 79.704 1.00 27.41 366 PHE B CA 1
ATOM 6249 C C . PHE B 1 366 ? -3.140 67.535 80.992 1.00 32.23 366 PHE B C 1
ATOM 6250 O O . PHE B 1 366 ? -2.190 67.303 81.740 1.00 33.35 366 PHE B O 1
ATOM 6258 N N . ALA B 1 367 ? -4.117 68.369 81.316 1.00 30.54 367 ALA B N 1
ATOM 6259 C CA . ALA B 1 367 ? -4.190 69.072 82.595 1.00 35.18 367 ALA B CA 1
ATOM 6260 C C . ALA B 1 367 ? -5.686 69.094 82.952 1.00 34.41 367 ALA B C 1
ATOM 6261 O O . ALA B 1 367 ? -6.517 69.196 82.027 1.00 34.51 367 ALA B O 1
ATOM 6263 N N . THR B 1 368 ? -5.977 68.716 84.187 1.00 34.52 368 THR B N 1
ATOM 6264 C CA . THR B 1 368 ? -7.363 68.603 84.631 1.00 34.15 368 THR B CA 1
ATOM 6265 C C . THR B 1 368 ? -7.604 69.450 85.877 1.00 37.89 368 THR B C 1
ATOM 6266 O O . THR B 1 368 ? -6.756 69.520 86.768 1.00 31.95 368 THR B O 1
ATOM 6270 N N . TYR B 1 369 ? -8.750 70.114 85.893 1.00 33.41 369 TYR B N 1
ATOM 6271 C CA . TYR B 1 369 ? -9.136 70.888 87.078 1.00 36.99 369 TYR B CA 1
ATOM 6272 C C . TYR B 1 369 ? -10.535 70.449 87.496 1.00 32.55 369 TYR B C 1
ATOM 6273 O O . TYR B 1 369 ? -11.424 70.352 86.641 1.00 32.11 369 TYR B O 1
ATOM 6282 N N . ALA B 1 370 ? -10.691 70.127 88.773 1.00 32.60 370 ALA B N 1
ATOM 6283 C CA . ALA B 1 370 ? -12.029 69.781 89.270 1.00 41.61 370 ALA B CA 1
ATOM 6284 C C . ALA B 1 370 ? -12.356 70.636 90.500 1.00 40.36 370 ALA B C 1
ATOM 6285 O O . ALA B 1 370 ? -11.461 70.925 91.291 1.00 39.53 370 ALA B O 1
ATOM 6287 N N . LYS B 1 371 ? -13.604 71.034 90.627 1.00 40.96 371 LYS B N 1
ATOM 6288 C CA . LYS B 1 371 ? -14.076 71.744 91.806 1.00 36.65 371 LYS B CA 1
ATOM 6289 C C . LYS B 1 371 ? -15.380 71.094 92.277 1.00 37.77 371 LYS B C 1
ATOM 6290 O O . LYS B 1 371 ? -16.274 70.817 91.464 1.00 35.86 371 LYS B O 1
ATOM 6296 N N . TRP B 1 372 ? -15.402 70.698 93.549 1.00 33.70 372 TRP B N 1
ATOM 6297 C CA . TRP B 1 372 ? -16.607 69.995 94.014 1.00 39.98 372 TRP B CA 1
ATOM 6298 C C . TRP B 1 372 ? -17.119 70.600 95.313 1.00 41.17 372 TRP B C 1
ATOM 6299 O O . TRP B 1 372 ? -16.405 71.287 96.048 1.00 37.96 372 TRP B O 1
ATOM 6310 N N . ASP B 1 373 ? -18.352 70.273 95.622 1.00 41.14 373 ASP B N 1
ATOM 6311 C CA . ASP B 1 373 ? -19.035 70.787 96.812 1.00 38.01 373 ASP B CA 1
ATOM 6312 C C . ASP B 1 373 ? -20.032 69.719 97.251 1.00 31.39 373 ASP B C 1
ATOM 6313 O O . ASP B 1 373 ? -21.001 69.456 96.540 1.00 36.07 373 ASP B O 1
ATOM 6318 N N . GLU B 1 374 ? -19.621 68.916 98.239 1.00 34.99 374 GLU B N 1
ATOM 6319 C CA . GLU B 1 374 ? -20.480 67.807 98.654 1.00 34.80 374 GLU B CA 1
ATOM 6320 C C . GLU B 1 374 ? -21.079 68.053 100.031 1.00 41.19 374 GLU B C 1
ATOM 6321 O O . GLU B 1 374 ? -20.390 68.199 101.040 1.00 40.70 374 GLU B O 1
ATOM 6327 N N . LYS B 1 375 ? -22.407 68.035 100.075 1.00 42.34 375 LYS B N 1
ATOM 6328 C CA . LYS B 1 375 ? -23.136 68.266 101.320 1.00 46.18 375 LYS B CA 1
ATOM 6329 C C . LYS B 1 375 ? -23.651 66.982 101.919 1.00 47.16 375 LYS B C 1
ATOM 6330 O O . LYS B 1 375 ? -24.205 66.961 103.015 1.00 48.21 375 LYS B O 1
ATOM 6336 N N . TRP B 1 376 ? -23.361 65.851 101.256 1.00 40.95 376 TRP B N 1
ATOM 6337 C CA . TRP B 1 376 ? -23.750 64.567 101.838 1.00 40.49 376 TRP B CA 1
ATOM 6338 C C . TRP B 1 376 ? -22.792 63.460 101.412 1.00 41.89 376 TRP B C 1
ATOM 6339 O O . TRP B 1 376 ? -22.094 63.573 100.415 1.00 43.74 376 TRP B O 1
ATOM 6350 N N . GLY B 1 377 ? -22.873 62.342 102.124 1.00 39.52 377 GLY B N 1
ATOM 6351 C CA . GLY B 1 377 ? -22.073 61.176 101.822 1.00 37.41 377 GLY B CA 1
ATOM 6352 C C . GLY B 1 377 ? -22.700 59.945 102.460 1.00 40.80 377 GLY B C 1
ATOM 6353 O O . GLY B 1 377 ? -23.685 60.039 103.190 1.00 42.17 377 GLY B O 1
ATOM 6354 N N . TYR B 1 378 ? -22.175 58.788 102.093 1.00 34.88 378 TYR B N 1
ATOM 6355 C CA . TYR B 1 378 ? -22.666 57.523 102.630 1.00 37.11 378 TYR B CA 1
ATOM 6356 C C . TYR B 1 378 ? -21.928 57.206 103.925 1.00 39.09 378 TYR B C 1
ATOM 6357 O O . TYR B 1 378 ? -20.734 57.471 104.027 1.00 37.87 378 TYR B O 1
ATOM 6366 N N . ASP B 1 379 ? -22.672 56.736 104.923 1.00 42.35 379 ASP B N 1
ATOM 6367 C CA . ASP B 1 379 ? -22.019 56.391 106.195 1.00 41.21 379 ASP B CA 1
ATOM 6368 C C . ASP B 1 379 ? -21.495 54.961 106.140 1.00 43.54 379 ASP B C 1
ATOM 6369 O O . ASP B 1 379 ? -22.270 54.005 106.123 1.00 41.49 379 ASP B O 1
ATOM 6374 N N . TYR B 1 380 ? -20.177 54.816 106.011 1.00 44.22 380 TYR B N 1
ATOM 6375 C CA . TYR B 1 380 ? -19.557 53.498 106.004 1.00 50.53 380 TYR B CA 1
ATOM 6376 C C . TYR B 1 380 ? -18.638 53.324 107.214 1.00 56.03 380 TYR B C 1
ATOM 6377 O O . TYR B 1 380 ? -17.729 52.494 107.197 1.00 58.02 380 TYR B O 1
ATOM 6386 N N . THR B 1 381 ? -18.894 54.075 108.283 1.00 51.23 381 THR B N 1
ATOM 6387 C CA . THR B 1 381 ? -18.116 53.971 109.502 1.00 49.20 381 THR B CA 1
ATOM 6388 C C . THR B 1 381 ? -18.595 52.788 110.347 1.00 54.36 381 THR B C 1
ATOM 6389 O O . THR B 1 381 ? -19.751 52.389 110.279 1.00 49.61 381 THR B O 1
ATOM 6393 N N . GLY B 1 382 ? -17.703 52.313 111.218 1.00 54.46 382 GLY B N 1
ATOM 6394 C CA . GLY B 1 382 ? -18.004 51.123 112.006 1.00 43.68 382 GLY B CA 1
ATOM 6395 C C . GLY B 1 382 ? -18.174 49.941 111.043 1.00 48.63 382 GLY B C 1
ATOM 6396 O O . GLY B 1 382 ? -17.473 49.826 110.042 1.00 49.88 382 GLY B O 1
ATOM 6397 N N . ASN B 1 383 ? -19.149 49.112 111.338 1.00 47.66 383 ASN B N 1
ATOM 6398 C CA . ASN B 1 383 ? -19.543 47.992 110.499 1.00 54.19 383 ASN B CA 1
ATOM 6399 C C . ASN B 1 383 ? -21.061 47.882 110.588 1.00 52.66 383 ASN B C 1
ATOM 6400 O O . ASN B 1 383 ? -21.665 48.528 111.454 1.00 57.25 383 ASN B O 1
ATOM 6405 N N . ALA B 1 384 ? -21.684 47.072 109.762 1.00 53.35 384 ALA B N 1
ATOM 6406 C CA . ALA B 1 384 ? -23.126 46.916 109.760 1.00 57.28 384 ALA B CA 1
ATOM 6407 C C . ALA B 1 384 ? -23.682 46.391 111.072 1.00 64.43 384 ALA B C 1
ATOM 6408 O O . ALA B 1 384 ? -24.866 46.634 111.354 1.00 69.46 384 ALA B O 1
ATOM 6410 N N . ASP B 1 385 ? -22.899 45.690 111.884 1.00 71.16 385 ASP B N 1
ATOM 6411 C CA . ASP B 1 385 ? -23.342 45.228 113.189 1.00 68.44 385 ASP B CA 1
ATOM 6412 C C . ASP B 1 385 ? -23.372 46.348 114.222 1.00 68.53 385 ASP B C 1
ATOM 6413 O O . ASP B 1 385 ? -24.320 46.411 115.012 1.00 74.08 385 ASP B O 1
ATOM 6418 N N . ASN B 1 386 ? -22.370 47.218 114.251 1.00 68.32 386 ASN B N 1
ATOM 6419 C CA . ASN B 1 386 ? -22.311 48.312 115.206 1.00 70.73 386 ASN B CA 1
ATOM 6420 C C . ASN B 1 386 ? -23.234 49.478 114.814 1.00 69.31 386 ASN B C 1
ATOM 6421 O O . ASN B 1 386 ? -23.444 50.381 115.634 1.00 72.84 386 ASN B O 1
ATOM 6426 N N . ASN B 1 387 ? -23.360 49.681 113.503 1.00 67.21 387 ASN B N 1
ATOM 6427 C CA . ASN B 1 387 ? -23.901 50.937 112.988 1.00 61.80 387 ASN B CA 1
ATOM 6428 C C . ASN B 1 387 ? -25.204 50.741 112.249 1.00 63.83 387 ASN B C 1
ATOM 6429 O O . ASN B 1 387 ? -25.250 50.238 111.121 1.00 66.86 387 ASN B O 1
ATOM 6434 N N . ALA B 1 388 ? -26.271 51.283 112.829 1.00 61.29 388 ALA B N 1
ATOM 6435 C CA . ALA B 1 388 ? -27.605 51.129 112.252 1.00 64.40 388 ALA B CA 1
ATOM 6436 C C . ALA B 1 388 ? -27.740 51.891 110.940 1.00 60.16 388 ALA B C 1
ATOM 6437 O O . ALA B 1 388 ? -28.559 51.525 110.092 1.00 65.12 388 ALA B O 1
ATOM 6439 N N . ASN B 1 389 ? -26.955 52.949 110.756 1.00 49.45 389 ASN B N 1
ATOM 6440 C CA . ASN B 1 389 ? -26.993 53.741 109.551 1.00 50.30 389 ASN B CA 1
ATOM 6441 C C . ASN B 1 389 ? -26.046 53.245 108.469 1.00 48.27 389 ASN B C 1
ATOM 6442 O O . ASN B 1 389 ? -25.937 53.940 107.448 1.00 49.30 389 ASN B O 1
ATOM 6447 N N . PHE B 1 390 ? -25.353 52.134 108.661 1.00 45.34 390 PHE B N 1
ATOM 6448 C CA . PHE B 1 390 ? -24.357 51.670 107.701 1.00 46.27 390 PHE B CA 1
ATOM 6449 C C . PHE B 1 390 ? -24.916 51.713 106.285 1.00 43.51 390 PHE B C 1
ATOM 6450 O O . PHE B 1 390 ? -25.969 51.133 106.038 1.00 45.04 390 PHE B O 1
ATOM 6458 N N . GLY B 1 391 ? -24.283 52.462 105.389 1.00 43.72 391 GLY B N 1
ATOM 6459 C CA . GLY B 1 391 ? -24.729 52.507 104.012 1.00 43.50 391 GLY B CA 1
ATOM 6460 C C . GLY B 1 391 ? -25.768 53.562 103.708 1.00 44.07 391 GLY B C 1
ATOM 6461 O O . GLY B 1 391 ? -26.174 53.699 102.533 1.00 49.11 391 GLY B O 1
ATOM 6462 N N . LYS B 1 392 ? -26.221 54.340 104.681 1.00 44.66 392 LYS B N 1
ATOM 6463 C CA . LYS B 1 392 ? -27.256 55.330 104.413 1.00 45.73 392 LYS B CA 1
ATOM 6464 C C . LYS B 1 392 ? -26.624 56.667 104.023 1.00 43.57 392 LYS B C 1
ATOM 6465 O O . LYS B 1 392 ? -25.568 57.027 104.541 1.00 37.55 392 LYS B O 1
ATOM 6471 N N . ALA B 1 393 ? -27.319 57.391 103.139 1.00 34.87 393 ALA B N 1
ATOM 6472 C CA . ALA B 1 393 ? -26.864 58.756 102.852 1.00 37.94 393 ALA B CA 1
ATOM 6473 C C . ALA B 1 393 ? -26.954 59.556 104.153 1.00 39.18 393 ALA B C 1
ATOM 6474 O O . ALA B 1 393 ? -27.852 59.357 104.960 1.00 41.20 393 ALA B O 1
ATOM 6476 N N . VAL B 1 394 ? -26.062 60.511 104.334 1.00 35.95 394 VAL B N 1
ATOM 6477 C CA . VAL B 1 394 ? -25.961 61.239 105.586 1.00 32.12 394 VAL B CA 1
ATOM 6478 C C . VAL B 1 394 ? -25.362 62.601 105.326 1.00 39.06 394 VAL B C 1
ATOM 6479 O O . VAL B 1 394 ? -24.580 62.756 104.391 1.00 43.95 394 VAL B O 1
ATOM 6483 N N . PRO B 1 395 ? -25.842 63.633 106.011 1.00 39.96 395 PRO B N 1
ATOM 6484 C CA . PRO B 1 395 ? -25.340 64.979 105.805 1.00 38.26 395 PRO B CA 1
ATOM 6485 C C . PRO B 1 395 ? -23.830 64.965 106.000 1.00 40.19 395 PRO B C 1
ATOM 6486 O O . PRO B 1 395 ? -23.330 64.189 106.820 1.00 38.76 395 PRO B O 1
ATOM 6490 N N . ALA B 1 396 ? -23.112 65.908 105.404 1.00 39.24 396 ALA B N 1
ATOM 6491 C CA . ALA B 1 396 ? -21.667 65.943 105.498 1.00 44.63 396 ALA B CA 1
ATOM 6492 C C . ALA B 1 396 ? -21.124 65.998 106.910 1.00 49.82 396 ALA B C 1
ATOM 6493 O O . ALA B 1 396 ? -19.955 65.598 107.093 1.00 55.22 396 ALA B O 1
ATOM 6495 N N . ASP B 1 397 ? -21.807 66.650 107.843 1.00 52.24 397 ASP B N 1
ATOM 6496 C CA . ASP B 1 397 ? -21.276 66.828 109.193 1.00 48.26 397 ASP B CA 1
ATOM 6497 C C . ASP B 1 397 ? -21.979 65.965 110.227 1.00 46.54 397 ASP B C 1
ATOM 6498 O O . ASP B 1 397 ? -21.765 66.131 111.432 1.00 56.08 397 ASP B O 1
ATOM 6503 N N . PHE B 1 398 ? -22.763 64.991 109.797 1.00 40.54 398 PHE B N 1
ATOM 6504 C CA . PHE B 1 398 ? -23.518 64.116 110.668 1.00 44.79 398 PHE B CA 1
ATOM 6505 C C . PHE B 1 398 ? -22.712 63.659 111.881 1.00 56.21 398 PHE B C 1
ATOM 6506 O O . PHE B 1 398 ? -21.617 63.110 111.758 1.00 53.73 398 PHE B O 1
ATOM 6514 N N . ASN B 1 399 ? -23.250 63.906 113.063 1.00 59.48 399 ASN B N 1
ATOM 6515 C CA . ASN B 1 399 ? -22.697 63.520 114.339 1.00 56.90 399 ASN B CA 1
ATOM 6516 C C . ASN B 1 399 ? -21.261 63.962 114.540 1.00 55.99 399 ASN B C 1
ATOM 6517 O O . ASN B 1 399 ? -20.455 63.206 115.083 1.00 57.08 399 ASN B O 1
ATOM 6522 N N . GLY B 1 400 ? -20.891 65.133 114.041 1.00 54.65 400 GLY B N 1
ATOM 6523 C CA . GLY B 1 400 ? -19.536 65.630 114.153 1.00 65.59 400 GLY B CA 1
ATOM 6524 C C . GLY B 1 400 ? -18.534 64.951 113.238 1.00 71.22 400 GLY B C 1
ATOM 6525 O O . GLY B 1 400 ? -17.336 65.274 113.292 1.00 76.33 400 GLY B O 1
ATOM 6526 N N . GLY B 1 401 ? -18.963 64.036 112.377 1.00 64.06 401 GLY B N 1
ATOM 6527 C CA . GLY B 1 401 ? -18.058 63.344 111.473 1.00 55.94 401 GLY B CA 1
ATOM 6528 C C . GLY B 1 401 ? -17.899 64.119 110.166 1.00 53.17 401 GLY B C 1
ATOM 6529 O O . GLY B 1 401 ? -18.317 65.275 110.074 1.00 54.66 401 GLY B O 1
ATOM 6530 N N . SER B 1 402 ? -17.248 63.510 109.188 1.00 51.09 402 SER B N 1
ATOM 6531 C CA . SER B 1 402 ? -17.117 64.126 107.864 1.00 55.32 402 SER B CA 1
ATOM 6532 C C . SER B 1 402 ? -17.448 63.078 106.801 1.00 50.26 402 SER B C 1
ATOM 6533 O O . SER B 1 402 ? -17.005 61.932 106.894 1.00 52.52 402 SER B O 1
ATOM 6536 N N . PHE B 1 403 ? -18.476 63.348 106.012 1.00 44.60 403 PHE B N 1
ATOM 6537 C CA . PHE B 1 403 ? -18.982 62.389 105.043 1.00 38.87 403 PHE B CA 1
ATOM 6538 C C . PHE B 1 403 ? -19.002 63.044 103.667 1.00 43.84 403 PHE B C 1
ATOM 6539 O O . PHE B 1 403 ? -19.256 64.250 103.550 1.00 39.68 403 PHE B O 1
ATOM 6547 N N . GLY B 1 404 ? -18.623 62.277 102.637 1.00 36.22 404 GLY B N 1
ATOM 6548 C CA . GLY B 1 404 ? -18.516 62.886 101.288 1.00 34.19 404 GLY B CA 1
ATOM 6549 C C . GLY B 1 404 ? -17.162 63.578 101.177 1.00 36.24 404 GLY B C 1
ATOM 6550 O O . GLY B 1 404 ? -16.372 63.574 102.127 1.00 40.10 404 GLY B O 1
ATOM 6551 N N . ARG B 1 405 ? -16.901 64.251 100.065 1.00 43.35 405 ARG B N 1
ATOM 6552 C CA . ARG B 1 405 ? -15.568 64.791 99.813 1.00 41.08 405 ARG B CA 1
ATOM 6553 C C . ARG B 1 405 ? -15.391 66.240 100.187 1.00 40.67 405 ARG B C 1
ATOM 6554 O O . ARG B 1 405 ? -14.329 66.802 99.899 1.00 43.42 405 ARG B O 1
ATOM 6562 N N . GLY B 1 406 ? -16.372 66.877 100.828 1.00 45.54 406 GLY B N 1
ATOM 6563 C CA . GLY B 1 406 ? -16.174 68.241 101.292 1.00 31.43 406 GLY B CA 1
ATOM 6564 C C . GLY B 1 406 ? -16.345 69.256 100.167 1.00 36.96 406 GLY B C 1
ATOM 6565 O O . GLY B 1 406 ? -17.132 69.100 99.234 1.00 41.29 406 GLY B O 1
ATOM 6566 N N . ASP B 1 407 ? -15.699 70.388 100.346 1.00 36.34 407 ASP B N 1
ATOM 6567 C CA . ASP B 1 407 ? -15.870 71.573 99.507 1.00 40.39 407 ASP B CA 1
ATOM 6568 C C . ASP B 1 407 ? -14.477 72.011 99.074 1.00 44.55 407 ASP B C 1
ATOM 6569 O O . ASP B 1 407 ? -13.780 72.619 99.878 1.00 43.97 407 ASP B O 1
ATOM 6574 N N . SER B 1 408 ? -14.052 71.558 97.892 1.00 47.65 408 SER B N 1
ATOM 6575 C CA . SER B 1 408 ? -12.638 71.768 97.568 1.00 42.28 408 SER B CA 1
ATOM 6576 C C . SER B 1 408 ? -12.375 71.714 96.074 1.00 43.33 408 SER B C 1
ATOM 6577 O O . SER B 1 408 ? -13.259 71.629 95.223 1.00 44.62 408 SER B O 1
ATOM 6580 N N . ASP B 1 409 ? -11.107 71.800 95.758 1.00 39.13 409 ASP B N 1
ATOM 6581 C CA . ASP B 1 409 ? -10.501 72.008 94.480 1.00 40.30 409 ASP B CA 1
ATOM 6582 C C . ASP B 1 409 ? -9.344 71.030 94.258 1.00 42.91 409 ASP B C 1
ATOM 6583 O O . ASP B 1 409 ? -8.597 70.807 95.220 1.00 34.66 409 ASP B O 1
ATOM 6588 N N . GLU B 1 410 ? -8.952 70.817 93.011 1.00 38.78 410 GLU B N 1
ATOM 6589 C CA . GLU B 1 410 ? -7.677 70.108 92.788 1.00 38.48 410 GLU B CA 1
ATOM 6590 C C . GLU B 1 410 ? -7.371 70.096 91.297 1.00 37.78 410 GLU B C 1
ATOM 6591 O O . GLU B 1 410 ? -8.281 70.188 90.469 1.00 40.08 410 GLU B O 1
ATOM 6597 N N . TRP B 1 411 ? -6.082 70.021 90.981 1.00 34.30 411 TRP B N 1
ATOM 6598 C CA . TRP B 1 411 ? -5.711 69.933 89.572 1.00 37.20 411 TRP B CA 1
ATOM 6599 C C . TRP B 1 411 ? -4.718 68.803 89.369 1.00 40.23 411 TRP B C 1
ATOM 6600 O O . TRP B 1 411 ? -3.949 68.436 90.263 1.00 33.54 411 TRP B O 1
ATOM 6611 N N . THR B 1 412 ? -4.831 68.136 88.216 1.00 34.62 412 THR B N 1
ATOM 6612 C CA . THR B 1 412 ? -3.898 67.056 87.905 1.00 32.53 412 THR B CA 1
ATOM 6613 C C . THR B 1 412 ? -3.364 67.282 86.491 1.00 39.51 412 THR B C 1
ATOM 6614 O O . THR B 1 412 ? -3.962 68.049 85.743 1.00 36.29 412 THR B O 1
ATOM 6618 N N . PHE B 1 413 ? -2.281 66.596 86.164 1.00 35.86 413 PHE B N 1
ATOM 6619 C CA . PHE B 1 413 ? -1.687 66.648 84.852 1.00 37.85 413 PHE B CA 1
ATOM 6620 C C . PHE B 1 413 ? -0.981 65.322 84.569 1.00 34.89 413 PHE B C 1
ATOM 6621 O O . PHE B 1 413 ? -0.683 64.584 85.499 1.00 32.96 413 PHE B O 1
ATOM 6629 N N . GLY B 1 414 ? -0.692 65.055 83.298 1.00 29.77 414 GLY B N 1
ATOM 6630 C CA . GLY B 1 414 ? 0.066 63.866 82.956 1.00 30.28 414 GLY B CA 1
ATOM 6631 C C . GLY B 1 414 ? -0.048 63.507 81.479 1.00 34.08 414 GLY B C 1
ATOM 6632 O O . GLY B 1 414 ? -0.492 64.284 80.637 1.00 32.78 414 GLY B O 1
ATOM 6633 N N . ALA B 1 415 ? 0.280 62.256 81.198 1.00 34.24 415 ALA B N 1
ATOM 6634 C CA . ALA B 1 415 ? 0.264 61.698 79.854 1.00 33.50 415 ALA B CA 1
ATOM 6635 C C . ALA B 1 415 ? -0.415 60.330 79.899 1.00 31.54 415 ALA B C 1
ATOM 6636 O O . ALA B 1 415 ? -0.334 59.632 80.904 1.00 33.29 415 ALA B O 1
ATOM 6638 N N . GLN B 1 416 ? -1.076 59.960 78.811 1.00 30.22 416 GLN B N 1
ATOM 6639 C CA . GLN B 1 416 ? -1.833 58.729 78.787 1.00 27.99 416 GLN B CA 1
ATOM 6640 C C . GLN B 1 416 ? -2.054 58.236 77.366 1.00 30.73 416 GLN B C 1
ATOM 6641 O O . GLN B 1 416 ? -2.257 59.033 76.461 1.00 31.15 416 GLN B O 1
ATOM 6647 N N . MET B 1 417 ? -2.089 56.905 77.197 1.00 24.45 417 MET B N 1
ATOM 6648 C CA . MET B 1 417 ? -2.513 56.372 75.907 1.00 23.50 417 MET B CA 1
ATOM 6649 C C . MET B 1 417 ? -3.883 55.729 76.112 1.00 27.29 417 MET B C 1
ATOM 6650 O O . MET B 1 417 ? -4.211 55.321 77.226 1.00 26.91 417 MET B O 1
ATOM 6655 N N . GLU B 1 418 ? -4.678 55.688 75.068 1.00 26.35 418 GLU B N 1
ATOM 6656 C CA . GLU B 1 418 ? -5.875 54.868 75.044 1.00 24.15 418 GLU B CA 1
ATOM 6657 C C . GLU B 1 418 ? -5.961 54.201 73.671 1.00 26.58 418 GLU B C 1
ATOM 6658 O O . GLU B 1 418 ? -5.630 54.827 72.655 1.00 25.20 418 GLU B O 1
ATOM 6664 N N . ILE B 1 419 ? -6.370 52.938 73.632 1.00 26.20 419 ILE B N 1
ATOM 6665 C CA . ILE B 1 419 ? -6.453 52.267 72.337 1.00 24.42 419 ILE B CA 1
ATOM 6666 C C . ILE B 1 419 ? -7.527 51.195 72.369 1.00 28.38 419 ILE B C 1
ATOM 6667 O O . ILE B 1 419 ? -7.791 50.603 73.406 1.00 29.47 419 ILE B O 1
ATOM 6672 N N . TRP B 1 420 ? -8.237 51.036 71.261 1.00 24.71 420 TRP B N 1
ATOM 6673 C CA . TRP B 1 420 ? -9.020 49.849 70.992 1.00 29.48 420 TRP B CA 1
ATOM 6674 C C . TRP B 1 420 ? -8.575 49.369 69.601 1.00 29.20 420 TRP B C 1
ATOM 6675 O O . TRP B 1 420 ? -8.015 50.180 68.857 1.00 32.81 420 TRP B O 1
ATOM 6686 N N . TRP B 1 421 ? -8.506 48.063 69.429 1.00 28.58 421 TRP B N 1
ATOM 6687 C CA . TRP B 1 421 ? -8.039 47.523 68.138 1.00 29.55 421 TRP B CA 1
ATOM 6688 C C . TRP B 1 421 ? -8.793 46.225 67.915 1.00 29.77 421 TRP B C 1
ATOM 6689 O O . TRP B 1 421 ? -9.451 45.767 68.885 1.00 31.52 421 TRP B O 1
ATOM 6701 N N . VAL C 1 1 ? 2.508 33.006 64.718 1.00 34.87 1 VAL C N 1
ATOM 6702 C CA . VAL C 1 1 ? 2.103 32.482 66.037 1.00 31.00 1 VAL C CA 1
ATOM 6703 C C . VAL C 1 1 ? 0.975 31.466 65.874 1.00 32.19 1 VAL C C 1
ATOM 6704 O O . VAL C 1 1 ? 0.047 31.723 65.120 1.00 28.35 1 VAL C O 1
ATOM 6708 N N . ASP C 1 2 ? 1.132 30.279 66.446 1.00 24.34 2 ASP C N 1
ATOM 6709 C CA . ASP C 1 2 ? 0.041 29.287 66.443 1.00 23.33 2 ASP C CA 1
ATOM 6710 C C . ASP C 1 2 ? -0.814 29.462 67.699 1.00 28.68 2 ASP C C 1
ATOM 6711 O O . ASP C 1 2 ? -0.293 29.513 68.818 1.00 34.20 2 ASP C O 1
ATOM 6716 N N . PHE C 1 3 ? -2.106 29.532 67.525 1.00 24.65 3 PHE C N 1
ATOM 6717 C CA . PHE C 1 3 ? -3.082 29.726 68.564 1.00 24.99 3 PHE C CA 1
ATOM 6718 C C . PHE C 1 3 ? -3.867 28.428 68.711 1.00 27.94 3 PHE C C 1
ATOM 6719 O O . PHE C 1 3 ? -4.469 27.999 67.732 1.00 27.03 3 PHE C O 1
ATOM 6727 N N . HIS C 1 4 ? -3.740 27.735 69.829 1.00 25.77 4 HIS C N 1
ATOM 6728 C CA . HIS C 1 4 ? -4.418 26.462 70.035 1.00 23.67 4 HIS C CA 1
ATOM 6729 C C . HIS C 1 4 ? -4.961 26.402 71.452 1.00 28.64 4 HIS C C 1
ATOM 6730 O O . HIS C 1 4 ? -4.647 27.250 72.291 1.00 23.28 4 HIS C O 1
ATOM 6737 N N . GLY C 1 5 ? -5.824 25.430 71.732 1.00 23.67 5 GLY C N 1
ATOM 6738 C CA . GLY C 1 5 ? -6.284 25.307 73.113 1.00 23.60 5 GLY C CA 1
ATOM 6739 C C . GLY C 1 5 ? -7.521 24.436 73.224 1.00 29.10 5 GLY C C 1
ATOM 6740 O O . GLY C 1 5 ? -7.973 23.810 72.272 1.00 29.27 5 GLY C O 1
ATOM 6741 N N . TYR C 1 6 ? -8.194 24.611 74.350 1.00 24.31 6 TYR C N 1
ATOM 6742 C CA . TYR C 1 6 ? -9.410 23.931 74.705 1.00 24.32 6 TYR C CA 1
ATOM 6743 C C . TYR C 1 6 ? -10.278 24.911 75.484 1.00 23.01 6 TYR C C 1
ATOM 6744 O O . TYR C 1 6 ? -9.748 25.624 76.352 1.00 28.86 6 TYR C O 1
ATOM 6753 N N . ALA C 1 7 ? -11.584 24.908 75.299 1.00 25.49 7 ALA C N 1
ATOM 6754 C CA . ALA C 1 7 ? -12.467 25.704 76.146 1.00 23.18 7 ALA C CA 1
ATOM 6755 C C . ALA C 1 7 ? -13.875 25.118 76.230 1.00 27.69 7 ALA C C 1
ATOM 6756 O O . ALA C 1 7 ? -14.397 24.551 75.277 1.00 27.35 7 ALA C O 1
ATOM 6758 N N . ARG C 1 8 ? -14.528 25.352 77.364 1.00 25.57 8 ARG C N 1
ATOM 6759 C CA . ARG C 1 8 ? -15.937 25.026 77.542 1.00 24.33 8 ARG C CA 1
ATOM 6760 C C . ARG C 1 8 ? -16.578 26.127 78.376 1.00 26.86 8 ARG C C 1
ATOM 6761 O O . ARG C 1 8 ? -15.935 26.697 79.273 1.00 31.09 8 ARG C O 1
ATOM 6769 N N . SER C 1 9 ? -17.799 26.499 78.048 1.00 24.33 9 SER C N 1
ATOM 6770 C CA . SER C 1 9 ? -18.475 27.582 78.777 1.00 21.77 9 SER C CA 1
ATOM 6771 C C . SER C 1 9 ? -19.971 27.504 78.491 1.00 26.94 9 SER C C 1
ATOM 6772 O O . SER C 1 9 ? -20.369 27.104 77.391 1.00 30.45 9 SER C O 1
ATOM 6775 N N . GLY C 1 10 ? -20.793 27.729 79.503 1.00 29.40 10 GLY C N 1
ATOM 6776 C CA . GLY C 1 10 ? -22.229 27.663 79.279 1.00 27.96 10 GLY C CA 1
ATOM 6777 C C . GLY C 1 10 ? -23.033 28.271 80.412 1.00 32.52 10 GLY C C 1
ATOM 6778 O O . GLY C 1 10 ? -22.517 28.974 81.286 1.00 24.58 10 GLY C O 1
ATOM 6779 N N . ILE C 1 11 ? -24.322 27.984 80.350 1.00 29.28 11 ILE C N 1
ATOM 6780 C CA . ILE C 1 11 ? -25.275 28.470 81.352 1.00 29.62 11 ILE C CA 1
ATOM 6781 C C . ILE C 1 11 ? -26.278 27.344 81.587 1.00 36.24 11 ILE C C 1
ATOM 6782 O O . ILE C 1 11 ? -26.546 26.543 80.672 1.00 35.11 11 ILE C O 1
ATOM 6787 N N . GLY C 1 12 ? -26.636 27.144 82.853 1.00 33.98 12 GLY C N 1
ATOM 6788 C CA . GLY C 1 12 ? -27.470 25.988 83.175 1.00 32.52 12 GLY C CA 1
ATOM 6789 C C . GLY C 1 12 ? -28.354 26.264 84.373 1.00 33.59 12 GLY C C 1
ATOM 6790 O O . GLY C 1 12 ? -28.152 27.229 85.108 1.00 32.88 12 GLY C O 1
ATOM 6791 N N . TRP C 1 13 ? -29.393 25.452 84.508 1.00 33.81 13 TRP C N 1
ATOM 6792 C CA . TRP C 1 13 ? -30.381 25.602 85.569 1.00 34.98 13 TRP C CA 1
ATOM 6793 C C . TRP C 1 13 ? -30.627 24.246 86.224 1.00 37.10 13 TRP C C 1
ATOM 6794 O O . TRP C 1 13 ? -30.604 23.221 85.535 1.00 36.03 13 TRP C O 1
ATOM 6805 N N . THR C 1 14 ? -30.905 24.260 87.521 1.00 37.60 14 THR C N 1
ATOM 6806 C CA . THR C 1 14 ? -31.299 23.014 88.203 1.00 34.91 14 THR C CA 1
ATOM 6807 C C . THR C 1 14 ? -32.821 23.001 88.276 1.00 31.97 14 THR C C 1
ATOM 6808 O O . THR C 1 14 ? -33.442 24.038 88.563 1.00 33.44 14 THR C O 1
ATOM 6812 N N . GLY C 1 15 ? -33.443 21.880 87.959 1.00 37.24 15 GLY C N 1
ATOM 6813 C CA . GLY C 1 15 ? -34.895 21.732 87.946 1.00 36.49 15 GLY C CA 1
ATOM 6814 C C . GLY C 1 15 ? -35.574 22.158 89.225 1.00 41.50 15 GLY C C 1
ATOM 6815 O O . GLY C 1 15 ? -36.541 22.937 89.228 1.00 40.56 15 GLY C O 1
ATOM 6816 N N . SER C 1 16 ? -35.020 21.802 90.388 1.00 36.48 16 SER C N 1
ATOM 6817 C CA . SER C 1 16 ? -35.597 22.223 91.658 1.00 38.39 16 SER C CA 1
ATOM 6818 C C . SER C 1 16 ? -35.193 23.635 92.050 1.00 43.64 16 SER C C 1
ATOM 6819 O O . SER C 1 16 ? -35.559 24.050 93.153 1.00 45.81 16 SER C O 1
ATOM 6822 N N . GLY C 1 17 ? -34.404 24.349 91.250 1.00 45.30 17 GLY C N 1
ATOM 6823 C CA . GLY C 1 17 ? -34.055 25.724 91.589 1.00 37.51 17 GLY C CA 1
ATOM 6824 C C . GLY C 1 17 ? -32.562 26.003 91.579 1.00 39.42 17 GLY C C 1
ATOM 6825 O O . GLY C 1 17 ? -31.724 25.201 91.967 1.00 35.52 17 GLY C O 1
ATOM 6826 N N . GLY C 1 18 ? -32.209 27.250 91.261 1.00 37.28 18 GLY C N 1
ATOM 6827 C CA . GLY C 1 18 ? -30.848 27.710 91.267 1.00 35.17 18 GLY C CA 1
ATOM 6828 C C . GLY C 1 18 ? -30.087 27.248 90.019 1.00 37.00 18 GLY C C 1
ATOM 6829 O O . GLY C 1 18 ? -30.630 26.637 89.100 1.00 33.33 18 GLY C O 1
ATOM 6830 N N . GLU C 1 19 ? -28.815 27.588 90.009 1.00 34.05 19 GLU C N 1
ATOM 6831 C CA . GLU C 1 19 ? -27.916 27.335 88.900 1.00 37.29 19 GLU C CA 1
ATOM 6832 C C . GLU C 1 19 ? -27.673 25.844 88.719 1.00 35.59 19 GLU C C 1
ATOM 6833 O O . GLU C 1 19 ? -27.874 25.049 89.631 1.00 35.93 19 GLU C O 1
ATOM 6839 N N . GLN C 1 20 ? -27.234 25.460 87.527 1.00 35.72 20 GLN C N 1
ATOM 6840 C CA . GLN C 1 20 ? -26.912 24.081 87.229 1.00 33.94 20 GLN C CA 1
ATOM 6841 C C . GLN C 1 20 ? -26.105 23.408 88.343 1.00 36.20 20 GLN C C 1
ATOM 6842 O O . GLN C 1 20 ? -25.122 23.951 88.830 1.00 29.77 20 GLN C O 1
ATOM 6848 N N . GLN C 1 21 ? -26.388 22.136 88.590 1.00 30.54 21 GLN C N 1
ATOM 6849 C CA . GLN C 1 21 ? -25.607 21.360 89.555 1.00 30.14 21 GLN C CA 1
ATOM 6850 C C . GLN C 1 21 ? -25.042 20.167 88.791 1.00 26.58 21 GLN C C 1
ATOM 6851 O O . GLN C 1 21 ? -25.611 19.859 87.736 1.00 29.61 21 GLN C O 1
ATOM 6857 N N . CYS C 1 22 ? -23.878 19.700 89.175 1.00 25.99 22 CYS C N 1
ATOM 6858 C CA . CYS C 1 22 ? -23.224 18.618 88.432 1.00 31.57 22 CYS C CA 1
ATOM 6859 C C . CYS C 1 22 ? -23.134 17.403 89.335 1.00 36.25 22 CYS C C 1
ATOM 6860 O O . CYS C 1 22 ? -23.270 17.561 90.538 1.00 33.85 22 CYS C O 1
ATOM 6863 N N . PHE C 1 23 ? -23.216 16.216 88.759 1.00 33.29 23 PHE C N 1
ATOM 6864 C CA . PHE C 1 23 ? -23.457 14.982 89.464 1.00 25.70 23 PHE C CA 1
ATOM 6865 C C . PHE C 1 23 ? -22.331 13.985 89.266 1.00 32.30 23 PHE C C 1
ATOM 6866 O O . PHE C 1 23 ? -22.098 13.474 88.174 1.00 35.23 23 PHE C O 1
ATOM 6874 N N . GLN C 1 24 ? -21.628 13.727 90.350 1.00 31.31 24 GLN C N 1
ATOM 6875 C CA . GLN C 1 24 ? -20.517 12.812 90.429 1.00 33.95 24 GLN C CA 1
ATOM 6876 C C . GLN C 1 24 ? -20.722 11.875 91.632 1.00 37.17 24 GLN C C 1
ATOM 6877 O O . GLN C 1 24 ? -21.027 12.328 92.731 1.00 34.26 24 GLN C O 1
ATOM 6883 N N . THR C 1 25 ? -20.472 10.604 91.436 1.00 36.18 25 THR C N 1
ATOM 6884 C CA . THR C 1 25 ? -20.589 9.614 92.497 1.00 31.86 25 THR C CA 1
ATOM 6885 C C . THR C 1 25 ? -19.495 9.754 93.533 1.00 32.84 25 THR C C 1
ATOM 6886 O O . THR C 1 25 ? -18.290 9.728 93.226 1.00 30.62 25 THR C O 1
ATOM 6890 N N . THR C 1 26 ? -19.888 9.797 94.806 1.00 31.44 26 THR C N 1
ATOM 6891 C CA . THR C 1 26 ? -18.871 9.803 95.876 1.00 29.55 26 THR C CA 1
ATOM 6892 C C . THR C 1 26 ? -18.009 8.547 95.771 1.00 33.04 26 THR C C 1
ATOM 6893 O O . THR C 1 26 ? -18.518 7.425 95.716 1.00 35.97 26 THR C O 1
ATOM 6897 N N . GLY C 1 27 ? -16.716 8.724 95.608 1.00 30.24 27 GLY C N 1
ATOM 6898 C CA . GLY C 1 27 ? -15.769 7.645 95.452 1.00 29.76 27 GLY C CA 1
ATOM 6899 C C . GLY C 1 27 ? -15.316 7.462 94.012 1.00 35.09 27 GLY C C 1
ATOM 6900 O O . GLY C 1 27 ? -14.279 6.828 93.795 1.00 34.76 27 GLY C O 1
ATOM 6901 N N . ALA C 1 28 ? -16.095 7.951 93.042 1.00 27.73 28 ALA C N 1
ATOM 6902 C CA . ALA C 1 28 ? -15.632 7.841 91.644 1.00 35.56 28 ALA C CA 1
ATOM 6903 C C . ALA C 1 28 ? -14.662 8.975 91.332 1.00 32.92 28 ALA C C 1
ATOM 6904 O O . ALA C 1 28 ? -14.850 10.088 91.811 1.00 36.29 28 ALA C O 1
ATOM 6906 N N . GLN C 1 29 ? -13.705 8.755 90.445 1.00 34.08 29 GLN C N 1
ATOM 6907 C CA . GLN C 1 29 ? -12.739 9.777 90.083 1.00 31.07 29 GLN C CA 1
ATOM 6908 C C . GLN C 1 29 ? -13.154 10.556 88.844 1.00 36.31 29 GLN C C 1
ATOM 6909 O O . GLN C 1 29 ? -12.350 11.310 88.289 1.00 38.83 29 GLN C O 1
ATOM 6915 N N . SER C 1 30 ? -14.384 10.384 88.373 1.00 32.73 30 SER C N 1
ATOM 6916 C CA . SER C 1 30 ? -14.837 11.073 87.171 1.00 33.08 30 SER C CA 1
ATOM 6917 C C . SER C 1 30 ? -16.356 11.150 87.155 1.00 33.84 30 SER C C 1
ATOM 6918 O O . SER C 1 30 ? -17.017 10.520 87.991 1.00 34.72 30 SER C O 1
ATOM 6921 N N . LYS C 1 31 ? -16.905 11.868 86.191 1.00 30.88 31 LYS C N 1
ATOM 6922 C CA . LYS C 1 31 ? -18.353 11.933 85.986 1.00 28.38 31 LYS C CA 1
ATOM 6923 C C . LYS C 1 31 ? -18.605 11.928 84.467 1.00 35.36 31 LYS C C 1
ATOM 6924 O O . LYS C 1 31 ? -17.665 12.253 83.747 1.00 34.02 31 LYS C O 1
ATOM 6930 N N . TYR C 1 32 ? -19.789 11.537 84.043 1.00 34.05 32 TYR C N 1
ATOM 6931 C CA . TYR C 1 32 ? -20.193 11.596 82.637 1.00 32.44 32 TYR C CA 1
ATOM 6932 C C . TYR C 1 32 ? -20.467 13.050 82.304 1.00 33.68 32 TYR C C 1
ATOM 6933 O O . TYR C 1 32 ? -21.366 13.672 82.882 1.00 32.32 32 TYR C O 1
ATOM 6942 N N . ARG C 1 33 ? -19.614 13.617 81.462 1.00 32.75 33 ARG C N 1
ATOM 6943 C CA . ARG C 1 33 ? -19.533 15.061 81.306 1.00 38.51 33 ARG C CA 1
ATOM 6944 C C . ARG C 1 33 ? -20.633 15.719 80.515 1.00 29.46 33 ARG C C 1
ATOM 6945 O O . ARG C 1 33 ? -20.886 16.904 80.739 1.00 32.09 33 ARG C O 1
ATOM 6953 N N . LEU C 1 34 ? -21.242 15.057 79.533 1.00 31.49 34 LEU C N 1
ATOM 6954 C CA . LEU C 1 34 ? -22.242 15.743 78.692 1.00 33.14 34 LEU C CA 1
ATOM 6955 C C . LEU C 1 34 ? -23.377 16.316 79.526 1.00 30.65 34 LEU C C 1
ATOM 6956 O O . LEU C 1 34 ? -24.038 15.623 80.303 1.00 35.72 34 LEU C O 1
ATOM 6961 N N . GLY C 1 35 ? -23.608 17.617 79.427 1.00 33.21 35 GLY C N 1
ATOM 6962 C CA . GLY C 1 35 ? -24.683 18.277 80.186 1.00 24.90 35 GLY C CA 1
ATOM 6963 C C . GLY C 1 35 ? -24.436 18.135 81.686 1.00 33.86 35 GLY C C 1
ATOM 6964 O O . GLY C 1 35 ? -25.391 18.125 82.462 1.00 30.08 35 GLY C O 1
ATOM 6965 N N . ASN C 1 36 ? -23.170 18.090 82.100 1.00 26.90 36 ASN C N 1
ATOM 6966 C CA . ASN C 1 36 ? -22.808 17.776 83.479 1.00 35.44 36 ASN C CA 1
ATOM 6967 C C . ASN C 1 36 ? -21.439 18.389 83.793 1.00 34.79 36 ASN C C 1
ATOM 6968 O O . ASN C 1 36 ? -20.627 17.810 84.504 1.00 32.45 36 ASN C O 1
ATOM 6973 N N . GLU C 1 37 ? -21.241 19.603 83.293 1.00 27.37 37 GLU C N 1
ATOM 6974 C CA . GLU C 1 37 ? -20.023 20.371 83.485 1.00 22.05 37 GLU C CA 1
ATOM 6975 C C . GLU C 1 37 ? -20.400 21.760 83.998 1.00 29.98 37 GLU C C 1
ATOM 6976 O O . GLU C 1 37 ? -21.327 22.364 83.464 1.00 30.33 37 GLU C O 1
ATOM 6982 N N . CYS C 1 38 ? -19.901 22.114 85.183 1.00 25.84 38 CYS C N 1
ATOM 6983 C CA . CYS C 1 38 ? -20.367 23.277 85.908 1.00 30.09 38 CYS C CA 1
ATOM 6984 C C . CYS C 1 38 ? -19.365 24.409 86.006 1.00 33.80 38 CYS C C 1
ATOM 6985 O O . CYS C 1 38 ? -19.377 25.169 86.975 1.00 31.28 38 CYS C O 1
ATOM 6988 N N . GLU C 1 39 ? -18.422 24.518 85.073 1.00 29.51 39 GLU C N 1
ATOM 6989 C CA . GLU C 1 39 ? -17.478 25.641 85.151 1.00 32.38 39 GLU C CA 1
ATOM 6990 C C . GLU C 1 39 ? -17.065 26.053 83.743 1.00 30.16 39 GLU C C 1
ATOM 6991 O O . GLU C 1 39 ? -17.312 25.346 82.777 1.00 26.17 39 GLU C O 1
ATOM 6997 N N . THR C 1 40 ? -16.552 27.278 83.630 1.00 30.86 40 THR C N 1
ATOM 6998 C CA . THR C 1 40 ? -15.921 27.693 82.379 1.00 25.17 40 THR C CA 1
ATOM 6999 C C . THR C 1 40 ? -14.439 27.336 82.544 1.00 21.79 40 THR C C 1
ATOM 7000 O O . THR C 1 40 ? -13.878 27.619 83.599 1.00 28.42 40 THR C O 1
ATOM 7004 N N . TYR C 1 41 ? -13.939 26.506 81.657 1.00 23.08 41 TYR C N 1
ATOM 7005 C CA . TYR C 1 41 ? -12.553 26.085 81.707 1.00 24.29 41 TYR C CA 1
ATOM 7006 C C . TYR C 1 41 ? -11.911 26.349 80.340 1.00 29.31 41 TYR C C 1
ATOM 7007 O O . TYR C 1 41 ? -12.513 26.017 79.321 1.00 27.53 41 TYR C O 1
ATOM 7016 N N . ALA C 1 42 ? -10.767 27.035 80.331 1.00 26.98 42 ALA C N 1
ATOM 7017 C CA . ALA C 1 42 ? -10.097 27.363 79.086 1.00 25.37 42 ALA C CA 1
ATOM 7018 C C . ALA C 1 42 ? -8.590 27.237 79.187 1.00 22.45 42 ALA C C 1
ATOM 7019 O O . ALA C 1 42 ? -8.002 27.640 80.181 1.00 29.12 42 ALA C O 1
ATOM 7021 N N . GLU C 1 43 ? -7.978 26.651 78.170 1.00 22.90 43 GLU C N 1
ATOM 7022 C CA . GLU C 1 43 ? -6.540 26.634 77.986 1.00 25.89 43 GLU C CA 1
ATOM 7023 C C . GLU C 1 43 ? -6.192 27.431 76.725 1.00 29.12 43 GLU C C 1
ATOM 7024 O O . GLU C 1 43 ? -6.725 27.121 75.646 1.00 25.31 43 GLU C O 1
ATOM 7030 N N . LEU C 1 44 ? -5.395 28.472 76.888 1.00 25.13 44 LEU C N 1
ATOM 7031 C CA . LEU C 1 44 ? -4.989 29.297 75.756 1.00 23.22 44 LEU C CA 1
ATOM 7032 C C . LEU C 1 44 ? -3.521 29.026 75.457 1.00 26.37 44 LEU C C 1
ATOM 7033 O O . LEU C 1 44 ? -2.659 29.348 76.273 1.00 24.09 44 LEU C O 1
ATOM 7038 N N . LYS C 1 45 ? -3.272 28.393 74.318 1.00 22.39 45 LYS C N 1
ATOM 7039 C CA . LYS C 1 45 ? -1.914 28.042 73.940 1.00 21.72 45 LYS C CA 1
ATOM 7040 C C . LYS C 1 45 ? -1.402 28.927 72.815 1.00 24.59 45 LYS C C 1
ATOM 7041 O O . LYS C 1 45 ? -2.073 29.117 71.806 1.00 29.86 45 LYS C O 1
ATOM 7047 N N . LEU C 1 46 ? -0.229 29.511 73.010 1.00 26.54 46 LEU C N 1
ATOM 7048 C CA . LEU C 1 46 ? 0.452 30.277 71.974 1.00 26.25 46 LEU C CA 1
ATOM 7049 C C . LEU C 1 46 ? 1.821 29.619 71.744 1.00 29.27 46 LEU C C 1
ATOM 7050 O O . LEU C 1 46 ? 2.564 29.384 72.700 1.00 30.85 46 LEU C O 1
ATOM 7055 N N . GLY C 1 47 ? 2.059 29.200 70.520 1.00 27.97 47 GLY C N 1
ATOM 7056 C CA . GLY C 1 47 ? 3.319 28.508 70.228 1.00 24.40 47 GLY C CA 1
ATOM 7057 C C . GLY C 1 47 ? 3.865 29.042 68.901 1.00 30.76 47 GLY C C 1
ATOM 7058 O O . GLY C 1 47 ? 3.163 29.711 68.138 1.00 32.46 47 GLY C O 1
ATOM 7059 N N . GLN C 1 48 ? 5.096 28.647 68.613 1.00 28.39 48 GLN C N 1
ATOM 7060 C CA . GLN C 1 48 ? 5.735 29.058 67.377 1.00 27.20 48 GLN C CA 1
ATOM 7061 C C . GLN C 1 48 ? 6.919 28.162 67.044 1.00 33.71 48 GLN C C 1
ATOM 7062 O O . GLN C 1 48 ? 7.701 27.774 67.922 1.00 30.34 48 GLN C O 1
ATOM 7068 N N . GLU C 1 49 ? 7.024 27.837 65.765 1.00 29.96 49 GLU C N 1
ATOM 7069 C CA . GLU C 1 49 ? 8.242 27.201 65.253 1.00 34.89 49 GLU C CA 1
ATOM 7070 C C . GLU C 1 49 ? 9.260 28.330 65.103 1.00 30.55 49 GLU C C 1
ATOM 7071 O O . GLU C 1 49 ? 9.036 29.203 64.266 1.00 33.39 49 GLU C O 1
ATOM 7077 N N . VAL C 1 50 ? 10.249 28.412 65.966 1.00 31.15 50 VAL C N 1
ATOM 7078 C CA . VAL C 1 50 ? 11.082 29.625 65.980 1.00 31.67 50 VAL C CA 1
ATOM 7079 C C . VAL C 1 50 ? 12.314 29.482 65.121 1.00 31.74 50 VAL C C 1
ATOM 7080 O O . VAL C 1 50 ? 13.038 30.442 64.871 1.00 38.84 50 VAL C O 1
ATOM 7084 N N . TRP C 1 51 ? 12.615 28.270 64.670 1.00 31.27 51 TRP C N 1
ATOM 7085 C CA . TRP C 1 51 ? 13.828 28.069 63.871 1.00 33.39 51 TRP C CA 1
ATOM 7086 C C . TRP C 1 51 ? 13.657 26.747 63.127 1.00 39.40 51 TRP C C 1
ATOM 7087 O O . TRP C 1 51 ? 13.152 25.776 63.690 1.00 33.54 51 TRP C O 1
ATOM 7098 N N . LYS C 1 52 ? 14.026 26.792 61.856 1.00 34.59 52 LYS C N 1
ATOM 7099 C CA . LYS C 1 52 ? 13.929 25.616 61.004 1.00 35.28 52 LYS C CA 1
ATOM 7100 C C . LYS C 1 52 ? 14.990 25.657 59.907 1.00 39.41 52 LYS C C 1
ATOM 7101 O O . LYS C 1 52 ? 15.154 26.664 59.215 1.00 36.37 52 LYS C O 1
ATOM 7107 N N . GLU C 1 53 ? 15.798 24.619 59.833 1.00 34.54 53 GLU C N 1
ATOM 7108 C CA . GLU C 1 53 ? 16.775 24.463 58.760 1.00 35.98 53 GLU C CA 1
ATOM 7109 C C . GLU C 1 53 ? 16.678 23.041 58.226 1.00 41.75 53 GLU C C 1
ATOM 7110 O O . GLU C 1 53 ? 16.939 22.109 58.979 1.00 35.67 53 GLU C O 1
ATOM 7116 N N . GLY C 1 54 ? 16.124 22.915 57.017 1.00 41.63 54 GLY C N 1
ATOM 7117 C CA . GLY C 1 54 ? 15.885 21.595 56.447 1.00 36.34 54 GLY C CA 1
ATOM 7118 C C . GLY C 1 54 ? 14.905 20.787 57.301 1.00 38.91 54 GLY C C 1
ATOM 7119 O O . GLY C 1 54 ? 13.758 21.176 57.518 1.00 41.66 54 GLY C O 1
ATOM 7120 N N . ASP C 1 55 ? 15.353 19.651 57.778 1.00 38.87 55 ASP C N 1
ATOM 7121 C CA . ASP C 1 55 ? 14.584 18.724 58.593 1.00 46.29 55 ASP C CA 1
ATOM 7122 C C . ASP C 1 55 ? 14.580 19.090 60.082 1.00 40.23 55 ASP C C 1
ATOM 7123 O O . ASP C 1 55 ? 14.024 18.368 60.915 1.00 41.48 55 ASP C O 1
ATOM 7128 N N . LYS C 1 56 ? 15.499 19.969 60.474 1.00 38.47 56 LYS C N 1
ATOM 7129 C CA . LYS C 1 56 ? 15.707 20.290 61.876 1.00 40.87 56 LYS C CA 1
ATOM 7130 C C . LYS C 1 56 ? 14.839 21.480 62.275 1.00 37.75 56 LYS C C 1
ATOM 7131 O O . LYS C 1 56 ? 14.813 22.442 61.517 1.00 33.71 56 LYS C O 1
ATOM 7137 N N . SER C 1 57 ? 14.230 21.432 63.467 1.00 30.28 57 SER C N 1
ATOM 7138 C CA . SER C 1 57 ? 13.495 22.593 63.941 1.00 32.16 57 SER C CA 1
ATOM 7139 C C . SER C 1 57 ? 13.416 22.653 65.465 1.00 37.86 57 SER C C 1
ATOM 7140 O O . SER C 1 57 ? 13.653 21.675 66.181 1.00 26.72 57 SER C O 1
ATOM 7143 N N . PHE C 1 58 ? 13.060 23.842 65.945 1.00 26.51 58 PHE C N 1
ATOM 7144 C CA . PHE C 1 58 ? 12.779 24.080 67.349 1.00 27.61 58 PHE C CA 1
ATOM 7145 C C . PHE C 1 58 ? 11.357 24.655 67.433 1.00 29.03 58 PHE C C 1
ATOM 7146 O O . PHE C 1 58 ? 11.066 25.619 66.723 1.00 30.13 58 PHE C O 1
ATOM 7154 N N . TYR C 1 59 ? 10.531 24.038 68.262 1.00 23.76 59 TYR C N 1
ATOM 7155 C CA . TYR C 1 59 ? 9.175 24.515 68.478 1.00 28.02 59 TYR C CA 1
ATOM 7156 C C . TYR C 1 59 ? 9.024 24.977 69.933 1.00 27.16 59 TYR C C 1
ATOM 7157 O O . TYR C 1 59 ? 9.490 24.290 70.835 1.00 28.89 59 TYR C O 1
ATOM 7166 N N . PHE C 1 60 ? 8.438 26.138 70.144 1.00 25.99 60 PHE C N 1
ATOM 7167 C CA . PHE C 1 60 ? 8.205 26.705 71.463 1.00 22.01 60 PHE C CA 1
ATOM 7168 C C . PHE C 1 60 ? 6.699 26.690 71.725 1.00 25.68 60 PHE C C 1
ATOM 7169 O O . PHE C 1 60 ? 5.933 27.111 70.855 1.00 29.46 60 PHE C O 1
ATOM 7177 N N . ASP C 1 61 ? 6.300 26.226 72.890 1.00 24.09 61 ASP C N 1
ATOM 7178 C CA . ASP C 1 61 ? 4.877 26.092 73.209 1.00 29.85 61 ASP C CA 1
ATOM 7179 C C . ASP C 1 61 ? 4.563 26.544 74.630 1.00 29.52 61 ASP C C 1
ATOM 7180 O O . ASP C 1 61 ? 5.407 26.460 75.534 1.00 27.38 61 ASP C O 1
ATOM 7185 N N . THR C 1 62 ? 3.391 27.134 74.830 1.00 26.30 62 THR C N 1
ATOM 7186 C CA . THR C 1 62 ? 2.933 27.633 76.116 1.00 25.81 62 THR C CA 1
ATOM 7187 C C . THR C 1 62 ? 1.480 27.197 76.367 1.00 27.88 62 THR C C 1
ATOM 7188 O O . THR C 1 62 ? 0.764 26.839 75.443 1.00 32.16 62 THR C O 1
ATOM 7192 N N . ASN C 1 63 ? 1.041 27.316 77.616 1.00 25.65 63 ASN C N 1
ATOM 7193 C CA . ASN C 1 63 ? -0.330 27.006 77.987 1.00 26.22 63 ASN C CA 1
ATOM 7194 C C . ASN C 1 63 ? -0.696 27.712 79.302 1.00 25.66 63 ASN C C 1
ATOM 7195 O O . ASN C 1 63 ? -0.108 27.453 80.340 1.00 26.13 63 ASN C O 1
ATOM 7200 N N . VAL C 1 64 ? -1.676 28.587 79.245 1.00 23.96 64 VAL C N 1
ATOM 7201 C CA . VAL C 1 64 ? -2.191 29.335 80.390 1.00 20.76 64 VAL C CA 1
ATOM 7202 C C . VAL C 1 64 ? -3.644 28.880 80.560 1.00 24.34 64 VAL C C 1
ATOM 7203 O O . VAL C 1 64 ? -4.420 29.005 79.601 1.00 24.71 64 VAL C O 1
ATOM 7207 N N . ALA C 1 65 ? -3.986 28.344 81.718 1.00 22.74 65 ALA C N 1
ATOM 7208 C CA . ALA C 1 65 ? -5.327 27.780 81.931 1.00 22.51 65 ALA C CA 1
ATOM 7209 C C . ALA C 1 65 ? -6.103 28.600 82.957 1.00 26.72 65 ALA C C 1
ATOM 7210 O O . ALA C 1 65 ? -5.553 29.175 83.896 1.00 26.69 65 ALA C O 1
ATOM 7212 N N . TYR C 1 66 ? -7.385 28.765 82.715 1.00 25.98 66 TYR C N 1
ATOM 7213 C CA . TYR C 1 66 ? -8.328 29.522 83.494 1.00 24.55 66 TYR C CA 1
ATOM 7214 C C . TYR C 1 66 ? -9.529 28.629 83.844 1.00 28.13 66 TYR C C 1
ATOM 7215 O O . TYR C 1 66 ? -10.094 27.949 82.980 1.00 29.10 66 TYR C O 1
ATOM 7224 N N . SER C 1 67 ? -9.925 28.677 85.098 1.00 22.55 67 SER C N 1
ATOM 7225 C CA . SER C 1 67 ? -11.114 27.958 85.531 1.00 27.14 67 SER C CA 1
ATOM 7226 C C . SER C 1 67 ? -11.996 28.876 86.349 1.00 25.95 67 SER C C 1
ATOM 7227 O O . SER C 1 67 ? -11.496 29.406 87.339 1.00 27.21 67 SER C O 1
ATOM 7230 N N . VAL C 1 68 ? -13.154 29.289 85.853 1.00 23.93 68 VAL C N 1
ATOM 7231 C CA . VAL C 1 68 ? -13.976 30.200 86.676 1.00 21.18 68 VAL C CA 1
ATOM 7232 C C . VAL C 1 68 ? -15.370 29.620 86.855 1.00 29.45 68 VAL C C 1
ATOM 7233 O O . VAL C 1 68 ? -15.787 28.757 86.066 1.00 25.80 68 VAL C O 1
ATOM 7237 N N . ALA C 1 69 ? -16.121 30.126 87.832 1.00 22.61 69 ALA C N 1
ATOM 7238 C CA . ALA C 1 69 ? -17.421 29.573 88.190 1.00 31.08 69 ALA C CA 1
ATOM 7239 C C . ALA C 1 69 ? -18.531 29.894 87.217 1.00 31.54 69 ALA C C 1
ATOM 7240 O O . ALA C 1 69 ? -19.645 29.371 87.359 1.00 32.65 69 ALA C O 1
ATOM 7242 N N . GLN C 1 70 ? -18.332 30.724 86.203 1.00 31.50 70 GLN C N 1
ATOM 7243 C CA . GLN C 1 70 ? -19.350 31.111 85.245 1.00 31.20 70 GLN C CA 1
ATOM 7244 C C . GLN C 1 70 ? -20.658 31.446 85.960 1.00 32.30 70 GLN C C 1
ATOM 7245 O O . GLN C 1 70 ? -21.751 31.090 85.550 1.00 24.48 70 GLN C O 1
ATOM 7251 N N . GLN C 1 71 ? -20.593 32.383 86.904 1.00 25.42 71 GLN C N 1
ATOM 7252 C CA . GLN C 1 71 ? -21.812 32.859 87.553 1.00 32.80 71 GLN C CA 1
ATOM 7253 C C . GLN C 1 71 ? -21.887 34.362 87.389 1.00 36.20 71 GLN C C 1
ATOM 7254 O O . GLN C 1 71 ? -22.853 35.002 87.786 1.00 35.17 71 GLN C O 1
ATOM 7260 N N . ASN C 1 72 ? -20.817 34.951 86.832 1.00 24.36 72 ASN C N 1
ATOM 7261 C CA . ASN C 1 72 ? -20.766 36.403 86.691 1.00 26.88 72 ASN C CA 1
ATOM 7262 C C . ASN C 1 72 ? -19.841 36.781 85.530 1.00 32.39 72 ASN C C 1
ATOM 7263 O O . ASN C 1 72 ? -19.053 35.962 85.073 1.00 29.02 72 ASN C O 1
ATOM 7268 N N . ASP C 1 73 ? -19.906 38.041 85.152 1.00 30.44 73 ASP C N 1
ATOM 7269 C CA . ASP C 1 73 ? -19.088 38.578 84.071 1.00 32.08 73 ASP C CA 1
ATOM 7270 C C . ASP C 1 73 ? -17.643 38.697 84.563 1.00 28.31 73 ASP C C 1
ATOM 7271 O O . ASP C 1 73 ? -16.772 37.942 84.157 1.00 25.28 73 ASP C O 1
ATOM 7276 N N . TRP C 1 74 ? -17.420 39.632 85.488 1.00 23.22 74 TRP C N 1
ATOM 7277 C CA . TRP C 1 74 ? -16.094 39.828 86.036 1.00 30.34 74 TRP C CA 1
ATOM 7278 C C . TRP C 1 74 ? -15.745 38.718 87.014 1.00 32.86 74 TRP C C 1
ATOM 7279 O O . TRP C 1 74 ? -16.149 38.785 88.172 1.00 31.52 74 TRP C O 1
ATOM 7290 N N . GLU C 1 75 ? -14.967 37.729 86.578 1.00 31.85 75 GLU C N 1
ATOM 7291 C CA . GLU C 1 75 ? -14.547 36.649 87.469 1.00 24.20 75 GLU C CA 1
ATOM 7292 C C . GLU C 1 75 ? -13.020 36.599 87.498 1.00 26.82 75 GLU C C 1
ATOM 7293 O O . GLU C 1 75 ? -12.401 36.113 86.562 1.00 29.72 75 GLU C O 1
ATOM 7299 N N . ALA C 1 76 ? -12.470 37.194 88.528 1.00 26.18 76 ALA C N 1
ATOM 7300 C CA . ALA C 1 76 ? -11.037 37.258 88.781 1.00 32.02 76 ALA C CA 1
ATOM 7301 C C . ALA C 1 76 ? -10.562 35.875 89.223 1.00 29.77 76 ALA C C 1
ATOM 7302 O O . ALA C 1 76 ? -11.282 35.186 89.946 1.00 32.56 76 ALA C O 1
ATOM 7304 N N . THR C 1 77 ? -9.406 35.451 88.750 1.00 27.72 77 THR C N 1
ATOM 7305 C CA . THR C 1 77 ? -8.945 34.096 89.062 1.00 26.75 77 THR C CA 1
ATOM 7306 C C . THR C 1 77 ? -7.416 34.037 88.991 1.00 30.52 77 THR C C 1
ATOM 7307 O O . THR C 1 77 ? -6.824 35.004 88.538 1.00 25.41 77 THR C O 1
ATOM 7311 N N . ASP C 1 78 ? -6.820 32.983 89.523 1.00 24.27 78 ASP C N 1
ATOM 7312 C CA . ASP C 1 78 ? -5.404 32.719 89.369 1.00 28.43 78 ASP C CA 1
ATOM 7313 C C . ASP C 1 78 ? -5.228 31.724 88.207 1.00 27.62 78 ASP C C 1
ATOM 7314 O O . ASP C 1 78 ? -5.658 30.584 88.309 1.00 30.50 78 ASP C O 1
ATOM 7319 N N . PRO C 1 79 ? -4.712 32.215 87.103 1.00 26.01 79 PRO C N 1
ATOM 7320 C CA . PRO C 1 79 ? -4.487 31.337 85.957 1.00 27.72 79 PRO C CA 1
ATOM 7321 C C . PRO C 1 79 ? -3.383 30.358 86.330 1.00 29.88 79 PRO C C 1
ATOM 7322 O O . PRO C 1 79 ? -2.538 30.646 87.191 1.00 28.66 79 PRO C O 1
ATOM 7326 N N . ALA C 1 80 ? -3.464 29.146 85.795 1.00 24.26 80 ALA C N 1
ATOM 7327 C CA . ALA C 1 80 ? -2.394 28.175 86.004 1.00 22.71 80 ALA C CA 1
ATOM 7328 C C . ALA C 1 80 ? -1.435 28.253 84.824 1.00 24.39 80 ALA C C 1
ATOM 7329 O O . ALA C 1 80 ? -1.859 28.174 83.657 1.00 24.23 80 ALA C O 1
ATOM 7331 N N . PHE C 1 81 ? -0.156 28.422 85.090 1.00 22.45 81 PHE C N 1
ATOM 7332 C CA . PHE C 1 81 ? 0.809 28.460 83.984 1.00 23.19 81 PHE C CA 1
ATOM 7333 C C . PHE C 1 81 ? 1.299 27.023 83.793 1.00 29.09 81 PHE C C 1
ATOM 7334 O O . PHE C 1 81 ? 2.186 26.550 84.498 1.00 25.66 81 PHE C O 1
ATOM 7342 N N . ARG C 1 82 ? 0.616 26.279 82.927 1.00 23.57 82 ARG C N 1
ATOM 7343 C CA . ARG C 1 82 ? 0.844 24.839 82.836 1.00 25.81 82 ARG C CA 1
ATOM 7344 C C . ARG C 1 82 ? 1.918 24.401 81.883 1.00 27.31 82 ARG C C 1
ATOM 7345 O O . ARG C 1 82 ? 2.479 23.322 82.120 1.00 25.83 82 ARG C O 1
ATOM 7353 N N . GLU C 1 83 ? 2.124 25.081 80.744 1.00 23.59 83 GLU C N 1
ATOM 7354 C CA . GLU C 1 83 ? 3.137 24.646 79.785 1.00 25.36 83 GLU C CA 1
ATOM 7355 C C . GLU C 1 83 ? 4.035 25.804 79.347 1.00 27.88 83 GLU C C 1
ATOM 7356 O O . GLU C 1 83 ? 3.544 26.889 79.061 1.00 23.98 83 GLU C O 1
ATOM 7362 N N . ALA C 1 84 ? 5.306 25.514 79.198 1.00 24.68 84 ALA C N 1
ATOM 7363 C CA . ALA C 1 84 ? 6.346 26.379 78.675 1.00 22.77 84 ALA C CA 1
ATOM 7364 C C . ALA C 1 84 ? 7.551 25.467 78.348 1.00 31.18 84 ALA C C 1
ATOM 7365 O O . ALA C 1 84 ? 8.233 25.013 79.271 1.00 27.94 84 ALA C O 1
ATOM 7367 N N . ASN C 1 85 ? 7.665 25.057 77.089 1.00 27.60 85 ASN C N 1
ATOM 7368 C CA . ASN C 1 85 ? 8.709 24.084 76.768 1.00 30.41 85 ASN C CA 1
ATOM 7369 C C . ASN C 1 85 ? 9.207 24.278 75.348 1.00 28.02 85 ASN C C 1
ATOM 7370 O O . ASN C 1 85 ? 8.511 24.841 74.511 1.00 29.64 85 ASN C O 1
ATOM 7375 N N . VAL C 1 86 ? 10.419 23.806 75.090 1.00 29.72 86 VAL C N 1
ATOM 7376 C CA . VAL C 1 86 ? 10.993 23.841 73.752 1.00 28.33 86 VAL C CA 1
ATOM 7377 C C . VAL C 1 86 ? 11.233 22.396 73.305 1.00 31.90 86 VAL C C 1
ATOM 7378 O O . VAL C 1 86 ? 11.692 21.560 74.087 1.00 28.48 86 VAL C O 1
ATOM 7382 N N . GLN C 1 87 ? 10.864 22.100 72.080 1.00 31.38 87 GLN C N 1
ATOM 7383 C CA . GLN C 1 87 ? 11.049 20.792 71.464 1.00 32.37 87 GLN C CA 1
ATOM 7384 C C . GLN C 1 87 ? 12.010 20.892 70.285 1.00 32.60 87 GLN C C 1
ATOM 7385 O O . GLN C 1 87 ? 11.804 21.735 69.403 1.00 35.44 87 GLN C O 1
ATOM 7391 N N . GLY C 1 88 ? 13.133 20.192 70.372 1.00 28.73 88 GLY C N 1
ATOM 7392 C CA . GLY C 1 88 ? 14.168 20.252 69.329 1.00 25.02 88 GLY C CA 1
ATOM 7393 C C . GLY C 1 88 ? 14.059 18.963 68.507 1.00 33.40 88 GLY C C 1
ATOM 7394 O O . GLY C 1 88 ? 14.207 17.873 69.068 1.00 31.93 88 GLY C O 1
ATOM 7395 N N . LYS C 1 89 ? 13.602 19.072 67.267 1.00 28.55 89 LYS C N 1
ATOM 7396 C CA . LYS C 1 89 ? 13.367 17.856 66.480 1.00 36.27 89 LYS C CA 1
ATOM 7397 C C . LYS C 1 89 ? 14.434 17.625 65.418 1.00 37.09 89 LYS C C 1
ATOM 7398 O O . LYS C 1 89 ? 14.893 18.544 64.738 1.00 33.22 89 LYS C O 1
ATOM 7404 N N . ASN C 1 90 ? 14.902 16.371 65.336 1.00 35.25 90 ASN C N 1
ATOM 7405 C CA . ASN C 1 90 ? 15.894 15.959 64.362 1.00 36.02 90 ASN C CA 1
ATOM 7406 C C . ASN C 1 90 ? 17.244 16.619 64.573 1.00 39.26 90 ASN C C 1
ATOM 7407 O O . ASN C 1 90 ? 17.883 17.027 63.589 1.00 41.35 90 ASN C O 1
ATOM 7412 N N . LEU C 1 91 ? 17.646 16.791 65.830 1.00 40.46 91 LEU C N 1
ATOM 7413 C CA . LEU C 1 91 ? 18.905 17.503 66.087 1.00 41.76 91 LEU C CA 1
ATOM 7414 C C . LEU C 1 91 ? 20.024 16.487 66.288 1.00 43.42 91 LEU C C 1
ATOM 7415 O O . LEU C 1 91 ? 21.194 16.850 66.276 1.00 50.68 91 LEU C O 1
ATOM 7420 N N . ILE C 1 92 ? 19.645 15.261 66.627 1.00 38.44 92 ILE C N 1
ATOM 7421 C CA . ILE C 1 92 ? 20.652 14.210 66.853 1.00 45.69 92 ILE C CA 1
ATOM 7422 C C . ILE C 1 92 ? 20.721 13.274 65.661 1.00 48.26 92 ILE C C 1
ATOM 7423 O O . ILE C 1 92 ? 19.786 12.526 65.359 1.00 39.92 92 ILE C O 1
ATOM 7428 N N . GLU C 1 93 ? 21.784 13.391 64.871 1.00 55.77 93 GLU C N 1
ATOM 7429 C CA . GLU C 1 93 ? 21.935 12.680 63.613 1.00 59.75 93 GLU C CA 1
ATOM 7430 C C . GLU C 1 93 ? 21.804 11.171 63.747 1.00 55.38 93 GLU C C 1
ATOM 7431 O O . GLU C 1 93 ? 21.128 10.534 62.939 1.00 55.15 93 GLU C O 1
ATOM 7437 N N . TRP C 1 94 ? 22.371 10.592 64.797 1.00 54.53 94 TRP C N 1
ATOM 7438 C CA . TRP C 1 94 ? 22.315 9.155 65.007 1.00 64.19 94 TRP C CA 1
ATOM 7439 C C . TRP C 1 94 ? 20.998 8.656 65.564 1.00 69.07 94 TRP C C 1
ATOM 7440 O O . TRP C 1 94 ? 20.852 7.439 65.774 1.00 66.77 94 TRP C O 1
ATOM 7451 N N . LEU C 1 95 ? 20.034 9.534 65.826 1.00 60.83 95 LEU C N 1
ATOM 7452 C CA . LEU C 1 95 ? 18.686 9.162 66.229 1.00 57.98 95 LEU C CA 1
ATOM 7453 C C . LEU C 1 95 ? 17.655 9.949 65.420 1.00 59.06 95 LEU C C 1
ATOM 7454 O O . LEU C 1 95 ? 16.983 10.854 65.917 1.00 59.82 95 LEU C O 1
ATOM 7459 N N . PRO C 1 96 ? 17.539 9.646 64.134 1.00 59.68 96 PRO C N 1
ATOM 7460 C CA . PRO C 1 96 ? 16.674 10.384 63.238 1.00 53.49 96 PRO C CA 1
ATOM 7461 C C . PRO C 1 96 ? 15.225 10.357 63.683 1.00 47.48 96 PRO C C 1
ATOM 7462 O O . PRO C 1 96 ? 14.728 9.338 64.165 1.00 41.53 96 PRO C O 1
ATOM 7466 N N . GLY C 1 97 ? 14.562 11.505 63.545 1.00 42.32 97 GLY C N 1
ATOM 7467 C CA . GLY C 1 97 ? 13.165 11.666 63.849 1.00 37.47 97 GLY C CA 1
ATOM 7468 C C . GLY C 1 97 ? 12.871 11.920 65.320 1.00 36.78 97 GLY C C 1
ATOM 7469 O O . GLY C 1 97 ? 11.707 12.085 65.675 1.00 42.32 97 GLY C O 1
ATOM 7470 N N . SER C 1 98 ? 13.852 11.802 66.198 1.00 34.61 98 SER C N 1
ATOM 7471 C CA . SER C 1 98 ? 13.627 11.900 67.630 1.00 40.90 98 SER C CA 1
ATOM 7472 C C . SER C 1 98 ? 13.639 13.349 68.101 1.00 36.22 98 SER C C 1
ATOM 7473 O O . SER C 1 98 ? 14.256 14.215 67.487 1.00 35.58 98 SER C O 1
ATOM 7476 N N . THR C 1 99 ? 12.941 13.613 69.197 1.00 36.97 99 THR C N 1
ATOM 7477 C CA . THR C 1 99 ? 12.830 14.962 69.740 1.00 33.47 99 THR C CA 1
ATOM 7478 C C . THR C 1 99 ? 13.449 15.048 71.132 1.00 33.36 99 THR C C 1
ATOM 7479 O O . THR C 1 99 ? 13.200 14.202 71.990 1.00 34.58 99 THR C O 1
ATOM 7483 N N . ILE C 1 100 ? 14.223 16.102 71.344 1.00 32.69 100 ILE C N 1
ATOM 7484 C CA . ILE C 1 100 ? 14.709 16.415 72.683 1.00 37.22 100 ILE C CA 1
ATOM 7485 C C . ILE C 1 100 ? 13.876 17.599 73.198 1.00 38.02 100 ILE C C 1
ATOM 7486 O O . ILE C 1 100 ? 13.562 18.521 72.441 1.00 31.76 100 ILE C O 1
ATOM 7491 N N . TRP C 1 101 ? 13.494 17.535 74.467 1.00 29.42 101 TRP C N 1
ATOM 7492 C CA . TRP C 1 101 ? 12.679 18.622 75.010 1.00 32.10 101 TRP C CA 1
ATOM 7493 C C . TRP C 1 101 ? 12.965 18.848 76.488 1.00 29.40 101 TRP C C 1
ATOM 7494 O O . TRP C 1 101 ? 13.412 17.947 77.193 1.00 29.03 101 TRP C O 1
ATOM 7505 N N . ALA C 1 102 ? 12.608 20.034 76.950 1.00 30.16 102 ALA C N 1
ATOM 7506 C CA . ALA C 1 102 ? 12.654 20.419 78.338 1.00 27.95 102 ALA C CA 1
ATOM 7507 C C . ALA C 1 102 ? 11.651 21.550 78.583 1.00 28.50 102 ALA C C 1
ATOM 7508 O O . ALA C 1 102 ? 11.444 22.407 77.726 1.00 29.49 102 ALA C O 1
ATOM 7510 N N . GLY C 1 103 ? 11.091 21.585 79.783 1.00 22.31 103 GLY C N 1
ATOM 7511 C CA . GLY C 1 103 ? 10.171 22.634 80.180 1.00 24.67 103 GLY C CA 1
ATOM 7512 C C . GLY C 1 103 ? 8.885 21.984 80.692 1.00 25.30 103 GLY C C 1
ATOM 7513 O O . GLY C 1 103 ? 8.821 20.764 80.784 1.00 28.41 103 GLY C O 1
ATOM 7514 N N . LYS C 1 104 ? 7.906 22.813 81.050 1.00 24.12 104 LYS C N 1
ATOM 7515 C CA . LYS C 1 104 ? 6.643 22.245 81.543 1.00 22.83 104 LYS C CA 1
ATOM 7516 C C . LYS C 1 104 ? 5.840 21.828 80.311 1.00 27.67 104 LYS C C 1
ATOM 7517 O O . LYS C 1 104 ? 5.775 22.575 79.322 1.00 26.09 104 LYS C O 1
ATOM 7523 N N . ARG C 1 105 ? 5.360 20.599 80.321 1.00 25.46 105 ARG C N 1
ATOM 7524 C CA . ARG C 1 105 ? 4.710 20.057 79.128 1.00 26.42 105 ARG C CA 1
ATOM 7525 C C . ARG C 1 105 ? 3.619 19.055 79.449 1.00 24.56 105 ARG C C 1
ATOM 7526 O O . ARG C 1 105 ? 3.756 18.247 80.369 1.00 29.46 105 ARG C O 1
ATOM 7534 N N . PHE C 1 106 ? 2.559 19.088 78.670 1.00 25.31 106 PHE C N 1
ATOM 7535 C CA . PHE C 1 106 ? 1.543 18.031 78.674 1.00 27.36 106 PHE C CA 1
ATOM 7536 C C . PHE C 1 106 ? 2.135 16.853 77.883 1.00 33.05 106 PHE C C 1
ATOM 7537 O O . PHE C 1 106 ? 2.383 17.002 76.686 1.00 31.15 106 PHE C O 1
ATOM 7545 N N . TYR C 1 107 ? 2.705 15.874 78.566 1.00 33.61 107 TYR C N 1
ATOM 7546 C CA . TYR C 1 107 ? 3.471 14.828 77.904 1.00 30.54 107 TYR C CA 1
ATOM 7547 C C . TYR C 1 107 ? 2.620 13.609 77.573 1.00 32.46 107 TYR C C 1
ATOM 7548 O O . TYR C 1 107 ? 2.265 12.830 78.475 1.00 24.76 107 TYR C O 1
ATOM 7557 N N . GLN C 1 108 ? 2.338 13.420 76.297 1.00 28.47 108 GLN C N 1
ATOM 7558 C CA . GLN C 1 108 ? 1.668 12.214 75.807 1.00 27.67 108 GLN C CA 1
ATOM 7559 C C . GLN C 1 108 ? 0.609 11.698 76.762 1.00 32.24 108 GLN C C 1
ATOM 7560 O O . GLN C 1 108 ? 0.696 10.552 77.236 1.00 34.54 108 GLN C O 1
ATOM 7566 N N . ARG C 1 109 ? -0.439 12.477 76.955 1.00 27.44 109 ARG C N 1
ATOM 7567 C CA . ARG C 1 109 ? -1.502 12.172 77.896 1.00 29.98 109 ARG C CA 1
ATOM 7568 C C . ARG C 1 109 ? -2.510 11.218 77.268 1.00 32.27 109 ARG C C 1
ATOM 7569 O O . ARG C 1 109 ? -2.816 11.348 76.095 1.00 28.75 109 ARG C O 1
ATOM 7577 N N . HIS C 1 110 ? -3.033 10.270 78.041 1.00 31.65 110 HIS C N 1
ATOM 7578 C CA . HIS C 1 110 ? -4.065 9.364 77.535 1.00 30.16 110 HIS C CA 1
ATOM 7579 C C . HIS C 1 110 ? -5.333 9.591 78.357 1.00 31.54 110 HIS C C 1
ATOM 7580 O O . HIS C 1 110 ? -5.288 9.544 79.596 1.00 31.80 110 HIS C O 1
ATOM 7587 N N . ASP C 1 111 ? -6.427 9.947 77.688 1.00 24.91 111 ASP C N 1
ATOM 7588 C CA . ASP C 1 111 ? -7.675 10.202 78.405 1.00 29.00 111 ASP C CA 1
ATOM 7589 C C . ASP C 1 111 ? -8.855 9.522 77.726 1.00 29.81 111 ASP C C 1
ATOM 7590 O O . ASP C 1 111 ? -8.725 8.971 76.631 1.00 31.80 111 ASP C O 1
ATOM 7595 N N . VAL C 1 112 ? -9.968 9.458 78.423 1.00 31.46 112 VAL C N 1
ATOM 7596 C CA . VAL C 1 112 ? -11.246 9.015 77.899 1.00 29.36 112 VAL C CA 1
ATOM 7597 C C . VAL C 1 112 ? -12.115 10.284 77.841 1.00 34.77 112 VAL C C 1
ATOM 7598 O O . VAL C 1 112 ? -12.452 10.817 78.903 1.00 34.26 112 VAL C O 1
ATOM 7602 N N . HIS C 1 113 ? -12.354 10.812 76.654 1.00 31.45 113 HIS C N 1
ATOM 7603 C CA . HIS C 1 113 ? -13.067 12.055 76.509 1.00 28.49 113 HIS C CA 1
ATOM 7604 C C . HIS C 1 113 ? -14.342 12.122 77.323 1.00 30.92 113 HIS C C 1
ATOM 7605 O O . HIS C 1 113 ? -14.542 13.131 78.019 1.00 32.72 113 HIS C O 1
ATOM 7612 N N . MET C 1 114 ? -15.262 11.168 77.186 1.00 32.20 114 MET C N 1
ATOM 7613 C CA . MET C 1 114 ? -16.624 11.328 77.690 1.00 31.34 114 MET C CA 1
ATOM 7614 C C . MET C 1 114 ? -16.758 11.389 79.195 1.00 30.42 114 MET C C 1
ATOM 7615 O O . MET C 1 114 ? -17.738 11.935 79.736 1.00 30.10 114 MET C O 1
ATOM 7620 N N . ILE C 1 115 ? -15.789 10.854 79.940 1.00 26.81 115 ILE C N 1
ATOM 7621 C CA . ILE C 1 115 ? -15.794 11.016 81.391 1.00 33.30 115 ILE C CA 1
ATOM 7622 C C . ILE C 1 115 ? -14.664 11.938 81.820 1.00 33.88 115 ILE C C 1
ATOM 7623 O O . ILE C 1 115 ? -14.311 11.996 82.998 1.00 31.49 115 ILE C O 1
ATOM 7628 N N . ASP C 1 116 ? -14.040 12.613 80.849 1.00 30.42 116 ASP C N 1
ATOM 7629 C CA . ASP C 1 116 ? -12.943 13.534 81.103 1.00 23.57 116 ASP C CA 1
ATOM 7630 C C . ASP C 1 116 ? -11.929 12.938 82.073 1.00 29.42 116 ASP C C 1
ATOM 7631 O O . ASP C 1 116 ? -11.644 13.550 83.092 1.00 27.54 116 ASP C O 1
ATOM 7636 N N . PHE C 1 117 ? -11.454 11.740 81.810 1.00 34.85 117 PHE C N 1
ATOM 7637 C CA . PHE C 1 117 ? -10.639 10.990 82.746 1.00 33.62 117 PHE C CA 1
ATOM 7638 C C . PHE C 1 117 ? -9.284 10.664 82.147 1.00 27.85 117 PHE C C 1
ATOM 7639 O O . PHE C 1 117 ? -9.226 9.920 81.182 1.00 34.35 117 PHE C O 1
ATOM 7647 N N . TYR C 1 118 ? -8.229 11.199 82.740 1.00 25.96 118 TYR C N 1
ATOM 7648 C CA . TYR C 1 118 ? -6.882 10.898 82.296 1.00 28.18 118 TYR C CA 1
ATOM 7649 C C . TYR C 1 118 ? -6.362 9.684 83.059 1.00 32.76 118 TYR C C 1
ATOM 7650 O O . TYR C 1 118 ? -6.411 9.649 84.289 1.00 31.75 118 TYR C O 1
ATOM 7659 N N . TYR C 1 119 ? -5.912 8.683 82.308 1.00 27.18 119 TYR C N 1
ATOM 7660 C CA . TYR C 1 119 ? -5.476 7.442 82.941 1.00 31.38 119 TYR C CA 1
ATOM 7661 C C . TYR C 1 119 ? -3.977 7.295 82.865 1.00 29.36 119 TYR C C 1
ATOM 7662 O O . TYR C 1 119 ? -3.398 6.472 83.568 1.00 32.57 119 TYR C O 1
ATOM 7671 N N . TRP C 1 120 ? -3.360 8.110 82.010 1.00 27.88 120 TRP C N 1
ATOM 7672 C CA . TRP C 1 120 ? -1.897 8.071 81.895 1.00 31.73 120 TRP C CA 1
ATOM 7673 C C . TRP C 1 120 ? -1.399 9.493 81.647 1.00 33.61 120 TRP C C 1
ATOM 7674 O O . TRP C 1 120 ? -1.447 10.022 80.537 1.00 35.39 120 TRP C O 1
ATOM 7685 N N . ASP C 1 121 ? -1.026 10.153 82.733 1.00 33.40 121 ASP C N 1
ATOM 7686 C CA . ASP C 1 121 ? -0.650 11.561 82.658 1.00 32.33 121 ASP C CA 1
ATOM 7687 C C . ASP C 1 121 ? 0.463 11.918 83.605 1.00 30.69 121 ASP C C 1
ATOM 7688 O O . ASP C 1 121 ? 0.241 11.988 84.811 1.00 33.16 121 ASP C O 1
ATOM 7693 N N . ILE C 1 122 ? 1.681 12.105 83.093 1.00 29.71 122 ILE C N 1
ATOM 7694 C CA . ILE C 1 122 ? 2.796 12.437 83.962 1.00 29.72 122 ILE C CA 1
ATOM 7695 C C . ILE C 1 122 ? 3.231 13.890 83.779 1.00 33.19 122 ILE C C 1
ATOM 7696 O O . ILE C 1 122 ? 4.347 14.264 84.158 1.00 33.33 122 ILE C O 1
ATOM 7701 N N . SER C 1 123 ? 2.363 14.673 83.176 1.00 26.91 123 SER C N 1
ATOM 7702 C CA . SER C 1 123 ? 2.648 16.051 82.816 1.00 31.50 123 SER C CA 1
ATOM 7703 C C . SER C 1 123 ? 3.206 16.846 84.001 1.00 29.80 123 SER C C 1
ATOM 7704 O O . SER C 1 123 ? 2.735 16.757 85.129 1.00 25.16 123 SER C O 1
ATOM 7707 N N . GLY C 1 124 ? 4.101 17.752 83.679 1.00 23.77 124 GLY C N 1
ATOM 7708 C CA . GLY C 1 124 ? 4.615 18.726 84.639 1.00 30.78 124 GLY C CA 1
ATOM 7709 C C . GLY C 1 124 ? 5.938 19.241 84.070 1.00 30.56 124 GLY C C 1
ATOM 7710 O O . GLY C 1 124 ? 6.240 19.058 82.897 1.00 28.27 124 GLY C O 1
ATOM 7711 N N . PRO C 1 125 ? 6.707 19.864 84.944 1.00 27.33 125 PRO C N 1
ATOM 7712 C CA . PRO C 1 125 ? 8.083 20.205 84.615 1.00 29.38 125 PRO C CA 1
ATOM 7713 C C . PRO C 1 125 ? 8.826 18.917 84.263 1.00 31.16 125 PRO C C 1
ATOM 7714 O O . PRO C 1 125 ? 8.655 17.874 84.903 1.00 29.48 125 PRO C O 1
ATOM 7718 N N . GLY C 1 126 ? 9.613 18.932 83.190 1.00 29.93 126 GLY C N 1
ATOM 7719 C CA . GLY C 1 126 ? 10.341 17.738 82.821 1.00 24.16 126 GLY C CA 1
ATOM 7720 C C . GLY C 1 126 ? 11.307 17.937 81.672 1.00 29.43 126 GLY C C 1
ATOM 7721 O O . GLY C 1 126 ? 11.497 19.037 81.141 1.00 29.66 126 GLY C O 1
ATOM 7722 N N . ALA C 1 127 ? 11.840 16.810 81.211 1.00 27.12 127 ALA C N 1
ATOM 7723 C CA . ALA C 1 127 ? 12.723 16.757 80.058 1.00 29.38 127 ALA C CA 1
ATOM 7724 C C . ALA C 1 127 ? 12.757 15.316 79.533 1.00 35.41 127 ALA C C 1
ATOM 7725 O O . ALA C 1 127 ? 12.392 14.391 80.263 1.00 30.82 127 ALA C O 1
ATOM 7727 N N . GLY C 1 128 ? 13.168 15.150 78.272 1.00 28.58 128 GLY C N 1
ATOM 7728 C CA . GLY C 1 128 ? 13.199 13.782 77.757 1.00 31.11 128 GLY C CA 1
ATOM 7729 C C . GLY C 1 128 ? 13.725 13.710 76.331 1.00 37.57 128 GLY C C 1
ATOM 7730 O O . GLY C 1 128 ? 14.039 14.698 75.678 1.00 29.22 128 GLY C O 1
ATOM 7731 N N . LEU C 1 129 ? 13.761 12.485 75.842 1.00 37.90 129 LEU C N 1
ATOM 7732 C CA . LEU C 1 129 ? 14.200 12.145 74.490 1.00 36.51 129 LEU C CA 1
ATOM 7733 C C . LEU C 1 129 ? 13.118 11.213 73.928 1.00 32.29 129 LEU C C 1
ATOM 7734 O O . LEU C 1 129 ? 12.777 10.195 74.532 1.00 34.18 129 LEU C O 1
ATOM 7739 N N . GLU C 1 130 ? 12.375 11.747 72.985 1.00 29.12 130 GLU C N 1
ATOM 7740 C CA . GLU C 1 130 ? 11.125 11.196 72.508 1.00 35.50 130 GLU C CA 1
ATOM 7741 C C . GLU C 1 130 ? 11.283 10.587 71.110 1.00 35.35 130 GLU C C 1
ATOM 7742 O O . GLU C 1 130 ? 11.918 11.161 70.225 1.00 29.24 130 GLU C O 1
ATOM 7748 N N . ASN C 1 131 ? 10.463 9.583 70.853 1.00 32.87 131 ASN C N 1
ATOM 7749 C CA . ASN C 1 131 ? 10.351 8.990 69.535 1.00 42.16 131 ASN C CA 1
ATOM 7750 C C . ASN C 1 131 ? 11.635 8.452 68.955 1.00 35.07 131 ASN C C 1
ATOM 7751 O O . ASN C 1 131 ? 12.037 8.859 67.873 1.00 36.19 131 ASN C O 1
ATOM 7756 N N . ILE C 1 132 ? 12.370 7.646 69.716 1.00 39.35 132 ILE C N 1
ATOM 7757 C CA . ILE C 1 132 ? 13.572 7.014 69.157 1.00 44.26 132 ILE C CA 1
ATOM 7758 C C . ILE C 1 132 ? 13.124 5.845 68.271 1.00 42.09 132 ILE C C 1
ATOM 7759 O O . ILE C 1 132 ? 12.314 5.009 68.705 1.00 40.36 132 ILE C O 1
ATOM 7764 N N . ASP C 1 133 ? 13.509 5.882 67.007 1.00 38.50 133 ASP C N 1
ATOM 7765 C CA . ASP C 1 133 ? 13.121 4.810 66.077 1.00 44.88 133 ASP C CA 1
ATOM 7766 C C . ASP C 1 133 ? 13.906 3.537 66.412 1.00 44.43 133 ASP C C 1
ATOM 7767 O O . ASP C 1 133 ? 15.130 3.515 66.363 1.00 43.33 133 ASP C O 1
ATOM 7772 N N . VAL C 1 134 ? 13.167 2.518 66.827 1.00 41.26 134 VAL C N 1
ATOM 7773 C CA . VAL C 1 134 ? 13.861 1.316 67.359 1.00 49.15 134 VAL C CA 1
ATOM 7774 C C . VAL C 1 134 ? 13.580 0.132 66.461 1.00 53.18 134 VAL C C 1
ATOM 7775 O O . VAL C 1 134 ? 13.835 -1.027 66.757 1.00 57.60 134 VAL C O 1
ATOM 7779 N N . GLY C 1 135 ? 13.094 0.429 65.253 1.00 49.29 135 GLY C N 1
ATOM 7780 C CA . GLY C 1 135 ? 12.814 -0.540 64.225 1.00 52.05 135 GLY C CA 1
ATOM 7781 C C . GLY C 1 135 ? 11.403 -1.083 64.274 1.00 50.09 135 GLY C C 1
ATOM 7782 O O . GLY C 1 135 ? 10.570 -0.804 63.405 1.00 54.74 135 GLY C O 1
ATOM 7783 N N . PHE C 1 136 ? 11.085 -1.828 65.326 1.00 47.12 136 PHE C N 1
ATOM 7784 C CA . PHE C 1 136 ? 9.750 -2.401 65.469 1.00 49.43 136 PHE C CA 1
ATOM 7785 C C . PHE C 1 136 ? 8.828 -1.517 66.305 1.00 58.05 136 PHE C C 1
ATOM 7786 O O . PHE C 1 136 ? 7.778 -1.985 66.766 1.00 57.91 136 PHE C O 1
ATOM 7794 N N . GLY C 1 137 ? 9.251 -0.291 66.612 1.00 51.29 137 GLY C N 1
ATOM 7795 C CA . GLY C 1 137 ? 8.477 0.630 67.401 1.00 52.40 137 GLY C CA 1
ATOM 7796 C C . GLY C 1 137 ? 9.210 1.917 67.743 1.00 51.45 137 GLY C C 1
ATOM 7797 O O . GLY C 1 137 ? 10.360 2.138 67.356 1.00 49.45 137 GLY C O 1
ATOM 7798 N N . LYS C 1 138 ? 8.513 2.768 68.492 1.00 50.00 138 LYS C N 1
ATOM 7799 C CA . LYS C 1 138 ? 9.061 4.044 68.942 1.00 37.93 138 LYS C CA 1
ATOM 7800 C C . LYS C 1 138 ? 9.259 4.024 70.455 1.00 37.11 138 LYS C C 1
ATOM 7801 O O . LYS C 1 138 ? 8.382 3.581 71.201 1.00 41.16 138 LYS C O 1
ATOM 7807 N N . LEU C 1 139 ? 10.470 4.353 70.860 1.00 38.54 139 LEU C N 1
ATOM 7808 C CA . LEU C 1 139 ? 10.866 4.388 72.261 1.00 41.21 139 LEU C CA 1
ATOM 7809 C C . LEU C 1 139 ? 10.944 5.837 72.758 1.00 42.17 139 LEU C C 1
ATOM 7810 O O . LEU C 1 139 ? 11.474 6.707 72.060 1.00 35.05 139 LEU C O 1
ATOM 7815 N N . SER C 1 140 ? 10.424 6.088 73.944 1.00 34.56 140 SER C N 1
ATOM 7816 C CA . SER C 1 140 ? 10.465 7.435 74.515 1.00 39.30 140 SER C CA 1
ATOM 7817 C C . SER C 1 140 ? 10.896 7.357 75.978 1.00 36.71 140 SER C C 1
ATOM 7818 O O . SER C 1 140 ? 10.426 6.481 76.709 1.00 30.03 140 SER C O 1
ATOM 7821 N N . LEU C 1 141 ? 11.809 8.234 76.364 1.00 30.29 141 LEU C N 1
ATOM 7822 C CA . LEU C 1 141 ? 12.266 8.356 77.743 1.00 38.58 141 LEU C CA 1
ATOM 7823 C C . LEU C 1 141 ? 11.960 9.762 78.284 1.00 44.91 141 LEU C C 1
ATOM 7824 O O . LEU C 1 141 ? 12.247 10.754 77.597 1.00 36.25 141 LEU C O 1
ATOM 7829 N N . ALA C 1 142 ? 11.469 9.858 79.513 1.00 30.95 142 ALA C N 1
ATOM 7830 C CA . ALA C 1 142 ? 11.199 11.149 80.114 1.00 35.73 142 ALA C CA 1
ATOM 7831 C C . ALA C 1 142 ? 11.322 11.104 81.631 1.00 33.95 142 ALA C C 1
ATOM 7832 O O . ALA C 1 142 ? 11.097 10.068 82.267 1.00 36.20 142 ALA C O 1
ATOM 7834 N N . ALA C 1 143 ? 11.626 12.258 82.192 1.00 34.31 143 ALA C N 1
ATOM 7835 C CA . ALA C 1 143 ? 11.596 12.449 83.652 1.00 33.50 143 ALA C CA 1
ATOM 7836 C C . ALA C 1 143 ? 10.763 13.694 83.950 1.00 31.51 143 ALA C C 1
ATOM 7837 O O . ALA C 1 143 ? 10.922 14.705 83.259 1.00 29.73 143 ALA C O 1
ATOM 7839 N N . THR C 1 144 ? 9.776 13.599 84.824 1.00 29.40 144 THR C N 1
ATOM 7840 C CA . THR C 1 144 ? 8.942 14.726 85.189 1.00 35.28 144 THR C CA 1
ATOM 7841 C C . THR C 1 144 ? 8.874 14.869 86.710 1.00 36.02 144 THR C C 1
ATOM 7842 O O . THR C 1 144 ? 9.208 13.946 87.441 1.00 32.72 144 THR C O 1
ATOM 7846 N N . ARG C 1 145 ? 8.385 16.018 87.172 1.00 35.17 145 ARG C N 1
ATOM 7847 C CA . ARG C 1 145 ? 8.390 16.349 88.579 1.00 21.57 145 ARG C CA 1
ATOM 7848 C C . ARG C 1 145 ? 6.996 16.704 89.068 1.00 31.01 145 ARG C C 1
ATOM 7849 O O . ARG C 1 145 ? 6.187 17.278 88.335 1.00 31.06 145 ARG C O 1
ATOM 7857 N N . SER C 1 146 ? 6.716 16.336 90.312 1.00 27.71 146 SER C N 1
ATOM 7858 C CA . SER C 1 146 ? 5.532 16.741 91.035 1.00 29.71 146 SER C CA 1
ATOM 7859 C C . SER C 1 146 ? 5.944 16.908 92.508 1.00 29.14 146 SER C C 1
ATOM 7860 O O . SER C 1 146 ? 7.084 16.637 92.863 1.00 31.20 146 SER C O 1
ATOM 7863 N N . SER C 1 147 ? 5.081 17.510 93.311 1.00 29.84 147 SER C N 1
ATOM 7864 C CA . SER C 1 147 ? 5.459 17.765 94.693 1.00 37.55 147 SER C CA 1
ATOM 7865 C C . SER C 1 147 ? 4.241 17.720 95.589 1.00 35.65 147 SER C C 1
ATOM 7866 O O . SER C 1 147 ? 3.205 18.285 95.253 1.00 35.77 147 SER C O 1
ATOM 7869 N N . GLU C 1 148 ? 4.368 17.035 96.726 1.00 37.01 148 GLU C N 1
ATOM 7870 C CA . GLU C 1 148 ? 3.239 17.042 97.684 1.00 31.46 148 GLU C CA 1
ATOM 7871 C C . GLU C 1 148 ? 3.369 18.304 98.532 1.00 28.53 148 GLU C C 1
ATOM 7872 O O . GLU C 1 148 ? 4.484 18.753 98.781 1.00 35.74 148 GLU C O 1
ATOM 7878 N N . ALA C 1 149 ? 2.265 18.872 98.956 1.00 28.24 149 ALA C N 1
ATOM 7879 C CA . ALA C 1 149 ? 2.263 20.083 99.768 1.00 37.81 149 ALA C CA 1
ATOM 7880 C C . ALA C 1 149 ? 3.012 19.950 101.078 1.00 35.18 149 ALA C C 1
ATOM 7881 O O . ALA C 1 149 ? 3.568 20.945 101.546 1.00 43.55 149 ALA C O 1
ATOM 7883 N N . GLY C 1 150 ? 3.062 18.778 101.702 1.00 36.65 150 GLY C N 1
ATOM 7884 C CA . GLY C 1 150 ? 3.830 18.599 102.943 1.00 37.20 150 GLY C CA 1
ATOM 7885 C C . GLY C 1 150 ? 4.451 17.202 102.943 1.00 49.17 150 GLY C C 1
ATOM 7886 O O . GLY C 1 150 ? 4.777 16.723 101.854 1.00 36.05 150 GLY C O 1
ATOM 7887 N N . GLY C 1 151 ? 4.607 16.567 104.101 1.00 46.68 151 GLY C N 1
ATOM 7888 C CA . GLY C 1 151 ? 5.014 15.174 104.159 1.00 41.35 151 GLY C CA 1
ATOM 7889 C C . GLY C 1 151 ? 6.403 14.929 104.682 1.00 37.34 151 GLY C C 1
ATOM 7890 O O . GLY C 1 151 ? 6.761 13.790 104.997 1.00 44.48 151 GLY C O 1
ATOM 7891 N N . SER C 1 152 ? 7.250 15.946 104.698 1.00 38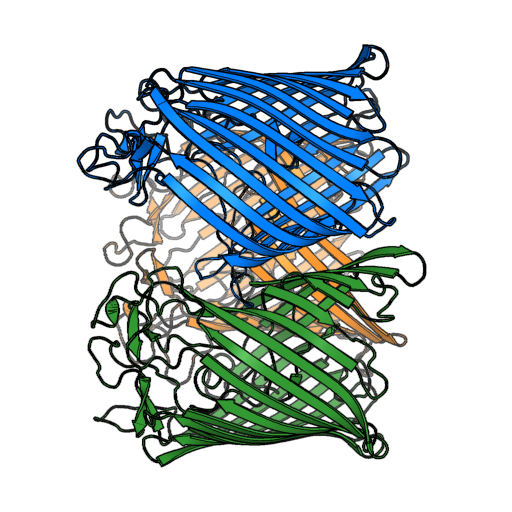.81 152 SER C N 1
ATOM 7892 C CA . SER C 1 152 ? 8.638 15.800 105.099 1.00 38.87 152 SER C CA 1
ATOM 7893 C C . SER C 1 152 ? 8.919 16.543 106.407 1.00 44.91 152 SER C C 1
ATOM 7894 O O . SER C 1 152 ? 8.536 17.712 106.522 1.00 47.63 152 SER C O 1
ATOM 7897 N N . SER C 1 153 ? 9.720 15.926 107.266 1.00 43.67 153 SER C N 1
ATOM 7898 C CA . SER C 1 153 ? 10.199 16.609 108.466 1.00 51.55 153 SER C CA 1
ATOM 7899 C C . SER C 1 153 ? 11.703 16.835 108.384 1.00 45.84 153 SER C C 1
ATOM 7900 O O . SER C 1 153 ? 12.445 15.939 107.972 1.00 50.58 153 SER C O 1
ATOM 7903 N N . SER C 1 154 ? 12.175 17.961 108.897 1.00 50.79 154 SER C N 1
ATOM 7904 C CA . SER C 1 154 ? 13.602 18.248 108.950 1.00 61.50 154 SER C CA 1
ATOM 7905 C C . SER C 1 154 ? 14.298 17.573 110.127 1.00 65.25 154 SER C C 1
ATOM 7906 O O . SER C 1 154 ? 15.530 17.548 110.170 1.00 72.08 154 SER C O 1
ATOM 7909 N N . PHE C 1 155 ? 13.541 17.034 111.070 1.00 65.09 155 PHE C N 1
ATOM 7910 C CA . PHE C 1 155 ? 14.128 16.352 112.215 1.00 70.49 155 PHE C CA 1
ATOM 7911 C C . PHE C 1 155 ? 13.386 15.058 112.521 1.00 68.20 155 PHE C C 1
ATOM 7912 O O . PHE C 1 155 ? 12.235 14.895 112.119 1.00 62.87 155 PHE C O 1
ATOM 7920 N N . ALA C 1 156 ? 14.041 14.165 113.259 1.00 71.63 156 ALA C N 1
ATOM 7921 C CA . ALA C 1 156 ? 13.382 12.920 113.670 1.00 72.64 156 ALA C CA 1
ATOM 7922 C C . ALA C 1 156 ? 12.188 13.258 114.560 1.00 68.49 156 ALA C C 1
ATOM 7923 O O . ALA C 1 156 ? 12.272 14.169 115.388 1.00 69.16 156 ALA C O 1
ATOM 7925 N N . SER C 1 157 ? 11.044 12.651 114.269 1.00 63.01 157 SER C N 1
ATOM 7926 C CA . SER C 1 157 ? 9.824 12.931 115.005 1.00 56.29 157 SER C CA 1
ATOM 7927 C C . SER C 1 157 ? 8.803 11.816 114.852 1.00 60.39 157 SER C C 1
ATOM 7928 O O . SER C 1 157 ? 8.760 11.122 113.847 1.00 58.11 157 SER C O 1
ATOM 7931 N N . ASN C 1 158 ? 8.003 11.606 115.890 1.00 65.71 158 ASN C N 1
ATOM 7932 C CA . ASN C 1 158 ? 6.930 10.624 115.856 1.00 66.08 158 ASN C CA 1
ATOM 7933 C C . ASN C 1 158 ? 5.598 11.369 115.708 1.00 62.18 158 ASN C C 1
ATOM 7934 O O . ASN C 1 158 ? 4.539 10.757 115.661 1.00 67.55 158 ASN C O 1
ATOM 7939 N N . ASN C 1 159 ? 5.684 12.694 115.752 1.00 56.67 159 ASN C N 1
ATOM 7940 C CA . ASN C 1 159 ? 4.488 13.517 115.600 1.00 59.89 159 ASN C CA 1
ATOM 7941 C C . ASN C 1 159 ? 4.267 13.864 114.127 1.00 58.25 159 ASN C C 1
ATOM 7942 O O . ASN C 1 159 ? 5.001 14.666 113.547 1.00 54.73 159 ASN C O 1
ATOM 7947 N N . ILE C 1 160 ? 3.141 13.442 113.570 1.00 54.98 160 ILE C N 1
ATOM 7948 C CA . ILE C 1 160 ? 2.793 13.680 112.188 1.00 57.67 160 ILE C CA 1
ATOM 7949 C C . ILE C 1 160 ? 2.603 15.153 111.855 1.00 59.89 160 ILE C C 1
ATOM 7950 O O . ILE C 1 160 ? 2.887 15.576 110.722 1.00 52.85 160 ILE C O 1
ATOM 7955 N N . TYR C 1 161 ? 2.368 16.002 112.852 1.00 50.92 161 TYR C N 1
ATOM 7956 C CA . TYR C 1 161 ? 2.247 17.431 112.660 1.00 49.14 161 TYR C CA 1
ATOM 7957 C C . TYR C 1 161 ? 3.553 18.118 112.307 1.00 48.22 161 TYR C C 1
ATOM 7958 O O . TYR C 1 161 ? 3.532 19.272 111.860 1.00 48.64 161 TYR C O 1
ATOM 7967 N N . ASP C 1 162 ? 4.685 17.451 112.440 1.00 42.95 162 ASP C N 1
ATOM 7968 C CA . ASP C 1 162 ? 5.976 17.991 112.072 1.00 44.69 162 ASP C CA 1
ATOM 7969 C C . ASP C 1 162 ? 6.308 17.816 110.595 1.00 50.94 162 ASP C C 1
ATOM 7970 O O . ASP C 1 162 ? 7.329 18.356 110.158 1.00 48.50 162 ASP C O 1
ATOM 7975 N N . TYR C 1 163 ? 5.558 16.986 109.882 1.00 42.53 163 TYR C N 1
ATOM 7976 C CA . TYR C 1 163 ? 5.848 16.620 108.501 1.00 51.60 163 TYR C CA 1
ATOM 7977 C C . TYR C 1 163 ? 5.185 17.549 107.504 1.00 45.00 163 TYR C C 1
ATOM 7978 O O . TYR C 1 163 ? 4.278 17.161 106.762 1.00 43.54 163 TYR C O 1
ATOM 7987 N N . THR C 1 164 ? 5.613 18.807 107.502 1.00 43.06 164 THR C N 1
ATOM 7988 C CA . THR C 1 164 ? 4.916 19.863 106.785 1.00 45.29 164 THR C CA 1
ATOM 7989 C C . THR C 1 164 ? 5.725 20.449 105.643 1.00 39.46 164 THR C C 1
ATOM 7990 O O . THR C 1 164 ? 5.278 21.406 105.016 1.00 48.41 164 THR C O 1
ATOM 7994 N N . ASN C 1 165 ? 6.958 19.991 105.456 1.00 39.66 165 ASN C N 1
ATOM 7995 C CA . ASN C 1 165 ? 7.808 20.461 104.381 1.00 42.33 165 ASN C CA 1
ATOM 7996 C C . ASN C 1 165 ? 7.479 19.724 103.075 1.00 48.43 165 ASN C C 1
ATOM 7997 O O . ASN C 1 165 ? 7.334 18.502 103.075 1.00 45.57 165 ASN C O 1
ATOM 8002 N N . GLU C 1 166 ? 7.323 20.468 102.001 1.00 40.47 166 GLU C N 1
ATOM 8003 C CA . GLU C 1 166 ? 6.955 19.972 100.688 1.00 45.60 166 GLU C CA 1
ATOM 8004 C C . GLU C 1 166 ? 7.857 18.806 100.306 1.00 37.50 166 GLU C C 1
ATOM 8005 O O . GLU C 1 166 ? 9.042 18.829 100.640 1.00 37.32 166 GLU C O 1
ATOM 8011 N N . THR C 1 167 ? 7.299 17.761 99.674 1.00 30.42 167 THR C N 1
ATOM 8012 C CA . THR C 1 167 ? 8.220 16.710 99.216 1.00 34.31 167 THR C CA 1
ATOM 8013 C C . THR C 1 167 ? 8.095 16.465 97.723 1.00 33.10 167 THR C C 1
ATOM 8014 O O . THR C 1 167 ? 7.060 16.158 97.153 1.00 34.54 167 THR C O 1
ATOM 8018 N N . ALA C 1 168 ? 9.201 16.772 97.043 1.00 30.28 168 ALA C N 1
ATOM 8019 C CA . ALA C 1 168 ? 9.370 16.530 95.629 1.00 32.53 168 ALA C CA 1
ATOM 8020 C C . ALA C 1 168 ? 9.198 15.043 95.332 1.00 39.79 168 ALA C C 1
ATOM 8021 O O . ALA C 1 168 ? 9.694 14.207 96.081 1.00 35.96 168 ALA C O 1
ATOM 8023 N N . ASN C 1 169 ? 8.485 14.727 94.260 1.00 33.91 169 ASN C N 1
ATOM 8024 C CA . ASN C 1 169 ? 8.402 13.359 93.779 1.00 31.52 169 ASN C CA 1
ATOM 8025 C C . ASN C 1 169 ? 8.880 13.324 92.325 1.00 34.43 169 ASN C C 1
ATOM 8026 O O . ASN C 1 169 ? 8.534 14.201 91.523 1.00 37.35 169 ASN C O 1
ATOM 8031 N N . ASP C 1 170 ? 9.770 12.385 92.032 1.00 34.77 170 ASP C N 1
ATOM 8032 C CA . ASP C 1 170 ? 10.258 12.230 90.655 1.00 29.79 170 ASP C CA 1
ATOM 8033 C C . ASP C 1 170 ? 9.577 11.035 89.998 1.00 30.73 170 ASP C C 1
ATOM 8034 O O . ASP C 1 170 ? 9.284 10.042 90.677 1.00 37.10 170 ASP C O 1
ATOM 8039 N N . VAL C 1 171 ? 9.319 11.109 88.710 1.00 29.99 171 VAL C N 1
ATOM 8040 C CA . VAL C 1 171 ? 8.828 9.987 87.927 1.00 32.56 171 VAL C CA 1
ATOM 8041 C C . VAL C 1 171 ? 9.747 9.772 86.718 1.00 35.43 171 VAL C C 1
ATOM 8042 O O . VAL C 1 171 ? 10.130 10.714 86.031 1.00 33.10 171 VAL C O 1
ATOM 8046 N N . PHE C 1 172 ? 10.188 8.537 86.521 1.00 31.90 172 PHE C N 1
ATOM 8047 C CA . PHE C 1 172 ? 11.009 8.158 85.385 1.00 28.54 172 PHE C CA 1
ATOM 8048 C C . PHE C 1 172 ? 10.169 7.250 84.487 1.00 33.83 172 PHE C C 1
ATOM 8049 O O . PHE C 1 172 ? 9.563 6.304 84.972 1.00 32.09 172 PHE C O 1
ATOM 8057 N N . ASP C 1 173 ? 10.045 7.663 83.228 1.00 30.22 173 ASP C N 1
ATOM 8058 C CA . ASP C 1 173 ? 9.045 7.073 82.342 1.00 33.42 173 ASP C CA 1
ATOM 8059 C C . ASP C 1 173 ? 9.679 6.530 81.079 1.00 34.02 173 ASP C C 1
ATOM 8060 O O . ASP C 1 173 ? 10.561 7.156 80.479 1.00 35.47 173 ASP C O 1
ATOM 8065 N N . VAL C 1 174 ? 9.327 5.307 80.724 1.00 36.31 174 VAL C N 1
ATOM 8066 C CA . VAL C 1 174 ? 9.855 4.654 79.518 1.00 33.84 174 VAL C CA 1
ATOM 8067 C C . VAL C 1 174 ? 8.663 4.054 78.775 1.00 30.82 174 VAL C C 1
ATOM 8068 O O . VAL C 1 174 ? 7.786 3.457 79.423 1.00 33.23 174 VAL C O 1
ATOM 8072 N N . ARG C 1 175 ? 8.510 4.417 77.510 1.00 29.40 175 ARG C N 1
ATOM 8073 C CA . ARG C 1 175 ? 7.377 3.914 76.737 1.00 35.81 175 ARG C CA 1
ATOM 8074 C C . ARG C 1 175 ? 7.886 3.343 75.405 1.00 43.93 175 ARG C C 1
ATOM 8075 O O . ARG C 1 175 ? 8.792 3.901 74.790 1.00 38.10 175 ARG C O 1
ATOM 8083 N N . LEU C 1 176 ? 7.223 2.279 74.976 1.00 39.54 176 LEU C N 1
ATOM 8084 C CA . LEU C 1 176 ? 7.528 1.639 73.698 1.00 41.15 176 LEU C CA 1
ATOM 8085 C C . LEU C 1 176 ? 6.217 1.480 72.926 1.00 39.48 176 LEU C C 1
ATOM 8086 O O . LEU C 1 176 ? 5.277 0.855 73.434 1.00 38.72 176 LEU C O 1
ATOM 8091 N N . ALA C 1 177 ? 6.075 2.284 71.875 1.00 33.75 177 ALA C N 1
ATOM 8092 C CA . ALA C 1 177 ? 4.799 2.392 71.191 1.00 44.57 177 ALA C CA 1
ATOM 8093 C C . ALA C 1 177 ? 4.869 2.003 69.718 1.00 35.62 177 ALA C C 1
ATOM 8094 O O . ALA C 1 177 ? 5.932 1.909 69.128 1.00 38.37 177 ALA C O 1
ATOM 8096 N N . GLN C 1 178 ? 3.691 1.889 69.111 1.00 39.03 178 GLN C N 1
ATOM 8097 C CA . GLN C 1 178 ? 3.548 1.707 67.681 1.00 47.98 178 GLN C CA 1
ATOM 8098 C C . GLN C 1 178 ? 4.053 0.351 67.216 1.00 51.03 178 GLN C C 1
ATOM 8099 O O . GLN C 1 178 ? 4.443 0.187 66.069 1.00 51.44 178 GLN C O 1
ATOM 8105 N N . MET C 1 179 ? 3.975 -0.657 68.086 1.00 52.34 179 MET C N 1
ATOM 8106 C CA . MET C 1 179 ? 4.299 -2.020 67.714 1.00 52.49 179 MET C CA 1
ATOM 8107 C C . MET C 1 179 ? 3.111 -2.646 66.977 1.00 49.38 179 MET C C 1
ATOM 8108 O O . MET C 1 179 ? 2.041 -2.766 67.567 1.00 46.91 179 MET C O 1
ATOM 8113 N N . GLU C 1 180 ? 3.291 -2.924 65.686 1.00 56.03 180 GLU C N 1
ATOM 8114 C CA . GLU C 1 180 ? 2.212 -3.553 64.908 1.00 63.62 180 GLU C CA 1
ATOM 8115 C C . GLU C 1 180 ? 2.156 -5.037 65.256 1.00 65.11 180 GLU C C 1
ATOM 8116 O O . GLU C 1 180 ? 3.116 -5.781 65.080 1.00 75.14 180 GLU C O 1
ATOM 8122 N N . ILE C 1 181 ? 1.089 -5.421 65.920 1.00 63.18 181 ILE C N 1
ATOM 8123 C CA . ILE C 1 181 ? 0.958 -6.740 66.549 1.00 64.27 181 ILE C CA 1
ATOM 8124 C C . ILE C 1 181 ? -0.142 -7.537 65.879 1.00 60.33 181 ILE C C 1
ATOM 8125 O O . ILE C 1 181 ? -0.302 -8.737 66.073 1.00 62.75 181 ILE C O 1
ATOM 8130 N N . ASN C 1 182 ? -0.934 -6.859 65.052 1.00 54.89 182 ASN C N 1
ATOM 8131 C CA . ASN C 1 182 ? -2.074 -7.439 64.371 1.00 52.84 182 ASN C CA 1
ATOM 8132 C C . ASN C 1 182 ? -2.668 -6.395 63.427 1.00 60.23 182 ASN C C 1
ATOM 8133 O O . ASN C 1 182 ? -2.349 -5.212 63.534 1.00 58.51 182 ASN C O 1
ATOM 8138 N N . PRO C 1 183 ? -3.343 -6.849 62.381 1.00 66.68 183 PRO C N 1
ATOM 8139 C CA . PRO C 1 183 ? -3.842 -5.968 61.340 1.00 64.18 183 PRO C CA 1
ATOM 8140 C C . PRO C 1 183 ? -4.743 -4.881 61.893 1.00 57.65 183 PRO C C 1
ATOM 8141 O O . PRO C 1 183 ? -5.757 -5.138 62.541 1.00 56.26 183 PRO C O 1
ATOM 8145 N N . GLY C 1 184 ? -4.330 -3.628 61.721 1.00 54.05 184 GLY C N 1
ATOM 8146 C CA . GLY C 1 184 ? -5.055 -2.468 62.216 1.00 54.43 184 GLY C CA 1
ATOM 8147 C C . GLY C 1 184 ? -4.925 -2.289 63.725 1.00 47.69 184 GLY C C 1
ATOM 8148 O O . GLY C 1 184 ? -5.721 -1.601 64.366 1.00 51.46 184 GLY C O 1
ATOM 8149 N N . GLY C 1 185 ? -3.943 -2.936 64.333 1.00 43.99 185 GLY C N 1
ATOM 8150 C CA . GLY C 1 185 ? -3.814 -2.967 65.775 1.00 48.67 185 GLY C CA 1
ATOM 8151 C C . GLY C 1 185 ? -2.418 -2.597 66.242 1.00 48.27 185 GLY C C 1
ATOM 8152 O O . GLY C 1 185 ? -1.437 -3.187 65.796 1.00 51.94 185 GLY C O 1
ATOM 8153 N N . THR C 1 186 ? -2.324 -1.610 67.136 1.00 48.00 186 THR C N 1
ATOM 8154 C CA . THR C 1 186 ? -1.023 -1.254 67.706 1.00 42.88 186 THR C CA 1
ATOM 8155 C C . THR C 1 186 ? -1.023 -1.504 69.215 1.00 42.27 186 THR C C 1
ATOM 8156 O O . THR C 1 186 ? -2.039 -1.392 69.907 1.00 41.35 186 THR C O 1
ATOM 8160 N N . LEU C 1 187 ? 0.167 -1.764 69.726 1.00 40.24 187 LEU C N 1
ATOM 8161 C CA . LEU C 1 187 ? 0.384 -1.991 71.133 1.00 43.04 187 LEU C CA 1
ATOM 8162 C C . LEU C 1 187 ? 1.403 -0.978 71.674 1.00 45.22 187 LEU C C 1
ATOM 8163 O O . LEU C 1 187 ? 2.371 -0.633 70.994 1.00 38.26 187 LEU C O 1
ATOM 8168 N N . GLU C 1 188 ? 1.081 -0.412 72.826 1.00 35.60 188 GLU C N 1
ATOM 8169 C CA . GLU C 1 188 ? 1.993 0.486 73.529 1.00 37.28 188 GLU C CA 1
ATOM 8170 C C . GLU C 1 188 ? 2.225 -0.077 74.932 1.00 32.32 188 GLU C C 1
ATOM 8171 O O . GLU C 1 188 ? 1.283 -0.536 75.589 1.00 36.08 188 GLU C O 1
ATOM 8177 N N . LEU C 1 189 ? 3.468 -0.094 75.360 1.00 32.80 189 LEU C N 1
ATOM 8178 C CA . LEU C 1 189 ? 3.819 -0.547 76.708 1.00 34.06 189 LEU C CA 1
ATOM 8179 C C . LEU C 1 189 ? 4.531 0.596 77.435 1.00 39.70 189 LEU C C 1
ATOM 8180 O O . LEU C 1 189 ? 5.430 1.243 76.873 1.00 34.34 189 LEU C O 1
ATOM 8185 N N . GLY C 1 190 ? 4.228 0.777 78.720 1.00 36.98 190 GLY C N 1
ATOM 8186 C CA . GLY C 1 190 ? 4.983 1.765 79.472 1.00 31.45 190 GLY C CA 1
ATOM 8187 C C . GLY C 1 190 ? 5.232 1.325 80.908 1.00 34.63 190 GLY C C 1
ATOM 8188 O O . GLY C 1 190 ? 4.460 0.608 81.533 1.00 35.30 190 GLY C O 1
ATOM 8189 N N . VAL C 1 191 ? 6.339 1.813 81.437 1.00 26.76 191 VAL C N 1
ATOM 8190 C CA . VAL C 1 191 ? 6.751 1.628 82.804 1.00 39.79 191 VAL C CA 1
ATOM 8191 C C . VAL C 1 191 ? 7.042 3.006 83.427 1.00 36.85 191 VAL C C 1
ATOM 8192 O O . VAL C 1 191 ? 7.859 3.758 82.905 1.00 31.17 191 VAL C O 1
ATOM 8196 N N . ASP C 1 192 ? 6.484 3.248 84.598 1.00 33.84 192 ASP C N 1
ATOM 8197 C CA . ASP C 1 192 ? 6.816 4.427 85.379 1.00 30.94 192 ASP C CA 1
ATOM 8198 C C . ASP C 1 192 ? 7.348 4.000 86.746 1.00 34.61 192 ASP C C 1
ATOM 8199 O O . ASP C 1 192 ? 6.690 3.254 87.476 1.00 35.24 192 ASP C O 1
ATOM 8204 N N . TYR C 1 193 ? 8.485 4.569 87.112 1.00 33.10 193 TYR C N 1
ATOM 8205 C CA . TYR C 1 193 ? 8.992 4.444 88.468 1.00 37.27 193 TYR C CA 1
ATOM 8206 C C . TYR C 1 193 ? 8.943 5.823 89.125 1.00 32.39 193 TYR C C 1
ATOM 8207 O O . TYR C 1 193 ? 9.588 6.762 88.655 1.00 35.58 193 TYR C O 1
ATOM 8216 N N . GLY C 1 194 ? 8.224 5.941 90.230 1.00 34.52 194 GLY C N 1
ATOM 8217 C CA . GLY C 1 194 ? 8.174 7.220 90.935 1.00 36.78 194 GLY C CA 1
ATOM 8218 C C . GLY C 1 194 ? 8.614 7.063 92.384 1.00 37.46 194 GLY C C 1
ATOM 8219 O O . GLY C 1 194 ? 8.383 6.014 92.977 1.00 46.61 194 GLY C O 1
ATOM 8220 N N . ARG C 1 195 ? 9.198 8.105 92.945 1.00 34.94 195 ARG C N 1
ATOM 8221 C CA . ARG C 1 195 ? 9.699 8.108 94.295 1.00 38.89 195 ARG C CA 1
ATOM 8222 C C . ARG C 1 195 ? 9.751 9.507 94.908 1.00 38.82 195 ARG C C 1
ATOM 8223 O O . ARG C 1 195 ? 10.067 10.487 94.238 1.00 38.48 195 ARG C O 1
ATOM 8231 N N . ALA C 1 196 ? 9.479 9.582 96.202 1.00 33.58 196 ALA C N 1
ATOM 8232 C CA . ALA C 1 196 ? 9.707 10.815 96.953 1.00 32.26 196 ALA C CA 1
ATOM 8233 C C . ALA C 1 196 ? 11.223 11.051 96.981 1.00 36.37 196 ALA C C 1
ATOM 8234 O O . ALA C 1 196 ? 11.996 10.080 96.964 1.00 43.21 196 ALA C O 1
ATOM 8236 N N . ASN C 1 197 ? 11.628 12.290 96.794 1.00 35.00 197 ASN C N 1
ATOM 8237 C CA . ASN C 1 197 ? 13.039 12.638 96.686 1.00 35.65 197 ASN C CA 1
ATOM 8238 C C . ASN C 1 197 ? 13.354 13.674 97.763 1.00 35.55 197 ASN C C 1
ATOM 8239 O O . ASN C 1 197 ? 13.145 14.878 97.620 1.00 36.39 197 ASN C O 1
ATOM 8244 N N . LEU C 1 198 ? 13.830 13.173 98.890 1.00 42.87 198 LEU C N 1
ATOM 8245 C CA . LEU C 1 198 ? 14.001 13.925 100.111 1.00 38.67 198 LEU C CA 1
ATOM 8246 C C . LEU C 1 198 ? 15.210 14.838 100.110 1.00 34.93 198 LEU C C 1
ATOM 8247 O O . LEU C 1 198 ? 16.282 14.463 99.617 1.00 35.35 198 LEU C O 1
ATOM 8252 N N . ARG C 1 199 ? 15.042 16.020 100.687 1.00 33.07 199 ARG C N 1
ATOM 8253 C CA . ARG C 1 199 ? 16.234 16.858 100.914 1.00 47.25 199 ARG C CA 1
ATOM 8254 C C . ARG C 1 199 ? 17.133 16.133 101.931 1.00 45.66 199 ARG C C 1
ATOM 8255 O O . ARG C 1 199 ? 16.668 15.291 102.695 1.00 43.51 199 ARG C O 1
ATOM 8263 N N . ASP C 1 200 ? 18.410 16.451 101.901 1.00 46.58 200 ASP C N 1
ATOM 8264 C CA . ASP C 1 200 ? 19.382 15.970 102.866 1.00 44.79 200 ASP C CA 1
ATOM 8265 C C . ASP C 1 200 ? 18.886 16.109 104.300 1.00 45.84 200 ASP C C 1
ATOM 8266 O O . ASP C 1 200 ? 18.452 17.168 104.761 1.00 45.92 200 ASP C O 1
ATOM 8271 N N . ASN C 1 201 ? 18.887 15.012 105.041 1.00 48.89 201 ASN C N 1
ATOM 8272 C CA . ASN C 1 201 ? 18.476 14.966 106.429 1.00 58.51 201 ASN C CA 1
ATOM 8273 C C . ASN C 1 201 ? 16.984 15.137 106.647 1.00 62.57 201 ASN C C 1
ATOM 8274 O O . ASN C 1 201 ? 16.568 15.360 107.796 1.00 64.66 201 ASN C O 1
ATOM 8279 N N . TYR C 1 202 ? 16.148 15.101 105.606 1.00 55.64 202 TYR C N 1
ATOM 8280 C CA . TYR C 1 202 ? 14.704 15.184 105.867 1.00 43.41 202 TYR C CA 1
ATOM 8281 C C . TYR C 1 202 ? 14.180 13.756 105.950 1.00 42.10 202 TYR C C 1
ATOM 8282 O O . TYR C 1 202 ? 14.868 12.833 105.504 1.00 45.23 202 TYR C O 1
ATOM 8291 N N . ARG C 1 203 ? 12.981 13.580 106.484 1.00 38.68 203 ARG C N 1
ATOM 8292 C CA . ARG C 1 203 ? 12.449 12.223 106.603 1.00 37.65 203 ARG C CA 1
ATOM 8293 C C . ARG C 1 203 ? 10.971 12.176 106.230 1.00 37.53 203 ARG C C 1
ATOM 8294 O O . ARG C 1 203 ? 10.249 13.150 106.435 1.00 38.87 203 ARG C O 1
ATOM 8302 N N . LEU C 1 204 ? 10.527 10.988 105.872 1.00 34.62 204 LEU C N 1
ATOM 8303 C CA . LEU C 1 204 ? 9.121 10.657 105.739 1.00 38.72 204 LEU C CA 1
ATOM 8304 C C . LEU C 1 204 ? 8.652 9.977 107.028 1.00 46.33 204 LEU C C 1
ATOM 8305 O O . LEU C 1 204 ? 9.454 9.548 107.850 1.00 42.87 204 LEU C O 1
ATOM 8310 N N . VAL C 1 205 ? 7.362 10.025 107.263 1.00 47.71 205 VAL C N 1
ATOM 8311 C CA . VAL C 1 205 ? 6.746 9.378 108.425 1.00 43.64 205 VAL C CA 1
ATOM 8312 C C . VAL C 1 205 ? 7.018 7.888 108.371 1.00 54.14 205 VAL C C 1
ATOM 8313 O O . VAL C 1 205 ? 7.245 7.328 107.281 1.00 54.55 205 VAL C O 1
ATOM 8317 N N . ASP C 1 206 ? 7.126 7.228 109.521 1.00 51.67 206 ASP C N 1
ATOM 8318 C CA . ASP C 1 206 ? 7.364 5.787 109.558 1.00 47.64 206 ASP C CA 1
ATOM 8319 C C . ASP C 1 206 ? 6.305 5.048 108.745 1.00 41.02 206 ASP C C 1
ATOM 8320 O O . ASP C 1 206 ? 5.115 5.302 108.938 1.00 49.14 206 ASP C O 1
ATOM 8325 N N . GLY C 1 207 ? 6.699 4.130 107.878 1.00 39.85 207 GLY C N 1
ATOM 8326 C CA . GLY C 1 207 ? 5.732 3.389 107.085 1.00 46.21 207 GLY C CA 1
ATOM 8327 C C . GLY C 1 207 ? 5.356 4.037 105.763 1.00 48.80 207 GLY C C 1
ATOM 8328 O O . GLY C 1 207 ? 4.554 3.456 105.008 1.00 45.66 207 GLY C O 1
ATOM 8329 N N . ALA C 1 208 ? 5.824 5.245 105.465 1.00 45.83 208 ALA C N 1
ATOM 8330 C CA . ALA C 1 208 ? 5.485 5.894 104.200 1.00 44.52 208 ALA C CA 1
ATOM 8331 C C . ALA C 1 208 ? 5.820 4.979 103.017 1.00 40.92 208 ALA C C 1
ATOM 8332 O O . ALA C 1 208 ? 6.879 4.363 102.985 1.00 46.51 208 ALA C O 1
ATOM 8334 N N . SER C 1 209 ? 4.949 4.975 102.019 1.00 40.77 209 SER C N 1
ATOM 8335 C CA . SER C 1 209 ? 5.172 4.219 100.800 1.00 38.67 209 SER C CA 1
ATOM 8336 C C . SER C 1 209 ? 6.513 4.587 100.190 1.00 37.18 209 SER C C 1
ATOM 8337 O O . SER C 1 209 ? 7.193 3.714 99.633 1.00 37.38 209 SER C O 1
ATOM 8340 N N . LYS C 1 210 ? 6.810 5.872 100.069 1.00 35.63 210 LYS C N 1
ATOM 8341 C CA . LYS C 1 210 ? 8.057 6.350 99.505 1.00 40.38 210 LYS C CA 1
ATOM 8342 C C . LYS C 1 210 ? 8.148 6.269 97.991 1.00 41.97 210 LYS C C 1
ATOM 8343 O O . LYS C 1 210 ? 8.524 7.257 97.336 1.00 42.07 210 LYS C O 1
ATOM 8349 N N . ASP C 1 211 ? 7.943 5.086 97.416 1.00 35.39 211 ASP C N 1
ATOM 8350 C CA . ASP C 1 211 ? 8.115 4.926 95.971 1.00 36.28 211 ASP C CA 1
ATOM 8351 C C . ASP C 1 211 ? 7.136 3.888 95.458 1.00 32.88 211 ASP C C 1
ATOM 8352 O O . ASP C 1 211 ? 6.191 3.566 96.197 1.00 35.13 211 ASP C O 1
ATOM 8357 N N . GLY C 1 212 ? 7.192 3.634 94.160 1.00 30.32 212 GLY C N 1
ATOM 8358 C CA . GLY C 1 212 ? 6.167 2.743 93.577 1.00 30.71 212 GLY C CA 1
ATOM 8359 C C . GLY C 1 212 ? 6.333 2.697 92.063 1.00 36.69 212 GLY C C 1
ATOM 8360 O O . GLY C 1 212 ? 7.151 3.390 91.462 1.00 36.22 212 GLY C O 1
ATOM 8361 N N . TRP C 1 213 ? 5.541 1.841 91.429 1.00 37.24 213 TRP C N 1
ATOM 8362 C CA . TRP C 1 213 ? 5.594 1.605 90.005 1.00 33.43 213 TRP C CA 1
ATOM 8363 C C . TRP C 1 213 ? 4.194 1.705 89.392 1.00 37.10 213 TRP C C 1
ATOM 8364 O O . TRP C 1 213 ? 3.187 1.439 90.053 1.00 33.28 213 TRP C O 1
ATOM 8375 N N . LEU C 1 214 ? 4.175 2.018 88.099 1.00 33.58 214 LEU C N 1
ATOM 8376 C CA . LEU C 1 214 ? 2.942 1.938 87.325 1.00 34.37 214 LEU C CA 1
ATOM 8377 C C . LEU C 1 214 ? 3.301 1.278 85.984 1.00 37.66 214 LEU C C 1
ATOM 8378 O O . LEU C 1 214 ? 4.264 1.671 85.321 1.00 37.38 214 LEU C O 1
ATOM 8383 N N . PHE C 1 215 ? 2.548 0.265 85.632 1.00 32.25 215 PHE C N 1
ATOM 8384 C CA . PHE C 1 215 ? 2.812 -0.503 84.414 1.00 40.58 215 PHE C CA 1
ATOM 8385 C C . PHE C 1 215 ? 1.583 -0.337 83.528 1.00 32.78 215 PHE C C 1
ATOM 8386 O O . PHE C 1 215 ? 0.477 -0.501 84.042 1.00 37.98 215 PHE C O 1
ATOM 8394 N N . THR C 1 216 ? 1.800 0.001 82.273 1.00 30.43 216 THR C N 1
ATOM 8395 C CA . THR C 1 216 ? 0.670 0.272 81.385 1.00 38.27 216 THR C CA 1
ATOM 8396 C C . THR C 1 216 ? 0.780 -0.565 80.117 1.00 36.59 216 THR C C 1
ATOM 8397 O O . THR C 1 216 ? 1.865 -0.669 79.526 1.00 37.86 216 THR C O 1
ATOM 8401 N N . ALA C 1 217 ? -0.350 -1.061 79.649 1.00 32.23 217 ALA C N 1
ATOM 8402 C CA . ALA C 1 217 ? -0.416 -1.739 78.350 1.00 39.47 217 ALA C CA 1
ATOM 8403 C C . ALA C 1 217 ? -1.666 -1.239 77.627 1.00 33.22 217 ALA C C 1
ATOM 8404 O O . ALA C 1 217 ? -2.742 -1.252 78.215 1.00 38.24 217 ALA C O 1
ATOM 8406 N N . GLU C 1 218 ? -1.477 -0.689 76.436 1.00 34.09 218 GLU C N 1
ATOM 8407 C CA . GLU C 1 218 ? -2.613 -0.140 75.699 1.00 35.50 218 GLU C CA 1
ATOM 8408 C C . GLU C 1 218 ? -2.598 -0.715 74.284 1.00 40.19 218 GLU C C 1
ATOM 8409 O O . GLU C 1 218 ? -1.606 -0.637 73.560 1.00 35.32 218 GLU C O 1
ATOM 8415 N N . HIS C 1 219 ? -3.717 -1.329 73.928 1.00 34.57 219 HIS C N 1
ATOM 8416 C CA . HIS C 1 219 ? -3.874 -1.849 72.573 1.00 38.52 219 HIS C CA 1
ATOM 8417 C C . HIS C 1 219 ? -4.863 -0.957 71.832 1.00 38.82 219 HIS C C 1
ATOM 8418 O O . HIS C 1 219 ? -5.950 -0.702 72.369 1.00 40.95 219 HIS C O 1
ATOM 8425 N N . THR C 1 220 ? -4.463 -0.480 70.659 1.00 38.01 220 THR C N 1
ATOM 8426 C CA . THR C 1 220 ? -5.349 0.362 69.853 1.00 41.55 220 THR C CA 1
ATOM 8427 C C . THR C 1 220 ? -5.731 -0.373 68.561 1.00 45.22 220 THR C C 1
ATOM 8428 O O . THR C 1 220 ? -4.870 -0.744 67.770 1.00 43.95 220 THR C O 1
ATOM 8432 N N . GLN C 1 221 ? -7.017 -0.508 68.320 1.00 47.85 221 GLN C N 1
ATOM 8433 C CA . GLN C 1 221 ? -7.543 -1.202 67.169 1.00 39.16 221 GLN C CA 1
ATOM 8434 C C . GLN C 1 221 ? -8.376 -0.295 66.274 1.00 46.13 221 GLN C C 1
ATOM 8435 O O . GLN C 1 221 ? -9.397 0.254 66.715 1.00 42.69 221 GLN C O 1
ATOM 8441 N N . SER C 1 222 ? -7.961 -0.186 65.015 1.00 41.30 222 SER C N 1
ATOM 8442 C CA . SER C 1 222 ? -8.774 0.515 64.017 1.00 47.92 222 SER C CA 1
ATOM 8443 C C . SER C 1 222 ? -9.996 -0.332 63.656 1.00 48.87 222 SER C C 1
ATOM 8444 O O . SER C 1 222 ? -9.854 -1.532 63.402 1.00 55.86 222 SER C O 1
ATOM 8447 N N . VAL C 1 223 ? -11.188 0.167 63.947 1.00 49.34 223 VAL C N 1
ATOM 8448 C CA . VAL C 1 223 ? -12.450 -0.494 63.762 1.00 49.34 223 VAL C CA 1
ATOM 8449 C C . VAL C 1 223 ? -13.528 0.520 63.313 1.00 53.17 223 VAL C C 1
ATOM 8450 O O . VAL C 1 223 ? -13.649 1.583 63.926 1.00 52.69 223 VAL C O 1
ATOM 8454 N N . LEU C 1 224 ? -14.423 0.092 62.449 1.00 50.12 224 LEU C N 1
ATOM 8455 C CA . LEU C 1 224 ? -15.599 0.831 62.038 1.00 43.26 224 LEU C CA 1
ATOM 8456 C C . LEU C 1 224 ? -15.408 2.324 61.899 1.00 48.38 224 LEU C C 1
ATOM 8457 O O . LEU C 1 224 ? -16.139 3.121 62.522 1.00 48.55 224 LEU C O 1
ATOM 8462 N N . LYS C 1 225 ? -14.378 2.748 61.178 1.00 49.92 225 LYS C N 1
ATOM 8463 C CA . LYS C 1 225 ? -14.076 4.144 60.941 1.00 56.25 225 LYS C CA 1
ATOM 8464 C C . LYS C 1 225 ? -13.624 4.912 62.175 1.00 57.43 225 LYS C C 1
ATOM 8465 O O . LYS C 1 225 ? -13.430 6.133 62.131 1.00 59.10 225 LYS C O 1
ATOM 8471 N N . GLY C 1 226 ? -13.354 4.221 63.271 1.00 49.70 226 GLY C N 1
ATOM 8472 C CA . GLY C 1 226 ? -12.925 4.852 64.505 1.00 42.55 226 GLY C CA 1
ATOM 8473 C C . GLY C 1 226 ? -11.859 3.991 65.170 1.00 42.91 226 GLY C C 1
ATOM 8474 O O . GLY C 1 226 ? -11.010 3.417 64.496 1.00 43.45 226 GLY C O 1
ATOM 8475 N N . PHE C 1 227 ? -12.020 3.786 66.479 1.00 42.79 227 PHE C N 1
ATOM 8476 C CA . PHE C 1 227 ? -11.008 2.998 67.179 1.00 39.00 227 PHE C CA 1
ATOM 8477 C C . PHE C 1 227 ? -11.582 2.428 68.463 1.00 37.31 227 PHE C C 1
ATOM 8478 O O . PHE C 1 227 ? -12.603 2.878 68.972 1.00 37.10 227 PHE C O 1
ATOM 8486 N N . ASN C 1 228 ? -10.850 1.459 68.971 1.00 35.05 228 ASN C N 1
ATOM 8487 C CA . ASN C 1 228 ? -11.103 0.859 70.263 1.00 36.86 228 ASN C CA 1
ATOM 8488 C C . ASN C 1 228 ? -9.757 0.839 70.994 1.00 37.43 228 ASN C C 1
ATOM 8489 O O . ASN C 1 228 ? -8.756 0.458 70.379 1.00 38.79 228 ASN C O 1
ATOM 8494 N N . LYS C 1 229 ? -9.762 1.266 72.240 1.00 32.99 229 LYS C N 1
ATOM 8495 C CA . LYS C 1 229 ? -8.552 1.164 73.053 1.00 33.96 229 LYS C CA 1
ATOM 8496 C C . LYS C 1 229 ? -8.873 0.239 74.231 1.00 38.45 229 LYS C C 1
ATOM 8497 O O . LYS C 1 229 ? -9.919 0.382 74.863 1.00 38.43 229 LYS C O 1
ATOM 8503 N N . PHE C 1 230 ? -7.989 -0.714 74.439 1.00 33.71 230 PHE C N 1
ATOM 8504 C CA . PHE C 1 230 ? -8.120 -1.651 75.554 1.00 39.82 230 PHE C CA 1
ATOM 8505 C C . PHE C 1 230 ? -6.884 -1.469 76.436 1.00 36.33 230 PHE C C 1
ATOM 8506 O O . PHE C 1 230 ? -5.768 -1.431 75.930 1.00 34.62 230 PHE C O 1
ATOM 8514 N N . VAL C 1 231 ? -7.105 -1.143 77.699 1.00 34.40 231 VAL C N 1
ATOM 8515 C CA . VAL C 1 231 ? -6.030 -0.697 78.573 1.00 31.93 231 VAL C CA 1
ATOM 8516 C C . VAL C 1 231 ? -6.022 -1.523 79.852 1.00 35.89 231 VAL C C 1
ATOM 8517 O O . VAL C 1 231 ? -7.064 -1.800 80.455 1.00 38.06 231 VAL C O 1
ATOM 8521 N N . VAL C 1 232 ? -4.833 -1.916 80.257 1.00 28.74 232 VAL C N 1
ATOM 8522 C CA . VAL C 1 232 ? -4.616 -2.604 81.510 1.00 35.86 232 VAL C CA 1
ATOM 8523 C C . VAL C 1 232 ? -3.469 -1.866 82.223 1.00 39.41 232 VAL C C 1
ATOM 8524 O O . VAL C 1 232 ? -2.430 -1.663 81.592 1.00 34.59 232 VAL C O 1
ATOM 8528 N N . GLN C 1 233 ? -3.727 -1.426 83.450 1.00 33.92 233 GLN C N 1
ATOM 8529 C CA . GLN C 1 233 ? -2.678 -0.788 84.233 1.00 37.10 233 GLN C CA 1
ATOM 8530 C C . GLN C 1 233 ? -2.617 -1.420 85.624 1.00 36.76 233 GLN C C 1
ATOM 8531 O O . GLN C 1 233 ? -3.633 -1.790 86.216 1.00 37.26 233 GLN C O 1
ATOM 8537 N N . TYR C 1 234 ? -1.416 -1.489 86.149 1.00 33.94 234 TYR C N 1
ATOM 8538 C CA . TYR C 1 234 ? -1.195 -1.971 87.504 1.00 36.63 234 TYR C CA 1
ATOM 8539 C C . TYR C 1 234 ? -0.231 -1.017 88.207 1.00 33.91 234 TYR C C 1
ATOM 8540 O O . TYR C 1 234 ? 0.828 -0.678 87.671 1.00 36.44 234 TYR C O 1
ATOM 8549 N N . ALA C 1 235 ? -0.642 -0.538 89.359 1.00 33.78 235 ALA C N 1
ATOM 8550 C CA . ALA C 1 235 ? 0.187 0.412 90.099 1.00 38.17 235 ALA C CA 1
ATOM 8551 C C . ALA C 1 235 ? 0.397 -0.150 91.515 1.00 38.15 235 ALA C C 1
ATOM 8552 O O . ALA C 1 235 ? -0.499 -0.758 92.102 1.00 34.99 235 ALA C O 1
ATOM 8554 N N . THR C 1 236 ? 1.443 0.341 92.105 1.00 30.84 236 THR C N 1
ATOM 8555 C CA . THR C 1 236 ? 1.953 -0.094 93.408 1.00 41.19 236 THR C CA 1
ATOM 8556 C C . THR C 1 236 ? 2.219 1.105 94.295 1.00 42.90 236 THR C C 1
ATOM 8557 O O . THR C 1 236 ? 2.596 2.186 93.833 1.00 34.40 236 THR C O 1
ATOM 8561 N N . ASP C 1 237 ? 1.925 1.010 95.572 1.00 37.40 237 ASP C N 1
ATOM 8562 C CA . ASP C 1 237 ? 2.215 1.985 96.592 1.00 37.04 237 ASP C CA 1
ATOM 8563 C C . ASP C 1 237 ? 2.069 3.439 96.242 1.00 35.35 237 ASP C C 1
ATOM 8564 O O . ASP C 1 237 ? 0.945 3.945 96.041 1.00 40.26 237 ASP C O 1
ATOM 8569 N N . SER C 1 238 ? 3.161 4.186 96.125 1.00 32.61 238 SER C N 1
ATOM 8570 C CA . SER C 1 238 ? 3.117 5.633 95.963 1.00 40.52 238 SER C CA 1
ATOM 8571 C C . SER C 1 238 ? 2.431 6.096 94.687 1.00 38.67 238 SER C C 1
ATOM 8572 O O . SER C 1 238 ? 1.996 7.251 94.631 1.00 33.53 238 SER C O 1
ATOM 8575 N N . MET C 1 239 ? 2.222 5.215 93.727 1.00 31.98 239 MET C N 1
ATOM 8576 C CA . MET C 1 239 ? 1.594 5.497 92.463 1.00 29.88 239 MET C CA 1
ATOM 8577 C C . MET C 1 239 ? 0.095 5.246 92.424 1.00 36.09 239 MET C C 1
ATOM 8578 O O . MET C 1 239 ? -0.519 5.498 91.379 1.00 34.83 239 MET C O 1
ATOM 8583 N N . THR C 1 240 ? -0.488 4.808 93.541 1.00 36.27 240 THR C N 1
ATOM 8584 C CA . THR C 1 240 ? -1.896 4.457 93.561 1.00 33.34 240 THR C CA 1
ATOM 8585 C C . THR C 1 240 ? -2.820 5.623 93.881 1.00 37.00 240 THR C C 1
ATOM 8586 O O . THR C 1 240 ? -4.018 5.508 93.604 1.00 34.61 240 THR C O 1
ATOM 8590 N N . SER C 1 241 ? -2.367 6.618 94.645 1.00 34.47 241 SER C N 1
ATOM 8591 C CA . SER C 1 241 ? -3.319 7.664 95.070 1.00 40.14 241 SER C CA 1
ATOM 8592 C C . SER C 1 241 ? -3.643 8.591 93.905 1.00 31.43 241 SER C C 1
ATOM 8593 O O . SER C 1 241 ? -4.797 8.751 93.543 1.00 34.59 241 SER C O 1
ATOM 8596 N N . GLN C 1 242 ? -2.640 9.110 93.203 1.00 35.10 242 GLN C N 1
ATOM 8597 C CA . GLN C 1 242 ? -2.947 9.912 92.015 1.00 36.57 242 GLN C CA 1
ATOM 8598 C C . GLN C 1 242 ? -3.432 9.002 90.892 1.00 38.28 242 GLN C C 1
ATOM 8599 O O . GLN C 1 242 ? -4.441 9.280 90.247 1.00 34.86 242 GLN C O 1
ATOM 8605 N N . GLY C 1 243 ? -2.730 7.891 90.659 1.00 39.91 243 GLY C N 1
ATOM 8606 C CA . GLY C 1 243 ? -3.157 6.838 89.773 1.00 36.25 243 GLY C CA 1
ATOM 8607 C C . GLY C 1 243 ? -2.995 7.044 88.292 1.00 42.35 243 GLY C C 1
ATOM 8608 O O . GLY C 1 243 ? -3.675 6.371 87.502 1.00 34.53 243 GLY C O 1
ATOM 8609 N N . LYS C 1 244 ? -2.222 8.039 87.847 1.00 35.29 244 LYS C N 1
ATOM 8610 C CA . LYS C 1 244 ? -2.078 8.356 86.444 1.00 33.01 244 LYS C CA 1
ATOM 8611 C C . LYS C 1 244 ? -0.612 8.426 86.052 1.00 28.14 244 LYS C C 1
ATOM 8612 O O . LYS C 1 244 ? -0.279 8.741 84.916 1.00 29.89 244 LYS C O 1
ATOM 8618 N N . GLY C 1 245 ? 0.284 8.140 86.997 1.00 31.11 245 GLY C N 1
ATOM 8619 C CA . GLY C 1 245 ? 1.706 8.135 86.682 1.00 28.20 245 GLY C CA 1
ATOM 8620 C C . GLY C 1 245 ? 2.509 9.077 87.556 1.00 35.48 245 GLY C C 1
ATOM 8621 O O . GLY C 1 245 ? 3.740 9.044 87.467 1.00 34.86 245 GLY C O 1
ATOM 8622 N N . LEU C 1 246 ? 1.858 9.841 88.436 1.00 32.43 246 LEU C N 1
ATOM 8623 C CA . LEU C 1 246 ? 2.616 10.676 89.376 1.00 38.51 246 LEU C CA 1
ATOM 8624 C C . LEU C 1 246 ? 2.703 10.000 90.742 1.00 35.14 246 LEU C C 1
ATOM 8625 O O . LEU C 1 246 ? 1.784 9.317 91.197 1.00 31.31 246 LEU C O 1
ATOM 8630 N N . SER C 1 247 ? 3.834 10.179 91.413 1.00 31.37 247 SER C N 1
ATOM 8631 C CA . SER C 1 247 ? 4.053 9.528 92.701 1.00 34.53 247 SER C CA 1
ATOM 8632 C C . SER C 1 247 ? 3.677 10.466 93.845 1.00 39.61 247 SER C C 1
ATOM 8633 O O . SER C 1 247 ? 3.917 11.670 93.770 1.00 28.74 247 SER C O 1
ATOM 8636 N N . GLN C 1 248 ? 3.176 9.913 94.934 1.00 35.96 248 GLN C N 1
ATOM 8637 C CA . GLN C 1 248 ? 2.896 10.637 96.164 1.00 37.92 248 GLN C CA 1
ATOM 8638 C C . GLN C 1 248 ? 3.418 9.787 97.334 1.00 40.45 248 GLN C C 1
ATOM 8639 O O . GLN C 1 248 ? 2.664 9.044 97.961 1.00 36.90 248 GLN C O 1
ATOM 8645 N N . GLY C 1 249 ? 4.733 9.771 97.489 1.00 32.61 249 GLY C N 1
ATOM 8646 C CA . GLY C 1 249 ? 5.416 8.949 98.439 1.00 41.74 249 GLY C CA 1
ATOM 8647 C C . GLY C 1 249 ? 5.262 9.277 99.902 1.00 42.75 249 GLY C C 1
ATOM 8648 O O . GLY C 1 249 ? 5.499 8.399 100.749 1.00 42.31 249 GLY C O 1
ATOM 8649 N N . SER C 1 250 ? 4.925 10.514 100.256 1.00 34.59 250 SER C N 1
ATOM 8650 C CA . SER C 1 250 ? 4.931 10.934 101.645 1.00 38.75 250 SER C CA 1
ATOM 8651 C C . SER C 1 250 ? 3.778 10.335 102.436 1.00 43.94 250 SER C C 1
ATOM 8652 O O . SER C 1 250 ? 3.896 10.125 103.647 1.00 41.52 250 SER C O 1
ATOM 8655 N N . GLY C 1 251 ? 2.619 10.177 101.815 1.00 46.06 251 GLY C N 1
ATOM 8656 C CA . GLY C 1 251 ? 1.449 9.625 102.479 1.00 45.23 251 GLY C CA 1
ATOM 8657 C C . GLY C 1 251 ? 0.813 10.569 103.481 1.00 48.36 251 GLY C C 1
ATOM 8658 O O . GLY C 1 251 ? 0.006 10.136 104.311 1.00 50.84 251 GLY C O 1
ATOM 8659 N N . VAL C 1 252 ? 1.109 11.861 103.399 1.00 46.36 252 VAL C N 1
ATOM 8660 C CA . VAL C 1 252 ? 0.593 12.858 104.312 1.00 43.73 252 VAL C CA 1
ATOM 8661 C C . VAL C 1 252 ? -0.328 13.848 103.602 1.00 45.74 252 VAL C C 1
ATOM 8662 O O . VAL C 1 252 ? -0.004 14.344 102.528 1.00 44.23 252 VAL C O 1
ATOM 8666 N N . ALA C 1 253 ? -1.444 14.171 104.226 1.00 42.46 253 ALA C N 1
ATOM 8667 C CA . ALA C 1 253 ? -2.393 15.147 103.725 1.00 41.35 253 ALA C CA 1
ATOM 8668 C C . ALA C 1 253 ? -2.738 16.146 104.824 1.00 49.38 253 ALA C C 1
ATOM 8669 O O . ALA C 1 253 ? -2.391 15.949 105.994 1.00 43.87 253 ALA C O 1
ATOM 8671 N N . PHE C 1 254 ? -3.332 17.269 104.422 1.00 50.53 254 PHE C N 1
ATOM 8672 C CA . PHE C 1 254 ? -3.660 18.335 105.367 1.00 49.40 254 PHE C CA 1
ATOM 8673 C C . PHE C 1 254 ? -5.135 18.678 105.317 1.00 51.75 254 PHE C C 1
ATOM 8674 O O . PHE C 1 254 ? -5.723 18.660 104.229 1.00 47.91 254 PHE C O 1
ATOM 8682 N N . ASP C 1 255 ? -5.745 18.940 106.474 1.00 52.13 255 ASP C N 1
ATOM 8683 C CA . ASP C 1 255 ? -7.145 19.380 106.462 1.00 57.66 255 ASP C CA 1
ATOM 8684 C C . ASP C 1 255 ? -7.175 20.877 106.166 1.00 62.13 255 ASP C C 1
ATOM 8685 O O . ASP C 1 255 ? -6.116 21.474 105.941 1.00 65.82 255 ASP C O 1
ATOM 8690 N N . ASN C 1 256 ? -8.317 21.527 106.344 1.00 68.00 256 ASN C N 1
ATOM 8691 C CA . ASN C 1 256 ? -8.413 22.958 106.077 1.00 72.65 256 ASN C CA 1
ATOM 8692 C C . ASN C 1 256 ? -7.710 23.808 107.116 1.00 74.20 256 ASN C C 1
ATOM 8693 O O . ASN C 1 256 ? -7.252 24.906 106.792 1.00 79.20 256 ASN C O 1
ATOM 8698 N N . GLU C 1 257 ? -7.520 23.301 108.326 1.00 73.43 257 GLU C N 1
ATOM 8699 C CA . GLU C 1 257 ? -6.814 24.020 109.376 1.00 70.83 257 GLU C CA 1
ATOM 8700 C C . GLU C 1 257 ? -5.330 23.702 109.401 1.00 70.73 257 GLU C C 1
ATOM 8701 O O . GLU C 1 257 ? -4.625 23.986 110.371 1.00 70.01 257 GLU C O 1
ATOM 8707 N N . LYS C 1 258 ? -4.832 23.021 108.373 1.00 73.24 258 LYS C N 1
ATOM 8708 C CA . LYS C 1 258 ? -3.437 22.685 108.213 1.00 67.98 258 LYS C CA 1
ATOM 8709 C C . LYS C 1 258 ? -2.937 21.615 109.171 1.00 64.88 258 LYS C C 1
ATOM 8710 O O . LYS C 1 258 ? -1.721 21.489 109.371 1.00 62.67 258 LYS C O 1
ATOM 8716 N N . PHE C 1 259 ? -3.834 20.810 109.728 1.00 56.06 259 PHE C N 1
ATOM 8717 C CA . PHE C 1 259 ? -3.427 19.654 110.519 1.00 54.90 259 PHE C CA 1
ATOM 8718 C C . PHE C 1 259 ? -3.109 18.499 109.560 1.00 53.76 259 PHE C C 1
ATOM 8719 O O . PHE C 1 259 ? -3.864 18.244 108.622 1.00 53.44 259 PHE C O 1
ATOM 8727 N N . ALA C 1 260 ? -1.953 17.887 109.740 1.00 51.95 260 ALA C N 1
ATOM 8728 C CA . ALA C 1 260 ? -1.530 16.741 108.960 1.00 50.42 260 ALA C CA 1
ATOM 8729 C C . ALA C 1 260 ? -2.251 15.466 109.412 1.00 52.50 260 ALA C C 1
ATOM 8730 O O . ALA C 1 260 ? -2.538 15.294 110.588 1.00 55.46 260 ALA C O 1
ATOM 8732 N N . TYR C 1 261 ? -2.584 14.606 108.463 1.00 47.51 261 TYR C N 1
ATOM 8733 C CA . TYR C 1 261 ? -3.129 13.292 108.732 1.00 44.14 261 TYR C CA 1
ATOM 8734 C C . TYR C 1 261 ? -2.585 12.280 107.721 1.00 47.65 261 TYR C C 1
ATOM 8735 O O . TYR C 1 261 ? -2.023 12.631 106.680 1.00 46.00 261 TYR C O 1
ATOM 8744 N N . ASN C 1 262 ? -2.567 11.021 108.116 1.00 46.72 262 ASN C N 1
ATOM 8745 C CA . ASN C 1 262 ? -1.934 9.941 107.388 1.00 44.18 262 ASN C CA 1
ATOM 8746 C C . ASN C 1 262 ? -2.848 9.333 106.339 1.00 47.58 262 ASN C C 1
ATOM 8747 O O . ASN C 1 262 ? -3.932 8.852 106.657 1.00 50.10 262 ASN C O 1
ATOM 8752 N N . ILE C 1 263 ? -2.414 9.338 105.086 1.00 41.16 263 ILE C N 1
ATOM 8753 C CA . ILE C 1 263 ? -3.162 8.702 104.005 1.00 44.29 263 ILE C CA 1
ATOM 8754 C C . ILE C 1 263 ? -2.257 7.687 103.307 1.00 46.29 263 ILE C C 1
ATOM 8755 O O . ILE C 1 263 ? -2.077 7.737 102.091 1.00 51.75 263 ILE C O 1
ATOM 8760 N N . ASN C 1 264 ? -1.561 6.874 104.099 1.00 46.19 264 ASN C N 1
ATOM 8761 C CA . ASN C 1 264 ? -0.629 5.893 103.553 1.00 46.18 264 ASN C CA 1
ATOM 8762 C C . ASN C 1 264 ? -1.244 5.195 102.343 1.00 43.97 264 ASN C C 1
ATOM 8763 O O . ASN C 1 264 ? -2.406 4.784 102.353 1.00 42.24 264 ASN C O 1
ATOM 8768 N N . ASN C 1 265 ? -0.480 5.134 101.257 1.00 38.79 265 ASN C N 1
ATOM 8769 C CA . ASN C 1 265 ? -1.013 4.560 100.025 1.00 43.55 265 ASN C CA 1
ATOM 8770 C C . ASN C 1 265 ? -0.308 3.260 99.670 1.00 40.92 265 ASN C C 1
ATOM 8771 O O . ASN C 1 265 ? -0.339 2.833 98.509 1.00 41.31 265 ASN C O 1
ATOM 8776 N N . ASN C 1 266 ? 0.241 2.576 100.673 1.00 40.95 266 ASN C N 1
ATOM 8777 C CA . ASN C 1 266 ? 0.787 1.229 100.470 1.00 41.70 266 ASN C CA 1
ATOM 8778 C C . ASN C 1 266 ? -0.328 0.288 100.013 1.00 34.02 266 ASN C C 1
ATOM 8779 O O . ASN C 1 266 ? -1.438 0.377 100.537 1.00 32.30 266 ASN C O 1
ATOM 8784 N N . GLY C 1 267 ? -0.045 -0.529 98.997 1.00 29.74 267 GLY C N 1
ATOM 8785 C CA . GLY C 1 267 ? -1.159 -1.321 98.426 1.00 27.39 267 GLY C CA 1
ATOM 8786 C C . GLY C 1 267 ? -0.981 -1.366 96.909 1.00 37.39 267 GLY C C 1
ATOM 8787 O O . GLY C 1 267 ? 0.127 -1.187 96.404 1.00 31.84 267 GLY C O 1
ATOM 8788 N N . HIS C 1 268 ? -2.067 -1.578 96.177 1.00 31.58 268 HIS C N 1
ATOM 8789 C CA . HIS C 1 268 ? -1.904 -1.647 94.722 1.00 36.31 268 HIS C CA 1
ATOM 8790 C C . HIS C 1 268 ? -3.192 -1.167 94.064 1.00 33.44 268 HIS C C 1
ATOM 8791 O O . HIS C 1 268 ? -4.213 -1.089 94.733 1.00 33.60 268 HIS C O 1
ATOM 8798 N N . MET C 1 269 ? -3.115 -0.865 92.782 1.00 35.00 269 MET C N 1
ATOM 8799 C CA . MET C 1 269 ? -4.289 -0.507 92.001 1.00 35.98 269 MET C CA 1
ATOM 8800 C C . MET C 1 269 ? -4.277 -1.338 90.709 1.00 35.02 269 MET C C 1
ATOM 8801 O O . MET C 1 269 ? -3.239 -1.435 90.054 1.00 34.64 269 MET C O 1
ATOM 8806 N N . LEU C 1 270 ? -5.425 -1.908 90.380 1.00 31.05 270 LEU C N 1
ATOM 8807 C CA . LEU C 1 270 ? -5.557 -2.592 89.090 1.00 36.37 270 LEU C CA 1
ATOM 8808 C C . LEU C 1 270 ? -6.612 -1.829 88.285 1.00 36.71 270 LEU C C 1
ATOM 8809 O O . LEU C 1 270 ? -7.693 -1.594 88.829 1.00 32.14 270 LEU C O 1
ATOM 8814 N N . ARG C 1 271 ? -6.268 -1.406 87.070 1.00 33.90 271 ARG C N 1
ATOM 8815 C CA . ARG C 1 271 ? -7.260 -0.703 86.252 1.00 34.75 271 ARG C CA 1
ATOM 8816 C C . ARG C 1 271 ? -7.410 -1.428 84.925 1.00 39.27 271 ARG C C 1
ATOM 8817 O O . ARG C 1 271 ? -6.409 -1.734 84.271 1.00 37.35 271 ARG C O 1
ATOM 8825 N N . ILE C 1 272 ? -8.647 -1.805 84.612 1.00 32.39 272 ILE C N 1
ATOM 8826 C CA . ILE C 1 272 ? -8.902 -2.455 83.324 1.00 34.72 272 ILE C CA 1
ATOM 8827 C C . ILE C 1 272 ? -9.942 -1.588 82.603 1.00 34.63 272 ILE C C 1
ATOM 8828 O O . ILE C 1 272 ? -11.015 -1.353 83.148 1.00 33.34 272 ILE C O 1
ATOM 8833 N N . LEU C 1 273 ? -9.573 -1.114 81.431 1.00 31.61 273 LEU C N 1
ATOM 8834 C CA . LEU C 1 273 ? -10.331 -0.067 80.747 1.00 38.61 273 LEU C CA 1
ATOM 8835 C C . LEU C 1 273 ? -10.462 -0.414 79.264 1.00 40.12 273 LEU C C 1
ATOM 8836 O O . LEU C 1 273 ? -9.470 -0.803 78.641 1.00 36.16 273 LEU C O 1
ATOM 8841 N N . ASP C 1 274 ? -11.641 -0.175 78.721 1.00 32.77 274 ASP C N 1
ATOM 8842 C CA . ASP C 1 274 ? -11.859 -0.263 77.297 1.00 35.93 274 ASP C CA 1
ATOM 8843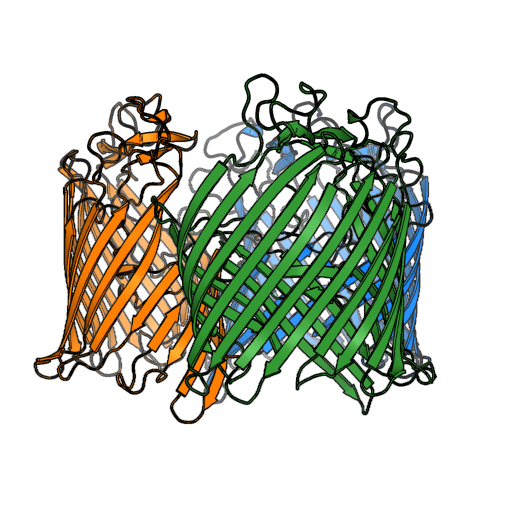 C C . ASP C 1 274 ? -12.750 0.908 76.867 1.00 36.87 274 ASP C C 1
ATOM 8844 O O . ASP C 1 274 ? -13.769 1.168 77.507 1.00 35.98 274 ASP C O 1
ATOM 8849 N N . HIS C 1 275 ? -12.297 1.631 75.848 1.00 32.25 275 HIS C N 1
ATOM 8850 C CA . HIS C 1 275 ? -13.065 2.779 75.371 1.00 29.90 275 HIS C CA 1
ATOM 8851 C C . HIS C 1 275 ? -12.787 2.985 73.891 1.00 31.26 275 HIS C C 1
ATOM 8852 O O . HIS C 1 275 ? -11.770 2.515 73.390 1.00 35.47 275 HIS C O 1
ATOM 8859 N N . GLY C 1 276 ? -13.689 3.692 73.214 1.00 31.03 276 GLY C N 1
ATOM 8860 C CA . GLY C 1 276 ? -13.433 3.941 71.792 1.00 32.33 276 GLY C CA 1
ATOM 8861 C C . GLY C 1 276 ? -14.531 4.839 71.245 1.00 29.55 276 GLY C C 1
ATOM 8862 O O . GLY C 1 276 ? -15.375 5.325 71.989 1.00 34.54 276 GLY C O 1
ATOM 8863 N N . ALA C 1 277 ? -14.529 4.961 69.940 1.00 34.03 277 ALA C N 1
ATOM 8864 C CA . ALA C 1 277 ? -15.498 5.799 69.230 1.00 40.31 277 ALA C CA 1
ATOM 8865 C C . ALA C 1 277 ? -15.655 5.220 67.829 1.00 41.89 277 ALA C C 1
ATOM 8866 O O . ALA C 1 277 ? -14.635 4.861 67.214 1.00 44.17 277 ALA C O 1
ATOM 8868 N N . ILE C 1 278 ? -16.879 4.846 67.476 1.00 42.38 278 ILE C N 1
ATOM 8869 C CA . ILE C 1 278 ? -17.096 4.134 66.217 1.00 45.04 278 ILE C CA 1
ATOM 8870 C C . ILE C 1 278 ? -18.221 4.769 65.416 1.00 43.37 278 ILE C C 1
ATOM 8871 O O . ILE C 1 278 ? -19.055 5.489 65.965 1.00 46.31 278 ILE C O 1
ATOM 8876 N N . SER C 1 279 ? -18.224 4.498 64.117 1.00 48.93 279 SER C N 1
ATOM 8877 C CA . SER C 1 279 ? -19.284 4.984 63.232 1.00 55.20 279 SER C CA 1
ATOM 8878 C C . SER C 1 279 ? -20.106 3.803 62.714 1.00 56.00 279 SER C C 1
ATOM 8879 O O . SER C 1 279 ? -19.576 2.696 62.578 1.00 55.02 279 SER C O 1
ATOM 8882 N N . MET C 1 280 ? -21.405 3.993 62.612 1.00 55.81 280 MET C N 1
ATOM 8883 C CA . MET C 1 280 ? -22.312 2.944 62.153 1.00 63.43 280 MET C CA 1
ATOM 8884 C C . MET C 1 280 ? -23.121 3.503 60.979 1.00 60.67 280 MET C C 1
ATOM 8885 O O . MET C 1 280 ? -24.181 4.093 61.193 1.00 66.64 280 MET C O 1
ATOM 8890 N N . GLY C 1 281 ? -22.545 3.464 59.788 1.00 61.94 281 GLY C N 1
ATOM 8891 C CA . GLY C 1 281 ? -23.206 4.052 58.619 1.00 61.49 281 GLY C CA 1
ATOM 8892 C C . GLY C 1 281 ? -22.734 5.490 58.426 1.00 65.29 281 GLY C C 1
ATOM 8893 O O . GLY C 1 281 ? -21.548 5.776 58.604 1.00 71.55 281 GLY C O 1
ATOM 8894 N N . ASP C 1 282 ? -23.641 6.368 58.023 1.00 57.62 282 ASP C N 1
ATOM 8895 C CA . ASP C 1 282 ? -23.334 7.769 57.804 1.00 50.09 282 ASP C CA 1
ATOM 8896 C C . ASP C 1 282 ? -24.097 8.647 58.793 1.00 51.08 282 ASP C C 1
ATOM 8897 O O . ASP C 1 282 ? -23.969 9.872 58.751 1.00 57.31 282 ASP C O 1
ATOM 8902 N N . ASN C 1 283 ? -25.010 8.043 59.553 1.00 47.41 283 ASN C N 1
ATOM 8903 C CA . ASN C 1 283 ? -25.871 8.812 60.433 1.00 47.32 283 ASN C CA 1
ATOM 8904 C C . ASN C 1 283 ? -25.556 8.654 61.913 1.00 42.71 283 ASN C C 1
ATOM 8905 O O . ASN C 1 283 ? -26.167 9.348 62.729 1.00 42.64 283 ASN C O 1
ATOM 8910 N N . TRP C 1 284 ? -24.796 7.630 62.281 1.00 38.48 284 TRP C N 1
ATOM 8911 C CA . TRP C 1 284 ? -24.591 7.308 63.678 1.00 45.36 284 TRP C CA 1
ATOM 8912 C C . TRP C 1 284 ? -23.102 7.272 64.038 1.00 44.73 284 TRP C C 1
ATOM 8913 O O . TRP C 1 284 ? -22.353 6.528 63.414 1.00 40.45 284 TRP C O 1
ATOM 8924 N N . ASP C 1 285 ? -22.772 7.956 65.125 1.00 39.89 285 ASP C N 1
ATOM 8925 C CA . ASP C 1 285 ? -21.456 7.820 65.751 1.00 33.70 285 ASP C CA 1
ATOM 8926 C C . ASP C 1 285 ? -21.738 7.467 67.222 1.00 39.70 285 ASP C C 1
ATOM 8927 O O . ASP C 1 285 ? -22.786 7.853 67.751 1.00 37.28 285 ASP C O 1
ATOM 8932 N N . MET C 1 286 ? -20.785 6.823 67.872 1.00 35.71 286 MET C N 1
ATOM 8933 C CA . MET C 1 286 ? -20.961 6.495 69.277 1.00 36.64 286 MET C CA 1
ATOM 8934 C C . MET C 1 286 ? -19.613 6.466 69.987 1.00 36.70 286 MET C C 1
ATOM 8935 O O . MET C 1 286 ? -18.639 5.921 69.474 1.00 39.34 286 MET C O 1
ATOM 8940 N N . MET C 1 287 ? -19.599 7.046 71.181 1.00 37.71 287 MET C N 1
ATOM 8941 C CA . MET C 1 287 ? -18.441 6.897 72.076 1.00 32.86 287 MET C CA 1
ATOM 8942 C C . MET C 1 287 ? -18.894 5.922 73.164 1.00 34.06 287 MET C C 1
ATOM 8943 O O . MET C 1 287 ? -20.087 5.943 73.520 1.00 30.48 287 MET C O 1
ATOM 8948 N N . TYR C 1 288 ? -17.958 5.204 73.759 1.00 33.51 288 TYR C N 1
ATOM 8949 C CA . TYR C 1 288 ? -18.358 4.285 74.840 1.00 35.47 288 TYR C CA 1
ATOM 8950 C C . TYR C 1 288 ? -17.160 4.083 75.755 1.00 39.46 288 TYR C C 1
ATOM 8951 O O . TYR C 1 288 ? -16.015 4.192 75.287 1.00 33.44 288 TYR C O 1
ATOM 8960 N N . VAL C 1 289 ? -17.432 3.774 77.014 1.00 37.52 289 VAL C N 1
ATOM 8961 C CA . VAL C 1 289 ? -16.436 3.397 77.973 1.00 37.15 289 VAL C CA 1
ATOM 8962 C C . VAL C 1 289 ? -16.989 2.185 78.805 1.00 35.13 289 VAL C C 1
ATOM 8963 O O . VAL C 1 289 ? -18.101 2.318 79.317 1.00 29.19 289 VAL C O 1
ATOM 8967 N N . GLY C 1 290 ? -16.027 1.425 79.284 1.00 31.48 290 GLY C N 1
ATOM 8968 C CA . GLY C 1 290 ? -16.236 0.484 80.372 1.00 31.68 290 GLY C CA 1
ATOM 8969 C C . GLY C 1 290 ? -14.922 0.401 81.155 1.00 31.44 290 GLY C C 1
ATOM 8970 O O . GLY C 1 290 ? -13.859 0.310 80.537 1.00 33.11 290 GLY C O 1
ATOM 8971 N N . MET C 1 291 ? -15.002 0.518 82.479 1.00 28.94 291 MET C N 1
ATOM 8972 C CA . MET C 1 291 ? -13.776 0.455 83.273 1.00 34.11 291 MET C CA 1
ATOM 8973 C C . MET C 1 291 ? -14.068 -0.235 84.605 1.00 36.34 291 MET C C 1
ATOM 8974 O O . MET C 1 291 ? -15.114 -0.046 85.217 1.00 38.74 291 MET C O 1
ATOM 8979 N N . TYR C 1 292 ? -13.089 -0.984 85.056 1.00 36.73 292 TYR C N 1
ATOM 8980 C CA . TYR C 1 292 ? -13.074 -1.534 86.403 1.00 35.00 292 TYR C CA 1
ATOM 8981 C C . TYR C 1 292 ? -11.776 -1.055 87.069 1.00 35.05 292 TYR C C 1
ATOM 8982 O O . TYR C 1 292 ? -10.706 -1.256 86.495 1.00 35.61 292 TYR C O 1
ATOM 8991 N N . GLN C 1 293 ? -11.886 -0.356 88.187 1.00 30.46 293 GLN C N 1
ATOM 8992 C CA . GLN C 1 293 ? -10.684 0.117 88.866 1.00 37.35 293 GLN C CA 1
ATOM 8993 C C . GLN C 1 293 ? -10.745 -0.284 90.342 1.00 38.67 293 GLN C C 1
ATOM 8994 O O . GLN C 1 293 ? -11.697 0.104 91.026 1.00 38.14 293 GLN C O 1
ATOM 9000 N N . ASP C 1 294 ? -9.751 -1.044 90.772 1.00 40.35 294 ASP C N 1
ATOM 9001 C CA . ASP C 1 294 ? -9.686 -1.502 92.160 1.00 37.00 294 ASP C CA 1
ATOM 9002 C C . ASP C 1 294 ? -8.471 -0.890 92.854 1.00 29.09 294 ASP C C 1
ATOM 9003 O O . ASP C 1 294 ? -7.336 -1.119 92.453 1.00 36.64 294 ASP C O 1
ATOM 9008 N N . ILE C 1 295 ? -8.721 -0.062 93.861 1.00 31.22 295 ILE C N 1
ATOM 9009 C CA . ILE C 1 295 ? -7.610 0.494 94.638 1.00 35.40 295 ILE C CA 1
ATOM 9010 C C . ILE C 1 295 ? -7.641 -0.175 96.023 1.00 37.42 295 ILE C C 1
ATOM 9011 O O . ILE C 1 295 ? -8.540 0.083 96.815 1.00 35.52 295 ILE C O 1
ATOM 9016 N N . ASN C 1 296 ? -6.675 -1.031 96.250 1.00 41.63 296 ASN C N 1
ATOM 9017 C CA . ASN C 1 296 ? -6.571 -1.855 97.442 1.00 35.55 296 ASN C CA 1
ATOM 9018 C C . ASN C 1 296 ? -5.437 -1.366 98.326 1.00 31.80 296 ASN C C 1
ATOM 9019 O O . ASN C 1 296 ? -4.266 -1.572 98.013 1.00 37.43 296 ASN C O 1
ATOM 9024 N N . TRP C 1 297 ? -5.797 -0.718 99.426 1.00 33.45 297 TRP C N 1
ATOM 9025 C CA . TRP C 1 297 ? -4.766 -0.161 100.307 1.00 38.00 297 TRP C CA 1
ATOM 9026 C C . TRP C 1 297 ? -4.608 -1.008 101.562 1.00 37.76 297 TRP C C 1
ATOM 9027 O O . TRP C 1 297 ? -5.592 -1.556 102.075 1.00 39.02 297 TRP C O 1
ATOM 9038 N N . ASP C 1 298 ? -3.414 -1.007 102.135 1.00 33.96 298 ASP C N 1
ATOM 9039 C CA . ASP C 1 298 ? -3.160 -1.708 103.389 1.00 43.28 298 ASP C CA 1
ATOM 9040 C C . ASP C 1 298 ? -3.997 -1.167 104.542 1.00 43.99 298 ASP C C 1
ATOM 9041 O O . ASP C 1 298 ? -4.423 -1.931 105.406 1.00 54.76 298 ASP C O 1
ATOM 9046 N N . ASN C 1 299 ? -4.348 0.113 104.540 1.00 42.95 299 ASN C N 1
ATOM 9047 C CA . ASN C 1 299 ? -5.175 0.698 105.581 1.00 31.28 299 ASN C CA 1
ATOM 9048 C C . ASN C 1 299 ? -6.641 0.431 105.381 1.00 29.87 299 ASN C C 1
ATOM 9049 O O . ASN C 1 299 ? -7.465 1.056 106.073 1.00 34.10 299 ASN C O 1
ATOM 9054 N N . ASP C 1 300 ? -7.037 -0.248 104.301 1.00 32.38 300 ASP C N 1
ATOM 9055 C CA . ASP C 1 300 ? -8.448 -0.533 104.078 1.00 38.31 300 ASP C CA 1
ATOM 9056 C C . ASP C 1 300 ? -9.331 0.589 103.592 1.00 39.62 300 ASP C C 1
ATOM 9057 O O . ASP C 1 300 ? -10.569 0.406 103.521 1.00 43.71 300 ASP C O 1
ATOM 9062 N N . ASN C 1 301 ? -8.797 1.755 103.245 1.00 35.19 301 ASN C N 1
ATOM 9063 C CA . ASN C 1 301 ? -9.678 2.867 102.869 1.00 47.16 301 ASN C CA 1
ATOM 9064 C C . ASN C 1 301 ? -9.785 3.059 101.367 1.00 42.36 301 ASN C C 1
ATOM 9065 O O . ASN C 1 301 ? -10.218 4.101 100.879 1.00 41.86 301 ASN C O 1
ATOM 9070 N N . GLY C 1 302 ? -9.451 2.020 100.603 1.00 36.28 302 GLY C N 1
ATOM 9071 C CA . GLY C 1 302 ? -9.456 2.076 99.152 1.00 25.76 302 GLY C CA 1
ATOM 9072 C C . GLY C 1 302 ? -10.852 1.993 98.587 1.00 32.19 302 GLY C C 1
ATOM 9073 O O . GLY C 1 302 ? -11.837 2.231 99.292 1.00 32.60 302 GLY C O 1
ATOM 9074 N N . THR C 1 303 ? -10.969 1.715 97.294 1.00 32.39 303 THR C N 1
ATOM 9075 C CA . THR C 1 303 ? -12.272 1.719 96.631 1.00 34.41 303 THR C CA 1
ATOM 9076 C C . THR C 1 303 ? -12.242 0.736 95.462 1.00 33.48 303 THR C C 1
ATOM 9077 O O . THR C 1 303 ? -11.183 0.461 94.900 1.00 36.45 303 THR C O 1
ATOM 9081 N N . LYS C 1 304 ? -13.416 0.290 95.078 1.00 32.51 304 LYS C N 1
ATOM 9082 C CA . LYS C 1 304 ? -13.567 -0.624 93.937 1.00 34.78 304 LYS C CA 1
ATOM 9083 C C . LYS C 1 304 ? -14.649 -0.006 93.044 1.00 35.72 304 LYS C C 1
ATOM 9084 O O . LYS C 1 304 ? -15.757 0.206 93.543 1.00 38.66 304 LYS C O 1
ATOM 9090 N N . TRP C 1 305 ? -14.263 0.450 91.872 1.00 35.51 305 TRP C N 1
ATOM 9091 C CA . TRP C 1 305 ? -15.135 1.291 91.053 1.00 35.95 305 TRP C CA 1
ATOM 9092 C C . TRP C 1 305 ? -15.354 0.678 89.683 1.00 36.86 305 TRP C C 1
ATOM 9093 O O . TRP C 1 305 ? -14.404 0.314 88.984 1.00 38.39 305 TRP C O 1
ATOM 9104 N N . TRP C 1 306 ? -16.619 0.538 89.325 1.00 32.96 306 TRP C N 1
ATOM 9105 C CA . TRP C 1 306 ? -17.045 0.095 88.010 1.00 34.94 306 TRP C CA 1
ATOM 9106 C C . TRP C 1 306 ? -17.749 1.298 87.342 1.00 37.80 306 TRP C C 1
ATOM 9107 O O . TRP C 1 306 ? -18.632 1.866 88.001 1.00 34.01 306 TRP C O 1
ATOM 9118 N N . THR C 1 307 ? -17.451 1.582 86.099 1.00 37.34 307 THR C N 1
ATOM 9119 C CA . THR C 1 307 ? -18.171 2.516 85.291 1.00 37.39 307 THR C CA 1
ATOM 9120 C C . THR C 1 307 ? -18.458 1.892 83.898 1.00 36.51 307 THR C C 1
ATOM 9121 O O . THR C 1 307 ? -17.513 1.344 83.320 1.00 33.80 307 THR C O 1
ATOM 9125 N N . VAL C 1 308 ? -19.527 2.384 83.298 1.00 30.44 308 VAL C N 1
ATOM 9126 C CA . VAL C 1 308 ? -19.872 2.091 81.929 1.00 37.78 308 VAL C CA 1
ATOM 9127 C C . VAL C 1 308 ? -20.798 3.203 81.412 1.00 33.30 308 VAL C C 1
ATOM 9128 O O . VAL C 1 308 ? -21.643 3.686 82.165 1.00 32.59 308 VAL C O 1
ATOM 9132 N N . GLY C 1 309 ? -20.567 3.586 80.159 1.00 30.76 309 GLY C N 1
ATOM 9133 C CA . GLY C 1 309 ? -21.506 4.558 79.563 1.00 25.76 309 GLY C CA 1
ATOM 9134 C C . GLY C 1 309 ? -21.338 4.544 78.049 1.00 32.77 309 GLY C C 1
ATOM 9135 O O . GLY C 1 309 ? -20.367 4.005 77.507 1.00 31.41 309 GLY C O 1
ATOM 9136 N N . ILE C 1 310 ? -22.321 5.118 77.383 1.00 26.33 310 ILE C N 1
ATOM 9137 C CA . ILE C 1 310 ? -22.323 5.212 75.936 1.00 39.77 310 ILE C CA 1
ATOM 9138 C C . ILE C 1 310 ? -22.834 6.611 75.566 1.00 33.53 310 ILE C C 1
ATOM 9139 O O . ILE C 1 310 ? -23.635 7.187 76.304 1.00 31.91 310 ILE C O 1
ATOM 9144 N N . ARG C 1 311 ? -22.378 7.054 74.412 1.00 37.04 311 ARG C N 1
ATOM 9145 C CA . ARG C 1 311 ? -22.781 8.360 73.892 1.00 42.41 311 ARG C CA 1
ATOM 9146 C C . ARG C 1 311 ? -23.021 8.281 72.385 1.00 40.64 311 ARG C C 1
ATOM 9147 O O . ARG C 1 311 ? -22.121 8.524 71.583 1.00 39.17 311 ARG C O 1
ATOM 9155 N N . PRO C 1 312 ? -24.205 7.824 72.019 1.00 45.08 312 PRO C N 1
ATOM 9156 C CA . PRO C 1 312 ? -24.592 7.741 70.614 1.00 43.12 312 PRO C CA 1
ATOM 9157 C C . PRO C 1 312 ? -24.893 9.127 70.072 1.00 38.22 312 PRO C C 1
ATOM 9158 O O . PRO C 1 312 ? -25.436 9.957 70.815 1.00 37.06 312 PRO C O 1
ATOM 9162 N N . MET C 1 313 ? -24.594 9.347 68.805 1.00 36.59 313 MET C N 1
ATOM 9163 C CA . MET C 1 313 ? -24.888 10.610 68.125 1.00 37.37 313 MET C CA 1
ATOM 9164 C C . MET C 1 313 ? -25.623 10.340 66.803 1.00 45.55 313 MET C C 1
ATOM 9165 O O . MET C 1 313 ? -25.098 9.622 65.936 1.00 38.64 313 MET C O 1
ATOM 9170 N N . TYR C 1 314 ? -26.792 10.945 66.639 1.00 38.32 314 TYR C N 1
ATOM 9171 C CA . TYR C 1 314 ? -27.541 10.828 65.400 1.00 38.87 314 TYR C CA 1
ATOM 9172 C C . TYR C 1 314 ? -27.427 12.108 64.576 1.00 42.25 314 TYR C C 1
ATOM 9173 O O . TYR C 1 314 ? -27.849 13.183 65.024 1.00 38.72 314 TYR C O 1
ATOM 9182 N N . LYS C 1 315 ? -26.858 12.001 63.390 1.00 34.54 315 LYS C N 1
ATOM 9183 C CA . LYS C 1 315 ? -26.638 13.140 62.505 1.00 41.77 315 LYS C CA 1
ATOM 9184 C C . LYS C 1 315 ? -27.813 13.392 61.569 1.00 38.81 315 LYS C C 1
ATOM 9185 O O . LYS C 1 315 ? -27.936 12.747 60.527 1.00 43.30 315 LYS C O 1
ATOM 9191 N N . TRP C 1 316 ? -28.644 14.364 61.860 1.00 38.86 316 TRP C N 1
ATOM 9192 C CA . TRP C 1 316 ? -29.768 14.741 61.020 1.00 43.40 316 TRP C CA 1
ATOM 9193 C C . TRP C 1 316 ? -29.252 15.401 59.737 1.00 52.11 316 TRP C C 1
ATOM 9194 O O . TRP C 1 316 ? -29.828 15.346 58.667 1.00 51.45 316 TRP C O 1
ATOM 9205 N N . THR C 1 317 ? -28.175 16.128 59.962 1.00 54.75 317 THR C N 1
ATOM 9206 C CA . THR C 1 317 ? -27.573 17.026 58.956 1.00 49.92 317 THR C CA 1
ATOM 9207 C C . THR C 1 317 ? -26.085 17.005 59.192 1.00 50.80 317 THR C C 1
ATOM 9208 O O . THR C 1 317 ? -25.629 16.497 60.218 1.00 49.21 317 THR C O 1
ATOM 9212 N N . PRO C 1 318 ? -25.276 17.476 58.259 1.00 53.32 318 PRO C N 1
ATOM 9213 C CA . PRO C 1 318 ? -23.837 17.521 58.434 1.00 49.64 318 PRO C CA 1
ATOM 9214 C C . PRO C 1 318 ? -23.417 18.336 59.646 1.00 45.45 318 PRO C C 1
ATOM 9215 O O . PRO C 1 318 ? -22.385 18.034 60.259 1.00 46.29 318 PRO C O 1
ATOM 9219 N N . ILE C 1 319 ? -24.163 19.364 60.036 1.00 35.21 319 ILE C N 1
ATOM 9220 C CA . ILE C 1 319 ? -23.813 20.178 61.185 1.00 43.46 319 ILE C CA 1
ATOM 9221 C C . ILE C 1 319 ? -24.771 20.077 62.357 1.00 46.38 319 ILE C C 1
ATOM 9222 O O . ILE C 1 319 ? -24.506 20.680 63.403 1.00 47.37 319 ILE C O 1
ATOM 9227 N N . MET C 1 320 ? -25.913 19.403 62.222 1.00 43.42 320 MET C N 1
ATOM 9228 C CA . MET C 1 320 ? -26.883 19.320 63.300 1.00 40.84 320 MET C CA 1
ATOM 9229 C C . MET C 1 320 ? -27.109 17.880 63.744 1.00 43.57 320 MET C C 1
ATOM 9230 O O . MET C 1 320 ? -27.184 16.966 62.934 1.00 42.15 320 MET C O 1
ATOM 9235 N N . SER C 1 321 ? -27.072 17.666 65.071 1.00 39.47 321 SER C N 1
ATOM 9236 C CA . SER C 1 321 ? -27.218 16.292 65.544 1.00 32.79 321 SER C CA 1
ATOM 9237 C C . SER C 1 321 ? -27.959 16.229 66.865 1.00 36.03 321 SER C C 1
ATOM 9238 O O . SER C 1 321 ? -28.229 17.244 67.498 1.00 34.74 321 SER C O 1
ATOM 9241 N N . THR C 1 322 ? -28.390 15.015 67.189 1.00 38.52 322 THR C N 1
ATOM 9242 C CA . THR C 1 322 ? -29.011 14.744 68.473 1.00 36.32 322 THR C CA 1
ATOM 9243 C C . THR C 1 322 ? -28.056 13.797 69.216 1.00 36.92 322 THR C C 1
ATOM 9244 O O . THR C 1 322 ? -27.543 12.857 68.603 1.00 36.52 322 THR C O 1
ATOM 9248 N N . VAL C 1 323 ? -27.614 14.277 70.381 1.00 36.85 323 VAL C N 1
ATOM 9249 C CA . VAL C 1 323 ? -26.643 13.491 71.146 1.00 37.48 323 VAL C CA 1
ATOM 9250 C C . VAL C 1 323 ? -27.266 13.059 72.470 1.00 41.19 323 VAL C C 1
ATOM 9251 O O . VAL C 1 323 ? -28.033 13.809 73.096 1.00 36.80 323 VAL C O 1
ATOM 9255 N N . MET C 1 324 ? -26.994 11.817 72.837 1.00 34.96 324 MET C N 1
ATOM 9256 C CA . MET C 1 324 ? -27.494 11.315 74.118 1.00 35.63 324 MET C CA 1
ATOM 9257 C C . MET C 1 324 ? -26.299 10.718 74.859 1.00 35.74 324 MET C C 1
ATOM 9258 O O . MET C 1 324 ? -25.381 10.198 74.236 1.00 36.90 324 MET C O 1
ATOM 9263 N N . GLU C 1 325 ? -26.313 10.830 76.180 1.00 31.97 325 GLU C N 1
ATOM 9264 C CA . GLU C 1 325 ? -25.271 10.163 76.959 1.00 34.40 325 GLU C CA 1
ATOM 9265 C C . GLU C 1 325 ? -25.913 9.453 78.147 1.00 36.86 325 GLU C C 1
ATOM 9266 O O . GLU C 1 325 ? -26.753 10.051 78.826 1.00 32.47 325 GLU C O 1
ATOM 9272 N N . ILE C 1 326 ? -25.568 8.195 78.316 1.00 26.93 326 ILE C N 1
ATOM 9273 C CA . ILE C 1 326 ? -26.051 7.424 79.461 1.00 33.60 326 ILE C CA 1
ATOM 9274 C C . ILE C 1 326 ? -24.817 6.890 80.185 1.00 32.91 326 ILE C C 1
ATOM 9275 O O . ILE C 1 326 ? -23.956 6.289 79.519 1.00 36.02 326 ILE C O 1
ATOM 9280 N N . GLY C 1 327 ? -24.739 7.140 81.482 1.00 33.42 327 GLY C N 1
ATOM 9281 C CA . GLY C 1 327 ? -23.564 6.702 82.227 1.00 36.53 327 GLY C CA 1
ATOM 9282 C C . GLY C 1 327 ? -23.945 6.154 83.593 1.00 38.01 327 GLY C C 1
ATOM 9283 O O . GLY C 1 327 ? -24.817 6.684 84.278 1.00 40.07 327 GLY C O 1
ATOM 9284 N N . TYR C 1 328 ? -23.218 5.114 83.997 1.00 34.77 328 TYR C N 1
ATOM 9285 C CA . TYR C 1 328 ? -23.494 4.459 85.264 1.00 35.05 328 TYR C CA 1
ATOM 9286 C C . TYR C 1 328 ? -22.204 4.335 86.070 1.00 33.74 328 TYR C C 1
ATOM 9287 O O . TYR C 1 328 ? -21.193 3.908 85.520 1.00 37.93 328 TYR C O 1
ATOM 9296 N N . ASP C 1 329 ? -22.269 4.689 87.350 1.00 31.08 329 ASP C N 1
ATOM 9297 C CA . ASP C 1 329 ? -21.150 4.470 88.257 1.00 34.91 329 ASP C CA 1
ATOM 9298 C C . ASP C 1 329 ? -21.596 3.579 89.425 1.00 41.78 329 ASP C C 1
ATOM 9299 O O . ASP C 1 329 ? -22.691 3.762 89.955 1.00 35.88 329 ASP C O 1
ATOM 9304 N N . ASN C 1 330 ? -20.692 2.748 89.895 1.00 40.20 330 ASN C N 1
ATOM 9305 C CA . ASN C 1 330 ? -20.874 1.953 91.088 1.00 36.49 330 ASN C CA 1
ATOM 9306 C C . ASN C 1 330 ? -19.567 1.914 91.879 1.00 30.23 330 ASN C C 1
ATOM 9307 O O . ASN C 1 330 ? -18.571 1.405 91.353 1.00 36.81 330 ASN C O 1
ATOM 9312 N N . VAL C 1 331 ? -19.568 2.457 93.087 1.00 35.18 331 VAL C N 1
ATOM 9313 C CA . VAL C 1 331 ? -18.347 2.479 93.886 1.00 36.81 331 VAL C CA 1
ATOM 9314 C C . VAL C 1 331 ? -18.568 1.785 95.233 1.00 44.43 331 VAL C C 1
ATOM 9315 O O . VAL C 1 331 ? -19.471 2.096 96.014 1.00 38.48 331 VAL C O 1
ATOM 9319 N N . GLU C 1 332 ? -17.674 0.853 95.527 1.00 41.16 332 GLU C N 1
ATOM 9320 C CA . GLU C 1 332 ? -17.719 0.131 96.789 1.00 37.48 332 GLU C CA 1
ATOM 9321 C C . GLU C 1 332 ? -16.571 0.576 97.690 1.00 33.94 332 GLU C C 1
ATOM 9322 O O . GLU C 1 332 ? -15.412 0.574 97.265 1.00 35.95 332 GLU C O 1
ATOM 9328 N N . SER C 1 333 ? -16.892 0.948 98.922 1.00 33.43 333 SER C N 1
ATOM 9329 C CA . SER C 1 333 ? -15.836 1.288 99.869 1.00 35.12 333 SER C CA 1
ATOM 9330 C C . SER C 1 333 ? -15.110 0.019 100.308 1.00 35.30 333 SER C C 1
ATOM 9331 O O . SER C 1 333 ? -15.752 -0.956 100.712 1.00 40.47 333 SER C O 1
ATOM 9334 N N . GLN C 1 334 ? -13.792 0.021 100.316 1.00 40.91 334 GLN C N 1
ATOM 9335 C CA . GLN C 1 334 ? -13.040 -1.129 100.812 1.00 39.64 334 GLN C CA 1
ATOM 9336 C C . GLN C 1 334 ? -13.270 -1.269 102.320 1.00 47.26 334 GLN C C 1
ATOM 9337 O O . GLN C 1 334 ? -13.235 -2.365 102.857 1.00 46.72 334 GLN C O 1
ATOM 9343 N N . ARG C 1 335 ? -13.421 -0.143 103.007 1.00 45.67 335 ARG C N 1
ATOM 9344 C CA . ARG C 1 335 ? -13.497 -0.110 104.445 1.00 42.31 335 ARG C CA 1
ATOM 9345 C C . ARG C 1 335 ? -14.785 -0.679 105.020 1.00 44.82 335 ARG C C 1
ATOM 9346 O O . ARG C 1 335 ? -14.720 -1.375 106.046 1.00 43.79 335 ARG C O 1
ATOM 9354 N N . THR C 1 336 ? -15.927 -0.306 104.469 1.00 35.21 336 THR C N 1
ATOM 9355 C CA . THR C 1 336 ? -17.213 -0.684 105.005 1.00 36.26 336 THR C CA 1
ATOM 9356 C C . THR C 1 336 ? -17.941 -1.719 104.157 1.00 38.96 336 THR C C 1
ATOM 9357 O O . THR C 1 336 ? -19.005 -2.198 104.561 1.00 44.42 336 THR C O 1
ATOM 9361 N N . GLY C 1 337 ? -17.575 -1.869 102.890 1.00 39.13 337 GLY C N 1
ATOM 9362 C CA . GLY C 1 337 ? -18.304 -2.735 101.982 1.00 28.78 337 GLY C CA 1
ATOM 9363 C C . GLY C 1 337 ? -19.579 -2.135 101.437 1.00 34.11 337 GLY C C 1
ATOM 9364 O O . GLY C 1 337 ? -20.288 -2.797 100.677 1.00 41.10 337 GLY C O 1
ATOM 9365 N N . ASP C 1 338 ? -19.938 -0.908 101.817 1.00 36.70 338 ASP C N 1
ATOM 9366 C CA . ASP C 1 338 ? -21.111 -0.256 101.234 1.00 35.09 338 ASP C CA 1
ATOM 9367 C C . ASP C 1 338 ? -20.872 0.125 99.776 1.00 42.31 338 ASP C C 1
ATOM 9368 O O . ASP C 1 338 ? -19.735 0.233 99.308 1.00 38.58 338 ASP C O 1
ATOM 9373 N N . LYS C 1 339 ? -21.957 0.440 99.081 1.00 38.81 339 LYS C N 1
ATOM 9374 C CA . LYS C 1 339 ? -21.913 0.751 97.669 1.00 40.08 339 LYS C CA 1
ATOM 9375 C C . LYS C 1 339 ? -22.621 2.066 97.377 1.00 44.79 339 LYS C C 1
ATOM 9376 O O . LYS C 1 339 ? -23.582 2.421 98.046 1.00 40.08 339 LYS C O 1
ATOM 9382 N N . ASN C 1 340 ? -22.023 2.847 96.489 1.00 38.56 340 ASN C N 1
ATOM 9383 C CA . ASN C 1 340 ? -22.604 4.097 96.024 1.00 35.57 340 ASN C CA 1
ATOM 9384 C C . ASN C 1 340 ? -22.857 3.927 94.525 1.00 35.48 340 ASN C C 1
ATOM 9385 O O . ASN C 1 340 ? -21.943 3.462 93.831 1.00 39.32 340 ASN C O 1
ATOM 9390 N N . ASN C 1 341 ? -24.047 4.305 94.074 1.00 30.87 341 ASN C N 1
ATOM 9391 C CA . ASN C 1 341 ? -24.256 4.174 92.628 1.00 38.42 341 ASN C CA 1
ATOM 9392 C C . ASN C 1 341 ? -25.026 5.368 92.100 1.00 35.84 341 ASN C C 1
ATOM 9393 O O . ASN C 1 341 ? -25.730 6.048 92.843 1.00 35.00 341 ASN C O 1
ATOM 9398 N N . GLN C 1 342 ? -24.898 5.558 90.788 1.00 33.80 342 GLN C N 1
ATOM 9399 C CA . GLN C 1 342 ? -25.591 6.632 90.110 1.00 36.34 342 GLN C CA 1
ATOM 9400 C C . GLN C 1 342 ? -25.743 6.287 88.627 1.00 34.68 342 GLN C C 1
ATOM 9401 O O . GLN C 1 342 ? -24.806 5.781 88.018 1.00 40.25 342 GLN C O 1
ATOM 9407 N N . TYR C 1 343 ? -26.870 6.689 88.073 1.00 32.27 343 TYR C N 1
ATOM 9408 C CA . TYR C 1 343 ? -27.009 6.617 86.610 1.00 41.30 343 TYR C CA 1
ATOM 9409 C C . TYR C 1 343 ? -27.419 8.015 86.144 1.00 40.77 343 TYR C C 1
ATOM 9410 O O . TYR C 1 343 ? -28.087 8.758 86.878 1.00 36.19 343 TYR C O 1
ATOM 9419 N N . LYS C 1 344 ? -26.798 8.426 85.051 1.00 38.19 344 LYS C N 1
ATOM 9420 C CA . LYS C 1 344 ? -27.037 9.769 84.530 1.00 40.33 344 LYS C CA 1
ATOM 9421 C C . LYS C 1 344 ? -27.460 9.660 83.074 1.00 37.60 344 LYS C C 1
ATOM 9422 O O . LYS C 1 344 ? -26.941 8.813 82.342 1.00 40.33 344 LYS C O 1
ATOM 9428 N N . ILE C 1 345 ? -28.510 10.371 82.708 1.00 39.31 345 ILE C N 1
ATOM 9429 C CA . ILE C 1 345 ? -29.018 10.360 81.344 1.00 37.16 345 ILE C CA 1
ATOM 9430 C C . ILE C 1 345 ? -29.101 11.798 80.824 1.00 35.02 345 ILE C C 1
ATOM 9431 O O . ILE C 1 345 ? -29.680 12.684 81.467 1.00 34.23 345 ILE C O 1
ATOM 9436 N N . THR C 1 346 ? -28.502 12.022 79.670 1.00 33.80 346 THR C N 1
ATOM 9437 C CA . THR C 1 346 ? -28.495 13.341 79.064 1.00 35.21 346 THR C CA 1
ATOM 9438 C C . THR C 1 346 ? -28.981 13.248 77.617 1.00 36.43 346 THR C C 1
ATOM 9439 O O . THR C 1 346 ? -28.532 12.391 76.842 1.00 35.69 346 THR C O 1
ATOM 9443 N N . LEU C 1 347 ? -29.789 14.222 77.251 1.00 31.15 347 LEU C N 1
ATOM 9444 C CA . LEU C 1 347 ? -30.283 14.395 75.891 1.00 37.24 347 LEU C CA 1
ATOM 9445 C C . LEU C 1 347 ? -29.853 15.793 75.411 1.00 37.16 347 LEU C C 1
ATOM 9446 O O . LEU C 1 347 ? -30.215 16.799 76.051 1.00 31.96 347 LEU C O 1
ATOM 9451 N N . ALA C 1 348 ? -29.206 15.857 74.259 1.00 29.22 348 ALA C N 1
ATOM 9452 C CA . ALA C 1 348 ? -28.797 17.162 73.745 1.00 36.11 348 ALA C CA 1
ATOM 9453 C C . ALA C 1 348 ? -29.063 17.317 72.252 1.00 38.18 348 ALA C C 1
ATOM 9454 O O . ALA C 1 348 ? -28.860 16.407 71.444 1.00 37.58 348 ALA C O 1
ATOM 9456 N N . GLN C 1 349 ? -29.496 18.516 71.890 1.00 33.67 349 GLN C N 1
ATOM 9457 C CA . GLN C 1 349 ? -29.505 18.926 70.489 1.00 34.48 349 GLN C CA 1
ATOM 9458 C C . GLN C 1 349 ? -28.233 19.746 70.237 1.00 35.12 349 GLN C C 1
ATOM 9459 O O . GLN C 1 349 ? -27.856 20.585 71.060 1.00 31.60 349 GLN C O 1
ATOM 9465 N N . GLN C 1 350 ? -27.524 19.426 69.162 1.00 33.28 350 GLN C N 1
ATOM 9466 C CA . GLN C 1 350 ? -26.217 20.039 68.963 1.00 30.69 350 GLN C CA 1
ATOM 9467 C C . GLN C 1 350 ? -25.950 20.521 67.548 1.00 39.57 350 GLN C C 1
ATOM 9468 O O . GLN C 1 350 ? -26.344 19.923 66.552 1.00 37.06 350 GLN C O 1
ATOM 9474 N N . TRP C 1 351 ? -25.247 21.656 67.464 1.00 36.48 351 TRP C N 1
ATOM 9475 C CA . TRP C 1 351 ? -24.746 22.185 66.198 1.00 35.29 351 TRP C CA 1
ATOM 9476 C C . TRP C 1 351 ? -23.224 22.137 66.281 1.00 35.01 351 TRP C C 1
ATOM 9477 O O . TRP C 1 351 ? -22.663 22.642 67.258 1.00 39.54 351 TRP C O 1
ATOM 9488 N N . GLN C 1 352 ? -22.570 21.468 65.340 1.00 33.02 352 GLN C N 1
ATOM 9489 C CA . GLN C 1 352 ? -21.124 21.324 65.426 1.00 31.30 352 GLN C CA 1
ATOM 9490 C C . GLN C 1 352 ? -20.440 21.537 64.090 1.00 37.34 352 GLN C C 1
ATOM 9491 O O . GLN C 1 352 ? -21.019 21.388 63.020 1.00 39.85 352 GLN C O 1
ATOM 9497 N N . ALA C 1 353 ? -19.137 21.852 64.142 1.00 29.33 353 ALA C N 1
ATOM 9498 C CA . ALA C 1 353 ? -18.373 22.155 62.939 1.00 34.01 353 ALA C CA 1
ATOM 9499 C C . ALA C 1 353 ? -17.820 20.917 62.264 1.00 35.34 353 ALA C C 1
ATOM 9500 O O . ALA C 1 353 ? -16.616 20.667 62.314 1.00 36.09 353 ALA C O 1
ATOM 9502 N N . GLY C 1 354 ? -18.672 20.146 61.581 1.00 34.12 354 GLY C N 1
ATOM 9503 C CA . GLY C 1 354 ? -18.173 18.885 60.979 1.00 24.12 354 GLY C CA 1
ATOM 9504 C C . GLY C 1 354 ? -19.184 17.793 61.338 1.00 37.19 354 GLY C C 1
ATOM 9505 O O . GLY C 1 354 ? -20.122 18.091 62.083 1.00 33.41 354 GLY C O 1
ATOM 9506 N N . ASP C 1 355 ? -19.031 16.600 60.767 1.00 35.72 355 ASP C N 1
ATOM 9507 C CA . ASP C 1 355 ? -20.070 15.591 60.945 1.00 47.74 355 ASP C CA 1
ATOM 9508 C C . ASP C 1 355 ? -19.587 14.430 61.795 1.00 46.03 355 ASP C C 1
ATOM 9509 O O . ASP C 1 355 ? -20.080 13.312 61.665 1.00 48.70 355 ASP C O 1
ATOM 9514 N N . SER C 1 356 ? -18.604 14.692 62.649 1.00 40.59 356 SER C N 1
ATOM 9515 C CA . SER C 1 356 ? -18.084 13.640 63.517 1.00 36.34 356 SER C CA 1
ATOM 9516 C C . SER C 1 356 ? -18.463 13.930 64.960 1.00 40.11 356 SER C C 1
ATOM 9517 O O . SER C 1 356 ? -18.803 15.048 65.336 1.00 37.45 356 SER C O 1
ATOM 9520 N N . ILE C 1 357 ? -18.374 12.899 65.797 1.00 36.89 357 ILE C N 1
ATOM 9521 C CA . ILE C 1 357 ? -18.661 13.052 67.221 1.00 32.83 357 ILE C CA 1
ATOM 9522 C C . ILE C 1 357 ? -17.459 13.714 67.901 1.00 31.65 357 ILE C C 1
ATOM 9523 O O . ILE C 1 357 ? -17.554 14.229 68.996 1.00 31.31 357 ILE C O 1
ATOM 9528 N N . TRP C 1 358 ? -16.323 13.730 67.213 1.00 29.30 358 TRP C N 1
ATOM 9529 C CA . TRP C 1 358 ? -15.128 14.449 67.560 1.00 38.18 358 TRP C CA 1
ATOM 9530 C C . TRP C 1 358 ? -15.115 15.888 67.052 1.00 39.25 358 TRP C C 1
ATOM 9531 O O . TRP C 1 358 ? -14.261 16.664 67.478 1.00 41.06 358 TRP C O 1
ATOM 9542 N N . SER C 1 359 ? -16.054 16.305 66.205 1.00 36.06 359 SER C N 1
ATOM 9543 C CA . SER C 1 359 ? -16.018 17.642 65.628 1.00 33.40 359 SER C CA 1
ATOM 9544 C C . SER C 1 359 ? -16.248 18.734 66.657 1.00 36.91 359 SER C C 1
ATOM 9545 O O . SER C 1 359 ? -17.196 18.646 67.445 1.00 31.11 359 SER C O 1
ATOM 9548 N N . ARG C 1 360 ? -15.411 19.763 66.653 1.00 31.05 360 ARG C N 1
ATOM 9549 C CA . ARG C 1 360 ? -15.549 20.911 67.560 1.00 29.94 360 ARG C CA 1
ATOM 9550 C C . ARG C 1 360 ? -15.228 22.166 66.763 1.00 28.07 360 ARG C C 1
ATOM 9551 O O . ARG C 1 360 ? -14.435 22.090 65.827 1.00 27.92 360 ARG C O 1
ATOM 9559 N N . PRO C 1 361 ? -15.826 23.302 67.078 1.00 30.48 361 PRO C N 1
ATOM 9560 C CA . PRO C 1 361 ? -16.712 23.476 68.194 1.00 26.84 361 PRO C CA 1
ATOM 9561 C C . PRO C 1 361 ? -18.091 22.868 68.049 1.00 33.94 361 PRO C C 1
ATOM 9562 O O . PRO C 1 361 ? -18.570 22.538 66.975 1.00 33.83 361 PRO C O 1
ATOM 9566 N N . ALA C 1 362 ? -18.742 22.767 69.200 1.00 28.91 362 ALA C N 1
ATOM 9567 C CA . ALA C 1 362 ? -20.095 22.286 69.340 1.00 27.66 362 ALA C CA 1
ATOM 9568 C C . ALA C 1 362 ? -20.883 23.235 70.248 1.00 31.61 362 ALA C C 1
ATOM 9569 O O . ALA C 1 362 ? -20.379 23.702 71.280 1.00 30.19 362 ALA C O 1
ATOM 9571 N N . ILE C 1 363 ? -22.089 23.561 69.822 1.00 30.13 363 ILE C N 1
ATOM 9572 C CA . ILE C 1 363 ? -23.038 24.300 70.644 1.00 26.03 363 ILE C CA 1
ATOM 9573 C C . ILE C 1 363 ? -24.179 23.341 71.009 1.00 38.45 363 ILE C C 1
ATOM 9574 O O . ILE C 1 363 ? -24.767 22.719 70.119 1.00 38.66 363 ILE C O 1
ATOM 9579 N N . ARG C 1 364 ? -24.375 23.111 72.299 1.00 30.42 364 ARG C N 1
ATOM 9580 C CA . ARG C 1 364 ? -25.349 22.158 72.777 1.00 31.56 364 ARG C CA 1
ATOM 9581 C C . ARG C 1 364 ? -26.479 22.809 73.567 1.00 33.50 364 ARG C C 1
ATOM 9582 O O . ARG C 1 364 ? -26.273 23.707 74.366 1.00 33.32 364 ARG C O 1
ATOM 9590 N N . VAL C 1 365 ? -27.670 22.249 73.411 1.00 36.61 365 VAL C N 1
ATOM 9591 C CA . VAL C 1 365 ? -28.806 22.554 74.289 1.00 35.33 365 VAL C CA 1
ATOM 9592 C C . VAL C 1 365 ? -29.230 21.210 74.895 1.00 32.00 365 VAL C C 1
ATOM 9593 O O . VAL C 1 365 ? -29.252 20.215 74.153 1.00 36.65 365 VAL C O 1
ATOM 9597 N N . PHE C 1 366 ? -29.254 21.111 76.221 1.00 30.79 366 PHE C N 1
ATOM 9598 C CA . PHE C 1 366 ? -29.381 19.792 76.838 1.00 27.64 366 PHE C CA 1
ATOM 9599 C C . PHE C 1 366 ? -30.356 19.767 78.003 1.00 31.71 366 PHE C C 1
ATOM 9600 O O . PHE C 1 366 ? -30.712 20.770 78.618 1.00 33.36 366 PHE C O 1
ATOM 9608 N N . ALA C 1 367 ? -30.685 18.550 78.393 1.00 32.17 367 ALA C N 1
ATOM 9609 C CA . ALA C 1 367 ? -31.426 18.254 79.608 1.00 35.39 367 ALA C CA 1
ATOM 9610 C C . ALA C 1 367 ? -30.759 17.003 80.197 1.00 31.52 367 ALA C C 1
ATOM 9611 O O . ALA C 1 367 ? -30.335 16.116 79.445 1.00 35.84 367 ALA C O 1
ATOM 9613 N N . THR C 1 368 ? -30.534 17.046 81.493 1.00 33.59 368 THR C N 1
ATOM 9614 C CA . THR C 1 368 ? -29.830 15.966 82.176 1.00 35.16 368 THR C CA 1
ATOM 9615 C C . THR C 1 368 ? -30.668 15.473 83.350 1.00 36.81 368 THR C C 1
ATOM 9616 O O . THR C 1 368 ? -31.241 16.295 84.078 1.00 32.11 368 THR C O 1
ATOM 9620 N N . TYR C 1 369 ? -30.708 14.157 83.493 1.00 33.52 369 TYR C N 1
ATOM 9621 C CA . TYR C 1 369 ? -31.374 13.563 84.655 1.00 37.82 369 TYR C CA 1
ATOM 9622 C C . TYR C 1 369 ? -30.387 12.634 85.353 1.00 34.24 369 TYR C C 1
ATOM 9623 O O . TYR C 1 369 ? -29.732 11.824 84.670 1.00 35.69 369 TYR C O 1
ATOM 9632 N N . ALA C 1 370 ? -30.268 12.759 86.660 1.00 33.67 370 ALA C N 1
ATOM 9633 C CA . ALA C 1 370 ? -29.392 11.850 87.410 1.00 41.24 370 ALA C CA 1
ATOM 9634 C C . ALA C 1 370 ? -30.166 11.270 88.596 1.00 39.84 370 ALA C C 1
ATOM 9635 O O . ALA C 1 370 ? -30.901 12.009 89.246 1.00 38.26 370 ALA C O 1
ATOM 9637 N N . LYS C 1 371 ? -29.909 10.018 88.920 1.00 40.34 371 LYS C N 1
ATOM 9638 C CA . LYS C 1 371 ? -30.513 9.384 90.079 1.00 37.65 371 LYS C CA 1
ATOM 9639 C C . LYS C 1 371 ? -29.428 8.610 90.822 1.00 37.06 371 LYS C C 1
ATOM 9640 O O . LYS C 1 371 ? -28.660 7.875 90.186 1.00 37.59 371 LYS C O 1
ATOM 9646 N N . TRP C 1 372 ? -29.305 8.902 92.114 1.00 37.25 372 TRP C N 1
ATOM 9647 C CA . TRP C 1 372 ? -28.178 8.272 92.830 1.00 39.33 372 TRP C CA 1
ATOM 9648 C C . TRP C 1 372 ? -28.679 7.684 94.142 1.00 42.47 372 TRP C C 1
ATOM 9649 O O . TRP C 1 372 ? -29.731 8.065 94.669 1.00 36.62 372 TRP C O 1
ATOM 9660 N N . ASP C 1 373 ? -27.868 6.785 94.670 1.00 42.85 373 ASP C N 1
ATOM 9661 C CA . ASP C 1 373 ? -28.186 6.091 95.916 1.00 38.00 373 ASP C CA 1
ATOM 9662 C C . ASP C 1 373 ? -26.863 5.793 96.615 1.00 30.95 373 ASP C C 1
ATOM 9663 O O . ASP C 1 373 ? -26.100 4.982 96.092 1.00 37.85 373 ASP C O 1
ATOM 9668 N N . GLU C 1 374 ? -26.524 6.608 97.601 1.00 31.23 374 GLU C N 1
ATOM 9669 C CA . GLU C 1 374 ? -25.224 6.479 98.238 1.00 34.63 374 GLU C CA 1
ATOM 9670 C C . GLU C 1 374 ? -25.380 5.987 99.674 1.00 40.13 374 GLU C C 1
ATOM 9671 O O . GLU C 1 374 ? -25.998 6.634 100.505 1.00 39.52 374 GLU C O 1
ATOM 9677 N N . LYS C 1 375 ? -24.696 4.885 99.962 1.00 40.08 375 LYS C N 1
ATOM 9678 C CA . LYS C 1 375 ? -24.759 4.255 101.271 1.00 44.93 375 LYS C CA 1
ATOM 9679 C C . LYS C 1 375 ? -23.508 4.494 102.080 1.00 46.96 375 LYS C C 1
ATOM 9680 O O . LYS C 1 375 ? -23.391 4.122 103.240 1.00 47.70 375 LYS C O 1
ATOM 9686 N N . TRP C 1 376 ? -22.574 5.271 101.502 1.00 41.76 376 TRP C N 1
ATOM 9687 C CA . TRP C 1 376 ? -21.390 5.659 102.268 1.00 37.36 376 TRP C CA 1
ATOM 9688 C C . TRP C 1 376 ? -20.838 6.989 101.761 1.00 40.96 376 TRP C C 1
ATOM 9689 O O . TRP C 1 376 ? -21.103 7.411 100.635 1.00 42.97 376 TRP C O 1
ATOM 9700 N N . GLY C 1 377 ? -19.942 7.556 102.544 1.00 39.82 377 GLY C N 1
ATOM 9701 C CA . GLY C 1 377 ? -19.247 8.782 102.211 1.00 36.66 377 GLY C CA 1
ATOM 9702 C C . GLY C 1 377 ? -18.015 8.928 103.103 1.00 39.73 377 GLY C C 1
ATOM 9703 O O . GLY C 1 377 ? -17.756 8.093 103.976 1.00 39.67 377 GLY C O 1
ATOM 9704 N N . TYR C 1 378 ? -17.220 9.938 102.797 1.00 31.21 378 TYR C N 1
ATOM 9705 C CA . TYR C 1 378 ? -15.982 10.199 103.521 1.00 34.46 378 TYR C CA 1
ATOM 9706 C C . TYR C 1 378 ? -16.289 11.135 104.682 1.00 39.23 378 TYR C C 1
ATOM 9707 O O . TYR C 1 378 ? -17.150 12.005 104.537 1.00 37.45 378 TYR C O 1
ATOM 9716 N N . ASP C 1 379 ? -15.709 10.841 105.836 1.00 40.92 379 ASP C N 1
ATOM 9717 C CA . ASP C 1 379 ? -15.951 11.689 107.005 1.00 40.98 379 ASP C CA 1
ATOM 9718 C C . ASP C 1 379 ? -14.946 12.837 106.994 1.00 44.56 379 ASP C C 1
ATOM 9719 O O . ASP C 1 379 ? -13.751 12.640 107.197 1.00 41.74 379 ASP C O 1
ATOM 9724 N N . TYR C 1 380 ? -15.442 14.029 106.659 1.00 46.03 380 TYR C N 1
ATOM 9725 C CA . TYR C 1 380 ? -14.613 15.228 106.670 1.00 51.23 380 TYR C CA 1
ATOM 9726 C C . TYR C 1 380 ? -15.131 16.236 107.693 1.00 54.82 380 TYR C C 1
ATOM 9727 O O . TYR C 1 380 ? -14.857 17.429 107.595 1.00 57.38 380 TYR C O 1
ATOM 9736 N N . THR C 1 381 ? -15.849 15.759 108.705 1.00 51.77 381 THR C N 1
ATOM 9737 C CA . THR C 1 381 ? -16.308 16.609 109.791 1.00 48.75 381 THR C CA 1
ATOM 9738 C C . THR C 1 381 ? -15.185 16.897 110.786 1.00 50.48 381 THR C C 1
ATOM 9739 O O . THR C 1 381 ? -14.240 16.132 110.913 1.00 48.22 381 THR C O 1
ATOM 9743 N N . GLY C 1 382 ? -15.353 17.957 111.566 1.00 51.55 382 GLY C N 1
ATOM 9744 C CA . GLY C 1 382 ? -14.329 18.396 112.500 1.00 42.18 382 GLY C CA 1
ATOM 9745 C C . GLY C 1 382 ? -13.062 18.745 111.711 1.00 47.61 382 GLY C C 1
ATOM 9746 O O . GLY C 1 382 ? -13.144 19.260 110.600 1.00 48.52 382 GLY C O 1
ATOM 9747 N N . ASN C 1 383 ? -11.927 18.359 112.252 1.00 47.61 383 ASN C N 1
ATOM 9748 C CA . ASN C 1 383 ? -10.636 18.488 111.595 1.00 53.87 383 ASN C CA 1
ATOM 9749 C C . ASN C 1 383 ? -9.821 17.239 111.949 1.00 52.97 383 ASN C C 1
ATOM 9750 O O . ASN C 1 383 ? -10.233 16.496 112.843 1.00 52.70 383 ASN C O 1
ATOM 9755 N N . ALA C 1 384 ? -8.668 17.043 111.338 1.00 51.30 384 ALA C N 1
ATOM 9756 C CA . ALA C 1 384 ? -7.845 15.877 111.594 1.00 57.28 384 ALA C CA 1
ATOM 9757 C C . ALA C 1 384 ? -7.348 15.775 113.023 1.00 61.97 384 ALA C C 1
ATOM 9758 O O . ALA C 1 384 ? -7.044 14.658 113.461 1.00 67.17 384 ALA C O 1
ATOM 9760 N N . ASP C 1 385 ? -7.253 16.871 113.760 1.00 69.02 385 ASP C N 1
ATOM 9761 C CA . ASP C 1 385 ? -6.865 16.853 115.162 1.00 67.25 385 ASP C CA 1
ATOM 9762 C C . ASP C 1 385 ? -7.982 16.381 116.087 1.00 67.09 385 ASP C C 1
ATOM 9763 O O . ASP C 1 385 ? -7.706 15.645 117.036 1.00 71.79 385 ASP C O 1
ATOM 9768 N N . ASN C 1 386 ? -9.223 16.783 115.859 1.00 67.58 386 ASN C N 1
ATOM 9769 C CA . ASN C 1 386 ? -10.356 16.391 116.670 1.00 70.00 386 ASN C CA 1
ATOM 9770 C C . ASN C 1 386 ? -10.870 14.977 116.316 1.00 67.69 386 ASN C C 1
ATOM 9771 O O . ASN C 1 386 ? -11.698 14.439 117.050 1.00 68.67 386 ASN C O 1
ATOM 9776 N N . ASN C 1 387 ? -10.757 14.639 115.038 1.00 64.52 387 ASN C N 1
ATOM 9777 C CA . ASN C 1 387 ? -11.474 13.500 114.489 1.00 60.00 387 ASN C CA 1
ATOM 9778 C C . ASN C 1 387 ? -10.525 12.411 114.016 1.00 61.82 387 ASN C C 1
ATOM 9779 O O . ASN C 1 387 ? -9.895 12.522 112.970 1.00 62.47 387 ASN C O 1
ATOM 9784 N N . ALA C 1 388 ? -10.567 11.278 114.714 1.00 58.53 388 ALA C N 1
ATOM 9785 C CA . ALA C 1 388 ? -9.698 10.155 114.403 1.00 63.30 388 ALA C CA 1
ATOM 9786 C C . ALA C 1 388 ? -10.088 9.498 113.088 1.00 56.51 388 ALA C C 1
ATOM 9787 O O . ALA C 1 388 ? -9.242 8.889 112.448 1.00 59.88 388 ALA C O 1
ATOM 9789 N N . ASN C 1 389 ? -11.347 9.653 112.679 1.00 46.58 389 ASN C N 1
ATOM 9790 C CA . ASN C 1 389 ? -11.805 9.101 111.427 1.00 50.55 389 ASN C CA 1
ATOM 9791 C C . ASN C 1 389 ? -11.662 10.041 110.236 1.00 46.05 389 ASN C C 1
ATOM 9792 O O . ASN C 1 389 ? -12.182 9.687 109.172 1.00 44.24 389 ASN C O 1
ATOM 9797 N N . PHE C 1 390 ? -11.033 11.193 110.402 1.00 42.02 390 PHE C N 1
ATOM 9798 C CA . PHE C 1 390 ? -10.976 12.197 109.333 1.00 45.49 390 PHE C CA 1
ATOM 9799 C C . PHE C 1 390 ? -10.510 11.563 108.036 1.00 40.76 390 PHE C C 1
ATOM 9800 O O . PHE C 1 390 ? -9.461 10.936 108.005 1.00 39.76 390 PHE C O 1
ATOM 9808 N N . GLY C 1 391 ? -11.317 11.634 106.984 1.00 43.42 391 GLY C N 1
ATOM 9809 C CA . GLY C 1 391 ? -10.930 11.076 105.703 1.00 44.99 391 GLY C CA 1
ATOM 9810 C C . GLY C 1 391 ? -11.275 9.620 105.502 1.00 42.04 391 GLY C C 1
ATOM 9811 O O . GLY C 1 391 ? -11.035 9.068 104.419 1.00 45.87 391 GLY C O 1
ATOM 9812 N N . LYS C 1 392 ? -11.865 8.933 106.480 1.00 45.56 392 LYS C N 1
ATOM 9813 C CA . LYS C 1 392 ? -12.169 7.514 106.267 1.00 44.09 392 LYS C CA 1
ATOM 9814 C C . LYS C 1 392 ? -13.548 7.365 105.633 1.00 41.77 392 LYS C C 1
ATOM 9815 O O . LYS C 1 392 ? -14.455 8.133 105.954 1.00 34.86 392 LYS C O 1
ATOM 9821 N N . ALA C 1 393 ? -13.703 6.319 104.818 1.00 34.06 393 ALA C N 1
ATOM 9822 C CA . ALA C 1 393 ? -15.055 6.009 104.326 1.00 36.80 393 ALA C CA 1
ATOM 9823 C C . ALA C 1 393 ? -15.907 5.647 105.547 1.00 38.73 393 ALA C C 1
ATOM 9824 O O . ALA C 1 393 ? -15.413 5.035 106.492 1.00 40.80 393 ALA C O 1
ATOM 9826 N N . VAL C 1 394 ? -17.181 5.966 105.491 1.00 38.98 394 VAL C N 1
ATOM 9827 C CA . VAL C 1 394 ? -18.081 5.796 106.639 1.00 34.12 394 VAL C CA 1
ATOM 9828 C C . VAL C 1 394 ? -19.490 5.580 106.115 1.00 41.45 394 VAL C C 1
ATOM 9829 O O . VAL C 1 394 ? -19.820 6.052 105.025 1.00 41.82 394 VAL C O 1
ATOM 9833 N N . PRO C 1 395 ? -20.273 4.731 106.773 1.00 40.38 395 PRO C N 1
ATOM 9834 C CA . PRO C 1 395 ? -21.634 4.454 106.352 1.00 37.53 395 PRO C CA 1
ATOM 9835 C C . PRO C 1 395 ? -22.398 5.770 106.335 1.00 38.70 395 PRO C C 1
ATOM 9836 O O . PRO C 1 395 ? -22.044 6.653 107.114 1.00 35.25 395 PRO C O 1
ATOM 9840 N N . ALA C 1 396 ? -23.445 5.872 105.527 1.00 36.65 396 ALA C N 1
ATOM 9841 C CA . ALA C 1 396 ? -24.188 7.101 105.366 1.00 45.17 396 ALA C CA 1
ATOM 9842 C C . ALA C 1 396 ? -24.730 7.687 106.659 1.00 47.80 396 ALA C C 1
ATOM 9843 O O . ALA C 1 396 ? -24.956 8.907 106.725 1.00 53.17 396 ALA C O 1
ATOM 9845 N N . ASP C 1 397 ? -25.091 6.859 107.626 1.00 50.94 397 ASP C N 1
ATOM 9846 C CA . ASP C 1 397 ? -25.744 7.330 108.841 1.00 50.53 397 ASP C CA 1
ATOM 9847 C C . ASP C 1 397 ? -24.850 7.221 110.068 1.00 46.73 397 ASP C C 1
ATOM 9848 O O . ASP C 1 397 ? -25.297 7.417 111.194 1.00 56.33 397 ASP C O 1
ATOM 9853 N N . PHE C 1 398 ? -23.562 7.028 109.863 1.00 43.04 398 PHE C N 1
ATOM 9854 C CA . PHE C 1 398 ? -22.575 6.959 110.925 1.00 44.66 398 PHE C CA 1
ATOM 9855 C C . PHE C 1 398 ? -22.802 8.009 112.002 1.00 54.88 398 PHE C C 1
ATOM 9856 O O . PHE C 1 398 ? -22.900 9.204 111.741 1.00 51.07 398 PHE C O 1
ATOM 9864 N N . ASN C 1 399 ? -22.923 7.546 113.241 1.00 60.23 399 ASN C N 1
ATOM 9865 C CA . ASN C 1 399 ? -23.086 8.346 114.430 1.00 57.62 399 ASN C CA 1
ATOM 9866 C C . ASN C 1 399 ? -24.202 9.371 114.368 1.00 56.65 399 ASN C C 1
ATOM 9867 O O . ASN C 1 399 ? -24.050 10.502 114.850 1.00 58.25 399 ASN C O 1
ATOM 9872 N N . GLY C 1 400 ? -25.310 9.049 113.716 1.00 54.35 400 GLY C N 1
ATOM 9873 C CA . GLY C 1 400 ? -26.394 9.990 113.529 1.00 66.04 400 GLY C CA 1
ATOM 9874 C C . GLY C 1 400 ? -26.119 11.086 112.518 1.00 71.27 400 GLY C C 1
ATOM 9875 O O . GLY C 1 400 ? -26.970 11.977 112.364 1.00 76.87 400 GLY C O 1
ATOM 9876 N N . GLY C 1 401 ? -24.991 11.051 111.813 1.00 64.65 401 GLY C N 1
ATOM 9877 C CA . GLY C 1 401 ? -24.666 12.085 110.838 1.00 54.62 401 GLY C CA 1
ATOM 9878 C C . GLY C 1 401 ? -25.223 11.712 109.474 1.00 53.27 401 GLY C C 1
ATOM 9879 O O . GLY C 1 401 ? -25.993 10.754 109.365 1.00 53.41 401 GLY C O 1
ATOM 9880 N N . SER C 1 402 ? -24.854 12.467 108.446 1.00 52.88 402 SER C N 1
ATOM 9881 C CA . SER C 1 402 ? -25.224 12.113 107.074 1.00 53.44 402 SER C CA 1
ATOM 9882 C C . SER C 1 402 ? -23.980 12.269 106.209 1.00 48.48 402 SER C C 1
ATOM 9883 O O . SER C 1 402 ? -23.216 13.220 106.372 1.00 53.00 402 SER C O 1
ATOM 9886 N N . PHE C 1 403 ? -23.574 11.172 105.590 1.00 45.98 403 PHE C N 1
ATOM 9887 C CA . PHE C 1 403 ? -22.336 11.132 104.817 1.00 38.31 403 PHE C CA 1
ATOM 9888 C C . PHE C 1 403 ? -22.683 10.633 103.419 1.00 45.01 403 PHE C C 1
ATOM 9889 O O . PHE C 1 403 ? -23.607 9.816 103.300 1.00 40.65 403 PHE C O 1
ATOM 9897 N N . GLY C 1 404 ? -22.064 11.218 102.397 1.00 36.99 404 GLY C N 1
ATOM 9898 C CA . GLY C 1 404 ? -22.454 10.855 101.031 1.00 32.43 404 GLY C CA 1
ATOM 9899 C C . GLY C 1 404 ? -23.660 11.688 100.624 1.00 34.84 404 GLY C C 1
ATOM 9900 O O . GLY C 1 404 ? -24.151 12.506 101.401 1.00 38.02 404 GLY C O 1
ATOM 9901 N N . ARG C 1 405 ? -24.149 11.484 99.411 1.00 42.44 405 ARG C N 1
ATOM 9902 C CA . ARG C 1 405 ? -25.186 12.346 98.858 1.00 41.34 405 ARG C CA 1
ATOM 9903 C C . ARG C 1 405 ? -26.586 11.831 99.084 1.00 39.80 405 ARG C C 1
ATOM 9904 O O . ARG C 1 405 ? -27.557 12.431 98.606 1.00 42.79 405 ARG C O 1
ATOM 9912 N N . GLY C 1 406 ? -26.749 10.720 99.804 1.00 44.78 406 GLY C N 1
ATOM 9913 C CA . GLY C 1 406 ? -28.101 10.240 100.082 1.00 30.53 406 GLY C CA 1
ATOM 9914 C C . GLY C 1 406 ? -28.710 9.494 98.907 1.00 37.27 406 GLY C C 1
ATOM 9915 O O . GLY C 1 406 ? -28.062 8.809 98.111 1.00 41.69 406 GLY C O 1
ATOM 9916 N N . ASP C 1 407 ? -30.035 9.490 98.884 1.00 37.11 407 ASP C N 1
ATOM 9917 C CA . ASP C 1 407 ? -30.816 8.681 97.948 1.00 40.67 407 ASP C CA 1
ATOM 9918 C C . ASP C 1 407 ? -31.793 9.608 97.235 1.00 45.60 407 ASP C C 1
ATOM 9919 O O . ASP C 1 407 ? -32.784 10.012 97.830 1.00 43.55 407 ASP C O 1
ATOM 9924 N N . SER C 1 408 ? -31.408 10.065 96.034 1.00 47.48 408 SER C N 1
ATOM 9925 C CA . SER C 1 408 ? -32.219 11.144 95.460 1.00 42.42 408 SER C CA 1
ATOM 9926 C C . SER C 1 408 ? -32.038 11.282 93.967 1.00 43.54 408 SER C C 1
ATOM 9927 O O . SER C 1 408 ? -31.442 10.444 93.269 1.00 45.63 408 SER C O 1
ATOM 9930 N N . ASP C 1 409 ? -32.646 12.328 93.457 1.00 40.62 409 ASP C N 1
ATOM 9931 C CA . ASP C 1 409 ? -32.934 12.588 92.069 1.00 41.21 409 ASP C CA 1
ATOM 9932 C C . ASP C 1 409 ? -32.619 14.045 91.745 1.00 43.25 409 ASP C C 1
ATOM 9933 O O . ASP C 1 409 ? -32.908 14.876 92.630 1.00 34.97 409 ASP C O 1
ATOM 9938 N N . GLU C 1 410 ? -32.438 14.359 90.474 1.00 37.84 410 GLU C N 1
ATOM 9939 C CA . GLU C 1 410 ? -32.364 15.783 90.097 1.00 36.17 410 GLU C CA 1
ATOM 9940 C C . GLU C 1 410 ? -32.273 15.871 88.580 1.00 36.93 410 GLU C C 1
ATOM 9941 O O . GLU C 1 410 ? -31.822 14.940 87.910 1.00 38.10 410 GLU C O 1
ATOM 9947 N N . TRP C 1 411 ? -32.748 16.991 88.045 1.00 34.67 411 TRP C N 1
ATOM 9948 C CA . TRP C 1 411 ? -32.619 17.210 86.602 1.00 37.86 411 TRP C CA 1
ATOM 9949 C C . TRP C 1 411 ? -32.087 18.613 86.353 1.00 41.56 411 TRP C C 1
ATOM 9950 O O . TRP C 1 411 ? -32.254 19.514 87.190 1.00 33.50 411 TRP C O 1
ATOM 9961 N N . THR C 1 412 ? -31.324 18.754 85.270 1.00 35.70 412 THR C N 1
ATOM 9962 C CA . THR C 1 412 ? -30.767 20.065 84.923 1.00 34.57 412 THR C CA 1
ATOM 9963 C C . THR C 1 412 ? -30.977 20.290 83.423 1.00 39.55 412 THR C C 1
ATOM 9964 O O . THR C 1 412 ? -31.189 19.336 82.674 1.00 35.09 412 THR C O 1
ATOM 9968 N N . PHE C 1 413 ? -30.843 21.541 83.012 1.00 36.27 413 PHE C N 1
ATOM 9969 C CA . PHE C 1 413 ? -30.938 21.875 81.600 1.00 38.20 413 PHE C CA 1
ATOM 9970 C C . PHE C 1 413 ? -30.103 23.116 81.318 1.00 34.66 413 PHE C C 1
ATOM 9971 O O . PHE C 1 413 ? -29.764 23.856 82.240 1.00 33.12 413 PHE C O 1
ATOM 9979 N N . GLY C 1 414 ? -29.773 23.338 80.045 1.00 31.27 414 GLY C N 1
ATOM 9980 C CA . GLY C 1 414 ? -29.073 24.579 79.701 1.00 30.29 414 GLY C CA 1
ATOM 9981 C C . GLY C 1 414 ? -28.453 24.495 78.312 1.00 34.84 414 GLY C C 1
ATOM 9982 O O . GLY C 1 414 ? -28.760 23.606 77.520 1.00 33.58 414 GLY C O 1
ATOM 9983 N N . ALA C 1 415 ? -27.491 25.371 78.092 1.00 34.73 415 ALA C N 1
ATOM 9984 C CA . ALA C 1 415 ? -26.768 25.484 76.835 1.00 31.48 415 ALA C CA 1
ATOM 9985 C C . ALA C 1 415 ? -25.273 25.597 77.124 1.00 31.52 415 ALA C C 1
ATOM 9986 O O . ALA C 1 415 ? -24.860 26.098 78.177 1.00 32.35 415 ALA C O 1
ATOM 9988 N N . GLN C 1 416 ? -24.461 25.119 76.190 1.00 29.44 416 GLN C N 1
ATOM 9989 C CA . GLN C 1 416 ? -23.027 25.080 76.435 1.00 29.83 416 GLN C CA 1
ATOM 9990 C C . GLN C 1 416 ? -22.274 25.007 75.115 1.00 30.20 416 GLN C C 1
ATOM 9991 O O . GLN C 1 416 ? -22.751 24.362 74.180 1.00 31.99 416 GLN C O 1
ATOM 9997 N N . MET C 1 417 ? -21.076 25.586 75.098 1.00 24.71 417 MET C N 1
ATOM 9998 C CA . MET C 1 417 ? -20.200 25.376 73.947 1.00 22.74 417 MET C CA 1
ATOM 9999 C C . MET C 1 417 ? -19.006 24.554 74.437 1.00 26.69 417 MET C C 1
ATOM 10000 O O . MET C 1 417 ? -18.691 24.565 75.625 1.00 28.47 417 MET C O 1
ATOM 10005 N N . GLU C 1 418 ? -18.385 23.819 73.544 1.00 25.97 418 GLU C N 1
ATOM 10006 C CA . GLU C 1 418 ? -17.114 23.171 73.827 1.00 24.91 418 GLU C CA 1
ATOM 10007 C C . GLU C 1 418 ? -16.274 23.296 72.552 1.00 28.41 418 GLU C C 1
ATOM 10008 O O . GLU C 1 418 ? -16.797 23.160 71.442 1.00 26.53 418 GLU C O 1
ATOM 10014 N N . ILE C 1 419 ? -14.986 23.571 72.703 1.00 28.06 419 ILE C N 1
ATOM 10015 C CA . ILE C 1 419 ? -14.141 23.683 71.523 1.00 22.58 419 ILE C CA 1
ATOM 10016 C C . ILE C 1 419 ? -12.705 23.319 71.851 1.00 28.64 419 ILE C C 1
ATOM 10017 O O . ILE C 1 419 ? -12.261 23.505 72.975 1.00 28.88 419 ILE C O 1
ATOM 10022 N N . TRP C 1 420 ? -12.041 22.677 70.894 1.00 27.23 420 TRP C N 1
ATOM 10023 C CA . TRP C 1 420 ? -10.599 22.544 70.893 1.00 30.85 420 TRP C CA 1
ATOM 10024 C C . TRP C 1 420 ? -10.161 22.993 69.488 1.00 28.09 420 TRP C C 1
ATOM 10025 O O . TRP C 1 420 ? -10.990 22.954 68.586 1.00 30.97 420 TRP C O 1
ATOM 10036 N N . TRP C 1 421 ? -9.054 23.694 69.412 1.00 27.17 421 TRP C N 1
ATOM 10037 C CA . TRP C 1 421 ? -8.630 24.255 68.114 1.00 27.09 421 TRP C CA 1
ATOM 10038 C C . TRP C 1 421 ? -7.107 24.268 68.138 1.00 28.48 421 TRP C C 1
ATOM 10039 O O . TRP C 1 421 ? -6.563 24.117 69.259 1.00 31.46 421 TRP C O 1
#

B-factor: mean 41.57, std 15.68, range [16.43, 127.21]

Organism: Escherichia coli (strain K12) (NCBI:txid83333)

Secondary structure (DSSP, 8-state):
-EEEEEEEEEEEEETTSSB------TT-S----TT---SEEEEEEEEEEEEEETTEEEEEEEEEEEEE-SSSS--B---EEEEEEEEEES--TTSTT-EEEEEEE--S-EEEGGGTEEEE---EEEEEEEEEE-SSSEEEEEEEEEEEEEEEBSS--S-GGG--EEEEEEEEEEEEEEEEEETTEEEEEEEEEEEE-PPTT-BPPTT---EEEEEEEEEEEEETTEEEEEEEEEEEGGGTTT-SS----S-EEE-TT--EEE----EEEEEEEEEEEEEETTTEEEEEEEEEEEEEETTS--EEEEEEEEEEEEESSSSEEEEEEEEEEEEEETTT--EEEEEEEEEEEEEESSSSTT-S-EEEEEEEEEEEEESEEE---S-TTT-TTTT-EEETTGGG---S--EEEEEEEEEEEEEE-/-EEEEEEEEEEEEETTSSB------TT-S----TT---SEEEEEEEEEEEEEETTEEEEEEEEEEEEE-SSSS--B---EEEEEEEEEES--TTSTT-EEEEEEE--S-EEEGGGTEEEE---EEEEEEEEEE-SSSEEEEEEEEEEEEEEEBSS--S-GGG--EEEEEEEEEEEEEEEEEETTEEEEEEEEEEEE-PPTT-BPPTT---EEEEEEEEEEEEETTEEEEEEEEEEEGGGTTT-SS----S-EEE-TT--EEE----EEEEEEEEEEEEEETTTEEEEEEEEEEEEEETTS--EEEEEEEEEEEEESSSSEEEEEEEEEEEEEETTT--EEEEEEEEEEEEEESSSSTT-S-EEEEEEEEEEEEESEEE---S-TTT-TTTT-EEETTGGG---S--EEEEEEEEEEEEEE-/-EEEEEEEEEEEEETTSSB------TT-S----TT---SEEEEEEEEEEEEEETTEEEEEEEEEEEEE-SSSS--B---EEEEEEEEEES--TTSTT-EEEEEEE--S-EEEGGGTEEEE---EEEEEEEEEE-SSSEEEEEEEEEEEEEEEBSS--S-GGG--EEEEEEEEEEEEEEEEEETTEEEEEEEEEEEE-PPTT-BPPTT---EEEEEEEEEEEEETTEEEEEEEEEEEGGGTTT-SS----S-EEE-TT--EEE----EEEEEEEEEEEEEETTTEEEEEEEEEEEEEETTS--EEEEEEEEEEEEESSSSEEEEEEEEEEEEEETTT--EEEEEEEEEEEEEESSSSTT-S-EEEEEEEEEEEEESEEE---S-TTT-TTTT-EEETTGGG---S--EEEEEEEEEEEEEE-

Nearest PDB structures (foldseek):
  1af6-assembly1_A  TM=1.002E+00  e=4.019E-93  Escherichia coli
  8xcj-assembly1_B  TM=1.001E+00  e=3.869E-84  Shigella sonnei
  2mpr-assembly1_A  TM=9.54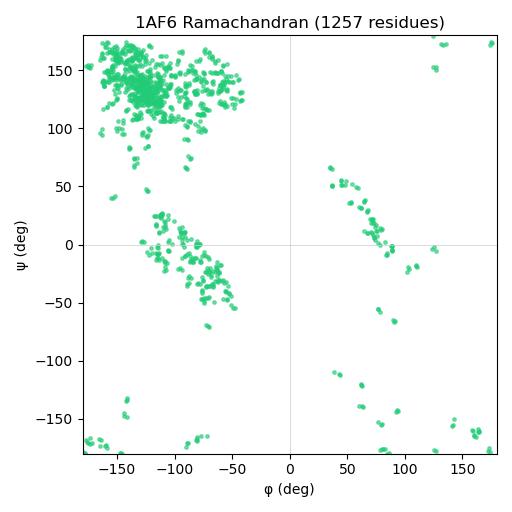8E-01  e=3.320E-75  Salmonella enterica subsp. enterica serovar Typhimurium
  1nqe-assembly1_A  TM=3.733E-01  e=5.493E-04  Escherichia coli
  3rgm-assembly1_A  TM=3.741E-01  e=2.181E-03  Escherichia coli K-12

Solvent-accessible surface area: 47529 Å² total; per-residue (Å²): 56,55,8,84,9,34,0,24,0,3,5,3,33,5,27,50,14,1,53,19,57,38,5,68,1,28,16,9,68,7,46,3,10,1,4,0,10,41,46,0,28,0,14,16,34,11,1,46,85,42,42,121,108,67,112,62,9,0,46,0,20,0,0,8,0,6,47,10,62,12,14,42,22,113,20,55,24,64,0,0,0,30,7,0,0,0,26,0,61,40,9,26,148,204,39,91,44,2,13,16,3,0,0,0,26,28,0,56,74,26,50,3,19,3,2,58,2,54,1,0,18,0,2,1,0,0,16,19,39,16,53,16,80,56,71,124,6,57,43,7,71,8,18,1,4,10,15,21,86,1,0,2,0,54,111,80,29,161,71,34,82,42,6,72,56,91,2,5,0,3,1,80,2,67,3,36,21,101,38,134,111,56,126,47,2,47,41,21,74,4,59,0,52,0,102,3,21,40,119,79,116,43,134,13,22,143,55,15,11,95,48,1,106,0,86,6,36,4,43,34,41,77,56,107,167,23,48,30,44,88,0,53,0,93,0,31,39,0,0,0,30,44,1,41,0,24,0,55,0,0,4,10,20,46,12,157,108,158,59,3,36,71,70,30,2,32,15,60,0,57,0,66,1,43,11,4,3,27,20,85,52,126,68,108,5,38,4,43,6,21,7,43,2,25,9,54,45,113,63,71,16,1,15,77,2,140,2,83,8,70,4,22,0,62,25,155,41,96,13,56,0,32,4,65,0,67,2,84,2,21,0,41,0,58,93,46,42,37,94,0,40,3,88,2,68,0,91,3,60,8,38,0,10,21,81,37,10,95,16,25,1,0,5,4,80,11,47,3,75,0,51,23,33,5,114,0,0,64,4,126,76,58,11,17,80,116,26,102,28,20,10,60,1,0,46,30,109,61,132,80,32,106,23,35,76,32,103,49,71,24,127,0,75,6,10,11,0,0,0,85,44,58,56,8,85,9,35,0,24,0,4,4,3,36,5,28,48,14,1,53,21,59,36,6,69,1,27,18,9,69,7,44,4,11,2,3,1,10,40,47,0,28,0,14,16,35,12,1,45,87,40,41,119,107,67,110,62,9,0,44,0,20,1,0,7,0,6,47,9,61,12,14,41,22,112,22,56,25,65,0,0,0,29,6,0,0,0,25,0,61,39,9,25,149,202,40,90,43,2,13,15,3,0,0,0,26,29,0,55,74,26,49,3,18,3,1,58,3,54,1,0,18,0,3,1,0,0,15,18,40,15,52,16,82,57,72,125,6,59,43,7,70,8,19,1,4,10,14,20,86,1,0,3,0,55,110,79,29,163,71,35,84,43,6,73,55,93,3,5,0,3,1,81,2,66,3,37,21,102,36,136,110,54,126,47,3,47,41,21,74,4,59,0,51,0,101,2,22,40,121,80,116,44,133,15,20,144,53,14,11,96,47,1,104,0,88,6,35,5,43,34,43,76,57,106,168,23,49,30,44,88,0,53,0,93,0,31,40,0,0,0,31,42,1,41,0,24,0,56,0,0,3,10,20,45,11,158,109,158,57,3,35,70,70,30,2,35,15,58,0,58,0,66,1,44,12,5,4,29,20,83,52,125,69,109,4,38,5,43,5,20,5,43,2,23,10,52,45,110,59,68,17,1,14,77,2,142,2,84,8,69,6,23,0,62,26,156,42,95,14,58,0,34,5,65,0,70,1,84,2,22,0,42,0,56,93,50,39,42,96,0,40,4,85,2,65,0,94,2,57,8,38,0,10,21,81,36,10,97,16,24,1,0,6,4,78,11,47,3,73,0,50,23,32,4,117,0,0,64,4,129,76,57,12,16,80,116,25,103,30,22,9,59,1,0,47,30,106,61,132,81,34,104,21,36,77,32,104,50,70,25,128,0,76,6,12,11,0,1,0,86,44,57,55,8,83,9,33,0,25,0,3,5,2,35,5,28,49,14,1,53,21,59,37,4,70,1,28,18,9,68,8,46,3,11,1,3,1,9,41,48,0,27,0,14,16,36,12,1,46,85,42,42,120,109,68,111,64,9,0,46,0,20,1,0,8,0,6,47,11,62,12,15,43,22,112,22,56,23,65,0,0,0,29,6,0,0,0,26,0,59,38,9,26,146,200,42,90,44,3,13,17,3,0,0,0,25,29,0,56,74,25,50,3,19,3,1,58,3,56,1,0,17,0,2,1,0,0,14,19,39,14,54,17,81,57,72,125,6,60,44,7,71,9,19,1,3,10,14,21,88,1,0,2,0,55,110,80,29,161,70,35,82,42,6,73,56,88,2,5,0,2,1,81,2,67,2,38,21,103,37,134,112,55,126,47,2,46,41,21,73,4,58,0,52,0,103,2,21,40,121,80,116,44,136,13,21,144,54,15,11,95,48,1,105,0,87,6,36,4,44,33,40,78,58,107,166,24,49,29,46,88,0,53,0,94,0,30,38,0,0,0,30,44,0,42,0,26,0,56,0,0,4,9,20,45,13,157,108,158,57,3,37,70,72,30,2,35,15,59,0,56,0,65,1,42,12,4,3,28,21,85,53,124,68,109,6,38,5,44,5,22,6,44,2,23,9,54,45,111,62,70,18,1,14,77,2,142,2,84,8,70,5,22,0,62,26,157,42,96,14,59,0,33,5,65,0,67,1,83,2,22,0,42,0,57,92,48,43,40,95,0,39,4,86,2,63,0,92,2,58,9,37,0,11,21,80,38,10,94,17,24,1,0,6,4,79,11,47,2,74,0,52,23,34,5,117,0,0,64,4,125,79,56,12,16,81,116,26,101,29,22,9,61,1,0,47,30,108,59,133,80,34,106,21,35,76,31,103,50,72,26,127,0,75,5,12,12,0,0,0,85,43

Sequence (1263 aa):
VDFHGYARSGIGWTGSGGEQQCFQTTGAQSKYRLGNECETYAELKLGQEVWKEGDKSFYFDTNVAYSVAQQNDWEATDPAFREANVQGKNLIEWLPGSTIWAGKRFYQRHDVHMIDFYYWDISGPGAGLENIDVGFGKLSLAATRSSEAGGSSSFASNNIYDYTNETANDVFDVRLAQMEINPGGTLELGVDYGRANLRDNYRLVDGASKDGWLFTAEHTQSVLKGFNKFVVQYATDSMTSQGKGLSQGSGVAFDNEKFAYNINNNGHMLRILDHGAISMGDNWDMMYVGMYQDINWDNDNGTKWWTVGIRPMYKWTPIMSTVMEIGYDNVESQRTGDKNNQYKITLAQQWQAGDSIWSRPAIRVFATYAKWDEKWGYDYTGNADNNANFGKAVPADFNGGSFGRGDSDEWTFGAQMEIWWVDFHGYARSGIGWTGSGGEQQCFQTTGAQSKYRLGNECETYAELKLGQEVWKEGDKSFYFDTNVAYSVAQQNDWEATDPAFREANVQGKNLIEWLPGSTIWAGKRFYQRHDVHMIDFYYWDISGPGAGLENIDVGFGKLSLAATRSSEAGGSSSFASNNIYDYTNETANDVFDVRLAQMEINPGGTLELGVDYGRANLRDNYRLVDGASKDGWLFTAEHTQSVLKGFNKFVVQYATDSMTSQGKGLSQGSGVAFDNEKFAYNINNNGHMLRILDHGAISMGDNWDMMYVGMYQDINWDNDNGTKWWTVGIRPMYKWTPIMSTVMEIGYDNVESQRTGDKNNQYKITLAQQWQAGDSIWSRPAIRVFATYAKWDEKWGYDYTGNADNNANFGKAVPADFNGGSFGRGDSDEWTFGAQMEIWWVDFHGYARSGIGWTGSGGEQQCFQTTGAQSKYRLGNECETYAELKLGQEVWKEGDKSFYFDTNVAYSVAQQNDWEATDPAFREANVQGKNLIEWLPGSTIWAGKRFYQRHDVHMIDFYYWDISGPGAGLENIDVGFGKLSLAATRSSEAGGSSSFASNNIYDYTNETANDVFDVRLAQMEINPGGTLELGVDYGRANLRDNYRLVDGASKDGWLFTAEHTQSVLKGFNKFVVQYATDSMTSQGKGLSQGSGVAFDNEKFAYNINNNGHMLRILDHGAISMGDNWDMMYVGMYQDINWDNDNGTKWWTVGIRPMYKWTPIMSTVMEIGYDNVESQRTGDKNNQYKITLAQQWQAGDSIWSRPAIRVFATYAKWDEKWGYDYTGNADNNANFGKAVPADFNGGSFGRGDSDEWTFGAQMEIWW

GO terms:
  GO:0015288 porin activity (F, IDA)
  GO:0009279 cell outer membrane (C, EXP)
  GO:0005515 protein binding (F, IPI)
  GO:0005363 maltose transmembrane transporter activity (F, IDA)
  GO:0009279 cell outer membrane (C, IDA)
  GO:0001618 virus receptor activity (F, IDA)
  GO:0042956 maltodextrin transmembrane transport (P, IDA)
  GO:0042958 maltodextrin transmembrane transporter activity (F, IDA)
  GO:0106234 outer membrane protein complex (C, IDA)
  GO:1904981 maltose transmembrane transport (P, IDA)
  GO:0006974 DNA damage response (P, IEP)

InterPro domains:
  IPR003192 Porin, LamB-type [PF02264] (26-446)
  IPR003192 Porin, LamB-type [cd01346] (26-446)
  IPR023738 Maltoporin [MF_01301] (4-446)
  IPR036998 Porin, LamB-type superfamily [G3DSA:2.40.170.10] (26-446)
  IPR050286 Gram-negative Bacterial Carbohydrate Uptake Porin [PTHR38762] (1-446)

CATH classification: 2.40.170.10

Radius of gyration: 32.74 Å; Cα contacts (8 Å, |Δi|>4): 4106; chains: 3; bounding box: 77×79×68 Å

Foldseek 3Di:
DDKWWWKKAWWKAWPVGDTDAADDWFQDPFDQPDSHDQKIKMKIKDKDFPDDDPQKTKIWMWIWMDIFRNPDDDTDDDIDGQWTKMWIAQPDVVQHGKIWMFTFDFPPWDAAPRRRGTQATQTGGWIWIWQRCPPQWGKIKMKHKDKDQWQKALADDQFQQRGGHIWMKMKIKMKTWQRCPDVQKIKMKMKIKMFTDDDPNMDAHPPFLGIKMKIKMWMWGDDANKIKIKIKMKMFWQCQPVNHRYGRRSQWDAAPVRGIDGRGQGDMKIKTKMWMWHDDPQFKIKTKIWMWMWRQGPVQFHKTKTKIKMKMWGDPDQFKIKIKIWMKMWMAGSNPRWIKIKIKIKIWIKGFDGRGPPGDWIKIWMKMKMWIAGQKAQDCPDGVVVDVRHGGIDGQCPPNHGHTDHGDMIMMTTMMIIGTD/DDKWWWKKAWWKAWPVGDTDAADDFFQDPFDQPVSHDQKIKMKIKDKDFPDDDPQKTKIWMWIWMDIFRNPDDDTDDDIDGQWTKMWIAQPDVVFHGKIWMFTFDFPPWDAAPRRRGTQATQTGGWIWIWQRCPPQWGKIKMKHKDKAQWQKALADDQDQQRGGHIWMKMKIKMKTWQHCPDVQKIKMKMKIKMFTDDDPNMDAHPLFLGIKMKIKMWMWGDDANKIKIKIKMKMFWQCQPVNRRTGRRRQWDAAPVRGIDGRGQGFMKIKTKMWMKHADPQFKIKTWIWMWMWRGGPVQFTKTKTKIKMKMWGDPDQFKIKIKIWMKMWMAGSNPRFIKIKIKIKIWIKGFDGNGPPGDWIKIWMKMKMWIAGQKAQDCPDGVVVDVRHGGIGGQCPPNHGHTDHGDMIMMTTMMIIGTD/DDKWWWWKAWWKAWPVGDTDAADDWFQDPFHQPDSHDQKIKMKIKDKDFPDDDPQKTKIWMWIWMDIFRNPDDDTDDDIDGQWTKMWIAQPDVVFHGKIWMFTFDFPPWDAAPRRRGTQATQTGGWIWIWQRCPPQWGKIKMKHKDKAQWQKALADDQFQQRGGHIWMKMKIKMKTWQRCPDVQKIKMKMKIKMFTDDDPNMDAHPLFLGIKMKIKMWMWGDDANKIKIKIKMKIFWQCQPVNRRTGRRRQWDAAPVGGIDGRGQGFMKIKTKMWMWHADPQFKIKTKIWMWMWRGGPVQFTKTKTKIKMKMWGDPDQFKIKIKIKMKMWMAGSNPRWIKIKIKIKIWIKGFDGRGPPGDWIKIWMKMKMWIAGQKAFDCPDGVVVDVRHGGIDGQCPPNHGHTDHGDMIMMTTMMIIGTD